Protein AF-A0A6G1E210-F1 (afdb_monomer)

Structure (mmCIF, N/CA/C/O backbone):
data_AF-A0A6G1E210-F1
#
_entry.id   AF-A0A6G1E210-F1
#
loop_
_atom_site.group_PDB
_atom_site.id
_atom_site.type_symbol
_atom_site.label_atom_id
_atom_site.label_alt_id
_atom_site.label_comp_id
_atom_site.label_asym_id
_atom_site.label_entity_id
_atom_site.label_seq_id
_atom_site.pdbx_PDB_ins_code
_atom_site.Cartn_x
_atom_site.Cartn_y
_atom_site.Cartn_z
_atom_site.occupancy
_atom_site.B_iso_or_equiv
_atom_site.auth_seq_id
_atom_site.auth_comp_id
_atom_site.auth_asym_id
_atom_site.auth_atom_id
_atom_site.pdbx_PDB_model_num
ATOM 1 N N . MET A 1 1 ? 35.312 -42.339 31.431 1.00 37.69 1 MET A N 1
ATOM 2 C CA . MET A 1 1 ? 36.544 -42.115 30.647 1.00 37.69 1 MET A CA 1
ATOM 3 C C . MET A 1 1 ? 36.095 -41.732 29.250 1.00 37.69 1 MET A C 1
ATOM 5 O O . MET A 1 1 ? 35.482 -42.561 28.592 1.00 37.69 1 MET A O 1
ATOM 9 N N . GLY A 1 2 ? 36.295 -40.465 28.881 1.00 32.97 2 GLY A N 1
ATOM 10 C CA . GLY A 1 2 ? 35.834 -39.874 27.624 1.00 32.97 2 GLY A CA 1
ATOM 11 C C . GLY A 1 2 ? 34.786 -38.784 27.834 1.00 32.97 2 GLY A C 1
ATOM 12 O O . GLY A 1 2 ? 33.625 -38.993 27.502 1.00 32.97 2 GLY A O 1
ATOM 13 N N . ASP A 1 3 ? 35.200 -37.646 28.399 1.00 29.53 3 ASP A N 1
ATOM 14 C CA . ASP A 1 3 ? 34.453 -36.390 28.306 1.00 29.53 3 ASP A CA 1
ATOM 15 C C . ASP A 1 3 ? 34.296 -36.035 26.822 1.00 29.53 3 ASP A C 1
ATOM 17 O O . ASP A 1 3 ? 35.261 -35.661 26.152 1.00 29.53 3 ASP A O 1
ATOM 21 N N . ALA A 1 4 ? 33.088 -36.200 26.286 1.00 29.09 4 ALA A N 1
ATOM 22 C CA . ALA A 1 4 ? 32.735 -35.615 25.006 1.00 29.09 4 ALA A CA 1
ATOM 23 C C . ALA A 1 4 ? 32.576 -34.108 25.231 1.00 29.09 4 ALA A C 1
ATOM 25 O O . ALA A 1 4 ? 31.650 -33.667 25.912 1.00 29.09 4 ALA A O 1
ATOM 26 N N . ALA A 1 5 ? 33.524 -33.336 24.697 1.00 27.73 5 ALA A N 1
ATOM 27 C CA . ALA A 1 5 ? 33.462 -31.883 24.661 1.00 27.73 5 ALA A CA 1
ATOM 28 C C . ALA A 1 5 ? 32.089 -31.421 24.129 1.00 27.73 5 ALA A C 1
ATOM 30 O O . ALA A 1 5 ? 31.585 -32.017 23.171 1.00 27.73 5 ALA A O 1
ATOM 31 N N . PRO A 1 6 ? 31.474 -30.381 24.719 1.00 32.59 6 PRO A N 1
ATOM 32 C CA . PRO A 1 6 ? 30.228 -29.843 24.197 1.00 32.59 6 PRO A CA 1
ATOM 33 C C . PRO A 1 6 ? 30.469 -29.350 22.768 1.00 32.59 6 PRO A C 1
ATOM 35 O O . PRO A 1 6 ? 31.414 -28.601 22.514 1.00 32.59 6 PRO A O 1
ATOM 38 N N . ALA A 1 7 ? 29.633 -29.805 21.832 1.00 31.28 7 ALA A N 1
ATOM 39 C CA . ALA A 1 7 ? 29.620 -29.297 20.470 1.00 31.28 7 ALA A CA 1
ATOM 40 C C . ALA A 1 7 ? 29.464 -27.772 20.528 1.00 31.28 7 ALA A C 1
ATOM 42 O O . ALA A 1 7 ? 28.497 -27.261 21.088 1.00 31.28 7 ALA A O 1
ATOM 43 N N . THR A 1 8 ? 30.445 -27.052 19.993 1.00 35.94 8 THR A N 1
ATOM 44 C CA . THR A 1 8 ? 30.389 -25.604 19.812 1.00 35.94 8 THR A CA 1
ATOM 45 C C . THR A 1 8 ? 29.179 -25.279 18.939 1.00 35.94 8 THR A C 1
ATOM 47 O O . THR A 1 8 ? 29.190 -25.567 17.741 1.00 35.94 8 THR A O 1
ATOM 50 N N . GLU A 1 9 ? 28.121 -24.719 19.527 1.00 41.09 9 GLU A N 1
ATOM 51 C CA . GLU A 1 9 ? 27.051 -24.068 18.771 1.00 41.09 9 GLU A CA 1
ATOM 52 C C . GLU A 1 9 ? 27.670 -22.884 18.017 1.00 41.09 9 GLU A C 1
ATOM 54 O O . GLU A 1 9 ? 27.904 -21.822 18.592 1.00 41.09 9 GLU A O 1
ATOM 59 N N . GLY A 1 10 ? 28.006 -23.092 16.740 1.00 45.06 10 GLY A N 1
ATOM 60 C CA . GLY A 1 10 ? 28.566 -22.053 15.879 1.00 45.06 10 GLY A CA 1
ATOM 61 C C . GLY A 1 10 ? 27.635 -20.845 15.824 1.00 45.06 10 GLY A C 1
ATOM 62 O O . GLY A 1 10 ? 26.428 -20.972 15.583 1.00 45.06 10 GLY A O 1
ATOM 63 N N . ARG A 1 11 ? 28.177 -19.650 16.070 1.00 64.81 11 ARG A N 1
ATOM 64 C CA . ARG A 1 11 ? 27.405 -18.405 16.058 1.00 64.81 11 ARG A CA 1
ATOM 65 C C . ARG A 1 11 ? 27.174 -17.980 14.609 1.00 64.81 11 ARG A C 1
ATOM 67 O O . ARG A 1 11 ? 27.914 -17.169 14.055 1.00 64.81 11 ARG A O 1
ATOM 74 N N . TYR A 1 12 ? 26.135 -18.531 13.983 1.00 75.12 12 TYR A N 1
ATOM 75 C CA . TYR A 1 12 ? 25.764 -18.186 12.611 1.00 75.12 12 TYR A CA 1
ATOM 76 C C . TYR A 1 12 ? 25.429 -16.695 12.489 1.00 75.12 12 TYR A C 1
ATOM 78 O O . TYR A 1 12 ? 24.495 -16.186 13.111 1.00 75.12 12 TYR A O 1
ATOM 86 N N . GLN A 1 13 ? 26.186 -15.994 11.648 1.00 77.56 13 GLN A N 1
ATOM 87 C CA . GLN A 1 13 ? 26.015 -14.579 11.357 1.00 77.56 13 GLN A CA 1
ATOM 88 C C . GLN A 1 13 ? 25.538 -14.391 9.913 1.00 77.56 13 GLN A C 1
ATOM 90 O O . GLN A 1 13 ? 26.075 -14.967 8.964 1.00 77.56 13 GLN A O 1
ATOM 95 N N . LYS A 1 14 ? 24.515 -13.548 9.731 1.00 77.88 14 LYS A N 1
ATOM 96 C CA . LYS A 1 14 ? 24.048 -13.114 8.410 1.00 77.88 14 LYS A CA 1
ATOM 97 C C . LYS A 1 14 ? 24.805 -11.847 8.009 1.00 77.88 14 LYS A C 1
ATOM 99 O O . LYS A 1 14 ? 24.609 -10.791 8.608 1.00 77.88 14 LYS A O 1
ATOM 104 N N . SER A 1 15 ? 25.656 -11.957 6.993 1.00 81.06 15 SER A N 1
ATOM 105 C CA . SER A 1 15 ? 26.480 -10.858 6.484 1.00 81.06 15 SER A CA 1
ATOM 106 C C . SER A 1 15 ? 26.012 -10.413 5.098 1.00 81.06 15 SER A C 1
ATOM 108 O O . SER A 1 15 ? 25.644 -11.237 4.256 1.00 81.06 15 SER A O 1
ATOM 110 N N . TYR A 1 16 ? 26.039 -9.100 4.861 1.00 79.44 16 TYR A N 1
ATOM 111 C CA . TYR A 1 16 ? 25.604 -8.470 3.614 1.00 79.44 16 TYR A CA 1
ATOM 112 C C . TYR A 1 16 ? 26.811 -7.901 2.865 1.00 79.44 16 TYR A C 1
ATOM 114 O O . TYR A 1 16 ? 27.655 -7.218 3.448 1.00 79.44 16 TYR A O 1
ATOM 122 N N . PHE A 1 17 ? 26.872 -8.147 1.561 1.00 82.50 17 PHE A N 1
ATOM 123 C CA . PHE A 1 17 ? 27.959 -7.703 0.695 1.00 82.50 17 PHE A CA 1
ATOM 124 C C . PHE A 1 17 ? 27.389 -6.967 -0.514 1.00 82.50 17 PHE A C 1
ATOM 126 O O . PHE A 1 17 ? 26.497 -7.486 -1.185 1.00 82.50 17 PHE A O 1
ATOM 133 N N . ASP A 1 18 ? 27.920 -5.784 -0.814 1.00 77.44 18 ASP A N 1
ATOM 134 C CA . ASP A 1 18 ? 27.626 -5.078 -2.061 1.00 77.44 18 ASP A CA 1
ATOM 135 C C . ASP A 1 18 ? 28.626 -5.540 -3.123 1.00 77.44 18 ASP A C 1
ATOM 137 O O . ASP A 1 18 ? 29.837 -5.405 -2.947 1.00 77.44 18 ASP A O 1
ATOM 141 N N . VAL A 1 19 ? 28.117 -6.119 -4.209 1.00 78.69 19 VAL A N 1
ATOM 142 C CA . VAL A 1 19 ? 28.888 -6.804 -5.252 1.00 78.69 19 VAL A CA 1
ATOM 143 C C . VAL A 1 19 ? 28.594 -6.154 -6.600 1.00 78.69 19 VAL A C 1
ATOM 145 O O . VAL A 1 19 ? 27.757 -6.613 -7.379 1.00 78.69 19 VAL A O 1
ATOM 148 N N . LEU A 1 20 ? 29.275 -5.038 -6.872 1.00 69.88 20 LEU A N 1
ATOM 149 C CA . LEU A 1 20 ? 28.971 -4.150 -8.002 1.00 69.88 20 LEU A CA 1
ATOM 150 C C . LEU A 1 20 ? 29.107 -4.816 -9.375 1.00 69.88 20 LEU A C 1
ATOM 152 O O . LEU A 1 20 ? 28.489 -4.338 -10.331 1.00 69.88 20 LEU A O 1
ATOM 156 N N . GLY A 1 21 ? 29.877 -5.901 -9.461 1.00 66.06 21 GLY A N 1
ATOM 157 C CA . GLY A 1 21 ? 30.089 -6.680 -10.673 1.00 66.06 21 GLY A CA 1
ATOM 158 C C . GLY A 1 21 ? 28.929 -7.590 -11.080 1.00 66.06 21 GLY A C 1
ATOM 159 O O . GLY A 1 21 ? 29.035 -8.187 -12.141 1.00 66.06 21 GLY A O 1
ATOM 160 N N . ILE A 1 22 ? 27.850 -7.707 -10.290 1.00 71.94 22 ILE A N 1
ATOM 161 C CA . ILE A 1 22 ? 26.667 -8.495 -10.678 1.00 71.94 22 ILE A CA 1
ATOM 162 C C . ILE A 1 22 ? 25.805 -7.692 -11.661 1.00 71.94 22 ILE A C 1
ATOM 164 O O . ILE A 1 22 ? 25.133 -6.726 -11.292 1.00 71.94 22 ILE A O 1
ATOM 168 N N . CYS A 1 23 ? 25.796 -8.108 -12.918 1.00 61.09 23 CYS A N 1
ATOM 169 C CA . CYS A 1 23 ? 25.060 -7.490 -14.013 1.00 61.09 23 CYS A CA 1
ATOM 170 C C . CYS A 1 23 ? 23.793 -8.268 -14.383 1.00 61.09 23 CYS A C 1
ATOM 172 O O . CYS A 1 23 ? 22.819 -7.664 -14.825 1.00 61.09 23 CYS A O 1
ATOM 174 N N . CYS A 1 24 ? 23.769 -9.594 -14.208 1.00 63.00 24 CYS A N 1
ATOM 175 C CA . CYS A 1 24 ? 22.666 -10.415 -14.712 1.00 63.00 24 CYS A CA 1
ATOM 176 C C . CYS A 1 24 ? 22.372 -11.667 -13.864 1.00 63.00 24 CYS A C 1
ATOM 178 O O . CYS A 1 24 ? 23.247 -12.169 -13.157 1.00 63.00 24 CYS A O 1
ATOM 180 N N . PRO A 1 25 ? 21.152 -12.238 -13.955 1.00 63.06 25 PRO A N 1
ATOM 181 C CA . PRO A 1 25 ? 20.799 -13.477 -13.255 1.00 63.06 25 PRO A CA 1
ATOM 182 C C . PRO A 1 25 ? 21.683 -14.685 -13.594 1.00 63.06 25 PRO A C 1
ATOM 184 O O . PRO A 1 25 ? 21.783 -15.610 -12.788 1.00 63.06 25 PRO A O 1
ATOM 187 N N . SER A 1 26 ? 22.354 -14.682 -14.749 1.00 63.16 26 SER A N 1
ATOM 188 C CA . SER A 1 26 ? 23.313 -15.723 -15.137 1.00 63.16 26 SER A CA 1
ATOM 189 C C . SER A 1 26 ? 24.605 -15.725 -14.314 1.00 63.16 26 SER A C 1
ATOM 191 O O . SER A 1 26 ? 25.341 -16.706 -14.372 1.00 63.16 26 SER A O 1
ATOM 193 N N . GLU A 1 27 ? 24.874 -14.690 -13.514 1.00 70.44 27 GLU A N 1
ATOM 194 C CA . GLU A 1 27 ? 26.024 -14.640 -12.598 1.00 70.44 27 GLU A CA 1
ATOM 195 C C . GLU A 1 27 ? 25.697 -15.158 -11.190 1.00 70.44 27 GLU A C 1
ATOM 197 O O . GLU A 1 27 ? 26.604 -15.390 -10.394 1.00 70.44 27 GLU A O 1
ATOM 202 N N . VAL A 1 28 ? 24.423 -15.425 -10.880 1.00 73.62 28 VAL A N 1
ATOM 203 C CA . VAL A 1 28 ? 24.027 -16.037 -9.597 1.00 73.62 28 VAL A CA 1
ATOM 204 C C . VAL A 1 28 ? 24.697 -17.405 -9.385 1.00 73.62 28 VAL A C 1
ATOM 206 O O . VAL A 1 28 ? 25.332 -17.581 -8.344 1.00 73.62 28 VAL A O 1
ATOM 209 N N . PRO A 1 29 ? 24.690 -18.338 -10.364 1.00 72.00 29 PRO A N 1
ATOM 210 C CA . PRO A 1 29 ? 25.375 -19.623 -10.210 1.00 72.00 29 PRO A CA 1
ATOM 211 C C . PRO A 1 29 ? 26.893 -19.481 -10.036 1.00 72.00 29 PRO A C 1
ATOM 213 O O . PRO A 1 29 ? 27.533 -20.347 -9.446 1.00 72.00 29 PRO A O 1
ATOM 216 N N . LEU A 1 30 ? 27.493 -18.397 -10.548 1.00 74.19 30 LEU A N 1
ATOM 217 C CA . LEU A 1 30 ? 28.916 -18.115 -10.357 1.00 74.19 30 LEU A CA 1
ATOM 218 C C . LEU A 1 30 ? 29.206 -17.769 -8.894 1.00 74.19 30 LEU A C 1
ATOM 220 O O . LEU A 1 30 ? 30.144 -18.315 -8.319 1.00 74.19 30 LEU A O 1
ATOM 224 N N . VAL A 1 31 ? 28.400 -16.892 -8.296 1.00 82.06 31 VAL A N 1
ATOM 225 C CA . VAL A 1 31 ? 28.521 -16.519 -6.880 1.00 82.06 31 VAL A CA 1
ATOM 226 C C . VAL A 1 31 ? 28.311 -17.738 -5.980 1.00 82.06 31 VAL A C 1
ATOM 228 O O . VAL A 1 31 ? 29.104 -17.967 -5.069 1.00 82.06 31 VAL A O 1
ATOM 231 N N . GLU A 1 32 ? 27.303 -18.561 -6.274 1.00 83.06 32 GLU A N 1
ATOM 232 C CA . GLU A 1 32 ? 27.039 -19.805 -5.541 1.00 83.06 32 GLU A CA 1
ATOM 233 C C . GLU A 1 32 ? 28.220 -20.778 -5.638 1.00 83.06 32 GLU A C 1
ATOM 235 O O . GLU A 1 32 ? 28.699 -21.256 -4.614 1.00 83.06 32 GLU A O 1
ATOM 240 N N . LYS A 1 33 ? 28.772 -20.993 -6.840 1.00 81.62 33 LYS A N 1
ATOM 241 C CA . LYS A 1 33 ? 29.926 -21.881 -7.053 1.00 81.62 33 LYS A CA 1
ATOM 242 C C . LYS A 1 33 ? 31.201 -21.408 -6.343 1.00 81.62 33 LYS A C 1
ATOM 244 O O . LYS A 1 33 ? 32.050 -22.236 -6.029 1.00 81.62 33 LYS A O 1
ATOM 249 N N . LEU A 1 34 ? 31.366 -20.104 -6.120 1.00 83.31 34 LEU A N 1
ATOM 250 C CA . LEU A 1 34 ? 32.525 -19.541 -5.416 1.00 83.31 34 LEU A CA 1
ATOM 251 C C . LEU A 1 34 ? 32.398 -19.638 -3.894 1.00 83.31 34 LEU A C 1
ATOM 253 O O . LEU A 1 34 ? 33.411 -19.779 -3.216 1.00 83.31 34 LEU A O 1
ATOM 257 N N . LEU A 1 35 ? 31.176 -19.521 -3.369 1.00 86.50 35 LEU A N 1
ATOM 258 C CA . LEU A 1 35 ? 30.931 -19.393 -1.934 1.00 86.50 35 LEU A CA 1
ATOM 259 C C . LEU A 1 35 ? 30.475 -20.693 -1.264 1.00 86.50 35 LEU A C 1
ATOM 261 O O . LEU A 1 35 ? 30.866 -20.931 -0.129 1.00 86.50 35 LEU A O 1
ATOM 265 N N . GLN A 1 36 ? 29.692 -21.541 -1.937 1.00 84.50 36 GLN A N 1
ATOM 266 C CA . GLN A 1 36 ? 29.235 -22.824 -1.377 1.00 84.50 36 GLN A CA 1
ATOM 267 C C . GLN A 1 36 ? 30.371 -23.792 -0.993 1.00 84.50 36 GLN A C 1
ATOM 269 O O . GLN A 1 36 ? 30.198 -24.509 -0.014 1.00 84.50 36 GLN A O 1
ATOM 274 N N . PRO A 1 37 ? 31.522 -23.841 -1.698 1.00 86.69 37 PRO A N 1
ATOM 275 C CA . PRO A 1 37 ? 32.630 -24.714 -1.304 1.00 86.69 37 PRO A CA 1
ATOM 276 C C . PRO A 1 37 ? 33.432 -24.233 -0.085 1.00 86.69 37 PRO A C 1
ATOM 278 O O . PRO A 1 37 ? 34.337 -24.944 0.343 1.00 86.69 37 PRO A O 1
ATOM 281 N N . LEU A 1 38 ? 33.184 -23.022 0.430 1.00 86.69 38 LEU A N 1
ATOM 282 C CA . LEU A 1 38 ? 33.907 -22.500 1.590 1.00 86.69 38 LEU A CA 1
ATOM 283 C C . LEU A 1 38 ? 33.358 -23.128 2.877 1.00 86.69 38 LEU A C 1
ATOM 285 O O . LEU A 1 38 ? 32.161 -23.038 3.154 1.00 86.69 38 LEU A O 1
ATOM 289 N N . GLU A 1 39 ? 34.240 -23.721 3.683 1.00 83.62 39 GLU A N 1
ATOM 290 C CA . GLU A 1 39 ? 33.878 -24.239 5.005 1.00 83.62 39 GLU A CA 1
ATOM 291 C C . GLU A 1 39 ? 33.318 -23.112 5.888 1.00 83.62 39 GLU A C 1
ATOM 293 O O . GLU A 1 39 ? 33.881 -22.018 5.963 1.00 83.62 39 GLU A O 1
ATOM 298 N N . GLY A 1 40 ? 32.169 -23.368 6.521 1.00 81.62 40 GLY A N 1
ATOM 299 C CA . GLY A 1 40 ? 31.445 -22.390 7.337 1.00 81.62 40 GLY A CA 1
ATOM 300 C C . GLY A 1 40 ? 30.332 -21.623 6.610 1.00 81.62 40 GLY A C 1
ATOM 301 O O . GLY A 1 40 ? 29.591 -20.905 7.275 1.00 81.62 40 GLY A O 1
ATOM 302 N N . VAL A 1 41 ? 30.147 -21.771 5.289 1.00 87.12 41 VAL A N 1
ATOM 303 C CA . VAL A 1 41 ? 28.996 -21.190 4.564 1.00 87.12 41 VAL A CA 1
ATOM 304 C C . VAL A 1 41 ? 27.798 -22.138 4.601 1.00 87.12 41 VAL A C 1
ATOM 306 O O . VAL A 1 41 ? 27.866 -23.255 4.100 1.00 87.12 41 VAL A O 1
ATOM 309 N N . GLN A 1 42 ? 26.664 -21.671 5.128 1.00 84.75 42 GLN A N 1
ATOM 310 C CA . GLN A 1 42 ? 25.429 -22.461 5.194 1.00 84.75 42 GLN A CA 1
ATOM 311 C C . GLN A 1 42 ? 24.459 -22.120 4.057 1.00 84.75 42 GLN A C 1
ATOM 313 O O . GLN A 1 42 ? 23.852 -23.002 3.450 1.00 84.75 42 GLN A O 1
ATOM 318 N N . LYS A 1 43 ? 24.286 -20.825 3.768 1.00 82.25 43 LYS A N 1
ATOM 319 C CA . LYS A 1 43 ? 23.347 -20.349 2.746 1.00 82.25 43 LYS A CA 1
ATOM 320 C C . LYS A 1 43 ? 23.891 -19.111 2.051 1.00 82.25 43 LYS A C 1
ATOM 322 O O . LYS A 1 43 ? 24.313 -18.158 2.701 1.00 82.25 43 LYS A O 1
ATOM 327 N N . VAL A 1 44 ? 23.821 -19.117 0.723 1.00 83.75 44 VAL A N 1
ATOM 328 C CA . VAL A 1 44 ? 24.152 -17.976 -0.137 1.00 83.75 44 VAL A CA 1
ATOM 329 C C . VAL A 1 44 ? 22.876 -17.529 -0.826 1.00 83.75 44 VAL A C 1
ATOM 331 O O . VAL A 1 44 ? 22.071 -18.346 -1.269 1.00 83.75 44 VAL A O 1
ATOM 334 N N . THR A 1 45 ? 22.643 -16.228 -0.881 1.00 77.88 45 THR A N 1
ATOM 335 C CA . THR A 1 45 ? 21.474 -15.658 -1.543 1.00 77.88 45 THR A CA 1
ATOM 336 C C . THR A 1 45 ? 21.894 -14.395 -2.278 1.00 77.88 45 THR A C 1
ATOM 338 O O . THR A 1 45 ? 22.599 -13.556 -1.725 1.00 77.88 45 THR A O 1
ATOM 341 N N . VAL A 1 46 ? 21.509 -14.277 -3.547 1.00 75.69 46 VAL A N 1
ATOM 342 C CA . VAL A 1 46 ? 21.976 -13.207 -4.435 1.00 75.69 46 VAL A CA 1
ATOM 343 C C . VAL A 1 46 ? 20.792 -12.392 -4.931 1.00 75.69 46 VAL A C 1
ATOM 345 O O . VAL A 1 46 ? 19.982 -12.875 -5.722 1.00 75.69 46 VAL A O 1
ATOM 348 N N . ILE A 1 47 ? 20.740 -11.126 -4.523 1.00 69.75 47 ILE A N 1
ATOM 349 C CA . ILE A 1 47 ? 19.745 -10.158 -4.978 1.00 69.75 47 ILE A CA 1
ATOM 350 C C . ILE A 1 47 ? 20.350 -9.371 -6.140 1.00 69.75 47 ILE A C 1
ATOM 352 O O . ILE A 1 47 ? 21.049 -8.372 -5.961 1.00 69.75 47 ILE A O 1
ATOM 356 N N . VAL A 1 48 ? 20.071 -9.829 -7.361 1.00 68.06 48 VAL A N 1
ATOM 357 C CA . VAL A 1 48 ? 20.602 -9.238 -8.603 1.00 68.06 48 VAL A CA 1
ATOM 358 C C . VAL A 1 48 ? 20.241 -7.749 -8.757 1.00 68.06 48 VAL A C 1
ATOM 360 O O . VAL A 1 48 ? 21.146 -6.965 -9.038 1.00 68.06 48 VAL A O 1
ATOM 363 N N . PRO A 1 49 ? 18.987 -7.293 -8.524 1.00 59.94 49 PRO A N 1
ATOM 364 C CA . PRO A 1 49 ? 18.631 -5.884 -8.733 1.00 59.94 49 PRO A CA 1
ATOM 365 C C . PRO A 1 49 ? 19.360 -4.904 -7.806 1.00 59.94 49 PRO A C 1
ATOM 367 O O . PRO A 1 49 ? 19.638 -3.773 -8.203 1.00 59.94 49 PRO A O 1
ATOM 370 N N . SER A 1 50 ? 19.650 -5.316 -6.567 1.00 63.66 50 SER A N 1
ATOM 371 C CA . SER A 1 50 ? 20.386 -4.501 -5.593 1.00 63.66 50 SER A CA 1
ATOM 372 C C . SER A 1 50 ? 21.886 -4.786 -5.595 1.00 63.66 50 SER A C 1
ATOM 374 O O . SER A 1 50 ? 22.614 -4.129 -4.856 1.00 63.66 50 SER A O 1
ATOM 376 N N . ARG A 1 51 ? 22.344 -5.746 -6.413 1.00 72.94 51 ARG A N 1
ATOM 377 C CA . ARG A 1 51 ? 23.725 -6.242 -6.434 1.00 72.94 51 ARG A CA 1
ATOM 378 C C . ARG A 1 51 ? 24.221 -6.650 -5.047 1.00 72.94 51 ARG A C 1
ATOM 380 O O . ARG A 1 51 ? 25.377 -6.430 -4.702 1.00 72.94 51 ARG A O 1
ATOM 387 N N . THR A 1 52 ? 23.332 -7.224 -4.239 1.00 76.69 52 THR A N 1
ATOM 388 C CA . THR A 1 52 ? 23.636 -7.610 -2.860 1.00 76.69 52 THR A CA 1
ATOM 389 C C . THR A 1 52 ? 23.770 -9.122 -2.769 1.00 76.69 52 THR A C 1
ATOM 391 O O . THR A 1 52 ? 22.893 -9.856 -3.222 1.00 76.69 52 THR A O 1
ATOM 394 N N . VAL A 1 53 ? 24.855 -9.591 -2.162 1.00 82.44 53 VAL A N 1
ATOM 395 C CA . VAL A 1 53 ? 25.038 -10.996 -1.796 1.00 82.44 53 VAL A CA 1
ATOM 396 C C . VAL A 1 53 ? 24.880 -11.114 -0.290 1.00 82.44 53 VAL A C 1
ATOM 398 O O . VAL A 1 53 ? 25.506 -10.385 0.476 1.00 82.44 53 VAL A O 1
ATOM 401 N N . ILE A 1 54 ? 24.019 -12.028 0.125 1.00 82.12 54 ILE A N 1
ATOM 402 C CA . ILE A 1 54 ? 23.748 -12.354 1.516 1.00 82.12 54 ILE A CA 1
ATOM 403 C C . ILE A 1 54 ? 24.362 -13.718 1.771 1.00 82.12 54 ILE A C 1
ATOM 405 O O . ILE A 1 54 ? 24.066 -14.680 1.056 1.00 82.12 54 ILE A O 1
ATOM 409 N N . VAL A 1 55 ? 25.203 -13.801 2.793 1.00 85.44 55 VAL A N 1
ATOM 410 C CA . VAL A 1 55 ? 25.831 -15.056 3.199 1.00 85.44 55 VAL A CA 1
ATOM 411 C C . VAL A 1 55 ? 25.512 -15.297 4.664 1.00 85.44 55 VAL A C 1
ATOM 413 O O . VAL A 1 55 ? 25.807 -14.457 5.513 1.00 85.44 55 VAL A O 1
ATOM 416 N N . VAL A 1 56 ? 24.895 -16.442 4.946 1.00 85.06 56 VAL A N 1
ATOM 417 C CA . VAL A 1 56 ? 24.796 -16.991 6.299 1.00 85.06 56 VAL A CA 1
ATOM 418 C C . VAL A 1 56 ? 26.027 -17.859 6.498 1.00 85.06 56 VAL A C 1
ATOM 420 O O . VAL A 1 56 ? 26.181 -18.871 5.805 1.00 85.06 56 VAL A O 1
ATOM 423 N N . HIS A 1 57 ? 26.919 -17.424 7.383 1.00 87.31 57 HIS A N 1
ATOM 424 C CA . HIS A 1 57 ? 28.170 -18.115 7.662 1.00 87.31 57 HIS A CA 1
ATOM 425 C C . HIS A 1 57 ? 28.442 -18.193 9.161 1.00 87.31 57 HIS A C 1
ATOM 427 O O . HIS A 1 57 ? 27.939 -17.381 9.936 1.00 87.31 57 HIS A O 1
ATOM 433 N N . ASP A 1 58 ? 29.250 -19.164 9.558 1.00 86.25 58 ASP A N 1
ATOM 434 C CA . ASP A 1 58 ? 29.819 -19.212 10.897 1.00 86.25 58 ASP A CA 1
ATOM 435 C C . ASP A 1 58 ? 30.881 -18.107 11.037 1.00 86.25 58 ASP A C 1
ATOM 437 O O . ASP A 1 58 ? 31.798 -18.005 10.212 1.00 86.25 58 ASP A O 1
ATOM 441 N N . ALA A 1 59 ? 30.718 -17.232 12.032 1.00 80.38 59 ALA A N 1
ATOM 442 C CA . ALA A 1 59 ? 31.628 -16.115 12.274 1.00 80.38 59 ALA A CA 1
ATOM 443 C C . ALA A 1 59 ? 32.991 -16.569 12.824 1.00 80.38 59 ALA A C 1
ATOM 445 O O . ALA A 1 59 ? 33.981 -15.861 12.627 1.00 80.38 59 ALA A O 1
ATOM 446 N N . ASP A 1 60 ? 33.046 -17.742 13.461 1.00 80.56 60 ASP A N 1
ATOM 447 C CA . ASP A 1 60 ? 34.257 -18.264 14.097 1.00 80.56 60 ASP A CA 1
ATOM 448 C C . ASP A 1 60 ? 35.157 -19.007 13.091 1.00 80.56 60 ASP A C 1
ATOM 450 O O . ASP A 1 60 ? 36.381 -19.018 13.230 1.00 80.56 60 ASP A O 1
ATOM 454 N N . VAL A 1 61 ? 34.562 -19.576 12.034 1.00 83.25 61 VAL A N 1
ATOM 455 C CA . VAL A 1 61 ? 35.270 -20.331 10.981 1.00 83.25 61 VAL A CA 1
ATOM 456 C C . VAL A 1 61 ? 35.625 -19.452 9.778 1.00 83.25 61 VAL A C 1
ATOM 458 O O . VAL A 1 61 ? 36.716 -19.578 9.216 1.00 83.25 61 VAL A O 1
ATOM 461 N N . LEU A 1 62 ? 34.725 -18.550 9.369 1.00 83.94 62 LEU A N 1
ATOM 462 C CA . LEU A 1 62 ? 34.860 -17.791 8.126 1.00 83.94 62 LEU A CA 1
ATOM 463 C C . LEU A 1 62 ? 34.644 -16.292 8.351 1.00 83.94 62 LEU A C 1
ATOM 465 O O . LEU A 1 62 ? 33.551 -15.826 8.667 1.00 83.94 62 LEU A O 1
ATOM 469 N N . SER A 1 63 ? 35.687 -15.501 8.107 1.00 85.50 63 SER A N 1
ATOM 470 C CA . SER A 1 63 ? 35.620 -14.043 8.244 1.00 85.50 63 SER A CA 1
ATOM 471 C C . SER A 1 63 ? 35.004 -13.359 7.013 1.00 85.50 63 SER A C 1
ATOM 473 O O . SER A 1 63 ? 35.190 -13.779 5.867 1.00 85.50 63 SER A O 1
ATOM 475 N N . GLN A 1 64 ? 34.342 -12.215 7.223 1.00 85.56 64 GLN A N 1
ATOM 476 C CA . GLN A 1 64 ? 33.760 -11.405 6.138 1.00 85.56 64 GLN A CA 1
ATOM 477 C C . GLN A 1 64 ? 34.796 -10.983 5.076 1.00 85.56 64 GLN A C 1
ATOM 479 O O . GLN A 1 64 ? 34.474 -10.882 3.891 1.00 85.56 64 GLN A O 1
ATOM 484 N N . SER A 1 65 ? 36.056 -10.767 5.467 1.00 83.81 65 SER A N 1
ATOM 485 C CA . SER A 1 65 ? 37.134 -10.386 4.545 1.00 83.81 65 SER A CA 1
ATOM 486 C C . SER A 1 65 ? 37.544 -11.532 3.610 1.00 83.81 65 SER A C 1
ATOM 488 O O . SER A 1 65 ? 37.862 -11.282 2.446 1.00 83.81 65 SER A O 1
ATOM 490 N N . GLN A 1 66 ? 37.484 -12.787 4.071 1.00 85.44 66 GLN A N 1
ATOM 491 C CA . GLN A 1 66 ? 37.732 -13.973 3.244 1.00 85.44 66 GLN A CA 1
ATOM 492 C C . GLN A 1 66 ? 36.625 -14.173 2.204 1.00 85.44 66 GLN A C 1
ATOM 494 O O . GLN A 1 66 ? 36.934 -14.453 1.046 1.00 85.44 66 GLN A O 1
ATOM 499 N N . ILE A 1 67 ? 35.363 -13.931 2.574 1.00 86.19 67 ILE A N 1
ATOM 500 C CA . ILE A 1 67 ? 34.222 -13.959 1.643 1.00 86.19 67 ILE A CA 1
ATOM 501 C C . ILE A 1 67 ? 34.393 -12.889 0.555 1.00 86.19 67 ILE A C 1
ATOM 503 O O . ILE A 1 67 ? 34.301 -13.184 -0.639 1.00 86.19 67 ILE A O 1
ATOM 507 N N . VAL A 1 68 ? 34.735 -11.654 0.942 1.00 86.25 68 VAL A N 1
ATOM 508 C CA . VAL A 1 68 ? 35.037 -10.572 -0.011 1.00 86.25 68 VAL A CA 1
ATOM 509 C C . VAL A 1 68 ? 36.215 -10.936 -0.914 1.00 86.25 68 VAL A C 1
ATOM 511 O O . VAL A 1 68 ? 36.174 -10.676 -2.117 1.00 86.25 68 VAL A O 1
ATOM 514 N N . LYS A 1 69 ? 37.261 -11.566 -0.370 1.00 86.19 69 LYS A N 1
ATOM 515 C CA . LYS A 1 69 ? 38.421 -12.021 -1.146 1.00 86.19 69 LYS A CA 1
ATOM 516 C C . LYS A 1 69 ? 38.029 -13.092 -2.167 1.00 86.19 69 LYS A C 1
ATOM 518 O O . LYS A 1 69 ? 38.471 -12.992 -3.309 1.00 86.19 69 LYS A O 1
ATOM 523 N N . ALA A 1 70 ? 37.182 -14.054 -1.800 1.00 84.75 70 ALA A N 1
ATOM 524 C CA . ALA A 1 70 ? 36.674 -15.089 -2.704 1.00 84.75 70 ALA A CA 1
ATOM 525 C C . ALA A 1 70 ? 35.829 -14.495 -3.846 1.00 84.75 70 ALA A C 1
ATOM 527 O O . ALA A 1 70 ? 36.049 -14.805 -5.016 1.00 84.75 70 ALA A O 1
ATOM 528 N N . LEU A 1 71 ? 34.933 -13.553 -3.541 1.00 83.56 71 LEU A N 1
ATOM 529 C CA . LEU A 1 71 ? 34.149 -12.845 -4.562 1.00 83.56 71 LEU A CA 1
ATOM 530 C C . LEU A 1 71 ? 35.033 -11.980 -5.478 1.00 83.56 71 LEU A C 1
ATOM 532 O O . LEU A 1 71 ? 34.849 -11.944 -6.697 1.00 83.56 71 LEU A O 1
ATOM 536 N N . ASN A 1 72 ? 36.046 -11.318 -4.916 1.00 83.12 72 ASN A N 1
ATOM 537 C CA . ASN A 1 72 ? 36.971 -10.477 -5.675 1.00 83.12 72 ASN A CA 1
ATOM 538 C C . ASN A 1 72 ? 38.010 -11.263 -6.486 1.00 83.12 72 ASN A C 1
ATOM 540 O O . ASN A 1 72 ? 38.524 -10.722 -7.468 1.00 83.12 72 ASN A O 1
ATOM 544 N N . GLN A 1 73 ? 38.269 -12.540 -6.178 1.00 79.19 73 GLN A N 1
ATOM 545 C CA . GLN A 1 73 ? 39.016 -13.432 -7.079 1.00 79.19 73 GLN A CA 1
ATOM 546 C C . GLN A 1 73 ? 38.308 -13.574 -8.432 1.00 79.19 73 GLN A C 1
ATOM 548 O O . GLN A 1 73 ? 38.965 -13.599 -9.473 1.00 79.19 73 GLN A O 1
ATOM 553 N N . ALA A 1 74 ? 36.973 -13.568 -8.432 1.00 69.12 74 ALA A N 1
ATOM 554 C CA . ALA A 1 74 ? 36.164 -13.533 -9.647 1.00 69.12 74 ALA A CA 1
ATOM 555 C C . ALA A 1 74 ? 35.958 -12.119 -10.219 1.00 69.12 74 ALA A C 1
ATOM 557 O O . ALA A 1 74 ? 35.224 -11.966 -11.194 1.00 69.12 74 ALA A O 1
ATOM 558 N N . ARG A 1 75 ? 36.643 -11.105 -9.660 1.00 71.00 75 ARG A N 1
ATOM 559 C CA . ARG A 1 75 ? 36.575 -9.686 -10.053 1.00 71.00 75 ARG A CA 1
ATOM 560 C C . ARG A 1 75 ? 35.160 -9.099 -9.978 1.00 71.00 75 ARG A C 1
ATOM 562 O O . ARG A 1 75 ? 34.807 -8.247 -10.784 1.00 71.00 75 ARG A O 1
ATOM 569 N N . LEU A 1 76 ? 34.374 -9.529 -8.991 1.00 71.81 76 LEU A N 1
ATOM 570 C CA . LEU A 1 76 ? 32.997 -9.069 -8.794 1.00 71.81 76 LEU A CA 1
ATOM 571 C C . LEU A 1 76 ? 32.874 -7.737 -8.020 1.00 71.81 76 LEU A C 1
ATOM 573 O O . LEU A 1 76 ? 31.759 -7.298 -7.755 1.00 71.81 76 LEU A O 1
ATOM 577 N N . GLU A 1 77 ? 33.993 -7.087 -7.674 1.00 75.81 77 GLU A N 1
ATOM 578 C CA . GLU A 1 77 ? 34.032 -5.793 -6.964 1.00 75.81 77 GLU A CA 1
ATOM 579 C C . GLU A 1 77 ? 33.172 -5.799 -5.684 1.00 75.81 77 GLU A C 1
ATOM 581 O O . GLU A 1 77 ? 32.327 -4.933 -5.459 1.00 75.81 77 GLU A O 1
ATOM 586 N N . ALA A 1 78 ? 33.370 -6.829 -4.860 1.00 80.56 78 ALA A N 1
ATOM 587 C CA . ALA A 1 78 ? 32.671 -7.028 -3.602 1.00 80.56 78 ALA A CA 1
ATOM 588 C C . ALA A 1 78 ? 33.245 -6.148 -2.486 1.00 80.56 78 ALA A C 1
ATOM 590 O O . ALA A 1 78 ? 34.465 -6.035 -2.325 1.00 80.56 78 ALA A O 1
ATOM 591 N N . SER A 1 79 ? 32.355 -5.589 -1.673 1.00 81.62 79 SER A N 1
ATOM 592 C CA . SER A 1 79 ? 32.662 -4.850 -0.450 1.00 81.62 79 SER A CA 1
ATOM 593 C C . SER A 1 79 ? 31.701 -5.251 0.672 1.00 81.62 79 SER A C 1
ATOM 595 O O . SER A 1 79 ? 30.576 -5.681 0.415 1.00 81.62 79 SER A O 1
ATOM 597 N N . VAL A 1 80 ? 32.150 -5.157 1.926 1.00 78.19 80 VAL A N 1
ATOM 598 C CA . VAL A 1 80 ? 31.297 -5.437 3.091 1.00 78.19 80 VAL A CA 1
ATOM 599 C C . VAL A 1 80 ? 30.297 -4.299 3.259 1.00 78.19 80 VAL A C 1
ATOM 601 O O . VAL A 1 80 ? 30.693 -3.136 3.361 1.00 78.19 80 VAL A O 1
ATOM 604 N N . ARG A 1 81 ? 29.006 -4.629 3.340 1.00 67.50 81 ARG A N 1
ATOM 605 C CA . ARG A 1 81 ? 27.959 -3.657 3.645 1.00 67.50 81 ARG A CA 1
ATOM 606 C C . ARG A 1 81 ? 27.828 -3.538 5.162 1.00 67.50 81 ARG A C 1
ATOM 608 O O . ARG A 1 81 ? 27.339 -4.453 5.822 1.00 67.50 81 ARG A O 1
ATOM 615 N N . ALA A 1 82 ? 28.278 -2.417 5.726 1.00 55.62 82 ALA A N 1
ATOM 616 C CA . ALA A 1 82 ? 28.142 -2.161 7.158 1.00 55.62 82 ALA A CA 1
ATOM 617 C C . ALA A 1 82 ? 26.653 -2.085 7.546 1.00 55.62 82 ALA A C 1
ATOM 619 O O . ALA A 1 82 ? 25.890 -1.284 7.002 1.00 55.62 82 ALA A O 1
ATOM 620 N N . TYR A 1 83 ? 26.227 -2.935 8.480 1.00 43.59 83 TYR A N 1
ATOM 621 C CA . TYR A 1 83 ? 24.828 -3.050 8.883 1.00 43.59 83 TYR A CA 1
ATOM 622 C C . TYR A 1 83 ? 24.441 -1.888 9.816 1.00 43.59 83 TYR A C 1
ATOM 624 O O . TYR A 1 83 ? 24.651 -1.958 11.027 1.00 43.59 83 TYR A O 1
ATOM 632 N N . GLY A 1 84 ? 23.879 -0.812 9.253 1.00 44.66 84 GLY A N 1
ATOM 633 C CA . GLY A 1 84 ? 23.369 0.333 10.021 1.00 44.66 84 GLY A CA 1
ATOM 634 C C . GLY A 1 84 ? 24.067 1.677 9.794 1.00 44.66 84 GLY A C 1
ATOM 635 O O . GLY A 1 84 ? 23.765 2.621 10.519 1.00 44.66 84 GLY A O 1
ATOM 636 N N . SER A 1 85 ? 24.941 1.832 8.791 1.00 34.06 85 SER A N 1
ATOM 637 C CA . SER A 1 85 ? 25.248 3.186 8.317 1.00 34.06 85 SER A CA 1
ATOM 638 C C . SER A 1 85 ? 24.074 3.677 7.469 1.00 34.06 85 SER A C 1
ATOM 640 O O . SER A 1 85 ? 23.820 3.197 6.362 1.00 34.06 85 SER A O 1
ATOM 642 N N . GLY A 1 86 ? 23.311 4.626 8.016 1.00 38.47 86 GLY A N 1
ATOM 643 C CA . GLY A 1 86 ? 22.371 5.411 7.230 1.00 38.47 86 GLY A CA 1
ATOM 644 C C . GLY A 1 86 ? 23.084 5.926 5.986 1.00 38.47 86 GLY A C 1
ATOM 645 O O . GLY A 1 86 ? 24.158 6.502 6.094 1.00 38.47 86 GLY A O 1
ATOM 646 N N . THR A 1 87 ? 22.497 5.625 4.831 1.00 39.72 87 THR A N 1
ATOM 647 C CA . THR A 1 87 ? 22.752 6.142 3.480 1.00 39.72 87 THR A CA 1
ATOM 648 C C . THR A 1 87 ? 23.910 7.140 3.331 1.00 39.72 87 THR A C 1
ATOM 650 O O . THR A 1 87 ? 23.695 8.280 2.935 1.00 39.72 87 THR A O 1
ATOM 653 N N . GLU A 1 88 ? 25.155 6.732 3.572 1.00 39.56 88 GLU A N 1
ATOM 654 C CA . GLU A 1 88 ? 26.305 7.582 3.286 1.00 39.56 88 GLU A CA 1
ATOM 655 C C . GLU A 1 88 ? 27.397 6.829 2.530 1.00 39.56 88 GLU A C 1
ATOM 657 O O . GLU A 1 88 ? 27.999 5.872 3.009 1.00 39.56 88 GLU A O 1
ATOM 662 N N . LYS A 1 89 ? 27.654 7.391 1.340 1.00 37.78 89 LYS A N 1
ATOM 663 C CA . LYS A 1 89 ? 28.792 7.202 0.433 1.00 37.78 89 LYS A CA 1
ATOM 664 C C . LYS A 1 89 ? 28.766 5.964 -0.465 1.00 37.78 89 LYS A C 1
ATOM 666 O O . LYS A 1 89 ? 29.726 5.206 -0.507 1.00 37.78 89 LYS A O 1
ATOM 671 N N . ILE A 1 90 ? 27.772 5.893 -1.358 1.00 43.84 90 ILE A N 1
ATOM 672 C CA . ILE A 1 90 ? 28.095 5.441 -2.722 1.00 43.84 90 ILE A CA 1
ATOM 673 C C . ILE A 1 90 ? 28.653 6.640 -3.488 1.00 43.84 90 ILE A C 1
ATOM 675 O O . ILE A 1 90 ? 28.001 7.668 -3.693 1.00 43.84 90 ILE A O 1
ATOM 679 N N . THR A 1 91 ? 29.930 6.497 -3.810 1.00 44.19 91 THR A N 1
ATOM 680 C CA . THR A 1 91 ? 30.836 7.453 -4.426 1.00 44.19 91 THR A CA 1
ATOM 681 C C . THR A 1 91 ? 30.421 7.787 -5.866 1.00 44.19 91 THR A C 1
ATOM 683 O O . THR A 1 91 ? 29.977 6.942 -6.632 1.00 44.19 91 THR A O 1
ATOM 686 N N . ASN A 1 92 ? 30.563 9.072 -6.207 1.00 45.62 92 ASN A N 1
ATOM 687 C CA . ASN A 1 92 ? 30.395 9.710 -7.517 1.00 45.62 92 ASN A CA 1
ATOM 688 C C . ASN A 1 92 ? 29.058 9.533 -8.266 1.00 45.62 92 ASN A C 1
ATOM 690 O O . ASN A 1 92 ? 28.808 8.593 -9.010 1.00 45.62 92 ASN A O 1
ATOM 694 N N . LYS A 1 93 ? 28.254 10.609 -8.228 1.00 58.91 93 LYS A N 1
ATOM 695 C CA . LYS A 1 93 ? 27.122 10.862 -9.144 1.00 58.91 93 LYS A CA 1
ATOM 696 C C . LYS A 1 93 ? 27.532 10.946 -10.627 1.00 58.91 93 LYS A C 1
ATOM 698 O O . LYS A 1 93 ? 26.642 10.974 -11.476 1.00 58.91 93 LYS A O 1
ATOM 703 N N . TRP A 1 94 ? 28.829 11.027 -10.918 1.00 66.69 94 TRP A N 1
ATOM 704 C CA . TRP A 1 94 ? 29.396 11.233 -12.248 1.00 66.69 94 TRP A CA 1
ATOM 705 C C . TRP A 1 94 ? 29.904 9.917 -12.853 1.00 66.69 94 TRP A C 1
ATOM 707 O O . TRP A 1 94 ? 30.367 9.056 -12.103 1.00 66.69 94 TRP A O 1
ATOM 717 N N . PRO A 1 95 ? 29.814 9.743 -14.186 1.00 73.38 95 PRO A N 1
ATOM 718 C CA . PRO A 1 95 ? 30.399 8.594 -14.874 1.00 73.38 95 PRO A CA 1
ATOM 719 C C . PRO A 1 95 ? 31.911 8.519 -14.626 1.00 73.38 95 PRO A C 1
ATOM 721 O O . PRO A 1 95 ? 32.551 9.530 -14.321 1.00 73.38 95 PRO A O 1
ATOM 724 N N . SER A 1 96 ? 32.484 7.318 -14.745 1.00 77.50 96 SER A N 1
ATOM 725 C CA . SER A 1 96 ? 33.922 7.133 -14.546 1.00 77.50 96 SER A CA 1
ATOM 726 C C . SER A 1 96 ? 34.719 8.028 -15.512 1.00 77.50 96 SER A C 1
ATOM 728 O O . SER A 1 96 ? 34.263 8.297 -16.630 1.00 77.50 96 SER A O 1
ATOM 730 N N . PRO A 1 97 ? 35.914 8.501 -15.116 1.00 80.69 97 PRO A N 1
ATOM 731 C CA . PRO A 1 97 ? 36.726 9.376 -15.962 1.00 80.69 97 PRO A CA 1
ATOM 732 C C . PRO A 1 97 ? 37.039 8.753 -17.332 1.00 80.69 97 PRO A C 1
ATOM 734 O O . PRO A 1 97 ? 37.142 9.480 -18.314 1.00 80.69 97 PRO A O 1
ATOM 737 N N . TYR A 1 98 ? 37.088 7.420 -17.431 1.00 81.81 98 TYR A N 1
ATOM 738 C CA . TYR A 1 98 ? 37.247 6.690 -18.692 1.00 81.81 98 TYR A CA 1
ATOM 739 C C . TYR A 1 98 ? 36.065 6.876 -19.654 1.00 81.81 98 TYR A C 1
ATOM 741 O O . TYR A 1 98 ? 36.281 7.049 -20.850 1.00 81.81 98 TYR A O 1
ATOM 749 N N . VAL A 1 99 ? 34.825 6.897 -19.151 1.00 82.19 99 VAL A N 1
ATOM 750 C CA . VAL A 1 99 ? 33.618 7.114 -19.972 1.00 82.19 99 VAL A CA 1
ATOM 751 C C . VAL A 1 99 ? 33.561 8.553 -20.480 1.00 82.19 99 VAL A C 1
ATOM 753 O O . VAL A 1 99 ? 33.259 8.784 -21.650 1.00 82.19 99 VAL A O 1
ATOM 756 N N . LEU A 1 100 ? 33.908 9.523 -19.626 1.00 84.19 100 LEU A N 1
ATOM 757 C CA . LEU A 1 100 ? 33.995 10.934 -20.020 1.00 84.19 100 LEU A CA 1
ATOM 758 C C . LEU A 1 100 ? 35.089 11.154 -21.067 1.00 84.19 100 LEU A C 1
ATOM 760 O O . LEU A 1 100 ? 34.839 11.799 -22.082 1.00 84.19 100 LEU A O 1
ATOM 764 N N . LEU A 1 101 ? 36.273 10.577 -20.848 1.00 86.69 101 LEU A N 1
ATOM 765 C CA . LEU A 1 101 ? 37.385 10.637 -21.791 1.00 86.69 101 LEU A CA 1
ATOM 766 C C . LEU A 1 101 ? 37.012 9.998 -23.136 1.00 86.69 101 LEU A C 1
ATOM 768 O O . LEU A 1 101 ? 37.229 10.609 -24.179 1.00 86.69 101 LEU A O 1
ATOM 772 N N . CYS A 1 102 ? 36.395 8.814 -23.116 1.00 85.44 102 CYS A N 1
ATOM 773 C CA . CYS A 1 102 ? 35.899 8.127 -24.309 1.00 85.44 102 CYS A CA 1
ATOM 774 C C . CYS A 1 102 ? 34.898 9.001 -25.085 1.00 85.44 102 CYS A C 1
ATOM 776 O O . CYS A 1 102 ? 35.057 9.191 -26.289 1.00 85.44 102 CYS A O 1
ATOM 778 N N . GLY A 1 103 ? 33.926 9.606 -24.394 1.00 85.31 103 GLY A N 1
ATOM 779 C CA . GLY A 1 103 ? 32.940 10.498 -25.007 1.00 85.31 103 GLY A CA 1
ATOM 780 C C . GLY A 1 103 ? 33.560 11.751 -25.630 1.00 85.31 103 GLY A C 1
ATOM 781 O O . GLY A 1 103 ? 33.233 12.093 -26.764 1.00 85.31 103 GLY A O 1
ATOM 782 N N . VAL A 1 104 ? 34.490 12.415 -24.934 1.00 86.88 104 VAL A N 1
ATOM 783 C CA . VAL A 1 104 ? 35.189 13.604 -25.456 1.00 86.88 104 VAL A CA 1
ATOM 784 C C . VAL A 1 104 ? 36.014 13.256 -26.697 1.00 86.88 104 VAL A C 1
ATOM 786 O O . VAL A 1 104 ? 35.906 13.943 -27.711 1.00 86.88 104 VAL A O 1
ATOM 789 N N . LEU A 1 105 ? 36.791 12.170 -26.654 1.00 86.38 105 LEU A N 1
ATOM 790 C CA . LEU A 1 105 ? 37.600 11.714 -27.790 1.00 86.38 105 LEU A CA 1
ATOM 791 C C . LEU A 1 105 ? 36.735 11.311 -28.993 1.00 86.38 105 LEU A C 1
ATOM 793 O O . LEU A 1 105 ? 37.098 11.582 -30.137 1.00 86.38 105 LEU A O 1
ATOM 797 N N . LEU A 1 106 ? 35.568 10.715 -28.744 1.00 84.75 106 LEU A N 1
ATOM 798 C CA . LEU A 1 106 ? 34.620 10.353 -29.790 1.00 84.75 106 LEU A CA 1
ATOM 799 C C . LEU A 1 106 ? 33.981 11.590 -30.437 1.00 84.75 106 LEU A C 1
ATOM 801 O O . LEU A 1 106 ? 33.876 11.648 -31.660 1.00 84.75 106 LEU A O 1
ATOM 805 N N . VAL A 1 107 ? 33.629 12.610 -29.648 1.00 84.62 107 VAL A N 1
ATOM 806 C CA . VAL A 1 107 ? 33.146 13.900 -30.173 1.00 84.62 107 VAL A CA 1
ATOM 807 C C . VAL A 1 107 ? 34.211 14.574 -31.036 1.00 84.62 107 VAL A C 1
ATOM 809 O O . VAL A 1 107 ? 33.890 15.061 -32.116 1.00 84.62 107 VAL A O 1
ATOM 812 N N . VAL A 1 108 ? 35.480 14.552 -30.615 1.00 84.00 108 VAL A N 1
ATOM 813 C CA . VAL A 1 108 ? 36.603 15.064 -31.420 1.00 84.00 108 VAL A CA 1
ATOM 814 C C . VAL A 1 108 ? 36.738 14.291 -32.735 1.00 84.00 108 VAL A C 1
ATOM 816 O O . VAL A 1 108 ? 36.934 14.900 -33.785 1.00 84.00 108 VAL A O 1
ATOM 819 N N . SER A 1 109 ? 36.550 12.968 -32.713 1.00 81.75 109 SER A N 1
ATOM 820 C CA . SER A 1 109 ? 36.579 12.147 -33.927 1.00 81.75 109 SER A CA 1
ATOM 821 C C . SER A 1 109 ? 35.443 12.457 -34.911 1.00 81.75 109 SER A C 1
ATOM 823 O O . SER A 1 109 ? 35.615 12.209 -36.101 1.00 81.75 109 SER A O 1
ATOM 825 N N . LEU A 1 110 ? 34.302 13.002 -34.471 1.00 79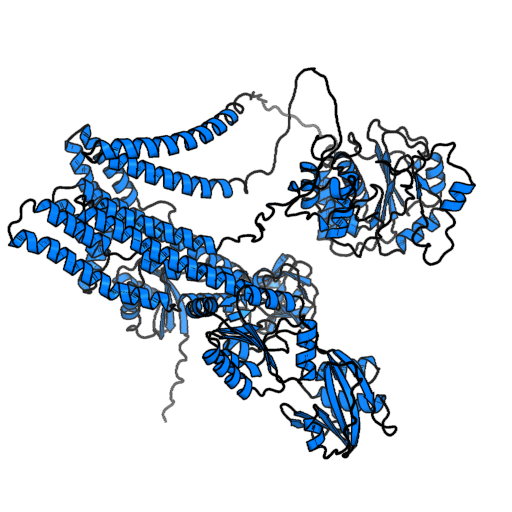.69 110 LEU A N 1
ATOM 826 C CA . LEU A 1 110 ? 33.197 13.377 -35.370 1.00 79.69 110 LEU A CA 1
ATOM 827 C C . LEU A 1 110 ? 33.524 14.592 -36.253 1.00 79.69 110 LEU A C 1
ATOM 829 O O . LEU A 1 110 ? 32.887 14.783 -37.288 1.00 79.69 110 LEU A O 1
ATOM 833 N N . PHE A 1 111 ? 34.546 15.377 -35.899 1.00 80.75 111 PHE A N 1
ATOM 834 C CA . PHE A 1 111 ? 35.059 16.473 -36.728 1.00 80.75 111 PHE A CA 1
ATOM 835 C C . PHE A 1 111 ? 36.009 15.999 -37.848 1.00 80.75 111 PHE A C 1
ATOM 837 O O . PHE A 1 111 ? 36.638 16.829 -38.504 1.00 80.75 111 PHE A O 1
ATOM 844 N N . GLU A 1 112 ? 36.080 14.688 -38.128 1.00 71.50 112 GLU A N 1
ATOM 845 C CA . GLU A 1 112 ? 36.859 14.095 -39.234 1.00 71.50 112 GLU A CA 1
ATOM 846 C C . GLU A 1 112 ? 36.586 14.767 -40.591 1.00 71.50 112 GLU A C 1
ATOM 848 O O . GLU A 1 112 ? 37.503 14.904 -41.398 1.00 71.50 112 GLU A O 1
ATOM 853 N N . HIS A 1 113 ? 35.363 15.260 -40.824 1.00 65.81 113 HIS A N 1
ATOM 854 C CA . HIS A 1 113 ? 35.013 15.972 -42.059 1.00 65.81 113 HIS A CA 1
ATOM 855 C C . HIS A 1 113 ? 35.813 17.270 -42.266 1.00 65.81 113 HIS A C 1
ATOM 857 O O . HIS A 1 113 ? 36.029 17.686 -43.399 1.00 65.81 113 HIS A O 1
ATOM 863 N N . PHE A 1 114 ? 36.262 17.907 -41.181 1.00 75.06 114 PHE A N 1
ATOM 864 C CA . PHE A 1 114 ? 37.098 19.104 -41.234 1.00 75.06 114 PHE A CA 1
ATOM 865 C C . PHE A 1 114 ? 38.585 18.739 -41.347 1.00 75.06 114 PHE A C 1
ATOM 867 O O . PHE A 1 114 ? 39.320 19.404 -42.073 1.00 75.06 114 PHE A O 1
ATOM 874 N N . TRP A 1 115 ? 39.037 17.705 -40.622 1.00 73.94 115 TRP A N 1
ATOM 875 C CA . TRP A 1 115 ? 40.440 17.277 -40.547 1.00 73.94 115 TRP A CA 1
ATOM 876 C C . TRP A 1 115 ? 40.556 15.740 -40.571 1.00 73.94 115 TRP A C 1
ATOM 878 O O . TRP A 1 115 ? 40.273 15.057 -39.586 1.00 73.94 115 TRP A O 1
ATOM 888 N N . HIS A 1 116 ? 41.076 15.197 -41.676 1.00 72.00 116 HIS A N 1
ATOM 889 C CA . HIS A 1 116 ? 41.173 13.754 -41.935 1.00 72.00 116 HIS A CA 1
ATOM 890 C C . HIS A 1 116 ? 41.963 12.904 -40.898 1.00 72.00 116 HIS A C 1
ATOM 892 O O . HIS A 1 116 ? 41.583 11.747 -40.690 1.00 72.00 116 HIS A O 1
ATOM 898 N N . PRO A 1 117 ? 43.028 13.387 -40.209 1.00 81.44 117 PRO A N 1
ATOM 899 C CA . PRO A 1 117 ? 43.710 12.582 -39.187 1.00 81.44 117 PRO A CA 1
ATOM 900 C C . PRO A 1 117 ? 42.901 12.422 -37.889 1.00 81.44 117 PRO A C 1
ATOM 902 O O . PRO A 1 117 ? 43.277 11.612 -37.041 1.00 81.44 117 PRO A O 1
ATOM 905 N N . LEU A 1 118 ? 41.772 13.127 -37.724 1.00 78.62 118 LEU A N 1
ATOM 906 C CA . LEU A 1 118 ? 40.957 13.023 -36.511 1.00 78.62 118 LEU A CA 1
ATOM 907 C C . LEU A 1 118 ? 40.280 11.647 -36.339 1.00 78.62 118 LEU A C 1
ATOM 909 O O . LEU A 1 118 ? 39.900 11.294 -35.225 1.00 78.62 118 LEU A O 1
ATOM 913 N N . LYS A 1 119 ? 40.214 10.820 -37.392 1.00 76.44 119 LYS A N 1
ATOM 914 C CA . LYS A 1 119 ? 39.673 9.448 -37.336 1.00 76.44 119 LYS A CA 1
ATOM 915 C C . LYS A 1 119 ? 40.384 8.546 -36.318 1.00 76.44 119 LYS A C 1
ATOM 917 O O . LYS A 1 119 ? 39.775 7.649 -35.738 1.00 76.44 119 LYS A O 1
ATOM 922 N N . TRP A 1 120 ? 41.678 8.775 -36.078 1.00 84.94 120 TRP A N 1
ATOM 923 C CA . TRP A 1 120 ? 42.463 7.990 -35.119 1.00 84.94 120 TRP A CA 1
ATOM 924 C C . TRP A 1 120 ? 42.012 8.212 -33.670 1.00 84.94 120 TRP A C 1
ATOM 926 O O . TRP A 1 120 ? 42.180 7.319 -32.840 1.00 84.94 120 TRP A O 1
ATOM 936 N N . PHE A 1 121 ? 41.358 9.339 -33.364 1.00 85.62 121 PHE A N 1
ATOM 937 C CA . PHE A 1 121 ? 40.798 9.582 -32.035 1.00 85.62 121 PHE A CA 1
ATOM 938 C C . PHE A 1 121 ? 39.646 8.626 -31.698 1.00 85.62 121 PHE A C 1
ATOM 940 O O . PHE A 1 121 ? 39.489 8.299 -30.525 1.00 85.62 121 PHE A O 1
ATOM 947 N N . ALA A 1 122 ? 38.909 8.088 -32.681 1.00 81.88 122 ALA A N 1
ATOM 948 C CA . ALA A 1 122 ? 37.928 7.026 -32.425 1.00 81.88 122 ALA A CA 1
ATOM 949 C C . ALA A 1 122 ? 38.585 5.717 -31.957 1.00 81.88 122 ALA A C 1
ATOM 951 O O . ALA A 1 122 ? 38.055 5.040 -31.077 1.00 81.88 122 ALA A O 1
ATOM 952 N N . LEU A 1 123 ? 39.766 5.385 -32.489 1.00 86.56 123 LEU A N 1
ATOM 953 C CA . LEU A 1 123 ? 40.544 4.227 -32.039 1.00 86.56 123 LEU A CA 1
ATOM 954 C C . LEU A 1 123 ? 41.041 4.432 -30.598 1.00 86.56 123 LEU A C 1
ATOM 956 O O . LEU A 1 123 ? 40.936 3.528 -29.771 1.00 86.56 123 LEU A O 1
ATOM 960 N N . VAL A 1 124 ? 41.528 5.637 -30.280 1.00 87.69 124 VAL A N 1
ATOM 961 C CA . VAL A 1 124 ? 41.951 6.004 -28.917 1.00 87.69 124 VAL A CA 1
ATOM 962 C C . VAL A 1 124 ? 40.757 6.004 -27.954 1.00 87.69 124 VAL A C 1
ATOM 964 O O . VAL A 1 124 ? 40.883 5.525 -26.829 1.00 87.69 124 VAL A O 1
ATOM 967 N N . ALA A 1 125 ? 39.580 6.459 -28.396 1.00 85.88 125 ALA A N 1
ATOM 968 C CA . ALA A 1 125 ? 38.344 6.404 -27.618 1.00 85.88 125 ALA A CA 1
ATOM 969 C C . ALA A 1 125 ? 37.931 4.957 -27.305 1.00 85.88 125 ALA A C 1
ATOM 971 O O . ALA A 1 125 ? 37.618 4.645 -26.153 1.00 85.88 125 ALA A O 1
ATOM 972 N N . ALA A 1 126 ? 37.983 4.063 -28.300 1.00 85.62 126 ALA A N 1
ATOM 973 C CA . ALA A 1 126 ? 37.722 2.639 -28.105 1.00 85.62 126 ALA A CA 1
ATOM 974 C C . ALA A 1 126 ? 38.731 2.018 -27.123 1.00 85.62 126 ALA A C 1
ATOM 976 O O . ALA A 1 126 ? 38.330 1.320 -26.193 1.00 85.62 126 ALA A O 1
ATOM 977 N N . ALA A 1 127 ? 40.024 2.330 -27.264 1.00 87.38 127 ALA A N 1
ATOM 978 C CA . ALA A 1 127 ? 41.078 1.843 -26.374 1.00 87.38 127 ALA A CA 1
ATOM 979 C C . ALA A 1 127 ? 40.938 2.354 -24.928 1.00 87.38 127 ALA A C 1
ATOM 981 O O . ALA A 1 127 ? 41.246 1.617 -23.996 1.00 87.38 127 ALA A O 1
ATOM 982 N N . ALA A 1 128 ? 40.443 3.579 -24.723 1.00 85.75 128 ALA A N 1
ATOM 983 C CA . ALA A 1 128 ? 40.234 4.152 -23.393 1.00 85.75 128 ALA A CA 1
ATOM 984 C C . ALA A 1 128 ? 39.088 3.474 -22.616 1.00 85.75 128 ALA A C 1
ATOM 986 O O . ALA A 1 128 ? 39.170 3.349 -21.394 1.00 85.75 128 ALA A O 1
ATOM 987 N N . GLY A 1 129 ? 38.029 3.036 -23.308 1.00 81.44 129 GLY A N 1
ATOM 988 C CA . GLY A 1 129 ? 36.869 2.374 -22.695 1.00 81.44 129 GLY A CA 1
ATOM 989 C C . GLY A 1 129 ? 36.928 0.840 -22.674 1.00 81.44 129 GLY A C 1
ATOM 990 O O . GLY A 1 129 ? 36.136 0.212 -21.974 1.00 81.44 129 GLY A O 1
ATOM 991 N N . LEU A 1 130 ? 37.866 0.223 -23.403 1.00 85.56 130 LEU A N 1
ATOM 992 C CA . LEU A 1 130 ? 38.040 -1.233 -23.482 1.00 85.56 130 LEU A CA 1
ATOM 993 C C . LEU A 1 130 ? 38.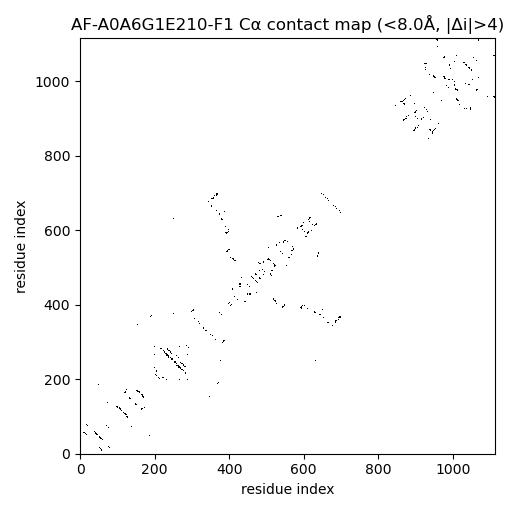489 -1.950 -22.191 1.00 85.56 130 LEU A C 1
ATOM 995 O O . LEU A 1 130 ? 38.054 -3.087 -21.997 1.00 85.56 130 LEU A O 1
ATOM 999 N N . PRO A 1 131 ? 39.349 -1.378 -21.317 1.00 85.94 131 PRO A N 1
ATOM 1000 C CA . PRO A 1 131 ? 39.924 -2.104 -20.184 1.00 85.94 131 PRO A CA 1
ATOM 1001 C C . PRO A 1 131 ? 38.911 -2.853 -19.298 1.00 85.94 131 PRO A C 1
ATOM 1003 O O . PRO A 1 131 ? 39.137 -4.042 -19.059 1.00 85.94 131 PRO A O 1
ATOM 1006 N N . PRO A 1 132 ? 37.783 -2.256 -18.851 1.00 78.75 132 PRO A N 1
ATOM 1007 C CA . PRO A 1 132 ? 36.796 -2.986 -18.049 1.00 78.75 132 PRO A CA 1
ATOM 1008 C C . PRO A 1 132 ? 36.145 -4.147 -18.818 1.00 78.75 132 PRO A C 1
ATOM 1010 O O . PRO A 1 132 ? 35.987 -5.236 -18.265 1.00 78.75 132 PRO A O 1
ATOM 1013 N N . ILE A 1 133 ? 35.841 -3.953 -20.107 1.00 83.19 133 ILE A N 1
ATOM 1014 C CA . ILE A 1 133 ? 35.214 -4.969 -20.969 1.00 83.19 133 ILE A CA 1
ATOM 1015 C C . ILE A 1 133 ? 36.167 -6.151 -21.174 1.00 83.19 133 ILE A C 1
ATOM 1017 O O . ILE A 1 133 ? 35.765 -7.308 -21.047 1.00 83.19 133 ILE A O 1
ATOM 1021 N N . VAL A 1 134 ? 37.447 -5.878 -21.445 1.00 85.56 134 VAL A N 1
ATOM 1022 C CA . VAL A 1 134 ? 38.477 -6.907 -21.657 1.00 85.56 134 VAL A CA 1
ATOM 1023 C C . VAL A 1 134 ? 38.703 -7.724 -20.389 1.00 85.56 134 VAL A C 1
ATOM 1025 O O . VAL A 1 134 ? 38.727 -8.952 -20.451 1.00 85.56 134 VAL A O 1
ATOM 1028 N N . LEU A 1 135 ? 38.826 -7.067 -19.232 1.00 81.12 135 LEU A N 1
ATOM 1029 C CA . LEU A 1 135 ? 39.037 -7.750 -17.954 1.00 81.12 135 LEU A CA 1
ATOM 1030 C C . LEU A 1 135 ? 37.882 -8.708 -17.626 1.00 81.12 135 LEU A C 1
ATOM 1032 O O . LEU A 1 135 ? 38.131 -9.865 -17.275 1.00 81.12 135 LEU A O 1
ATOM 1036 N N . ARG A 1 136 ? 36.631 -8.262 -17.803 1.00 76.19 136 ARG A N 1
ATOM 1037 C CA . ARG A 1 136 ? 35.438 -9.105 -17.608 1.00 76.19 136 ARG A CA 1
ATOM 1038 C C . ARG A 1 136 ? 35.352 -10.232 -18.637 1.00 76.19 136 ARG A C 1
ATOM 1040 O O . ARG A 1 136 ? 35.097 -11.376 -18.267 1.00 76.19 136 ARG A O 1
ATOM 1047 N N . SER A 1 137 ? 35.663 -9.944 -19.900 1.00 80.38 137 SER A N 1
ATOM 1048 C CA . SER A 1 137 ? 35.666 -10.941 -20.979 1.00 80.38 137 SER A CA 1
ATOM 1049 C C . SER A 1 137 ? 36.688 -12.053 -20.738 1.00 80.38 137 SER A C 1
ATOM 1051 O O . SER A 1 137 ? 36.355 -13.225 -20.876 1.00 80.38 137 SER A O 1
ATOM 1053 N N . ILE A 1 138 ? 37.914 -11.724 -20.310 1.00 81.69 138 ILE A N 1
ATOM 1054 C CA . ILE A 1 138 ? 38.946 -12.723 -19.976 1.00 81.69 138 ILE A CA 1
ATOM 1055 C C . ILE A 1 138 ? 38.487 -13.599 -18.806 1.00 81.69 138 ILE A C 1
ATOM 1057 O O . ILE A 1 138 ? 38.671 -14.818 -18.831 1.00 81.69 138 ILE A O 1
ATOM 1061 N N . ALA A 1 139 ? 37.874 -12.992 -17.786 1.00 72.94 139 ALA A N 1
ATOM 1062 C CA . ALA A 1 139 ? 37.331 -13.729 -16.652 1.00 72.94 139 ALA A CA 1
ATOM 1063 C C . ALA A 1 139 ? 36.209 -14.693 -17.085 1.00 72.94 139 ALA A C 1
ATOM 1065 O O . ALA A 1 139 ? 36.186 -15.833 -16.626 1.00 72.94 139 ALA A O 1
ATOM 1066 N N . ALA A 1 140 ? 35.325 -14.275 -17.995 1.00 72.12 140 ALA A N 1
ATOM 1067 C CA . ALA A 1 140 ? 34.251 -15.105 -18.539 1.00 72.12 140 ALA A CA 1
ATOM 1068 C C . ALA A 1 140 ? 34.764 -16.240 -19.451 1.00 72.12 140 ALA A C 1
ATOM 1070 O O . ALA A 1 140 ? 34.322 -17.381 -19.311 1.00 72.12 140 ALA A O 1
ATOM 1071 N N . ILE A 1 141 ? 35.756 -15.971 -20.310 1.00 79.50 141 ILE A N 1
ATOM 1072 C CA . ILE A 1 141 ? 36.376 -16.972 -21.201 1.00 79.50 141 ILE A CA 1
ATOM 1073 C C . ILE A 1 141 ? 37.040 -18.094 -20.397 1.00 79.50 141 ILE A C 1
ATOM 1075 O O . ILE A 1 141 ? 36.839 -19.267 -20.704 1.00 79.50 141 ILE A O 1
ATOM 1079 N N . ARG A 1 142 ? 37.766 -17.760 -19.318 1.00 77.69 142 ARG A N 1
ATOM 1080 C CA . ARG A 1 142 ? 38.383 -18.759 -18.419 1.00 77.69 142 ARG A CA 1
ATOM 1081 C C . ARG A 1 142 ? 37.369 -19.722 -17.790 1.00 77.69 142 ARG A C 1
ATOM 1083 O O . ARG A 1 142 ? 37.763 -20.776 -17.307 1.00 77.69 142 ARG A O 1
ATOM 1090 N N . ARG A 1 143 ? 36.083 -19.361 -17.782 1.00 69.62 143 ARG A N 1
ATOM 1091 C CA . ARG A 1 143 ? 34.988 -20.138 -17.188 1.00 69.62 143 ARG A CA 1
ATOM 1092 C C . ARG A 1 143 ? 34.105 -20.848 -18.216 1.00 69.62 143 ARG A C 1
ATOM 1094 O O . ARG A 1 143 ? 33.164 -21.516 -17.799 1.00 69.62 143 ARG A O 1
ATOM 1101 N N . LEU A 1 144 ? 34.387 -20.717 -19.518 1.00 71.00 144 LEU A N 1
ATOM 1102 C CA . LEU A 1 144 ? 33.579 -21.286 -20.612 1.00 71.00 144 LEU A CA 1
ATOM 1103 C C . LEU A 1 144 ? 32.102 -20.832 -20.599 1.00 71.00 144 LEU A C 1
ATOM 1105 O O . LEU A 1 144 ? 31.217 -21.550 -21.059 1.00 71.00 144 LEU A O 1
ATOM 1109 N N . THR A 1 145 ? 31.821 -19.624 -20.098 1.00 68.81 145 THR A N 1
ATOM 1110 C CA . THR A 1 145 ? 30.476 -19.023 -20.110 1.00 68.81 145 THR A CA 1
ATOM 1111 C C . THR A 1 145 ? 30.384 -17.944 -21.185 1.00 68.81 145 THR A C 1
ATOM 1113 O O . THR A 1 145 ? 31.213 -17.034 -21.197 1.00 68.81 145 THR A O 1
ATOM 1116 N N . LEU A 1 146 ? 29.372 -18.010 -22.057 1.00 69.94 146 LEU A N 1
ATOM 1117 C CA . LEU A 1 146 ? 29.084 -16.953 -23.033 1.00 69.94 146 LEU A CA 1
ATOM 1118 C C . LEU A 1 146 ? 28.386 -15.780 -22.337 1.00 69.94 146 LEU A C 1
ATOM 1120 O O . LEU A 1 146 ? 27.228 -15.892 -21.944 1.00 69.94 146 LEU A O 1
ATOM 1124 N N . ASP A 1 147 ? 29.108 -14.672 -22.193 1.00 72.50 147 ASP A N 1
ATOM 1125 C CA . ASP A 1 147 ? 28.647 -13.446 -21.540 1.00 72.50 147 ASP A CA 1
ATOM 1126 C C . ASP A 1 147 ? 28.588 -12.276 -22.536 1.00 72.50 147 ASP A C 1
ATOM 1128 O O . ASP A 1 147 ? 29.344 -12.240 -23.509 1.00 72.50 147 ASP A O 1
ATOM 1132 N N . VAL A 1 148 ? 27.726 -11.292 -22.272 1.00 77.44 148 VAL A N 1
ATOM 1133 C CA . VAL A 1 148 ? 27.527 -10.086 -23.092 1.00 77.44 148 VAL A CA 1
ATOM 1134 C C . VAL A 1 148 ? 28.851 -9.368 -23.333 1.00 77.44 148 VAL A C 1
ATOM 1136 O O . VAL A 1 148 ? 29.127 -8.957 -24.456 1.00 77.44 148 VAL A O 1
ATOM 1139 N N . ASN A 1 149 ? 29.724 -9.309 -22.324 1.00 82.31 149 ASN A N 1
ATOM 1140 C CA . ASN A 1 149 ? 31.054 -8.713 -22.449 1.00 82.31 149 ASN A CA 1
ATOM 1141 C C . ASN A 1 149 ? 31.895 -9.367 -23.562 1.00 82.31 149 ASN A C 1
ATOM 1143 O O . ASN A 1 149 ? 32.557 -8.661 -24.323 1.00 82.31 149 ASN A O 1
ATOM 1147 N N . ILE A 1 150 ? 31.809 -10.695 -23.723 1.00 84.56 150 ILE A N 1
ATOM 1148 C CA . ILE A 1 150 ? 32.502 -11.432 -24.793 1.00 84.56 150 ILE A CA 1
ATOM 1149 C C . ILE A 1 150 ? 31.920 -11.054 -26.160 1.00 84.56 150 ILE A C 1
ATOM 1151 O O . ILE A 1 150 ? 32.675 -10.799 -27.097 1.00 84.56 150 ILE A O 1
ATOM 1155 N N . LEU A 1 151 ? 30.590 -10.985 -26.277 1.00 86.38 151 LEU A N 1
ATOM 1156 C CA . LEU A 1 151 ? 29.914 -10.594 -27.520 1.00 86.38 151 LEU A CA 1
ATOM 1157 C C . LEU A 1 151 ? 30.312 -9.166 -27.926 1.00 86.38 151 LEU A C 1
ATOM 1159 O O . LEU A 1 151 ? 30.628 -8.919 -29.089 1.00 86.38 151 LEU A O 1
ATOM 1163 N N . MET A 1 152 ? 30.374 -8.250 -26.956 1.00 86.81 152 MET A N 1
ATOM 1164 C CA . MET A 1 152 ? 30.811 -6.869 -27.163 1.00 86.81 152 MET A CA 1
ATOM 1165 C C . MET A 1 152 ? 32.289 -6.783 -27.556 1.00 86.81 152 MET A C 1
ATOM 1167 O O . MET A 1 152 ? 32.633 -6.022 -28.459 1.00 86.81 152 MET A O 1
ATOM 1171 N N . LEU A 1 153 ? 33.165 -7.593 -26.951 1.00 89.75 153 LEU A N 1
ATOM 1172 C CA . LEU A 1 153 ? 34.578 -7.662 -27.331 1.00 89.75 153 LEU A CA 1
ATOM 1173 C C . LEU A 1 153 ? 34.751 -8.142 -28.781 1.00 89.75 153 LEU A C 1
ATOM 1175 O O . LEU A 1 153 ? 35.524 -7.545 -29.531 1.00 89.75 153 LEU A O 1
ATOM 1179 N N . ILE A 1 154 ? 34.004 -9.173 -29.194 1.00 89.31 154 ILE A N 1
ATOM 1180 C CA . ILE A 1 154 ? 33.998 -9.669 -30.580 1.00 89.31 154 ILE A CA 1
ATOM 1181 C C . ILE A 1 154 ? 33.461 -8.593 -31.533 1.00 89.31 154 ILE A C 1
ATOM 1183 O O . ILE A 1 154 ? 34.034 -8.391 -32.603 1.00 89.31 154 ILE A O 1
ATOM 1187 N N . ALA A 1 155 ? 32.412 -7.862 -31.145 1.00 88.88 155 ALA A N 1
ATOM 1188 C CA . ALA A 1 155 ? 31.850 -6.778 -31.948 1.00 88.88 155 ALA A CA 1
ATOM 1189 C C . ALA A 1 155 ? 32.846 -5.630 -32.172 1.00 88.88 155 ALA A C 1
ATOM 1191 O O . ALA A 1 155 ? 33.018 -5.175 -33.304 1.00 88.88 155 ALA A O 1
ATOM 1192 N N . VAL A 1 156 ? 33.551 -5.203 -31.119 1.00 90.88 156 VAL A N 1
ATOM 1193 C CA . VAL A 1 156 ? 34.582 -4.161 -31.224 1.00 90.88 156 VAL A CA 1
ATOM 1194 C C . VAL A 1 156 ? 35.768 -4.647 -32.058 1.00 90.88 156 VAL A C 1
ATOM 1196 O O . VAL A 1 156 ? 36.214 -3.929 -32.952 1.00 90.88 156 VAL A O 1
ATOM 1199 N N . ALA A 1 157 ? 36.246 -5.875 -31.833 1.00 91.12 157 ALA A N 1
ATOM 1200 C CA . ALA A 1 157 ? 37.319 -6.464 -32.634 1.00 91.12 157 ALA A CA 1
ATOM 1201 C C . ALA A 1 157 ? 36.931 -6.572 -34.120 1.00 91.12 157 ALA A C 1
ATOM 1203 O O . ALA A 1 157 ? 37.728 -6.232 -34.995 1.00 91.12 157 ALA A O 1
ATOM 1204 N N . GLY A 1 158 ? 35.688 -6.972 -34.407 1.00 89.44 158 GLY A N 1
ATOM 1205 C CA . GLY A 1 158 ? 35.132 -7.033 -35.756 1.00 89.44 158 GLY A CA 1
ATOM 1206 C C . GLY A 1 158 ? 35.053 -5.662 -36.432 1.00 89.44 158 GLY A C 1
ATOM 1207 O O . GLY A 1 158 ? 35.497 -5.516 -37.569 1.00 89.44 158 GLY A O 1
ATOM 1208 N N . ALA A 1 159 ? 34.569 -4.633 -35.731 1.00 88.69 159 ALA A N 1
ATOM 1209 C CA . ALA A 1 159 ? 34.510 -3.265 -36.254 1.00 88.69 159 ALA A CA 1
ATOM 1210 C C . ALA A 1 159 ? 35.909 -2.695 -36.567 1.00 88.69 159 ALA A C 1
ATOM 1212 O O . ALA A 1 159 ? 36.119 -2.086 -37.620 1.00 88.69 159 ALA A O 1
ATOM 1213 N N . VAL A 1 160 ? 36.895 -2.961 -35.701 1.00 90.44 160 VAL A N 1
ATOM 1214 C CA . VAL A 1 160 ? 38.299 -2.581 -35.933 1.00 90.44 160 VAL A CA 1
ATOM 1215 C C . VAL A 1 160 ? 38.883 -3.328 -37.138 1.00 90.44 160 VAL A C 1
ATOM 1217 O O . VAL A 1 160 ? 39.526 -2.702 -37.982 1.00 90.44 160 VAL A O 1
ATOM 1220 N N . ALA A 1 161 ? 38.619 -4.633 -37.278 1.00 89.56 161 ALA A N 1
ATOM 1221 C CA . ALA A 1 161 ? 39.078 -5.434 -38.418 1.00 89.56 161 ALA A CA 1
ATOM 1222 C C . ALA A 1 161 ? 38.501 -4.944 -39.761 1.00 89.56 161 ALA A C 1
ATOM 1224 O O . ALA A 1 161 ? 39.188 -4.970 -40.783 1.00 89.56 161 ALA A O 1
ATOM 1225 N N . LEU A 1 162 ? 37.269 -4.424 -39.755 1.00 86.06 162 LEU A N 1
ATOM 1226 C CA . LEU A 1 162 ? 36.616 -3.814 -40.920 1.00 86.06 162 LEU A CA 1
ATOM 1227 C C . LEU A 1 162 ? 37.100 -2.384 -41.239 1.00 86.06 162 LEU A C 1
ATOM 1229 O O . LEU A 1 162 ? 36.630 -1.787 -42.214 1.00 86.06 162 LEU A O 1
ATOM 1233 N N . LYS A 1 163 ? 38.058 -1.856 -40.456 1.00 85.50 163 LYS A N 1
ATOM 1234 C CA . LYS A 1 163 ? 38.591 -0.478 -40.507 1.00 85.50 163 LYS A CA 1
ATOM 1235 C C . LYS A 1 163 ? 37.538 0.610 -40.238 1.00 85.50 163 LYS A C 1
ATOM 1237 O O . LYS A 1 163 ? 37.745 1.780 -40.580 1.00 85.50 163 LYS A O 1
ATOM 1242 N N . ASP A 1 164 ? 36.438 0.241 -39.584 1.00 84.69 164 ASP A N 1
ATOM 1243 C CA . ASP A 1 164 ? 35.353 1.140 -39.193 1.00 84.69 164 ASP A CA 1
ATOM 1244 C C . ASP A 1 164 ? 35.582 1.595 -37.735 1.00 84.69 164 ASP A C 1
ATOM 1246 O O . ASP A 1 164 ? 34.883 1.209 -36.801 1.00 84.69 164 ASP A O 1
ATOM 1250 N N . TYR A 1 165 ? 36.626 2.407 -37.517 1.00 87.56 165 TYR A N 1
ATOM 1251 C CA . TYR A 1 165 ? 37.044 2.835 -36.169 1.00 87.56 165 TYR A CA 1
ATOM 1252 C C . TYR A 1 165 ? 35.983 3.663 -35.429 1.00 87.56 165 TYR A C 1
ATOM 1254 O O . TYR A 1 165 ? 35.895 3.590 -34.205 1.00 87.56 165 TYR A O 1
ATOM 1262 N N . SER A 1 166 ? 35.162 4.420 -36.161 1.00 84.88 166 SER A N 1
ATOM 1263 C CA . SER A 1 166 ? 34.038 5.179 -35.604 1.00 84.88 166 SER A CA 1
ATOM 1264 C C . SER A 1 166 ? 32.989 4.257 -34.976 1.00 84.88 166 SER A C 1
ATOM 1266 O O . SER A 1 166 ? 32.574 4.501 -33.846 1.00 84.88 166 SER A O 1
ATOM 1268 N N . GLU A 1 167 ? 32.622 3.165 -35.654 1.00 85.81 167 GLU A N 1
ATOM 1269 C CA . GLU A 1 167 ? 31.712 2.133 -35.133 1.00 85.81 167 GLU A CA 1
ATOM 1270 C C . GLU A 1 167 ? 32.258 1.529 -33.835 1.00 85.81 167 GLU A C 1
ATOM 1272 O O . GLU A 1 167 ? 31.550 1.470 -32.832 1.00 85.81 167 GLU A O 1
ATOM 1277 N N . ALA A 1 168 ? 33.543 1.157 -33.818 1.00 88.50 168 ALA A N 1
ATOM 1278 C CA . ALA A 1 168 ? 34.203 0.611 -32.632 1.00 88.50 168 ALA A CA 1
ATOM 1279 C C . ALA A 1 168 ? 34.145 1.577 -31.433 1.00 88.50 168 ALA A C 1
ATOM 1281 O O . ALA A 1 168 ? 33.805 1.166 -30.322 1.00 88.50 168 ALA A O 1
ATOM 1282 N N . GLY A 1 169 ? 34.423 2.866 -31.659 1.00 88.19 169 GLY A N 1
ATOM 1283 C CA . GLY A 1 169 ? 34.312 3.902 -30.631 1.00 88.19 169 GLY A CA 1
ATOM 1284 C C . GLY A 1 169 ? 32.881 4.062 -30.108 1.00 88.19 169 GLY A C 1
ATOM 1285 O O . GLY A 1 169 ? 32.674 4.109 -28.894 1.00 88.19 169 GLY A O 1
ATOM 1286 N N . PHE A 1 170 ? 31.886 4.093 -31.003 1.00 87.44 170 PHE A N 1
ATOM 1287 C CA . PHE A 1 170 ? 30.476 4.219 -30.623 1.00 87.44 170 PHE A CA 1
ATOM 1288 C C . PHE A 1 170 ? 29.988 3.030 -29.799 1.00 87.44 170 PHE A C 1
ATOM 1290 O O . PHE A 1 170 ? 29.305 3.233 -28.798 1.00 87.44 170 PHE A O 1
ATOM 1297 N N . ILE A 1 171 ? 30.359 1.805 -30.179 1.00 88.88 171 ILE A N 1
ATOM 1298 C CA . ILE A 1 171 ? 30.002 0.581 -29.452 1.00 88.88 171 ILE A CA 1
ATOM 1299 C C . ILE A 1 171 ? 30.502 0.654 -28.003 1.00 88.88 171 ILE A C 1
ATOM 1301 O O . ILE A 1 171 ? 29.719 0.466 -27.072 1.00 88.88 171 ILE A O 1
ATOM 1305 N N . VAL A 1 172 ? 31.785 0.981 -27.804 1.00 89.25 172 VAL A N 1
ATOM 1306 C CA . VAL A 1 172 ? 32.400 1.071 -26.468 1.00 89.25 172 VAL A CA 1
ATOM 1307 C C . VAL A 1 172 ? 31.776 2.198 -25.643 1.00 89.25 172 VAL A C 1
ATOM 1309 O O . VAL A 1 172 ? 31.428 1.994 -24.477 1.00 89.25 172 VAL A O 1
ATOM 1312 N N . PHE A 1 173 ? 31.591 3.379 -26.234 1.00 88.25 173 PHE A N 1
ATOM 1313 C CA . PHE A 1 173 ? 30.999 4.526 -25.545 1.00 88.25 173 PHE A CA 1
ATOM 1314 C C . PHE A 1 173 ? 29.548 4.265 -25.123 1.00 88.25 173 PHE A C 1
ATOM 1316 O O . PHE A 1 173 ? 29.184 4.507 -23.970 1.00 88.25 173 PHE A O 1
ATOM 1323 N N . LEU A 1 174 ? 28.717 3.753 -26.038 1.00 87.06 174 LEU A N 1
ATOM 1324 C CA . LEU A 1 174 ? 27.311 3.471 -25.762 1.00 87.06 174 LEU A CA 1
ATOM 1325 C C . LEU A 1 174 ? 27.166 2.376 -24.710 1.00 87.06 174 LEU A C 1
ATOM 1327 O O . LEU A 1 174 ? 26.380 2.553 -23.788 1.00 87.06 174 LEU A O 1
ATOM 1331 N N . PHE A 1 175 ? 27.945 1.297 -24.799 1.00 85.81 175 PHE A N 1
ATOM 1332 C CA . PHE A 1 175 ? 27.882 0.196 -23.838 1.00 85.81 175 PHE A CA 1
ATOM 1333 C C . PHE A 1 175 ? 28.340 0.613 -22.433 1.00 85.81 175 PHE A C 1
ATOM 1335 O O . PHE A 1 175 ? 27.650 0.363 -21.451 1.00 85.81 175 PHE A O 1
ATOM 1342 N N . THR A 1 176 ? 29.456 1.332 -22.313 1.00 84.94 176 THR A N 1
ATOM 1343 C CA . THR A 1 176 ? 29.931 1.804 -20.998 1.00 84.94 176 THR A CA 1
ATOM 1344 C C . THR A 1 176 ? 29.007 2.864 -20.384 1.00 84.94 176 THR A C 1
ATOM 1346 O O . THR A 1 176 ? 28.778 2.873 -19.173 1.00 84.94 176 THR A O 1
ATOM 1349 N N . THR A 1 177 ? 28.406 3.727 -21.210 1.00 83.94 177 THR A N 1
ATOM 1350 C CA . THR A 1 177 ? 27.371 4.676 -20.766 1.00 83.94 177 THR A CA 1
ATOM 1351 C C . THR A 1 177 ? 26.086 3.952 -20.352 1.00 83.94 177 THR A C 1
ATOM 1353 O O . THR A 1 177 ? 25.447 4.344 -19.372 1.00 83.94 177 THR A O 1
ATOM 1356 N N . ALA A 1 178 ? 25.717 2.889 -21.070 1.00 80.94 178 ALA A N 1
ATOM 1357 C CA . ALA A 1 178 ? 24.579 2.031 -20.767 1.00 80.94 178 ALA A CA 1
ATOM 1358 C C . ALA A 1 178 ? 24.711 1.371 -19.401 1.00 80.94 178 ALA A C 1
ATOM 1360 O O . ALA A 1 178 ? 23.820 1.540 -18.573 1.00 80.94 178 ALA A O 1
ATOM 1361 N N . GLU A 1 179 ? 25.834 0.693 -19.145 1.00 78.75 179 GLU A N 1
ATOM 1362 C CA . GLU A 1 179 ? 26.096 0.030 -17.865 1.00 78.75 179 GLU A CA 1
ATOM 1363 C C . GLU A 1 179 ? 25.989 1.021 -16.699 1.00 78.75 179 GLU A C 1
ATOM 1365 O O . GLU A 1 179 ? 25.401 0.717 -15.655 1.00 78.75 179 GLU A O 1
ATOM 1370 N N . TRP A 1 180 ? 26.506 2.242 -16.876 1.00 80.88 180 TRP A N 1
ATOM 1371 C CA . TRP A 1 180 ? 26.388 3.302 -15.876 1.00 80.88 180 TRP A CA 1
ATOM 1372 C C . TRP A 1 180 ? 24.929 3.739 -15.651 1.00 80.88 180 TRP A C 1
ATOM 1374 O O . TRP A 1 180 ? 24.482 3.836 -14.502 1.00 80.88 180 TRP A O 1
ATOM 1384 N N . LEU A 1 181 ? 24.165 3.983 -16.724 1.00 77.94 181 LEU A N 1
ATOM 1385 C CA . LEU A 1 181 ? 22.753 4.377 -16.638 1.00 77.94 181 LEU A CA 1
ATOM 1386 C C . LEU A 1 181 ? 21.877 3.272 -16.037 1.00 77.94 181 LEU A C 1
ATOM 1388 O O . LEU A 1 181 ? 21.020 3.571 -15.205 1.00 77.94 181 LEU A O 1
ATOM 1392 N N . GLU A 1 182 ? 22.103 2.020 -16.421 1.00 75.94 182 GLU A N 1
ATOM 1393 C CA . GLU A 1 182 ? 21.399 0.846 -15.908 1.00 75.94 182 GLU A CA 1
ATOM 1394 C C . GLU A 1 182 ? 21.660 0.671 -14.413 1.00 75.94 182 GLU A C 1
ATOM 1396 O O . GLU A 1 182 ? 20.715 0.610 -13.628 1.00 75.94 182 GLU A O 1
ATOM 1401 N N . THR A 1 183 ? 22.930 0.717 -13.994 1.00 75.25 183 THR A N 1
ATOM 1402 C CA . THR A 1 183 ? 23.313 0.658 -12.573 1.00 75.25 183 THR A CA 1
ATOM 1403 C C . THR A 1 183 ? 22.587 1.736 -11.767 1.00 75.25 183 THR A C 1
ATOM 1405 O O . THR A 1 183 ? 22.038 1.475 -10.696 1.00 75.25 183 THR A O 1
ATOM 1408 N N . ARG A 1 184 ? 22.516 2.960 -12.303 1.00 76.50 184 ARG A N 1
ATOM 1409 C CA . ARG A 1 184 ? 21.824 4.080 -11.660 1.00 76.50 184 ARG A CA 1
ATOM 1410 C C . ARG A 1 184 ? 20.308 3.882 -11.602 1.00 76.50 184 ARG A C 1
ATOM 1412 O O . ARG A 1 184 ? 19.692 4.229 -10.592 1.00 76.50 184 ARG A O 1
ATOM 1419 N N . ALA A 1 185 ? 19.700 3.399 -12.682 1.00 69.69 185 ALA A N 1
ATOM 1420 C CA . ALA A 1 185 ? 18.262 3.175 -12.761 1.00 69.69 185 ALA A CA 1
ATOM 1421 C C . ALA A 1 185 ? 17.830 2.063 -11.793 1.00 69.69 185 ALA A C 1
ATOM 1423 O O . ALA A 1 185 ? 16.895 2.271 -11.018 1.00 69.69 185 ALA A O 1
ATOM 1424 N N . SER A 1 186 ? 18.575 0.957 -11.755 1.00 71.19 186 SER A N 1
ATOM 1425 C CA . SER A 1 186 ? 18.370 -0.156 -10.824 1.00 71.19 186 SER A CA 1
ATOM 1426 C C . SER A 1 186 ? 18.574 0.274 -9.373 1.00 71.19 186 SER A C 1
ATOM 1428 O O . SER A 1 186 ? 17.693 0.041 -8.551 1.00 71.19 186 SER A O 1
ATOM 1430 N N . HIS A 1 187 ? 19.642 1.021 -9.061 1.00 72.88 187 HIS A N 1
ATOM 1431 C CA . HIS A 1 187 ? 19.845 1.568 -7.714 1.00 72.88 187 HIS A CA 1
ATOM 1432 C C . HIS A 1 187 ? 18.700 2.497 -7.290 1.00 72.88 187 HIS A C 1
ATOM 1434 O O . HIS A 1 187 ? 18.246 2.480 -6.150 1.00 72.88 187 HIS A O 1
ATOM 1440 N N . LYS A 1 188 ? 18.204 3.346 -8.198 1.00 70.94 188 LYS A N 1
ATOM 1441 C CA . LYS A 1 188 ? 17.075 4.230 -7.886 1.00 70.94 188 LYS A CA 1
ATOM 1442 C C . LYS A 1 188 ? 15.781 3.446 -7.661 1.00 70.94 188 LYS A C 1
ATOM 1444 O O . LYS A 1 188 ? 14.986 3.857 -6.818 1.00 70.94 188 LYS A O 1
ATOM 1449 N N . ALA A 1 189 ? 15.576 2.349 -8.390 1.00 65.94 189 ALA A N 1
ATOM 1450 C CA . ALA A 1 189 ? 14.463 1.445 -8.144 1.00 65.94 189 ALA A CA 1
ATOM 1451 C C . ALA A 1 189 ? 14.590 0.809 -6.750 1.00 65.94 189 ALA A C 1
ATOM 1453 O O . ALA A 1 189 ? 13.630 0.859 -5.988 1.00 65.94 189 ALA A O 1
ATOM 1454 N N . THR A 1 190 ? 15.777 0.322 -6.373 1.00 65.31 190 THR A N 1
ATOM 1455 C CA . THR A 1 190 ? 16.008 -0.399 -5.108 1.00 65.31 190 THR A CA 1
ATOM 1456 C C . THR A 1 190 ? 16.175 0.486 -3.871 1.00 65.31 190 THR A C 1
ATOM 1458 O O . THR A 1 190 ? 15.923 0.024 -2.760 1.00 65.31 190 THR A O 1
ATOM 1461 N N . ALA A 1 191 ? 16.484 1.778 -4.031 1.00 67.56 191 ALA A N 1
ATOM 1462 C CA . ALA A 1 191 ? 16.635 2.736 -2.928 1.00 67.56 191 ALA A CA 1
ATOM 1463 C C . ALA A 1 191 ? 15.400 2.830 -2.009 1.00 67.56 191 ALA A C 1
ATOM 1465 O O . ALA A 1 191 ? 15.520 3.166 -0.832 1.00 67.56 191 ALA A O 1
ATOM 1466 N N . GLY A 1 192 ? 14.209 2.506 -2.522 1.00 61.25 192 GLY A N 1
ATOM 1467 C CA . GLY A 1 192 ? 12.989 2.471 -1.719 1.00 61.25 192 GLY A CA 1
ATOM 1468 C C . GLY A 1 192 ? 12.991 1.421 -0.601 1.00 61.25 192 GLY A C 1
ATOM 1469 O O . GLY A 1 192 ? 12.261 1.613 0.367 1.00 61.25 192 GLY A O 1
ATOM 1470 N N . MET A 1 193 ? 13.820 0.373 -0.702 1.00 61.16 193 MET A N 1
ATOM 1471 C CA . MET A 1 193 ? 13.998 -0.648 0.339 1.00 61.16 193 MET A CA 1
ATOM 1472 C C . MET A 1 193 ? 14.798 -0.109 1.530 1.00 61.16 193 MET A C 1
ATOM 1474 O O . MET A 1 193 ? 14.414 -0.315 2.677 1.00 61.16 193 MET A O 1
ATOM 1478 N N . SER A 1 194 ? 15.865 0.657 1.274 1.00 62.19 194 SER A N 1
ATOM 1479 C CA . SER A 1 194 ? 16.625 1.315 2.346 1.00 62.19 194 SER A CA 1
ATOM 1480 C C . SER A 1 194 ? 15.765 2.300 3.133 1.00 62.19 194 SER A C 1
ATOM 1482 O O . SER A 1 194 ? 15.925 2.392 4.343 1.00 62.19 194 SER A O 1
ATOM 1484 N N . ALA A 1 195 ? 14.814 2.968 2.471 1.00 63.12 195 ALA A N 1
ATOM 1485 C CA . ALA A 1 195 ? 13.854 3.841 3.141 1.00 63.12 195 ALA A CA 1
ATOM 1486 C C . ALA A 1 195 ? 12.906 3.083 4.088 1.00 63.12 195 ALA A C 1
ATOM 1488 O O . ALA A 1 195 ? 12.471 3.663 5.072 1.00 63.12 195 ALA A O 1
ATOM 1489 N N . LEU A 1 196 ? 12.595 1.810 3.800 1.00 62.59 196 LEU A N 1
ATOM 1490 C CA . LEU A 1 196 ? 11.785 0.946 4.668 1.00 62.59 196 LEU A CA 1
ATOM 1491 C C . LEU A 1 196 ? 12.587 0.472 5.888 1.00 62.59 196 LEU A C 1
ATOM 1493 O O . LEU A 1 196 ? 12.088 0.502 7.005 1.00 62.59 196 LEU A O 1
ATOM 1497 N N . MET A 1 197 ? 13.867 0.143 5.699 1.00 60.53 197 MET A N 1
ATOM 1498 C CA . MET A 1 197 ? 14.772 -0.226 6.798 1.00 60.53 197 MET A CA 1
ATOM 1499 C C . MET A 1 197 ? 15.168 0.958 7.693 1.00 60.53 197 MET A C 1
ATOM 1501 O O . MET A 1 197 ? 15.523 0.759 8.850 1.00 60.53 197 MET A O 1
ATOM 1505 N N . SER A 1 198 ? 15.124 2.192 7.181 1.00 62.41 198 SER A N 1
ATOM 1506 C CA . SER A 1 198 ? 15.399 3.396 7.972 1.00 62.41 198 SER A CA 1
ATOM 1507 C C . SER A 1 198 ? 14.204 3.882 8.798 1.00 62.41 198 SER A C 1
ATOM 1509 O O . SER A 1 198 ? 14.330 4.911 9.453 1.00 62.41 198 SER A O 1
ATOM 1511 N N . MET A 1 199 ? 13.053 3.198 8.740 1.00 62.69 199 MET A N 1
ATOM 1512 C CA . MET A 1 199 ? 11.849 3.603 9.480 1.00 62.69 199 MET A CA 1
ATOM 1513 C C . MET A 1 199 ? 11.971 3.350 10.985 1.00 62.69 199 MET A C 1
ATOM 1515 O O . MET A 1 199 ? 11.363 4.075 11.755 1.00 62.69 199 MET A O 1
ATOM 1519 N N . THR A 1 200 ? 12.774 2.376 11.424 1.00 63.25 200 THR A N 1
ATOM 1520 C CA . THR A 1 200 ? 12.984 2.094 12.853 1.00 63.25 200 THR A CA 1
ATOM 1521 C C . THR A 1 200 ? 14.226 2.803 13.405 1.00 63.25 200 THR A C 1
ATOM 1523 O O . THR A 1 200 ? 15.322 2.636 12.843 1.00 63.25 200 THR A O 1
ATOM 1526 N N . PRO A 1 201 ? 14.109 3.545 14.521 1.00 66.62 201 PRO A N 1
ATOM 1527 C CA . PRO A 1 201 ? 15.256 4.150 15.181 1.00 66.62 201 PRO A CA 1
ATOM 1528 C C . PRO A 1 201 ? 16.239 3.092 15.693 1.00 66.62 201 PRO A C 1
ATOM 1530 O O . PRO A 1 201 ? 15.866 2.047 16.213 1.00 66.62 201 PRO A O 1
ATOM 1533 N N . GLN A 1 202 ? 17.535 3.378 15.554 1.00 75.19 202 GLN A N 1
ATOM 1534 C CA . GLN A 1 202 ? 18.615 2.471 15.978 1.00 75.19 202 GLN A CA 1
ATOM 1535 C C . GLN A 1 202 ? 18.933 2.574 17.476 1.00 75.19 202 GLN A C 1
ATOM 1537 O O . GLN A 1 202 ? 19.783 1.841 17.979 1.00 75.19 202 GLN A O 1
ATOM 1542 N N . LYS A 1 203 ? 18.294 3.511 18.178 1.00 83.44 203 LYS A N 1
ATOM 1543 C CA . LYS A 1 203 ? 18.505 3.796 19.594 1.00 83.44 203 LYS A CA 1
ATOM 1544 C C . LYS A 1 203 ? 17.169 3.729 20.322 1.00 83.44 203 LYS A C 1
ATOM 1546 O O . LYS A 1 203 ? 16.163 4.164 19.769 1.00 83.44 203 LYS A O 1
ATOM 1551 N N . ALA A 1 204 ? 17.187 3.210 21.539 1.00 87.56 204 ALA A N 1
ATOM 1552 C CA . ALA A 1 204 ? 16.056 3.181 22.453 1.00 87.56 204 ALA A CA 1
ATOM 1553 C C . ALA A 1 204 ? 16.471 3.829 23.778 1.00 87.56 204 ALA A C 1
ATOM 1555 O O . ALA A 1 204 ? 17.646 3.789 24.146 1.00 87.56 204 ALA A O 1
ATOM 1556 N N . VAL A 1 205 ? 15.518 4.436 24.480 1.00 89.75 205 VAL A N 1
ATOM 1557 C CA . VAL A 1 205 ? 15.749 5.038 25.797 1.00 89.75 205 VAL A CA 1
ATOM 1558 C C . VAL A 1 205 ? 15.172 4.106 26.854 1.00 89.75 205 VAL A C 1
ATOM 1560 O O . VAL A 1 205 ? 13.991 3.771 26.794 1.00 89.75 205 VAL A O 1
ATOM 1563 N N . LEU A 1 206 ? 15.989 3.668 27.809 1.00 90.94 206 LEU A N 1
ATOM 1564 C CA . LEU A 1 206 ? 15.516 2.860 28.936 1.00 90.94 206 LEU A CA 1
ATOM 1565 C C . LEU A 1 206 ? 14.688 3.729 29.888 1.00 90.94 206 LEU A C 1
ATOM 1567 O O . LEU A 1 206 ? 15.125 4.817 30.262 1.00 90.94 206 LEU A O 1
ATOM 1571 N N . ALA A 1 207 ? 13.508 3.259 30.298 1.00 85.19 207 ALA A N 1
ATOM 1572 C CA . ALA A 1 207 ? 12.609 4.045 31.147 1.00 85.19 207 ALA A CA 1
ATOM 1573 C C . ALA A 1 207 ? 13.135 4.214 32.585 1.00 85.19 207 ALA A C 1
ATOM 1575 O O . ALA A 1 207 ? 12.930 5.261 33.189 1.00 85.19 207 ALA A O 1
ATOM 1576 N N . GLU A 1 208 ? 13.841 3.211 33.119 1.00 80.75 208 GLU A N 1
ATOM 1577 C CA . GLU A 1 208 ? 14.364 3.229 34.496 1.00 80.75 208 GLU A CA 1
ATOM 1578 C C . GLU A 1 208 ? 15.574 4.158 34.667 1.00 80.75 208 GLU A C 1
ATOM 1580 O O . GLU A 1 208 ? 15.694 4.847 35.678 1.00 80.75 208 GLU A O 1
ATOM 1585 N N . THR A 1 209 ? 16.483 4.177 33.687 1.00 81.88 209 THR A N 1
ATOM 1586 C CA . THR A 1 209 ? 17.768 4.892 33.785 1.00 81.88 209 THR A CA 1
ATOM 1587 C C . THR A 1 209 ? 17.831 6.156 32.930 1.00 81.88 209 THR A C 1
ATOM 1589 O O . THR A 1 209 ? 18.695 7.002 33.155 1.00 81.88 209 THR A O 1
ATOM 1592 N N . GLY A 1 210 ? 16.953 6.298 31.930 1.00 83.12 210 GLY A N 1
ATOM 1593 C CA . GLY A 1 210 ? 17.033 7.351 30.915 1.00 83.12 210 GLY A CA 1
ATOM 1594 C C . GLY A 1 210 ? 18.213 7.193 29.946 1.00 83.12 210 GLY A C 1
ATOM 1595 O O . GLY A 1 210 ? 18.483 8.100 29.156 1.00 83.12 210 GLY A O 1
ATOM 1596 N N . GLU A 1 211 ? 18.935 6.069 29.999 1.00 87.56 211 GLU A N 1
ATOM 1597 C CA . GLU A 1 211 ? 20.106 5.815 29.162 1.00 87.56 211 GLU A CA 1
ATOM 1598 C C . GLU A 1 211 ? 19.703 5.468 27.724 1.00 87.56 211 GLU A C 1
ATOM 1600 O O . GLU A 1 211 ? 18.756 4.716 27.478 1.00 87.56 211 GLU A O 1
ATOM 1605 N N . VAL A 1 212 ? 20.446 6.016 26.761 1.00 88.25 212 VAL A N 1
ATOM 1606 C CA . VAL A 1 212 ? 20.240 5.766 25.334 1.00 88.25 212 VAL A CA 1
ATOM 1607 C C . VAL A 1 212 ? 21.090 4.574 24.902 1.00 88.25 212 VAL A C 1
ATOM 1609 O O . VAL A 1 212 ? 22.297 4.708 24.697 1.00 88.25 212 VAL A O 1
ATOM 1612 N N . VAL A 1 213 ? 20.452 3.426 24.706 1.00 87.62 213 VAL A N 1
ATOM 1613 C CA . VAL A 1 213 ? 21.091 2.175 24.273 1.00 87.62 213 VAL A CA 1
ATOM 1614 C C . VAL A 1 213 ? 20.807 1.895 22.800 1.00 87.62 213 VAL A C 1
ATOM 1616 O O . VAL A 1 213 ? 19.850 2.417 22.222 1.00 87.62 213 VAL A O 1
ATOM 1619 N N . ALA A 1 214 ? 21.635 1.077 22.149 1.00 85.19 214 ALA A N 1
ATOM 1620 C CA . ALA A 1 214 ? 21.316 0.613 20.804 1.00 85.19 214 ALA A CA 1
ATOM 1621 C C . ALA A 1 214 ? 20.106 -0.331 20.861 1.00 85.19 214 ALA A C 1
ATOM 1623 O O . ALA A 1 214 ? 20.043 -1.212 21.715 1.00 85.19 214 ALA A O 1
ATOM 1624 N N . ALA A 1 215 ? 19.163 -0.191 19.926 1.00 81.94 215 ALA A N 1
ATOM 1625 C CA . ALA A 1 215 ? 17.923 -0.975 19.922 1.00 81.94 215 ALA A CA 1
ATOM 1626 C C . ALA A 1 215 ? 18.172 -2.500 19.888 1.00 81.94 215 ALA A C 1
ATOM 1628 O O . ALA A 1 215 ? 17.365 -3.272 20.388 1.00 81.94 215 ALA A O 1
ATOM 1629 N N . ARG A 1 216 ? 19.310 -2.949 19.342 1.00 80.81 216 ARG A N 1
ATOM 1630 C CA . ARG A 1 216 ? 19.682 -4.376 19.289 1.00 80.81 216 ARG A CA 1
ATOM 1631 C C . ARG A 1 216 ? 20.144 -4.954 20.623 1.00 80.81 216 ARG A C 1
ATOM 1633 O O . ARG A 1 216 ? 20.050 -6.161 20.810 1.00 80.81 216 ARG A O 1
ATOM 1640 N N . ASP A 1 217 ? 20.626 -4.103 21.523 1.00 83.25 217 ASP A N 1
ATOM 1641 C CA . ASP A 1 217 ? 21.126 -4.516 22.836 1.00 83.25 217 ASP A CA 1
ATOM 1642 C C . ASP A 1 217 ? 19.994 -4.571 23.879 1.00 83.25 217 ASP A C 1
ATOM 1644 O O . ASP A 1 217 ? 20.182 -5.072 24.990 1.00 83.25 217 ASP A O 1
ATOM 1648 N N . VAL A 1 218 ? 18.798 -4.089 23.518 1.00 85.88 218 VAL A N 1
ATOM 1649 C CA . VAL A 1 218 ? 17.600 -4.143 24.359 1.00 85.88 218 VAL A CA 1
ATOM 1650 C C . VAL A 1 218 ? 17.063 -5.572 24.398 1.00 85.88 218 VAL A C 1
ATOM 1652 O O . VAL A 1 218 ? 16.724 -6.155 23.368 1.00 85.88 218 VAL A O 1
ATOM 1655 N N . LYS A 1 219 ? 16.957 -6.133 25.605 1.00 88.00 219 LYS A N 1
ATOM 1656 C CA . LYS A 1 219 ? 16.394 -7.470 25.836 1.00 88.00 219 LYS A CA 1
ATOM 1657 C C . LYS A 1 219 ? 14.864 -7.430 25.851 1.00 88.00 219 LYS A C 1
ATOM 1659 O O . LYS A 1 219 ? 14.263 -6.388 26.112 1.00 88.00 219 LYS A O 1
ATOM 1664 N N . VAL A 1 220 ? 14.232 -8.581 25.630 1.00 88.94 220 VAL A N 1
ATOM 1665 C CA . VAL A 1 220 ? 12.783 -8.772 25.837 1.00 88.94 220 VAL A CA 1
ATOM 1666 C C . VAL A 1 220 ? 12.422 -8.499 27.306 1.00 88.94 220 VAL A C 1
ATOM 1668 O O . VAL A 1 220 ? 13.231 -8.770 28.192 1.00 88.94 220 VAL A O 1
ATOM 1671 N N . ASN A 1 221 ? 11.219 -7.980 27.558 1.00 89.38 221 ASN A N 1
ATOM 1672 C CA . ASN A 1 221 ? 10.709 -7.538 28.862 1.00 89.38 221 ASN A CA 1
ATOM 1673 C C . ASN A 1 221 ? 11.408 -6.311 29.468 1.00 89.38 221 ASN A C 1
ATOM 1675 O O . ASN A 1 221 ? 11.219 -6.019 30.646 1.00 89.38 221 ASN A O 1
ATOM 1679 N N . THR A 1 222 ? 12.169 -5.560 28.673 1.00 91.06 222 THR A N 1
ATOM 1680 C CA . THR A 1 222 ? 12.761 -4.291 29.115 1.00 91.06 222 THR A CA 1
ATOM 1681 C C . THR A 1 222 ? 11.754 -3.163 28.923 1.00 91.06 222 THR A C 1
ATOM 1683 O O . THR A 1 222 ? 11.092 -3.102 27.885 1.00 91.06 222 THR A O 1
ATOM 1686 N N . VAL A 1 223 ? 11.639 -2.255 29.894 1.00 92.75 223 VAL A N 1
ATOM 1687 C CA . VAL A 1 223 ? 10.768 -1.081 29.762 1.00 92.75 223 VAL A CA 1
ATOM 1688 C C . VAL A 1 223 ? 11.533 0.053 29.087 1.00 92.75 223 VAL A C 1
ATOM 1690 O O . VAL A 1 223 ? 12.549 0.537 29.594 1.00 92.75 223 VAL A O 1
ATOM 1693 N N . ILE A 1 224 ? 11.040 0.475 27.929 1.00 93.31 224 ILE A N 1
ATOM 1694 C CA . ILE A 1 224 ? 11.577 1.587 27.150 1.00 93.31 224 ILE A CA 1
ATOM 1695 C C . ILE A 1 224 ? 10.603 2.763 27.169 1.00 93.31 224 ILE A C 1
ATOM 1697 O O . ILE A 1 224 ? 9.384 2.585 27.205 1.00 93.31 224 ILE A O 1
ATOM 1701 N N . ALA A 1 225 ? 11.158 3.967 27.158 1.00 91.56 225 ALA A N 1
ATOM 1702 C CA . ALA A 1 225 ? 10.417 5.215 27.124 1.00 91.56 225 ALA A CA 1
ATOM 1703 C C . ALA A 1 225 ? 10.351 5.745 25.689 1.00 91.56 225 ALA A C 1
ATOM 1705 O O . ALA A 1 225 ? 11.383 5.842 25.021 1.00 91.56 225 ALA A O 1
ATOM 1706 N N . VAL A 1 226 ? 9.152 6.120 25.237 1.00 91.44 226 VAL A N 1
ATOM 1707 C CA . VAL A 1 226 ? 8.931 6.765 23.937 1.00 91.44 226 VAL A CA 1
ATOM 1708 C C . VAL A 1 226 ? 8.176 8.071 24.157 1.00 91.44 226 VAL A C 1
ATOM 1710 O O . VAL A 1 226 ? 7.066 8.084 24.695 1.00 91.44 226 VAL A O 1
ATOM 1713 N N . LYS A 1 227 ? 8.782 9.188 23.751 1.00 88.19 227 LYS A N 1
ATOM 1714 C CA . LYS A 1 227 ? 8.185 10.523 23.889 1.00 88.19 227 LYS A CA 1
ATOM 1715 C C . LYS A 1 227 ? 7.292 10.861 22.694 1.00 88.19 227 LYS A C 1
ATOM 1717 O O . LYS A 1 227 ? 7.433 10.280 21.620 1.00 88.19 227 LYS A O 1
ATOM 1722 N N . ALA A 1 228 ? 6.417 11.848 22.871 1.00 82.62 228 ALA A N 1
ATOM 1723 C CA . ALA A 1 228 ? 5.628 12.417 21.783 1.00 82.62 228 ALA A CA 1
ATOM 1724 C C . ALA A 1 228 ? 6.537 12.890 20.634 1.00 82.62 228 ALA A C 1
ATOM 1726 O O . ALA A 1 228 ? 7.546 13.566 20.857 1.00 82.62 228 ALA A O 1
ATOM 1727 N N . GLY A 1 229 ? 6.178 12.529 19.407 1.00 78.12 229 GLY A N 1
ATOM 1728 C CA . GLY A 1 229 ? 6.952 12.781 18.195 1.00 78.12 229 GLY A CA 1
ATOM 1729 C C . GLY A 1 229 ? 8.118 11.813 17.952 1.00 78.12 229 GLY A C 1
ATOM 1730 O O . GLY A 1 229 ? 8.813 11.964 16.944 1.00 78.12 229 GLY A O 1
ATOM 1731 N N . GLU A 1 230 ? 8.361 10.832 18.829 1.00 85.06 230 GLU A N 1
ATOM 1732 C CA . GLU A 1 230 ? 9.371 9.792 18.614 1.00 85.06 230 GLU A CA 1
ATOM 1733 C C . GLU A 1 230 ? 8.776 8.552 17.938 1.00 85.06 230 GLU A C 1
ATOM 1735 O O . GLU A 1 230 ? 7.619 8.178 18.132 1.00 85.06 230 GLU A O 1
ATOM 1740 N N . VAL A 1 231 ? 9.601 7.889 17.128 1.00 86.81 231 VAL A N 1
ATOM 1741 C CA . VAL A 1 231 ? 9.237 6.619 16.498 1.00 86.81 231 VAL A CA 1
ATOM 1742 C C . VAL A 1 231 ? 9.524 5.479 17.466 1.00 86.81 231 VAL A C 1
ATOM 1744 O O . VAL A 1 231 ? 10.589 5.430 18.083 1.00 86.81 231 VAL A O 1
ATOM 1747 N N . ILE A 1 232 ? 8.598 4.533 17.562 1.00 90.50 232 ILE A N 1
ATOM 1748 C CA . ILE A 1 232 ? 8.722 3.369 18.435 1.00 90.50 232 ILE A CA 1
ATOM 1749 C C . ILE A 1 232 ? 9.859 2.461 17.915 1.00 90.50 232 ILE A C 1
ATOM 1751 O O . ILE A 1 232 ? 9.833 2.053 16.750 1.00 90.50 232 ILE A O 1
ATOM 1755 N N . PRO A 1 233 ? 10.900 2.151 18.717 1.00 86.94 233 PRO A N 1
ATOM 1756 C CA . PRO A 1 233 ? 12.084 1.435 18.229 1.00 86.94 233 PRO A CA 1
ATOM 1757 C C . PRO A 1 233 ? 11.890 -0.084 18.117 1.00 86.94 233 PRO A C 1
ATOM 1759 O O . PRO A 1 233 ? 12.522 -0.714 17.271 1.00 86.94 233 PRO A O 1
ATOM 1762 N N . ILE A 1 234 ? 11.066 -0.680 18.983 1.00 88.88 234 ILE A N 1
ATOM 1763 C CA . ILE A 1 234 ? 10.891 -2.133 19.138 1.00 88.88 234 ILE A CA 1
ATOM 1764 C C . ILE A 1 234 ? 9.422 -2.405 19.464 1.00 88.88 234 ILE A C 1
ATOM 1766 O O . ILE A 1 234 ? 8.802 -1.585 20.131 1.00 88.88 234 ILE A O 1
ATOM 1770 N N . ASP A 1 235 ? 8.885 -3.543 19.025 1.00 89.38 235 ASP A N 1
ATOM 1771 C CA . ASP A 1 235 ? 7.530 -3.974 19.379 1.00 89.38 235 ASP A CA 1
ATOM 1772 C C . ASP A 1 235 ? 7.391 -4.181 20.896 1.00 89.38 235 ASP A C 1
ATOM 1774 O O . ASP A 1 235 ? 8.308 -4.669 21.574 1.00 89.38 235 ASP A O 1
ATOM 1778 N N . GLY A 1 236 ? 6.222 -3.852 21.434 1.00 91.12 236 GLY A N 1
ATOM 1779 C CA . GLY A 1 236 ? 5.954 -4.045 22.849 1.00 91.12 236 GLY A CA 1
ATOM 1780 C C . GLY A 1 236 ? 4.520 -3.759 23.257 1.00 91.12 236 GLY A C 1
ATOM 1781 O O . GLY A 1 236 ? 3.648 -3.537 22.424 1.00 91.12 236 GLY A O 1
ATOM 1782 N N . VAL A 1 237 ? 4.297 -3.764 24.566 1.00 92.00 237 VAL A N 1
ATOM 1783 C CA . VAL A 1 237 ? 3.002 -3.471 25.189 1.00 92.00 237 VAL A CA 1
ATOM 1784 C C . VAL A 1 237 ? 3.157 -2.262 26.095 1.00 92.00 237 VAL A C 1
ATOM 1786 O O . VAL A 1 237 ? 4.111 -2.190 26.874 1.00 92.00 237 VAL A O 1
ATOM 1789 N N . VAL A 1 238 ? 2.237 -1.307 25.997 1.00 92.94 238 VAL A N 1
ATOM 1790 C CA . VAL A 1 238 ? 2.214 -0.126 26.867 1.00 92.94 238 VAL A CA 1
ATOM 1791 C C . VAL A 1 238 ? 1.979 -0.577 28.309 1.00 92.94 238 VAL A C 1
ATOM 1793 O O . VAL A 1 238 ? 1.018 -1.281 28.597 1.00 92.94 238 VAL A O 1
ATOM 1796 N N . VAL A 1 239 ? 2.871 -0.196 29.219 1.00 92.44 239 VAL A N 1
ATOM 1797 C CA . VAL A 1 239 ? 2.755 -0.484 30.659 1.00 92.44 239 VAL A CA 1
ATOM 1798 C C . VAL A 1 239 ? 2.242 0.739 31.405 1.00 92.44 239 VAL A C 1
ATOM 1800 O O . VAL A 1 239 ? 1.486 0.603 32.360 1.00 92.44 239 VAL A O 1
ATOM 1803 N N . ASP A 1 240 ? 2.655 1.927 30.966 1.00 85.38 240 ASP A N 1
ATOM 1804 C CA . ASP A 1 240 ? 2.266 3.195 31.570 1.00 85.38 240 ASP A CA 1
ATOM 1805 C C . ASP A 1 240 ? 2.161 4.295 30.504 1.00 85.38 240 ASP A C 1
ATOM 1807 O O . ASP A 1 240 ? 2.876 4.280 29.496 1.00 85.38 240 ASP A O 1
ATOM 1811 N N . GLY A 1 241 ? 1.263 5.250 30.736 1.00 80.06 241 GLY A N 1
ATOM 1812 C CA . GLY A 1 241 ? 0.931 6.320 29.798 1.00 80.06 241 GLY A CA 1
ATOM 1813 C C . GLY A 1 241 ? -0.226 6.010 28.842 1.00 80.06 241 GLY A C 1
ATOM 1814 O O . GLY A 1 241 ? -0.723 4.887 28.738 1.00 80.06 241 GLY A O 1
ATOM 1815 N N . ARG A 1 242 ? -0.694 7.058 28.160 1.00 79.88 242 ARG A N 1
ATOM 1816 C CA . ARG A 1 242 ? -1.727 7.018 27.114 1.00 79.88 242 ARG A CA 1
ATOM 1817 C C . ARG A 1 242 ? -1.314 7.956 25.990 1.00 79.88 242 ARG A C 1
ATOM 1819 O O . ARG A 1 242 ? -0.736 9.008 26.265 1.00 79.88 242 ARG A O 1
ATOM 1826 N N . SER A 1 243 ? -1.580 7.551 24.758 1.00 81.62 243 SER A N 1
ATOM 1827 C CA . SER A 1 243 ? -1.062 8.212 23.561 1.00 81.62 243 SER A CA 1
ATOM 1828 C C . SER A 1 243 ? -1.823 7.755 22.322 1.00 81.62 243 SER A C 1
ATOM 1830 O O . SER A 1 243 ? -2.310 6.625 22.278 1.00 81.62 243 SER A O 1
ATOM 1832 N N . GLU A 1 244 ? -1.907 8.600 21.305 1.00 82.00 244 GLU A N 1
ATOM 1833 C CA . GLU A 1 244 ? -2.243 8.207 19.947 1.00 82.00 244 GLU A CA 1
ATOM 1834 C C . GLU A 1 244 ? -0.977 7.877 19.152 1.00 82.00 244 GLU A C 1
ATOM 1836 O O . GLU A 1 244 ? 0.003 8.626 19.106 1.00 82.00 244 GLU A O 1
ATOM 1841 N N . VAL A 1 245 ? -1.012 6.733 18.475 1.00 81.06 245 VAL A N 1
ATOM 1842 C CA . VAL A 1 245 ? 0.096 6.245 17.657 1.00 81.06 245 VAL A CA 1
ATOM 1843 C C . VAL A 1 245 ? -0.331 6.246 16.193 1.00 81.06 245 VAL A C 1
ATOM 1845 O O . VAL A 1 245 ? -1.324 5.621 15.818 1.00 81.06 245 VAL A O 1
ATOM 1848 N N . ASP A 1 246 ? 0.432 6.940 15.349 1.00 81.06 246 ASP A N 1
ATOM 1849 C CA . ASP A 1 246 ? 0.297 6.875 13.897 1.00 81.06 246 ASP A CA 1
ATOM 1850 C C . ASP A 1 246 ? 0.936 5.578 13.391 1.00 81.06 246 ASP A C 1
ATOM 1852 O O . ASP A 1 246 ? 2.161 5.451 13.267 1.00 81.06 246 ASP A O 1
ATOM 1856 N N . GLU A 1 247 ? 0.081 4.605 13.091 1.00 78.81 247 GLU A N 1
ATOM 1857 C CA . GLU A 1 247 ? 0.474 3.320 12.519 1.00 78.81 247 GLU A CA 1
ATOM 1858 C C . GLU A 1 247 ? 0.443 3.314 10.977 1.00 78.81 247 GLU A C 1
ATOM 1860 O O . GLU A 1 247 ? 0.649 2.265 10.360 1.00 78.81 247 GLU A O 1
ATOM 1865 N N . SER A 1 248 ? 0.236 4.469 10.325 1.00 70.75 248 SER A N 1
ATOM 1866 C CA . SER A 1 248 ? 0.079 4.588 8.866 1.00 70.75 248 SER A CA 1
ATOM 1867 C C . SER A 1 248 ? 1.258 4.038 8.068 1.00 70.75 248 SER A C 1
ATOM 1869 O O . SER A 1 248 ? 1.081 3.567 6.942 1.00 70.75 248 SER A O 1
ATOM 1871 N N . THR A 1 249 ? 2.462 4.046 8.636 1.00 66.31 249 THR A N 1
ATOM 1872 C CA . THR A 1 249 ? 3.669 3.495 8.008 1.00 66.31 249 THR A CA 1
ATOM 1873 C C . THR A 1 249 ? 3.618 1.973 7.862 1.00 66.31 249 THR A C 1
ATOM 1875 O O . THR A 1 249 ? 4.179 1.445 6.898 1.00 66.31 249 THR A O 1
ATOM 1878 N N . LEU A 1 250 ? 2.927 1.278 8.772 1.00 69.44 250 LEU A N 1
ATOM 1879 C CA . LEU A 1 250 ? 2.854 -0.183 8.830 1.00 69.44 250 LEU A CA 1
ATOM 1880 C C . LEU A 1 250 ? 1.503 -0.713 8.334 1.00 69.44 250 LEU A C 1
ATOM 1882 O O . LEU A 1 250 ? 1.453 -1.603 7.483 1.00 69.44 250 LEU A O 1
ATOM 1886 N N . THR A 1 251 ? 0.406 -0.143 8.830 1.00 65.19 251 THR A N 1
ATOM 1887 C CA . THR A 1 251 ? -0.967 -0.565 8.511 1.00 65.19 251 THR A CA 1
ATOM 1888 C C . THR A 1 251 ? -1.493 0.140 7.256 1.00 65.19 251 THR A C 1
ATOM 1890 O O . THR A 1 251 ? -2.380 -0.360 6.557 1.00 65.19 251 THR A O 1
ATOM 1893 N N . GLY A 1 252 ? -0.929 1.304 6.912 1.00 56.06 252 GLY A N 1
ATOM 1894 C CA . GLY A 1 252 ? -1.434 2.151 5.835 1.00 56.06 252 GLY A CA 1
ATOM 1895 C C . GLY A 1 252 ? -2.727 2.887 6.188 1.00 56.06 252 GLY A C 1
ATOM 1896 O O . GLY A 1 252 ? -3.338 3.457 5.277 1.00 56.06 252 GLY A O 1
ATOM 1897 N N . GLU A 1 253 ? -3.193 2.823 7.436 1.00 63.94 253 GLU A N 1
ATOM 1898 C CA . GLU A 1 253 ? -4.371 3.544 7.920 1.00 63.94 253 GLU A CA 1
ATOM 1899 C C . GLU A 1 253 ? -3.993 4.979 8.275 1.00 63.94 253 GLU A C 1
ATOM 1901 O O . GLU A 1 253 ? -2.993 5.216 8.932 1.00 63.94 253 GLU A O 1
ATOM 1906 N N . SER A 1 254 ? -4.753 5.953 7.778 1.00 49.66 254 SER A N 1
ATOM 1907 C CA . SER A 1 254 ? -4.398 7.373 7.906 1.00 49.66 254 SER A CA 1
ATOM 1908 C C . SER A 1 254 ? -4.806 7.996 9.242 1.00 49.66 254 SER A C 1
ATOM 1910 O O . SER A 1 254 ? -4.459 9.147 9.485 1.00 49.66 254 SER A O 1
ATOM 1912 N N . PHE A 1 255 ? -5.579 7.274 10.058 1.00 63.09 255 PHE A N 1
ATOM 1913 C CA . PHE A 1 255 ? -6.045 7.749 11.356 1.00 63.09 255 PHE A CA 1
ATOM 1914 C C . PHE A 1 255 ? -5.175 7.167 12.476 1.00 63.09 255 PHE A C 1
ATOM 1916 O O . PHE A 1 255 ? -4.912 5.963 12.452 1.00 63.09 255 PHE A O 1
ATOM 1923 N N . PRO A 1 256 ? -4.755 7.993 13.448 1.00 72.00 256 PRO A N 1
ATOM 1924 C CA . PRO A 1 256 ? -4.055 7.524 14.636 1.00 72.00 256 PRO A CA 1
ATOM 1925 C C . PRO A 1 256 ? -4.887 6.531 15.446 1.00 72.00 256 PRO A C 1
ATOM 1927 O O . PRO A 1 256 ? -6.112 6.644 15.523 1.00 72.00 256 PRO A O 1
ATOM 1930 N N . VAL A 1 257 ? -4.214 5.567 16.070 1.00 73.94 257 VAL A N 1
ATOM 1931 C CA . VAL A 1 257 ? -4.841 4.569 16.942 1.00 73.94 257 VAL A CA 1
ATOM 1932 C C . VAL A 1 257 ? -4.531 4.921 18.391 1.00 73.94 257 VAL A C 1
ATOM 1934 O O . VAL A 1 257 ? -3.365 5.055 18.762 1.00 73.94 257 VAL A O 1
ATOM 1937 N N . SER A 1 258 ? -5.567 5.043 19.222 1.00 78.25 258 SER A N 1
ATOM 1938 C CA . SER A 1 258 ? -5.397 5.297 20.656 1.00 78.25 258 SER A CA 1
ATOM 1939 C C . SER A 1 258 ? -4.812 4.073 21.366 1.00 78.25 258 SER A C 1
ATOM 1941 O O . SER A 1 258 ? -5.270 2.945 21.162 1.00 78.25 258 SER A O 1
ATOM 1943 N N . LYS A 1 259 ? -3.795 4.298 22.200 1.00 83.00 259 LYS A N 1
ATOM 1944 C CA . LYS A 1 259 ? -3.087 3.289 22.991 1.00 83.00 259 LYS A CA 1
ATOM 1945 C C . LYS A 1 259 ? -3.164 3.639 24.472 1.00 83.00 259 LYS A C 1
ATOM 1947 O O . LYS A 1 259 ? -2.913 4.770 24.893 1.00 83.00 259 LYS A O 1
ATOM 1952 N N . GLN A 1 260 ? -3.493 2.631 25.262 1.00 84.81 260 GLN A N 1
ATOM 1953 C CA . GLN A 1 260 ? -3.605 2.680 26.718 1.00 84.81 260 GLN A CA 1
ATOM 1954 C C . GLN A 1 260 ? -2.785 1.536 27.335 1.00 84.81 260 GLN A C 1
ATOM 1956 O O . GLN A 1 260 ? -2.290 0.699 26.576 1.00 84.81 260 GLN A O 1
ATOM 1961 N N . PRO A 1 261 ? -2.616 1.464 28.669 1.00 87.38 261 PRO A N 1
ATOM 1962 C CA . PRO A 1 261 ? -1.970 0.311 29.290 1.00 87.38 261 PRO A CA 1
ATOM 1963 C C . PRO A 1 261 ? -2.567 -1.005 28.774 1.00 87.38 261 PRO A C 1
ATOM 1965 O O . PRO A 1 261 ? -3.764 -1.076 28.494 1.00 87.38 261 PRO A O 1
ATOM 1968 N N . ASP A 1 262 ? -1.703 -1.993 28.563 1.00 84.62 262 ASP A N 1
ATOM 1969 C CA . ASP A 1 262 ? -1.974 -3.289 27.926 1.00 84.62 262 ASP A CA 1
ATOM 1970 C C . ASP A 1 262 ? -2.231 -3.258 26.406 1.00 84.62 262 ASP A C 1
ATOM 1972 O O . ASP A 1 262 ? -2.414 -4.304 25.786 1.00 84.62 262 ASP A O 1
ATOM 1976 N N . SER A 1 263 ? -2.161 -2.089 25.757 1.00 80.62 263 SER A N 1
ATOM 1977 C CA . SER A 1 263 ? -2.230 -1.998 24.291 1.00 80.62 263 SER A CA 1
ATOM 1978 C C . SER A 1 263 ? -0.898 -2.358 23.630 1.00 80.62 263 SER A C 1
ATOM 1980 O O . SER A 1 263 ? 0.164 -1.892 24.049 1.00 80.62 263 SER A O 1
ATOM 1982 N N . GLU A 1 264 ? -0.955 -3.125 22.542 1.00 84.00 264 GLU A N 1
ATOM 1983 C CA . GLU A 1 264 ? 0.211 -3.425 21.706 1.00 84.00 264 GLU A CA 1
ATOM 1984 C C . GLU A 1 264 ? 0.626 -2.219 20.858 1.00 84.00 264 GLU A C 1
ATOM 1986 O O . GLU A 1 264 ? -0.213 -1.496 20.309 1.00 84.00 264 GLU A O 1
ATOM 1991 N N . VAL A 1 265 ? 1.933 -2.029 20.716 1.00 87.88 265 VAL A N 1
ATOM 1992 C CA . VAL A 1 265 ? 2.552 -1.000 19.882 1.00 87.88 265 VAL A CA 1
ATOM 1993 C C . VAL A 1 265 ? 3.682 -1.598 19.048 1.00 87.88 265 VAL A C 1
ATOM 1995 O O . VAL A 1 265 ? 4.441 -2.457 19.506 1.00 87.88 265 VAL A O 1
ATOM 1998 N N . TRP A 1 266 ? 3.797 -1.131 17.809 1.00 85.81 266 TRP A N 1
ATOM 1999 C CA . TRP A 1 266 ? 4.674 -1.718 16.799 1.00 85.81 266 TRP A CA 1
ATOM 2000 C C . TRP A 1 266 ? 5.896 -0.843 16.534 1.00 85.81 266 TRP A C 1
ATOM 2002 O O . TRP A 1 266 ? 5.813 0.381 16.540 1.00 85.81 266 TRP A O 1
ATOM 2012 N N . ALA A 1 267 ? 7.041 -1.456 16.244 1.00 85.50 267 ALA A N 1
ATOM 2013 C CA . ALA A 1 267 ? 8.225 -0.718 15.830 1.00 85.50 267 ALA A CA 1
ATOM 2014 C C . ALA A 1 267 ? 7.967 0.058 14.522 1.00 85.50 267 ALA A C 1
ATOM 2016 O O . ALA A 1 267 ? 7.286 -0.430 13.623 1.00 85.50 267 ALA A O 1
ATOM 2017 N N . GLY A 1 268 ? 8.553 1.249 14.379 1.00 78.69 268 GLY A N 1
ATOM 2018 C CA . GLY A 1 268 ? 8.455 2.080 13.172 1.00 78.69 268 GLY A CA 1
ATOM 2019 C C . GLY A 1 268 ? 7.174 2.916 13.048 1.00 78.69 268 GLY A C 1
ATOM 2020 O O . GLY A 1 268 ? 7.041 3.661 12.072 1.00 78.69 268 GLY A O 1
ATOM 2021 N N . THR A 1 269 ? 6.257 2.821 14.013 1.00 84.94 269 THR A N 1
ATOM 2022 C CA . THR A 1 269 ? 5.097 3.715 14.136 1.00 84.94 269 THR A CA 1
ATOM 2023 C C . THR A 1 269 ? 5.470 4.958 14.942 1.00 84.94 269 THR A C 1
ATOM 2025 O O . THR A 1 269 ? 6.421 4.947 15.730 1.00 84.94 269 THR A O 1
ATOM 2028 N N . LEU A 1 270 ? 4.767 6.062 14.705 1.00 84.56 270 LEU A N 1
ATOM 2029 C CA . LEU A 1 270 ? 5.077 7.347 15.328 1.00 84.56 270 LEU A CA 1
ATOM 2030 C C . LEU A 1 270 ? 4.158 7.564 16.530 1.00 84.56 270 LEU A C 1
ATOM 2032 O O . LEU A 1 270 ? 2.944 7.619 16.368 1.00 84.56 270 LEU A O 1
ATOM 2036 N N . ASN A 1 271 ? 4.733 7.727 17.721 1.00 85.75 271 ASN A N 1
ATOM 2037 C CA . ASN A 1 271 ? 3.988 8.260 18.857 1.00 85.75 271 ASN A CA 1
ATOM 2038 C C . ASN A 1 271 ? 3.673 9.737 18.553 1.00 85.75 271 ASN A C 1
ATOM 2040 O O . ASN A 1 271 ? 4.598 10.531 18.374 1.00 85.75 271 ASN A O 1
ATOM 2044 N N . ILE A 1 272 ? 2.397 10.102 18.438 1.00 77.69 272 ILE A N 1
ATOM 2045 C CA . ILE A 1 272 ? 1.981 11.460 18.069 1.00 77.69 272 ILE A CA 1
ATOM 2046 C C . ILE A 1 272 ? 1.988 12.356 19.300 1.00 77.69 272 ILE A C 1
ATOM 2048 O O . ILE A 1 272 ? 2.620 13.416 19.295 1.00 77.69 272 ILE A O 1
ATOM 2052 N N . ASP A 1 273 ? 1.303 11.922 20.352 1.00 66.94 273 ASP A N 1
ATOM 2053 C CA . ASP A 1 273 ? 1.060 12.691 21.561 1.00 66.94 273 ASP A CA 1
ATOM 2054 C C . ASP A 1 273 ? 1.232 11.836 22.820 1.00 66.94 273 ASP A C 1
ATOM 2056 O O . ASP A 1 273 ? 1.075 10.621 22.825 1.00 66.94 273 ASP A O 1
ATOM 2060 N N . GLY A 1 274 ? 1.579 12.486 23.926 1.00 67.62 274 GLY A N 1
ATOM 2061 C CA . GLY A 1 274 ? 1.772 11.800 25.198 1.00 67.62 274 GLY A CA 1
ATOM 2062 C C . GLY A 1 274 ? 3.100 11.046 25.332 1.00 67.62 274 GLY A C 1
ATOM 2063 O O . GLY A 1 274 ? 3.916 10.907 24.419 1.00 67.62 274 GLY A O 1
ATOM 2064 N N . TYR A 1 275 ? 3.349 10.608 26.558 1.00 84.25 275 TYR A N 1
ATOM 2065 C CA . TYR A 1 275 ? 4.498 9.794 26.929 1.00 84.25 275 TYR A CA 1
ATOM 2066 C C . TYR A 1 275 ? 4.009 8.371 27.166 1.00 84.25 275 TYR A C 1
ATOM 2068 O O . TYR A 1 275 ? 3.040 8.187 27.905 1.00 84.25 275 TYR A O 1
ATOM 2076 N N . ILE A 1 276 ? 4.685 7.386 26.573 1.00 90.25 276 ILE A N 1
ATOM 2077 C CA . ILE A 1 276 ? 4.415 5.970 26.831 1.00 90.25 276 ILE A CA 1
ATOM 2078 C C . ILE A 1 276 ? 5.674 5.275 27.340 1.00 90.25 276 ILE A C 1
ATOM 2080 O O . ILE A 1 276 ? 6.761 5.407 26.770 1.00 90.25 276 ILE A O 1
ATOM 2084 N N . ALA A 1 277 ? 5.513 4.511 28.415 1.00 92.12 277 ALA A N 1
ATOM 2085 C CA . ALA A 1 277 ? 6.474 3.509 28.834 1.00 92.12 277 ALA A CA 1
ATOM 2086 C C . ALA A 1 277 ? 5.951 2.150 28.377 1.00 92.12 277 ALA A C 1
ATOM 2088 O O . ALA A 1 277 ? 4.848 1.737 28.737 1.00 92.12 277 ALA A O 1
ATOM 2089 N N . MET A 1 278 ? 6.735 1.452 27.568 1.00 93.44 278 MET A N 1
ATOM 2090 C CA . MET A 1 278 ? 6.331 0.189 26.964 1.00 93.44 278 MET A CA 1
ATOM 2091 C C . MET A 1 278 ? 7.335 -0.912 27.282 1.00 93.44 278 MET A C 1
ATOM 2093 O O . MET A 1 278 ? 8.541 -0.685 27.319 1.00 93.44 278 MET A O 1
ATOM 2097 N N . ARG A 1 279 ? 6.833 -2.122 27.505 1.00 93.62 279 ARG A N 1
ATOM 2098 C CA . ARG A 1 279 ? 7.628 -3.323 27.744 1.00 93.62 279 ARG A CA 1
ATOM 2099 C C . ARG A 1 279 ? 7.859 -4.028 26.421 1.00 93.62 279 ARG A C 1
ATOM 2101 O O . ARG A 1 279 ? 6.899 -4.366 25.733 1.00 93.62 279 ARG A O 1
ATOM 2108 N N . THR A 1 280 ? 9.118 -4.262 26.074 1.00 92.06 280 THR A N 1
ATOM 2109 C CA . THR A 1 280 ? 9.478 -4.937 24.824 1.00 92.06 280 THR A CA 1
ATOM 2110 C C . THR A 1 280 ? 8.966 -6.378 24.802 1.00 92.06 280 THR A C 1
ATOM 2112 O O . THR A 1 280 ? 9.194 -7.141 25.742 1.00 92.06 280 THR A O 1
ATOM 2115 N N . THR A 1 281 ? 8.296 -6.772 23.719 1.00 85.69 281 THR A N 1
ATOM 2116 C CA . THR A 1 281 ? 7.810 -8.152 23.503 1.00 85.69 281 THR A CA 1
ATOM 2117 C C . THR A 1 281 ? 8.739 -8.960 22.602 1.00 85.69 281 THR A C 1
ATOM 2119 O O . THR A 1 281 ? 8.773 -10.187 22.682 1.00 85.69 281 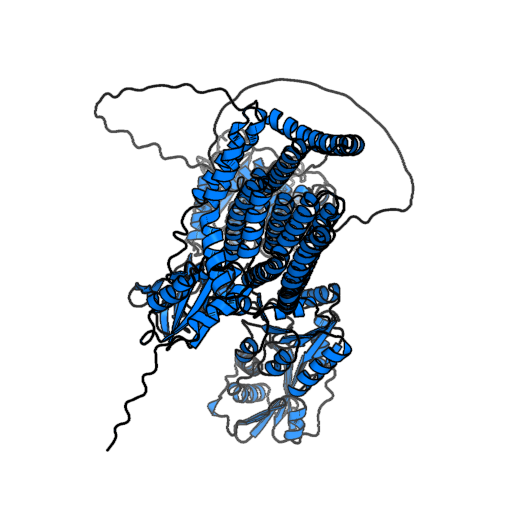THR A O 1
ATOM 2122 N N . ALA A 1 282 ? 9.532 -8.284 21.769 1.00 80.19 282 ALA A N 1
ATOM 2123 C CA . ALA A 1 282 ? 10.460 -8.900 20.830 1.00 80.19 282 ALA A CA 1
ATOM 2124 C C . ALA A 1 282 ? 11.842 -8.233 20.872 1.00 80.19 282 ALA A C 1
ATOM 2126 O O . ALA A 1 282 ? 12.002 -7.107 21.333 1.00 80.19 282 ALA A O 1
ATOM 2127 N N . MET A 1 283 ? 12.857 -8.934 20.362 1.00 83.94 283 MET A N 1
ATOM 2128 C CA . MET A 1 283 ? 14.157 -8.330 20.038 1.00 83.94 283 MET A CA 1
ATOM 2129 C C . MET A 1 283 ? 14.018 -7.454 18.783 1.00 83.94 283 MET A C 1
ATOM 2131 O O . MET A 1 283 ? 13.183 -7.750 17.926 1.00 83.94 283 MET A O 1
ATOM 2135 N N . ALA A 1 284 ? 14.873 -6.440 18.609 1.00 76.81 284 ALA A N 1
ATOM 2136 C CA . ALA A 1 284 ? 14.821 -5.543 17.444 1.00 76.81 284 ALA A CA 1
ATOM 2137 C C . ALA A 1 284 ? 14.839 -6.284 16.088 1.00 76.81 284 ALA A C 1
ATOM 2139 O O . ALA A 1 284 ? 14.101 -5.912 15.173 1.00 76.81 284 ALA A O 1
ATOM 2140 N N . ASP A 1 285 ? 15.607 -7.375 15.980 1.00 73.00 285 ASP A N 1
ATOM 2141 C CA . ASP A 1 285 ? 15.694 -8.208 14.768 1.00 73.00 285 ASP A CA 1
ATOM 2142 C C . ASP A 1 285 ? 14.405 -9.001 14.467 1.00 73.00 285 ASP A C 1
ATOM 2144 O O . ASP A 1 285 ? 14.200 -9.448 13.338 1.00 73.00 285 ASP A O 1
ATOM 2148 N N . ASN A 1 286 ? 13.521 -9.152 15.458 1.00 72.06 286 ASN A N 1
ATOM 2149 C CA . ASN A 1 286 ? 12.246 -9.869 15.364 1.00 72.06 286 ASN A CA 1
ATOM 2150 C C . ASN A 1 286 ? 11.019 -8.937 15.419 1.00 72.06 286 ASN A C 1
ATOM 2152 O O . ASN A 1 286 ? 9.894 -9.435 15.514 1.00 72.06 286 ASN A O 1
ATOM 2156 N N . SER A 1 287 ? 11.228 -7.617 15.345 1.00 76.44 287 SER A N 1
ATOM 2157 C CA . SER A 1 287 ? 10.154 -6.614 15.288 1.00 76.44 287 SER A CA 1
ATOM 2158 C C . SER A 1 287 ? 9.307 -6.727 14.012 1.00 76.44 287 SER A C 1
ATOM 2160 O O . SER A 1 287 ? 9.749 -7.300 13.012 1.00 76.44 287 SER A O 1
ATOM 2162 N N . ALA A 1 288 ? 8.104 -6.153 14.003 1.00 69.88 288 ALA A N 1
ATOM 2163 C CA . ALA A 1 288 ? 7.187 -6.180 12.864 1.00 69.88 288 ALA A CA 1
ATOM 2164 C C . ALA A 1 288 ? 7.819 -5.585 11.596 1.00 69.88 288 ALA A C 1
ATOM 2166 O O . ALA A 1 288 ? 7.744 -6.185 10.520 1.00 69.88 288 ALA A O 1
ATOM 2167 N N . VAL A 1 289 ? 8.531 -4.460 11.721 1.00 72.62 289 VAL A N 1
ATOM 2168 C CA . VAL A 1 289 ? 9.259 -3.838 10.601 1.00 72.62 289 VAL A CA 1
ATOM 2169 C C . VAL A 1 289 ? 10.443 -4.693 10.152 1.00 72.62 289 VAL A C 1
ATOM 2171 O O . VAL A 1 289 ? 10.662 -4.833 8.947 1.00 72.62 289 VAL A O 1
ATOM 2174 N N . ALA A 1 290 ? 11.182 -5.320 11.074 1.00 71.44 290 ALA A N 1
ATOM 2175 C CA . ALA A 1 290 ? 12.274 -6.227 10.714 1.00 71.44 290 ALA A CA 1
ATOM 2176 C C . ALA A 1 290 ? 11.760 -7.485 9.992 1.00 71.44 290 ALA A C 1
ATOM 2178 O O . ALA A 1 290 ? 12.326 -7.888 8.972 1.00 71.44 290 ALA A O 1
ATOM 2179 N N . LYS A 1 291 ? 10.640 -8.057 10.450 1.00 69.88 291 LYS A N 1
ATOM 2180 C CA . LYS A 1 291 ? 9.932 -9.156 9.777 1.00 69.88 291 LYS A CA 1
ATOM 2181 C C . LYS A 1 291 ? 9.433 -8.733 8.399 1.00 69.88 291 LYS A C 1
ATOM 2183 O O . LYS A 1 291 ? 9.686 -9.449 7.437 1.00 69.88 291 LYS A O 1
ATOM 2188 N N . MET A 1 292 ? 8.801 -7.565 8.265 1.00 67.19 292 MET A N 1
ATOM 2189 C CA . MET A 1 292 ? 8.394 -7.010 6.967 1.00 67.19 292 MET A CA 1
ATOM 2190 C C . MET A 1 292 ? 9.598 -6.864 6.030 1.00 67.19 292 MET A C 1
ATOM 2192 O O . MET A 1 292 ? 9.541 -7.323 4.891 1.00 67.19 292 MET A O 1
ATOM 2196 N N . ALA A 1 293 ? 10.698 -6.265 6.493 1.00 67.88 293 ALA A N 1
ATOM 2197 C CA . ALA A 1 293 ? 11.904 -6.089 5.689 1.00 67.88 293 ALA A CA 1
ATOM 2198 C C . ALA A 1 293 ? 12.485 -7.438 5.243 1.00 67.88 293 ALA A C 1
ATOM 2200 O O . ALA A 1 293 ? 12.817 -7.605 4.069 1.00 67.88 293 ALA A O 1
ATOM 2201 N N . ARG A 1 294 ? 12.543 -8.421 6.149 1.00 69.56 294 ARG A N 1
ATOM 2202 C CA . ARG A 1 294 ? 13.006 -9.778 5.853 1.00 69.56 294 ARG A CA 1
ATOM 2203 C C . ARG A 1 294 ? 12.091 -10.501 4.869 1.00 69.56 294 ARG A C 1
ATOM 2205 O O . ARG A 1 294 ? 12.592 -11.091 3.924 1.00 69.56 294 ARG A O 1
ATOM 2212 N N . LEU A 1 295 ? 10.774 -10.424 5.041 1.00 66.06 295 LEU A N 1
ATOM 2213 C CA . LEU A 1 295 ? 9.808 -11.040 4.128 1.00 66.06 295 LEU A CA 1
ATOM 2214 C C . LEU A 1 295 ? 9.858 -10.396 2.741 1.00 66.06 295 LEU A C 1
ATOM 2216 O O . LEU A 1 295 ? 9.801 -11.100 1.740 1.00 66.06 295 LEU A O 1
ATOM 2220 N N . VAL A 1 296 ? 10.017 -9.072 2.657 1.00 65.88 296 VAL A N 1
ATOM 2221 C CA . VAL A 1 296 ? 10.207 -8.369 1.378 1.00 65.88 296 VAL A CA 1
ATOM 2222 C C . VAL A 1 296 ? 11.539 -8.762 0.731 1.00 65.88 296 VAL A C 1
ATOM 2224 O O . VAL A 1 296 ? 11.604 -8.923 -0.487 1.00 65.88 296 VAL A O 1
ATOM 2227 N N . GLU A 1 297 ? 12.598 -8.943 1.518 1.00 66.31 297 GLU A N 1
ATOM 2228 C CA . GLU A 1 297 ? 13.894 -9.436 1.044 1.00 66.31 297 GLU A CA 1
ATOM 2229 C C . GLU A 1 297 ? 13.813 -10.891 0.549 1.00 66.31 297 GLU A C 1
ATOM 2231 O O . GLU A 1 297 ? 14.315 -11.220 -0.525 1.00 66.31 297 GLU A O 1
ATOM 2236 N N . GLU A 1 298 ? 13.147 -11.774 1.287 1.00 64.75 298 GLU A N 1
ATOM 2237 C CA . GLU A 1 298 ? 12.907 -13.163 0.888 1.00 64.75 298 GLU A CA 1
ATOM 2238 C C . GLU A 1 298 ? 12.034 -13.225 -0.377 1.00 64.75 298 GLU A C 1
ATOM 2240 O O . GLU A 1 298 ? 12.376 -13.935 -1.326 1.00 64.75 298 GLU A O 1
ATOM 2245 N N . ALA A 1 299 ? 10.998 -12.386 -0.469 1.00 60.66 299 ALA A N 1
ATOM 2246 C CA . ALA A 1 299 ? 10.152 -12.262 -1.652 1.00 60.66 299 ALA A CA 1
ATOM 2247 C C . ALA A 1 299 ? 10.924 -11.775 -2.890 1.00 60.66 299 ALA A C 1
ATOM 2249 O O . ALA A 1 299 ? 10.642 -12.227 -3.998 1.00 60.66 299 ALA A O 1
ATOM 2250 N N . GLN A 1 300 ? 11.932 -10.907 -2.732 1.00 62.41 300 GLN A N 1
ATOM 2251 C CA . GLN A 1 300 ? 12.820 -10.497 -3.834 1.00 62.41 300 GLN A CA 1
ATOM 2252 C C . GLN A 1 300 ? 13.701 -11.633 -4.350 1.00 62.41 300 GLN A C 1
ATOM 2254 O O . GLN A 1 300 ? 14.075 -11.639 -5.523 1.00 62.41 300 GLN A O 1
ATOM 2259 N N . ASN A 1 301 ? 14.039 -12.580 -3.478 1.00 63.72 301 ASN A N 1
ATOM 2260 C CA . ASN A 1 301 ? 14.823 -13.753 -3.842 1.00 63.72 301 ASN A CA 1
ATOM 2261 C C . ASN A 1 301 ? 13.967 -14.855 -4.477 1.00 63.72 301 ASN A C 1
ATOM 2263 O O . ASN A 1 301 ? 14.498 -15.731 -5.166 1.00 63.72 301 ASN A O 1
ATOM 2267 N N . SER A 1 302 ? 12.645 -14.799 -4.301 1.00 67.31 302 SER A N 1
ATOM 2268 C CA . SER A 1 302 ? 11.720 -15.673 -5.015 1.00 67.31 302 SER A CA 1
ATOM 2269 C C . SER A 1 302 ? 11.653 -15.284 -6.501 1.00 67.31 302 SER A C 1
ATOM 2271 O O . SER A 1 302 ? 11.411 -14.132 -6.865 1.00 67.31 302 SER A O 1
ATOM 2273 N N . ARG A 1 303 ? 11.885 -16.255 -7.391 1.00 70.19 303 ARG A N 1
ATOM 2274 C CA . ARG A 1 303 ? 11.738 -16.055 -8.842 1.00 70.19 303 ARG A CA 1
ATOM 2275 C C . ARG A 1 303 ? 10.322 -16.405 -9.269 1.00 70.19 303 ARG A C 1
ATOM 2277 O O . ARG A 1 303 ? 9.854 -17.502 -8.966 1.00 70.19 303 ARG A O 1
ATOM 2284 N N . SER A 1 304 ? 9.689 -15.512 -10.026 1.00 77.19 304 SER A N 1
ATOM 2285 C CA . SER A 1 304 ? 8.360 -15.757 -10.586 1.00 77.19 304 SER A CA 1
ATOM 2286 C C . SER A 1 304 ? 8.398 -16.786 -11.723 1.00 77.19 304 SER A C 1
ATOM 2288 O O . SER A 1 304 ? 9.457 -17.068 -12.299 1.00 77.19 304 SER A O 1
ATOM 2290 N N . ASN A 1 305 ? 7.244 -17.350 -12.079 1.00 80.38 305 ASN A N 1
ATOM 2291 C CA . ASN A 1 305 ? 7.172 -18.337 -13.156 1.00 80.38 305 ASN A CA 1
ATOM 2292 C C . ASN A 1 305 ? 7.499 -17.696 -14.508 1.00 80.38 305 ASN A C 1
ATOM 2294 O O . ASN A 1 305 ? 8.251 -18.278 -15.295 1.00 80.38 305 ASN A O 1
ATOM 2298 N N . THR A 1 306 ? 7.040 -16.460 -14.741 1.00 81.25 306 THR A N 1
ATOM 2299 C CA . THR A 1 306 ? 7.414 -15.695 -15.943 1.00 81.25 306 THR A CA 1
ATOM 2300 C C . THR A 1 306 ? 8.921 -15.462 -16.009 1.00 81.25 306 THR A C 1
ATOM 2302 O O . THR A 1 306 ? 9.521 -15.629 -17.071 1.00 81.25 306 THR A O 1
ATOM 2305 N N . GLN A 1 307 ? 9.563 -15.132 -14.882 1.00 80.62 307 GLN A N 1
ATOM 2306 C CA . GLN A 1 307 ? 11.013 -14.939 -14.834 1.00 80.62 307 GLN A CA 1
ATOM 2307 C C . GLN A 1 307 ? 11.766 -16.231 -15.176 1.00 80.62 307 GLN A C 1
ATOM 2309 O O . GLN A 1 307 ? 12.676 -16.200 -16.000 1.00 80.62 307 GLN A O 1
ATOM 2314 N N . ARG A 1 308 ? 11.358 -17.378 -14.616 1.00 82.44 308 ARG A N 1
ATOM 2315 C CA . ARG A 1 308 ? 11.965 -18.684 -14.939 1.00 82.44 308 ARG A CA 1
ATOM 2316 C C . ARG A 1 308 ? 11.814 -19.040 -16.419 1.00 82.44 308 ARG A C 1
ATOM 2318 O O . ARG A 1 308 ? 12.751 -19.566 -17.019 1.00 82.44 308 ARG A O 1
ATOM 2325 N N . LEU A 1 309 ? 10.660 -18.745 -17.017 1.00 82.88 309 LEU A N 1
ATOM 2326 C CA . LEU A 1 309 ? 10.409 -18.992 -18.437 1.00 82.88 309 LEU A CA 1
ATOM 2327 C C . LEU A 1 309 ? 11.287 -18.104 -19.331 1.00 82.88 309 LEU A C 1
ATOM 2329 O O . LEU A 1 309 ? 11.872 -18.598 -20.296 1.00 82.88 309 LEU A O 1
ATOM 2333 N N . ILE A 1 310 ? 11.439 -16.822 -18.984 1.00 82.75 310 ILE A N 1
ATOM 2334 C CA . ILE A 1 310 ? 12.338 -15.895 -19.688 1.00 82.75 310 ILE A CA 1
ATOM 2335 C C . ILE A 1 310 ? 13.797 -16.345 -19.561 1.00 82.75 310 ILE A C 1
ATOM 2337 O O . ILE A 1 310 ? 14.486 -16.420 -20.577 1.00 82.75 310 ILE A O 1
ATOM 2341 N N . ASP A 1 311 ? 14.252 -16.693 -18.354 1.00 75.94 311 ASP A N 1
ATOM 2342 C CA . ASP A 1 311 ? 15.613 -17.191 -18.106 1.00 75.94 311 ASP A CA 1
ATOM 2343 C C . ASP A 1 311 ? 15.888 -18.466 -18.928 1.00 75.94 311 ASP A C 1
ATOM 2345 O O . ASP A 1 311 ? 16.943 -18.611 -19.552 1.00 75.94 311 ASP A O 1
ATOM 2349 N N . THR A 1 312 ? 14.910 -19.377 -18.990 1.00 80.62 312 THR A N 1
ATOM 2350 C CA . THR A 1 312 ? 14.999 -20.616 -19.780 1.00 80.62 312 THR A CA 1
ATOM 2351 C C . THR A 1 312 ? 15.064 -20.322 -21.277 1.00 80.62 312 THR A C 1
ATOM 2353 O O . THR A 1 312 ? 15.890 -20.898 -21.981 1.00 80.62 312 THR A O 1
ATOM 2356 N N . CYS A 1 313 ? 14.243 -19.394 -21.773 1.00 82.31 313 CYS A N 1
ATOM 2357 C CA . CYS A 1 313 ? 14.279 -18.956 -23.167 1.00 82.31 313 CYS A CA 1
ATOM 2358 C C . CYS A 1 313 ? 15.637 -18.323 -23.521 1.00 82.31 313 CYS A C 1
ATOM 2360 O O . CYS A 1 313 ? 16.253 -18.698 -24.519 1.00 82.31 313 CYS A O 1
ATOM 2362 N N . ALA A 1 314 ? 16.155 -17.433 -22.666 1.00 77.62 314 ALA A N 1
ATOM 2363 C CA . ALA A 1 314 ? 17.443 -16.765 -22.857 1.00 77.62 314 ALA A CA 1
ATOM 2364 C C . ALA A 1 314 ? 18.618 -17.756 -22.934 1.00 77.62 314 ALA A C 1
ATOM 2366 O O . ALA A 1 314 ? 19.523 -17.571 -23.751 1.00 77.62 314 ALA A O 1
ATOM 2367 N N . LYS A 1 315 ? 18.575 -18.842 -22.146 1.00 78.06 315 LYS A N 1
ATOM 2368 C CA . LYS A 1 315 ? 19.592 -19.907 -22.152 1.00 78.06 315 LYS A CA 1
ATOM 2369 C C . LYS A 1 315 ? 19.759 -20.569 -23.526 1.00 78.06 315 LYS A C 1
ATOM 2371 O O . LYS A 1 315 ? 20.882 -20.905 -23.892 1.00 78.06 315 LYS A O 1
ATOM 2376 N N . TYR A 1 316 ? 18.673 -20.748 -24.279 1.00 82.69 316 TYR A N 1
ATOM 2377 C CA . TYR A 1 316 ? 18.710 -21.348 -25.620 1.00 82.69 316 TYR A CA 1
ATOM 2378 C C . TYR A 1 316 ? 18.837 -20.307 -26.737 1.00 82.69 316 TYR A C 1
ATOM 2380 O O . TYR A 1 316 ? 19.500 -20.557 -27.743 1.00 82.69 316 TYR A O 1
ATOM 2388 N N . TYR A 1 317 ? 18.249 -19.126 -26.551 1.00 83.62 317 TYR A N 1
ATOM 2389 C CA . TYR A 1 317 ? 18.264 -18.040 -27.527 1.00 83.62 317 TYR A CA 1
ATOM 2390 C C . TYR A 1 317 ? 19.682 -17.525 -27.814 1.00 83.62 317 TYR A C 1
ATOM 2392 O O . TYR A 1 317 ? 20.070 -17.437 -28.979 1.00 83.62 317 TYR A O 1
ATOM 2400 N N . THR A 1 318 ? 20.479 -17.225 -26.781 1.00 81.88 318 THR A N 1
ATOM 2401 C CA . THR A 1 318 ? 21.806 -16.609 -26.969 1.00 81.88 318 THR A CA 1
ATOM 2402 C C . THR A 1 318 ? 22.757 -17.501 -27.783 1.00 81.88 318 THR A C 1
ATOM 2404 O O . THR A 1 318 ? 23.290 -17.015 -28.784 1.00 81.88 318 THR A O 1
ATOM 2407 N N . PRO A 1 319 ? 22.944 -18.803 -27.468 1.00 84.88 319 PRO A N 1
ATOM 2408 C CA . PRO A 1 319 ? 23.776 -19.682 -28.291 1.00 84.88 319 PRO A CA 1
ATOM 2409 C C . PRO A 1 319 ? 23.240 -19.857 -29.716 1.00 84.88 319 PRO A C 1
ATOM 2411 O O . PRO A 1 319 ? 24.026 -19.855 -30.662 1.00 84.88 319 PRO A O 1
ATOM 2414 N N . ALA A 1 320 ? 21.918 -19.961 -29.894 1.00 88.38 320 ALA A N 1
ATOM 2415 C CA . ALA A 1 320 ? 21.314 -20.102 -31.218 1.00 88.38 320 ALA A CA 1
ATOM 2416 C C . ALA A 1 320 ? 21.622 -18.893 -32.117 1.00 88.38 320 ALA A C 1
ATOM 2418 O O . ALA A 1 320 ? 22.034 -19.068 -33.263 1.00 88.38 320 ALA A O 1
ATOM 2419 N N . VAL A 1 321 ? 21.500 -17.666 -31.595 1.00 88.06 321 VAL A N 1
ATOM 2420 C CA . VAL A 1 321 ? 21.825 -16.445 -32.353 1.00 88.06 321 VAL A CA 1
ATOM 2421 C C . VAL A 1 321 ? 23.320 -16.341 -32.651 1.00 88.06 321 VAL A C 1
ATOM 2423 O O . VAL A 1 321 ? 23.679 -15.946 -33.756 1.00 88.06 321 VAL A O 1
ATOM 2426 N N . VAL A 1 322 ? 24.196 -16.755 -31.731 1.00 88.19 322 VAL A N 1
ATOM 2427 C CA . VAL A 1 322 ? 25.651 -16.800 -31.974 1.00 88.19 322 VAL A CA 1
ATOM 2428 C C . VAL A 1 322 ? 25.992 -17.768 -33.114 1.00 88.19 322 VAL A C 1
ATOM 2430 O O . VAL A 1 322 ? 26.756 -17.410 -34.011 1.00 88.19 322 VAL A O 1
ATOM 2433 N N . VAL A 1 323 ? 25.398 -18.968 -33.132 1.00 91.06 323 VAL A N 1
ATOM 2434 C CA . VAL A 1 323 ? 25.588 -19.948 -34.219 1.00 91.06 323 VAL A CA 1
ATOM 2435 C C . VAL A 1 323 ? 25.042 -19.415 -35.546 1.00 91.06 323 VAL A C 1
ATOM 2437 O O . VAL A 1 323 ? 25.703 -19.546 -36.580 1.00 91.06 323 VAL A O 1
ATOM 2440 N N . MET A 1 324 ? 23.876 -18.760 -35.534 1.00 90.19 324 MET A N 1
ATOM 2441 C CA . MET A 1 324 ? 23.320 -18.109 -36.726 1.00 90.19 324 MET A CA 1
ATOM 2442 C C . MET A 1 324 ? 24.228 -16.983 -37.237 1.00 90.19 324 MET A C 1
ATOM 2444 O O . MET A 1 324 ? 24.526 -16.946 -38.427 1.00 90.19 324 MET A O 1
ATOM 2448 N N . ALA A 1 325 ? 24.727 -16.107 -36.360 1.00 90.81 325 ALA A N 1
ATOM 2449 C CA . ALA A 1 325 ? 25.656 -15.037 -36.722 1.00 90.81 325 ALA A CA 1
ATOM 2450 C C . ALA A 1 325 ? 26.956 -15.596 -37.327 1.00 90.81 325 ALA A C 1
ATOM 2452 O O . ALA A 1 325 ? 27.409 -15.122 -38.369 1.00 90.81 325 ALA A O 1
ATOM 2453 N N . GLY A 1 326 ? 27.514 -16.655 -36.730 1.00 91.19 326 GLY A N 1
ATOM 2454 C CA . GLY A 1 326 ? 28.670 -17.367 -37.277 1.00 91.19 326 GLY A CA 1
ATOM 2455 C C . GLY A 1 326 ? 28.395 -17.964 -38.659 1.00 91.19 326 GLY A C 1
ATOM 2456 O O . GLY A 1 326 ? 29.220 -17.835 -39.559 1.00 91.19 326 GLY A O 1
ATOM 2457 N N . SER A 1 327 ? 27.207 -18.538 -38.864 1.00 91.06 327 SER A N 1
ATOM 2458 C CA . SER A 1 327 ? 26.786 -19.094 -40.157 1.00 91.06 327 SER A CA 1
ATOM 2459 C C . SER A 1 327 ? 26.639 -18.009 -41.231 1.00 91.06 327 SER A C 1
ATOM 2461 O O . SER A 1 327 ? 27.107 -18.189 -42.355 1.00 91.06 327 SER A O 1
ATOM 2463 N N . VAL A 1 328 ? 26.062 -16.854 -40.876 1.00 90.75 328 VAL A N 1
ATOM 2464 C CA . VAL A 1 328 ? 25.919 -15.680 -41.759 1.00 90.75 328 VAL A CA 1
ATOM 2465 C C . VAL A 1 328 ? 27.278 -15.091 -42.153 1.00 90.75 328 VAL A C 1
ATOM 2467 O O . VAL A 1 328 ? 27.413 -14.582 -43.262 1.00 90.75 328 VAL A O 1
ATOM 2470 N N . ALA A 1 329 ? 28.301 -15.197 -41.300 1.00 89.44 329 ALA A N 1
ATOM 2471 C CA . ALA A 1 329 ? 29.670 -14.820 -41.656 1.00 89.44 329 ALA A CA 1
ATOM 2472 C C . ALA A 1 329 ? 30.385 -15.894 -42.503 1.00 89.44 329 ALA A C 1
ATOM 2474 O O . ALA A 1 329 ? 31.065 -15.569 -43.477 1.00 89.44 329 ALA A O 1
ATOM 2475 N N . ALA A 1 330 ? 30.240 -17.175 -42.146 1.00 90.19 330 ALA A N 1
ATOM 2476 C CA . ALA A 1 330 ? 31.008 -18.273 -42.732 1.00 90.19 330 ALA A CA 1
ATOM 2477 C C . ALA A 1 330 ? 30.525 -18.683 -44.134 1.00 90.19 330 ALA A C 1
ATOM 2479 O O . ALA A 1 330 ? 31.350 -18.870 -45.028 1.00 90.19 330 ALA A O 1
ATOM 2480 N N . ILE A 1 331 ? 29.210 -18.799 -44.358 1.00 90.62 331 ILE A N 1
ATOM 2481 C CA . ILE A 1 331 ? 28.654 -19.279 -45.637 1.00 90.62 331 ILE A CA 1
ATOM 2482 C C . ILE A 1 331 ? 29.062 -18.362 -46.809 1.00 90.62 331 ILE A C 1
ATOM 2484 O O . ILE A 1 331 ? 29.614 -18.871 -47.789 1.00 90.62 331 ILE A O 1
ATOM 2488 N N . PRO A 1 332 ? 28.899 -17.024 -46.737 1.00 87.12 332 PRO A N 1
ATOM 2489 C CA . PRO A 1 332 ? 29.312 -16.131 -47.823 1.00 87.12 332 PRO A CA 1
ATOM 2490 C C . PRO A 1 332 ? 30.830 -16.103 -48.042 1.00 87.12 332 PRO A C 1
ATOM 2492 O O . PRO A 1 332 ? 31.275 -15.918 -49.176 1.00 87.12 332 PRO A O 1
ATOM 2495 N N . ALA A 1 333 ? 31.626 -16.317 -46.986 1.00 86.69 333 ALA A N 1
ATOM 2496 C CA . ALA A 1 333 ? 33.082 -16.408 -47.083 1.00 86.69 333 ALA A CA 1
ATOM 2497 C C . ALA A 1 333 ? 33.533 -17.671 -47.838 1.00 86.69 333 ALA A C 1
ATOM 2499 O O . ALA A 1 333 ? 34.425 -17.590 -48.682 1.00 86.69 333 ALA A O 1
ATOM 2500 N N . ILE A 1 334 ? 32.880 -18.814 -47.595 1.00 89.44 334 ILE A N 1
ATOM 2501 C CA . ILE A 1 334 ? 33.153 -20.082 -48.292 1.00 89.44 334 ILE A CA 1
ATOM 2502 C C . ILE A 1 334 ? 32.725 -20.001 -49.764 1.00 89.44 334 ILE A C 1
ATOM 2504 O O . ILE A 1 334 ? 33.465 -20.423 -50.650 1.00 89.44 334 ILE A O 1
ATOM 2508 N N . VAL A 1 335 ? 31.558 -19.408 -50.039 1.00 88.44 335 VAL A N 1
ATOM 2509 C CA . VAL A 1 335 ? 30.989 -19.285 -51.396 1.00 88.44 335 VAL A CA 1
ATOM 2510 C C . VAL A 1 335 ? 31.625 -18.132 -52.201 1.00 88.44 335 VAL A C 1
ATOM 2512 O O . VAL A 1 335 ? 31.314 -17.950 -53.374 1.00 88.44 335 VAL A O 1
ATOM 2515 N N . LYS A 1 336 ? 32.551 -17.358 -51.607 1.00 83.88 336 LYS A N 1
ATOM 2516 C CA . LYS A 1 336 ? 33.159 -16.148 -52.201 1.00 83.88 336 LYS A CA 1
ATOM 2517 C C . LYS A 1 336 ? 32.105 -15.180 -52.762 1.00 83.88 336 LYS A C 1
ATOM 2519 O O . LYS A 1 336 ? 32.229 -14.674 -53.877 1.00 83.88 336 LYS A O 1
ATOM 2524 N N . ALA A 1 337 ? 31.056 -14.928 -51.982 1.00 79.88 337 ALA A N 1
ATOM 2525 C CA . ALA A 1 337 ? 29.977 -14.030 -52.373 1.00 79.88 337 ALA A CA 1
ATOM 2526 C C . ALA A 1 337 ? 30.470 -12.582 -52.568 1.00 79.88 337 ALA A C 1
ATOM 2528 O O . ALA A 1 337 ? 31.388 -12.112 -51.888 1.00 79.88 337 ALA A O 1
ATOM 2529 N N . HIS A 1 338 ? 29.816 -11.846 -53.469 1.00 76.69 338 HIS A N 1
ATOM 2530 C CA . HIS A 1 338 ? 30.071 -10.419 -53.662 1.00 76.69 338 HIS A CA 1
ATOM 2531 C C . HIS A 1 338 ? 29.719 -9.643 -52.373 1.00 76.69 338 HIS A C 1
ATOM 2533 O O . HIS A 1 338 ? 28.705 -9.921 -51.735 1.00 76.69 338 HIS A O 1
ATOM 2539 N N . ASN A 1 339 ? 30.542 -8.657 -51.991 1.00 81.00 339 ASN A N 1
ATOM 2540 C CA . ASN A 1 339 ? 30.393 -7.831 -50.778 1.00 81.00 339 ASN A CA 1
ATOM 2541 C C . ASN A 1 339 ? 30.550 -8.559 -49.422 1.00 81.00 339 ASN A C 1
ATOM 2543 O O . ASN A 1 339 ? 29.715 -8.401 -48.531 1.00 81.00 339 ASN A O 1
ATOM 2547 N N . LEU A 1 340 ? 31.667 -9.266 -49.202 1.00 84.06 340 LEU A N 1
ATOM 2548 C CA . LEU A 1 340 ? 32.001 -9.887 -47.902 1.00 84.06 340 LEU A CA 1
ATOM 2549 C C . LEU A 1 340 ? 31.865 -8.924 -46.705 1.00 84.06 340 LEU A C 1
ATOM 2551 O O . LEU A 1 340 ? 31.357 -9.322 -45.660 1.00 84.06 340 LEU A O 1
ATOM 2555 N N . LYS A 1 341 ? 32.243 -7.643 -46.861 1.00 83.38 341 LYS A N 1
ATOM 2556 C CA . LYS A 1 341 ? 32.114 -6.620 -45.802 1.00 83.38 341 LYS A CA 1
ATOM 2557 C C . LYS A 1 341 ? 30.675 -6.496 -45.279 1.00 83.38 341 LYS A C 1
ATOM 2559 O O . LYS A 1 341 ? 30.486 -6.386 -44.074 1.00 83.38 341 LYS A O 1
ATOM 2564 N N . HIS A 1 342 ? 29.677 -6.567 -46.160 1.00 85.19 342 HIS A N 1
ATOM 2565 C CA . HIS A 1 342 ? 28.268 -6.452 -45.781 1.00 85.19 342 HIS A CA 1
ATOM 2566 C C . HIS A 1 342 ? 27.798 -7.651 -44.944 1.00 85.19 342 HIS A C 1
ATOM 2568 O O . HIS A 1 342 ? 27.164 -7.473 -43.909 1.00 85.19 342 HIS A O 1
ATOM 2574 N N . TRP A 1 343 ? 28.171 -8.869 -45.348 1.00 88.00 343 TRP A N 1
ATOM 2575 C CA . TRP A 1 343 ? 27.833 -10.098 -44.622 1.00 88.00 343 TRP A CA 1
ATOM 2576 C C . TRP A 1 343 ? 28.503 -10.171 -43.247 1.00 88.00 343 TRP A C 1
ATOM 2578 O O . TRP A 1 343 ? 27.864 -10.561 -42.270 1.00 88.00 343 TRP A O 1
ATOM 2588 N N . PHE A 1 344 ? 29.756 -9.716 -43.142 1.00 88.31 344 PHE A N 1
ATOM 2589 C CA . PHE A 1 344 ? 30.430 -9.576 -41.850 1.00 88.31 344 PHE A CA 1
ATOM 2590 C C . PHE A 1 344 ? 29.747 -8.533 -40.954 1.00 88.31 344 PHE A C 1
ATOM 2592 O O . PHE A 1 344 ? 29.524 -8.808 -39.779 1.00 88.31 344 PHE A O 1
ATOM 2599 N N . GLN A 1 345 ? 29.356 -7.369 -41.486 1.00 86.56 345 GLN A N 1
ATOM 2600 C CA . GLN A 1 345 ? 28.601 -6.367 -40.719 1.00 86.56 345 GLN A CA 1
ATOM 2601 C C . GLN A 1 345 ? 27.246 -6.913 -40.245 1.00 86.56 345 GLN A C 1
ATOM 2603 O O . GLN A 1 345 ? 26.887 -6.728 -39.083 1.00 86.56 345 GLN A O 1
ATOM 2608 N N . LEU A 1 346 ? 26.524 -7.646 -41.098 1.00 88.81 346 LEU A N 1
ATOM 2609 C CA . LEU A 1 346 ? 25.261 -8.296 -40.744 1.00 88.81 346 LEU A CA 1
ATOM 2610 C C . LEU A 1 346 ? 25.440 -9.323 -39.614 1.00 88.81 346 LEU A C 1
ATOM 2612 O O . LEU A 1 346 ? 24.656 -9.335 -38.665 1.00 88.81 346 LEU A O 1
ATOM 2616 N N . ALA A 1 347 ? 26.496 -10.137 -39.672 1.00 91.31 347 ALA A N 1
ATOM 2617 C CA . ALA A 1 347 ? 26.830 -11.086 -38.613 1.00 91.31 347 ALA A CA 1
ATOM 2618 C C . ALA A 1 347 ? 27.132 -10.387 -37.275 1.00 91.31 347 ALA A C 1
ATOM 2620 O O . ALA A 1 347 ? 26.658 -10.835 -36.233 1.00 91.31 347 ALA A O 1
ATOM 2621 N N . LEU A 1 348 ? 27.862 -9.264 -37.292 1.00 90.00 348 LEU A N 1
ATOM 2622 C CA . LEU A 1 348 ? 28.143 -8.478 -36.084 1.00 90.00 348 LEU A CA 1
ATOM 2623 C C . LEU A 1 348 ? 26.873 -7.850 -35.490 1.00 90.00 348 LEU A C 1
ATOM 2625 O O . LEU A 1 348 ? 26.702 -7.866 -34.272 1.00 90.00 348 LEU A O 1
ATOM 2629 N N . VAL A 1 349 ? 25.954 -7.351 -36.324 1.00 89.44 349 VAL A N 1
ATOM 2630 C CA . VAL A 1 349 ? 24.655 -6.826 -35.863 1.00 89.44 349 VAL A CA 1
ATOM 2631 C C . VAL A 1 349 ? 23.805 -7.926 -35.221 1.00 89.44 349 VAL A C 1
ATOM 2633 O O . VAL A 1 349 ? 23.250 -7.717 -34.140 1.00 89.44 349 VAL A O 1
ATOM 2636 N N . LEU A 1 350 ? 23.733 -9.108 -35.845 1.00 89.12 350 LEU A N 1
ATOM 2637 C CA . LEU A 1 350 ? 23.030 -10.268 -35.285 1.00 89.12 350 LEU A CA 1
ATOM 2638 C C . LEU A 1 350 ? 23.640 -10.707 -33.949 1.00 89.12 350 LEU A C 1
ATOM 2640 O O . LEU A 1 350 ? 22.904 -10.962 -32.998 1.00 89.12 350 LEU A O 1
ATOM 2644 N N . LEU A 1 351 ? 24.974 -10.736 -33.860 1.00 88.88 351 LEU A N 1
ATOM 2645 C CA . LEU A 1 351 ? 25.692 -11.090 -32.638 1.00 88.88 351 LEU A CA 1
ATOM 2646 C C . LEU A 1 351 ? 25.376 -10.118 -31.494 1.00 88.88 351 LEU A C 1
ATOM 2648 O O . LEU A 1 351 ? 25.041 -10.557 -30.400 1.00 88.88 351 LEU A O 1
ATOM 2652 N N . VAL A 1 352 ? 25.432 -8.806 -31.735 1.00 85.88 352 VAL A N 1
ATOM 2653 C CA . VAL A 1 352 ? 25.136 -7.787 -30.710 1.00 85.88 352 VAL A CA 1
ATOM 2654 C C . VAL A 1 352 ? 23.662 -7.823 -30.285 1.00 85.88 352 VAL A C 1
ATOM 2656 O O . VAL A 1 352 ? 23.355 -7.709 -29.100 1.00 85.88 352 VAL A O 1
ATOM 2659 N N . SER A 1 353 ? 22.735 -8.056 -31.220 1.00 84.94 353 SER A N 1
ATOM 2660 C CA . SER A 1 353 ? 21.295 -8.167 -30.922 1.00 84.94 353 SER A CA 1
ATOM 2661 C C . SER A 1 353 ? 20.929 -9.418 -30.094 1.00 84.94 353 SER A C 1
ATOM 2663 O O . SER A 1 353 ? 19.822 -9.526 -29.538 1.00 84.94 353 SER A O 1
ATOM 2665 N N . ALA A 1 354 ? 21.873 -10.355 -29.949 1.00 82.31 354 ALA A N 1
ATOM 2666 C CA . ALA A 1 354 ? 21.705 -11.545 -29.133 1.00 82.31 354 ALA A CA 1
ATOM 2667 C C . ALA A 1 354 ? 21.548 -11.242 -27.633 1.00 82.31 354 ALA A C 1
ATOM 2669 O O . ALA A 1 354 ? 20.956 -12.078 -26.962 1.00 82.31 354 ALA A O 1
ATOM 2670 N N . CYS A 1 355 ? 21.977 -10.091 -27.081 1.00 81.38 355 CYS A N 1
ATOM 2671 C CA . CYS A 1 355 ? 21.756 -9.832 -25.644 1.00 81.38 355 CYS A CA 1
ATOM 2672 C C . CYS A 1 355 ? 20.270 -9.604 -25.345 1.00 81.38 355 CYS A C 1
ATOM 2674 O O . CYS A 1 355 ? 19.725 -8.603 -25.798 1.00 81.38 355 CYS A O 1
ATOM 2676 N N . PRO A 1 356 ? 19.558 -10.443 -24.569 1.00 77.25 356 PRO A N 1
ATOM 2677 C CA . PRO A 1 356 ? 18.191 -10.166 -24.126 1.00 77.25 356 PRO A CA 1
ATOM 2678 C C . PRO A 1 356 ? 18.167 -9.292 -22.861 1.00 77.25 356 PRO A C 1
ATOM 2680 O O . PRO A 1 356 ? 17.364 -9.533 -21.964 1.00 77.25 356 PRO A O 1
ATOM 2683 N N . CYS A 1 357 ? 19.029 -8.274 -22.798 1.00 77.44 357 CYS A N 1
ATOM 2684 C CA . CYS A 1 357 ? 19.276 -7.453 -21.615 1.00 77.44 357 CYS A CA 1
ATOM 2685 C C . CYS A 1 357 ? 17.963 -6.833 -21.074 1.00 77.44 357 CYS A C 1
ATOM 2687 O O . CYS A 1 357 ? 17.583 -7.053 -19.921 1.00 77.44 357 CYS A O 1
ATOM 2689 N N . ALA A 1 358 ? 17.193 -6.159 -21.940 1.00 79.69 358 ALA A N 1
ATOM 2690 C CA . ALA A 1 358 ? 15.910 -5.548 -21.569 1.00 79.69 358 ALA A CA 1
ATOM 2691 C C . ALA A 1 358 ? 14.844 -6.570 -21.130 1.00 79.69 358 ALA A C 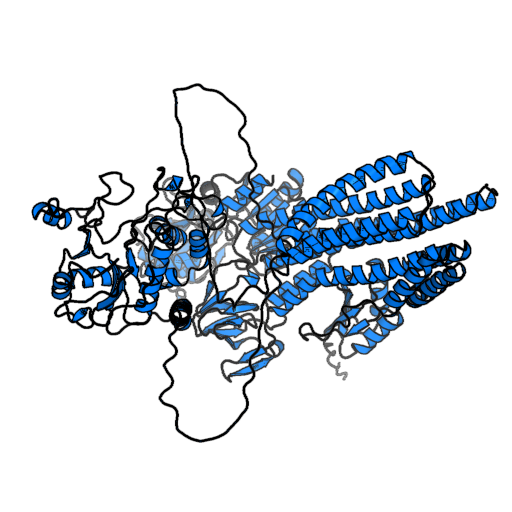1
ATOM 2693 O O . ALA A 1 358 ? 14.077 -6.326 -20.197 1.00 79.69 358 ALA A O 1
ATOM 2694 N N . LEU A 1 359 ? 14.805 -7.730 -21.791 1.00 80.62 359 LEU A N 1
ATOM 2695 C CA . LEU A 1 359 ? 13.817 -8.773 -21.529 1.00 80.62 359 LEU A CA 1
ATOM 2696 C C . LEU A 1 359 ? 14.027 -9.388 -20.138 1.00 80.62 359 LEU A C 1
ATOM 2698 O O . LEU A 1 359 ? 13.082 -9.458 -19.351 1.00 80.62 359 LEU A O 1
ATOM 2702 N N . VAL A 1 360 ? 15.268 -9.774 -19.831 1.00 80.50 360 VAL A N 1
ATOM 2703 C CA . VAL A 1 360 ? 15.643 -10.454 -18.582 1.00 80.50 360 VAL A CA 1
ATOM 2704 C C . VAL A 1 360 ? 15.481 -9.533 -17.370 1.00 80.50 360 VAL A C 1
ATOM 2706 O O . VAL A 1 360 ? 14.976 -9.960 -16.333 1.00 80.50 360 VAL A O 1
ATOM 2709 N N . LEU A 1 361 ? 15.841 -8.252 -17.495 1.00 78.19 361 LEU A N 1
ATOM 2710 C CA . LEU A 1 361 ? 15.812 -7.314 -16.369 1.00 78.19 361 LEU A CA 1
ATOM 2711 C C . LEU A 1 361 ? 14.412 -6.729 -16.084 1.00 78.19 361 LEU A C 1
ATOM 2713 O O . LEU A 1 361 ? 14.117 -6.315 -14.961 1.00 78.19 361 LEU A O 1
ATOM 2717 N N . SER A 1 362 ? 13.521 -6.700 -17.081 1.00 80.94 362 SER A N 1
ATOM 2718 C CA . SER A 1 362 ? 12.215 -6.032 -16.961 1.00 80.94 362 SER A CA 1
ATOM 2719 C C . SER A 1 362 ? 11.306 -6.607 -15.863 1.00 80.94 362 SER A C 1
ATOM 2721 O O . SER A 1 362 ? 10.672 -5.845 -15.126 1.00 80.94 362 SER A O 1
ATOM 2723 N N . THR A 1 363 ? 11.259 -7.935 -15.746 1.00 84.25 363 THR A N 1
ATOM 2724 C CA . THR A 1 363 ? 10.393 -8.676 -14.818 1.00 84.25 363 THR A CA 1
ATOM 2725 C C . THR A 1 363 ? 10.790 -8.485 -13.350 1.00 84.25 363 THR A C 1
ATOM 2727 O O . THR A 1 363 ? 9.941 -8.018 -12.587 1.00 84.25 363 THR A O 1
ATOM 2730 N N . PRO A 1 364 ? 12.047 -8.741 -12.922 1.00 79.19 364 PRO A N 1
ATOM 2731 C CA . PRO A 1 364 ? 12.428 -8.585 -11.516 1.00 79.19 364 PRO A CA 1
ATOM 2732 C C . PRO A 1 364 ? 12.255 -7.146 -11.013 1.00 79.19 364 PRO A C 1
ATOM 2734 O O . PRO A 1 364 ? 11.840 -6.945 -9.875 1.00 79.19 364 PRO A O 1
ATOM 2737 N N . ILE A 1 365 ? 12.481 -6.133 -11.860 1.00 82.94 365 ILE A N 1
ATOM 2738 C CA . ILE A 1 365 ? 12.274 -4.727 -11.478 1.00 82.94 365 ILE A CA 1
ATOM 2739 C C . ILE A 1 365 ? 10.784 -4.393 -11.339 1.00 82.94 365 ILE A C 1
ATOM 2741 O O . ILE A 1 365 ? 10.397 -3.705 -10.394 1.00 82.94 365 ILE A O 1
ATOM 2745 N N . ALA A 1 366 ? 9.929 -4.870 -12.250 1.00 87.25 366 ALA A N 1
ATOM 2746 C CA . ALA A 1 366 ? 8.484 -4.657 -12.148 1.00 87.25 366 ALA A CA 1
ATOM 2747 C C . ALA A 1 366 ? 7.907 -5.303 -10.880 1.00 87.25 366 ALA A C 1
ATOM 2749 O O . ALA A 1 366 ? 7.157 -4.654 -10.146 1.00 87.25 366 ALA A O 1
ATOM 2750 N N . THR A 1 367 ? 8.306 -6.545 -10.597 1.00 85.44 367 THR A N 1
ATOM 2751 C CA . THR A 1 367 ? 7.921 -7.276 -9.385 1.00 85.44 367 THR A CA 1
ATOM 2752 C C . THR A 1 367 ? 8.428 -6.567 -8.135 1.00 85.44 367 THR A C 1
ATOM 2754 O O . THR A 1 367 ? 7.639 -6.308 -7.233 1.00 85.44 367 THR A O 1
ATOM 2757 N N . PHE A 1 368 ? 9.696 -6.141 -8.109 1.00 81.44 368 PHE A N 1
ATOM 2758 C CA . PHE A 1 368 ? 10.255 -5.359 -7.005 1.00 81.44 368 PHE A CA 1
ATOM 2759 C C . PHE A 1 368 ? 9.434 -4.088 -6.732 1.00 81.44 368 PHE A C 1
ATOM 2761 O O . PHE A 1 368 ? 9.031 -3.833 -5.598 1.00 81.44 368 PHE A O 1
ATOM 2768 N N . CYS A 1 369 ? 9.139 -3.294 -7.769 1.00 84.25 369 CYS A N 1
ATOM 2769 C CA . CYS A 1 369 ? 8.355 -2.069 -7.614 1.00 84.25 369 CYS A CA 1
ATOM 2770 C C . CYS A 1 369 ? 6.934 -2.347 -7.098 1.00 84.25 369 CYS A C 1
ATOM 2772 O O . CYS A 1 369 ? 6.378 -1.531 -6.363 1.00 84.25 369 CYS A O 1
ATOM 2774 N N . ALA A 1 370 ? 6.343 -3.481 -7.476 1.00 88.19 370 ALA A N 1
ATOM 2775 C CA . ALA A 1 370 ? 5.030 -3.894 -7.003 1.00 88.19 370 ALA A CA 1
ATOM 2776 C C . ALA A 1 370 ? 5.053 -4.368 -5.543 1.00 88.19 370 ALA A C 1
ATOM 2778 O O . ALA A 1 370 ? 4.217 -3.915 -4.767 1.00 88.19 370 ALA A O 1
ATOM 2779 N N . LEU A 1 371 ? 6.020 -5.206 -5.155 1.00 83.75 371 LEU A N 1
ATOM 2780 C CA . LEU A 1 371 ? 6.196 -5.678 -3.777 1.00 83.75 371 LEU A CA 1
ATOM 2781 C C . LEU A 1 371 ? 6.478 -4.514 -2.822 1.00 83.75 371 LEU A C 1
ATOM 2783 O O . LEU A 1 371 ? 5.833 -4.399 -1.784 1.00 83.75 371 LEU A O 1
ATOM 2787 N N . LEU A 1 372 ? 7.362 -3.590 -3.212 1.00 80.38 372 LEU A N 1
ATOM 2788 C CA . LEU A 1 372 ? 7.646 -2.385 -2.430 1.00 80.38 372 LEU A CA 1
ATOM 2789 C C . LEU A 1 372 ? 6.393 -1.519 -2.244 1.00 80.38 372 LEU A C 1
ATOM 2791 O O . LEU A 1 372 ? 6.165 -0.963 -1.171 1.00 80.38 372 LEU A O 1
ATOM 2795 N N . ARG A 1 373 ? 5.570 -1.391 -3.290 1.00 85.00 373 ARG A N 1
ATOM 2796 C CA . ARG A 1 373 ? 4.303 -0.664 -3.196 1.00 85.00 373 ARG A CA 1
ATOM 2797 C C . ARG A 1 373 ? 3.300 -1.382 -2.297 1.00 85.00 373 ARG A C 1
ATOM 2799 O O . ARG A 1 373 ? 2.642 -0.705 -1.519 1.00 85.00 373 ARG A O 1
ATOM 2806 N N . ALA A 1 374 ? 3.178 -2.702 -2.411 1.00 85.12 374 ALA A N 1
ATOM 2807 C CA . ALA A 1 374 ? 2.294 -3.496 -1.565 1.00 85.12 374 ALA A CA 1
ATOM 2808 C C . ALA A 1 374 ? 2.674 -3.321 -0.086 1.00 85.12 374 ALA A C 1
ATOM 2810 O O . ALA A 1 374 ? 1.819 -2.926 0.709 1.00 85.12 374 ALA A O 1
ATOM 2811 N N . ALA A 1 375 ? 3.966 -3.456 0.235 1.00 79.31 375 ALA A N 1
ATOM 2812 C CA . ALA A 1 375 ? 4.496 -3.278 1.583 1.00 79.31 375 ALA A CA 1
ATOM 2813 C C . ALA A 1 375 ? 4.139 -1.900 2.166 1.00 79.31 375 ALA A C 1
ATOM 2815 O O . ALA A 1 375 ? 3.552 -1.827 3.237 1.00 79.31 375 ALA A O 1
ATOM 2816 N N . ARG A 1 376 ? 4.356 -0.808 1.415 1.00 76.56 376 ARG A N 1
ATOM 2817 C CA . ARG A 1 376 ? 3.975 0.561 1.836 1.00 76.56 376 ARG A CA 1
ATOM 2818 C C . ARG A 1 376 ? 2.478 0.772 2.063 1.00 76.56 376 ARG A C 1
ATOM 2820 O O . ARG A 1 376 ? 2.085 1.786 2.620 1.00 76.56 376 ARG A O 1
ATOM 2827 N N . THR A 1 377 ? 1.641 -0.128 1.562 1.00 75.62 377 THR A N 1
ATOM 2828 C CA . THR A 1 377 ? 0.185 -0.065 1.724 1.00 75.62 377 THR A CA 1
ATOM 2829 C C . THR A 1 377 ? -0.342 -1.065 2.754 1.00 75.62 377 THR A C 1
ATOM 2831 O O . THR A 1 377 ? -1.551 -1.304 2.764 1.00 75.62 377 THR A O 1
ATOM 2834 N N . GLY A 1 378 ? 0.532 -1.657 3.576 1.00 75.56 378 GLY A N 1
ATOM 2835 C CA . GLY A 1 378 ? 0.164 -2.647 4.592 1.00 75.56 378 GLY A CA 1
ATOM 2836 C C . GLY A 1 378 ? -0.150 -4.039 4.031 1.00 75.56 378 GLY A C 1
ATOM 2837 O O . GLY A 1 378 ? -0.831 -4.827 4.677 1.00 75.56 378 GLY A O 1
ATOM 2838 N N . LEU A 1 379 ? 0.306 -4.355 2.813 1.00 82.69 379 LEU A N 1
ATOM 2839 C CA . LEU A 1 379 ? 0.127 -5.659 2.162 1.00 82.69 379 LEU A CA 1
ATOM 2840 C C . LEU A 1 379 ? 1.485 -6.347 2.001 1.00 82.69 379 LEU A C 1
ATOM 2842 O O . LEU A 1 379 ? 2.287 -5.965 1.146 1.00 82.69 379 LEU A O 1
ATOM 2846 N N . LEU A 1 380 ? 1.740 -7.386 2.789 1.00 82.00 380 LEU A N 1
ATOM 2847 C CA . LEU A 1 380 ? 2.957 -8.187 2.685 1.00 82.00 380 LEU A CA 1
ATOM 2848 C C . LEU A 1 380 ? 2.727 -9.348 1.730 1.00 82.00 380 LEU A C 1
ATOM 2850 O O . LEU A 1 380 ? 1.844 -10.161 1.961 1.00 82.00 380 LEU A O 1
ATOM 2854 N N . ILE A 1 381 ? 3.522 -9.442 0.668 1.00 85.69 381 ILE A N 1
ATOM 2855 C CA . ILE A 1 381 ? 3.440 -10.526 -0.316 1.00 85.69 381 ILE A CA 1
ATOM 2856 C C . ILE A 1 381 ? 4.761 -11.294 -0.257 1.00 85.69 381 ILE A C 1
ATOM 2858 O O . ILE A 1 381 ? 5.813 -10.703 -0.496 1.00 85.69 381 ILE A O 1
ATOM 2862 N N . LYS A 1 382 ? 4.710 -12.597 0.048 1.00 78.25 382 LYS A N 1
ATOM 2863 C CA . LYS A 1 382 ? 5.903 -13.435 0.282 1.00 78.25 382 LYS A CA 1
ATOM 2864 C C . LYS A 1 382 ? 6.639 -13.879 -0.991 1.00 78.25 382 LYS A C 1
ATOM 2866 O O . LYS A 1 382 ? 7.676 -14.528 -0.894 1.00 78.25 382 LYS A O 1
ATOM 2871 N N . GLY A 1 383 ? 6.153 -13.516 -2.180 1.00 78.00 383 GLY A N 1
ATOM 2872 C CA . GLY A 1 383 ? 6.833 -13.871 -3.423 1.00 78.00 383 GLY A CA 1
ATOM 2873 C C . GLY A 1 383 ? 6.295 -13.223 -4.697 1.00 78.00 383 GLY A C 1
ATOM 2874 O O . GLY A 1 383 ? 5.183 -12.692 -4.750 1.00 78.00 383 GLY A O 1
ATOM 2875 N N . GLY A 1 384 ? 7.117 -13.252 -5.747 1.00 79.69 384 GLY A N 1
ATOM 2876 C CA . GLY A 1 384 ? 6.753 -12.767 -7.081 1.00 79.69 384 GLY A CA 1
ATOM 2877 C C . GLY A 1 384 ? 5.811 -13.708 -7.838 1.00 79.69 384 GLY A C 1
ATOM 2878 O O . GLY A 1 384 ? 5.007 -13.256 -8.648 1.00 79.69 384 GLY A O 1
ATOM 2879 N N . ASP A 1 385 ? 5.881 -15.004 -7.554 1.00 83.94 385 ASP A N 1
ATOM 2880 C CA . ASP A 1 385 ? 4.942 -16.031 -8.009 1.00 83.94 385 ASP A CA 1
ATOM 2881 C C . ASP A 1 385 ? 3.542 -15.826 -7.416 1.00 83.94 385 ASP A C 1
ATOM 2883 O O . ASP A 1 385 ? 2.561 -15.843 -8.153 1.00 83.94 385 ASP A O 1
ATOM 2887 N N . VAL A 1 386 ? 3.450 -15.507 -6.122 1.00 88.12 386 VAL A N 1
ATOM 2888 C CA . VAL A 1 386 ? 2.188 -15.146 -5.458 1.00 88.12 386 VAL A CA 1
ATOM 2889 C C . VAL A 1 386 ? 1.551 -13.926 -6.128 1.00 88.12 386 VAL A C 1
ATOM 2891 O O . VAL A 1 386 ? 0.342 -13.895 -6.354 1.00 88.12 386 VAL A O 1
ATOM 2894 N N . LEU A 1 387 ? 2.358 -12.924 -6.496 1.00 88.88 387 LEU A N 1
ATOM 2895 C CA . LEU A 1 387 ? 1.882 -11.737 -7.210 1.00 88.88 387 LEU A CA 1
ATOM 2896 C C . LEU A 1 387 ? 1.343 -12.075 -8.614 1.00 88.88 387 LEU A C 1
ATOM 2898 O O . LEU A 1 387 ? 0.356 -11.478 -9.049 1.00 88.88 387 LEU A O 1
ATOM 2902 N N . GLU A 1 388 ? 1.961 -13.024 -9.322 1.00 88.69 388 GLU A N 1
ATOM 2903 C CA . GLU A 1 388 ? 1.467 -13.530 -10.612 1.00 88.69 388 GLU A CA 1
ATOM 2904 C C . GLU A 1 388 ? 0.163 -14.322 -10.446 1.00 88.69 388 GLU A C 1
ATOM 2906 O O . GLU A 1 388 ? -0.813 -14.043 -11.149 1.00 88.69 388 GLU A O 1
ATOM 2911 N N . SER A 1 389 ? 0.106 -15.237 -9.474 1.00 90.50 389 SER A N 1
ATOM 2912 C CA . SER A 1 389 ? -1.099 -16.003 -9.143 1.00 90.50 389 SER A CA 1
ATOM 2913 C C . SER A 1 389 ? -2.262 -15.077 -8.777 1.00 90.50 389 SER A C 1
ATOM 2915 O O . SER A 1 389 ? -3.352 -15.223 -9.334 1.00 90.50 389 SER A O 1
ATOM 2917 N N . LEU A 1 390 ? -2.013 -14.039 -7.966 1.00 93.38 390 LEU A N 1
ATOM 2918 C CA . LEU A 1 390 ? -3.008 -13.029 -7.580 1.00 93.38 390 LEU A CA 1
ATOM 2919 C C . LEU A 1 390 ? -3.554 -12.239 -8.782 1.00 93.38 390 LEU A C 1
ATOM 2921 O O . LEU A 1 390 ? -4.712 -11.817 -8.793 1.00 93.38 390 LEU A O 1
ATOM 2925 N N . ALA A 1 391 ? -2.743 -12.026 -9.824 1.00 92.56 391 ALA A N 1
ATOM 2926 C CA . ALA A 1 391 ? -3.204 -11.370 -11.047 1.00 92.56 391 ALA A CA 1
ATOM 2927 C C . ALA A 1 391 ? -4.203 -12.244 -11.831 1.00 92.56 391 ALA A C 1
ATOM 2929 O O . ALA A 1 391 ? -5.088 -11.704 -12.506 1.00 92.56 391 ALA A O 1
ATOM 2930 N N . SER A 1 392 ? -4.061 -13.570 -11.730 1.00 91.56 392 SER A N 1
ATOM 2931 C CA . SER A 1 392 ? -4.855 -14.573 -12.450 1.00 91.56 392 SER A CA 1
ATOM 2932 C C . SER A 1 392 ? -6.114 -15.053 -11.711 1.00 91.56 392 SER A C 1
ATOM 2934 O O . SER A 1 392 ? -6.957 -15.701 -12.331 1.00 91.56 392 SER A O 1
ATOM 2936 N N . THR A 1 393 ? -6.277 -14.690 -10.433 1.00 93.25 393 THR A N 1
ATOM 2937 C CA . THR A 1 393 ? -7.398 -15.093 -9.569 1.00 93.25 393 THR A CA 1
ATOM 2938 C C . THR A 1 393 ? -8.773 -14.852 -10.199 1.00 93.25 393 THR A C 1
ATOM 2940 O O . THR A 1 393 ? -9.062 -13.765 -10.725 1.00 93.25 393 THR A O 1
ATOM 2943 N N . LYS A 1 394 ? -9.635 -15.871 -10.089 1.00 94.31 394 LYS A N 1
ATOM 2944 C CA . LYS A 1 394 ? -11.028 -15.890 -10.566 1.00 94.31 394 LYS A CA 1
ATOM 2945 C C . LYS A 1 394 ? -12.050 -16.041 -9.445 1.00 94.31 394 LYS A C 1
ATOM 2947 O O . LYS A 1 394 ? -13.140 -15.481 -9.557 1.00 94.31 394 LYS A O 1
ATOM 2952 N N . VAL A 1 395 ? -11.689 -16.726 -8.364 1.00 95.38 395 VAL A N 1
ATOM 2953 C CA . VAL A 1 395 ? -12.549 -16.926 -7.190 1.00 95.38 395 VAL A CA 1
ATOM 2954 C C . VAL A 1 395 ? -11.861 -16.411 -5.941 1.00 95.38 395 VAL A C 1
ATOM 2956 O O . VAL A 1 395 ? -10.652 -16.565 -5.797 1.00 95.38 395 VAL A O 1
ATOM 2959 N N . ALA A 1 396 ? -12.633 -15.798 -5.052 1.00 95.44 396 ALA A N 1
ATOM 2960 C CA . ALA A 1 396 ? -12.208 -15.402 -3.721 1.00 95.44 396 ALA A CA 1
ATOM 2961 C C . ALA A 1 396 ? -13.124 -16.051 -2.677 1.00 95.44 396 ALA A C 1
ATOM 2963 O O . ALA A 1 396 ? -14.285 -15.668 -2.545 1.00 95.44 396 ALA A O 1
ATOM 2964 N N . ALA A 1 397 ? -12.602 -17.045 -1.969 1.00 95.12 397 ALA A N 1
ATOM 2965 C CA . ALA A 1 397 ? -13.204 -17.629 -0.786 1.00 95.12 397 ALA A CA 1
ATOM 2966 C C . ALA A 1 397 ? -12.830 -16.788 0.443 1.00 95.12 397 ALA A C 1
ATOM 2968 O O . ALA A 1 397 ? -11.669 -16.421 0.625 1.00 95.12 397 ALA A O 1
ATOM 2969 N N . PHE A 1 398 ? -13.819 -16.465 1.264 1.00 93.62 398 PHE A N 1
ATOM 2970 C CA . PHE A 1 398 ? -13.666 -15.681 2.482 1.00 93.62 398 PHE A CA 1
ATOM 2971 C C . PHE A 1 398 ? -14.155 -16.492 3.667 1.00 93.62 398 PHE A C 1
ATOM 2973 O O . PHE A 1 398 ? -15.280 -17.000 3.628 1.00 93.62 398 PHE A O 1
ATOM 2980 N N . ASP A 1 399 ? -13.351 -16.550 4.723 1.00 91.81 399 ASP A N 1
ATOM 2981 C CA . ASP A 1 399 ? -13.881 -16.893 6.031 1.00 91.81 399 ASP A CA 1
ATOM 2982 C C . ASP A 1 399 ? -14.834 -15.791 6.525 1.00 91.81 399 ASP A C 1
ATOM 2984 O O . ASP A 1 399 ? -14.741 -14.619 6.129 1.00 91.81 399 ASP A O 1
ATOM 2988 N N . LYS A 1 400 ? -15.809 -16.172 7.349 1.00 88.50 400 LYS A N 1
ATOM 2989 C CA . LYS A 1 400 ? -16.767 -15.221 7.911 1.00 88.50 400 LYS A CA 1
ATOM 2990 C C . LYS A 1 400 ? -16.184 -14.517 9.133 1.00 88.50 400 LYS A C 1
ATOM 2992 O O . LYS A 1 400 ? -16.107 -13.288 9.122 1.00 88.50 400 LYS A O 1
ATOM 2997 N N . THR A 1 401 ? -15.852 -15.286 10.166 1.00 84.00 401 THR A N 1
ATOM 2998 C CA . THR A 1 401 ? -15.637 -14.797 11.532 1.00 84.00 401 THR A CA 1
ATOM 2999 C C . THR A 1 401 ? -14.250 -14.190 11.628 1.00 84.00 401 THR A C 1
ATOM 3001 O O . THR A 1 401 ? -13.295 -14.855 11.278 1.00 84.00 401 THR A O 1
ATOM 3004 N N . GLY A 1 402 ? -14.132 -12.925 12.036 1.00 79.19 402 GLY A N 1
ATOM 3005 C CA . GLY A 1 402 ? -12.839 -12.228 12.146 1.00 79.19 402 GLY A CA 1
ATOM 3006 C C . GLY A 1 402 ? -12.211 -11.809 10.805 1.00 79.19 402 GLY A C 1
ATOM 3007 O O . GLY A 1 402 ? -11.408 -10.869 10.761 1.00 79.19 402 GLY A O 1
ATOM 3008 N N . THR A 1 403 ? -12.671 -12.383 9.690 1.00 86.62 403 THR A N 1
ATOM 3009 C CA . THR A 1 403 ? -12.362 -11.932 8.328 1.00 86.62 403 THR A CA 1
ATOM 3010 C C . THR A 1 403 ? -13.405 -10.941 7.797 1.00 86.62 403 THR A C 1
ATOM 3012 O O . THR A 1 403 ? -13.141 -9.740 7.804 1.00 86.62 403 THR A O 1
ATOM 3015 N N . ILE A 1 404 ? -14.585 -11.389 7.336 1.00 88.88 404 ILE A N 1
ATOM 3016 C CA . ILE A 1 404 ? -15.668 -10.502 6.847 1.00 88.88 404 ILE A CA 1
ATOM 3017 C C . ILE A 1 404 ? -16.254 -9.670 7.987 1.00 88.88 404 ILE A C 1
ATOM 3019 O O . ILE A 1 404 ? -16.606 -8.494 7.799 1.00 88.88 404 ILE A O 1
ATOM 3023 N N . THR A 1 405 ? -16.398 -10.308 9.141 1.00 86.75 405 THR A N 1
ATOM 3024 C CA . THR A 1 405 ? -16.904 -9.726 10.374 1.00 86.75 405 THR A CA 1
ATOM 3025 C C . THR A 1 405 ? -15.762 -9.345 11.305 1.00 86.75 405 THR A C 1
ATOM 3027 O O . THR A 1 405 ? -14.592 -9.630 11.038 1.00 86.75 405 THR A O 1
ATOM 3030 N N . ARG A 1 406 ? -16.086 -8.611 12.371 1.00 81.38 406 ARG A N 1
ATOM 3031 C CA . ARG A 1 406 ? -15.078 -8.165 13.338 1.00 81.38 406 ARG A CA 1
ATOM 3032 C C . ARG A 1 406 ? -14.563 -9.318 14.197 1.00 81.38 406 ARG A C 1
ATOM 3034 O O . ARG A 1 406 ? -13.426 -9.238 14.645 1.00 81.38 406 ARG A O 1
ATOM 3041 N N . GLY A 1 407 ? -15.365 -10.374 14.379 1.00 77.38 407 GLY A N 1
ATOM 3042 C CA . GLY A 1 407 ? -15.075 -11.426 15.358 1.00 77.38 407 GLY A CA 1
ATOM 3043 C C . GLY A 1 407 ? -15.346 -10.976 16.799 1.00 77.38 407 GLY A C 1
ATOM 3044 O O . GLY A 1 407 ? -15.002 -11.682 17.741 1.00 77.38 407 GLY A O 1
ATOM 3045 N N . GLU A 1 408 ? -15.971 -9.807 16.958 1.00 77.75 408 GLU A N 1
ATOM 3046 C CA . GLU A 1 408 ? -16.455 -9.255 18.220 1.00 77.75 408 GLU A CA 1
ATOM 3047 C C . GLU A 1 408 ? -17.952 -9.555 18.299 1.00 77.75 408 GLU A C 1
ATOM 3049 O O . GLU A 1 408 ? -18.744 -9.025 17.514 1.00 77.75 408 GLU A O 1
ATOM 3054 N N . PHE A 1 409 ? -18.329 -10.445 19.214 1.00 80.12 409 PHE A N 1
ATOM 3055 C CA . PHE A 1 409 ? -19.722 -10.837 19.390 1.00 80.12 409 PHE A CA 1
ATOM 3056 C C . PHE A 1 409 ? -20.439 -9.876 20.345 1.00 80.12 409 PHE A C 1
ATOM 3058 O O . PHE A 1 409 ? -19.842 -9.339 21.274 1.00 80.12 409 PHE A O 1
ATOM 3065 N N . SER A 1 410 ? -21.742 -9.696 20.154 1.00 82.81 410 SER A N 1
ATOM 3066 C CA . SER A 1 410 ? -22.623 -9.013 21.105 1.00 82.81 410 SER A CA 1
ATOM 3067 C C . SER A 1 410 ? -23.819 -9.890 21.449 1.00 82.81 410 SER A C 1
ATOM 3069 O O . SER A 1 410 ? -24.386 -10.542 20.571 1.00 82.81 410 SER A O 1
ATOM 3071 N N . VAL A 1 411 ? -24.206 -9.913 22.729 1.00 87.00 411 VAL A N 1
ATOM 3072 C CA . VAL A 1 411 ? -25.447 -10.571 23.165 1.00 87.00 411 VAL A CA 1
ATOM 3073 C C . VAL A 1 411 ? -26.626 -9.692 22.757 1.00 87.00 411 VAL A C 1
ATOM 3075 O O . VAL A 1 411 ? -26.771 -8.585 23.269 1.00 87.00 411 VAL A O 1
ATOM 3078 N N . GLU A 1 412 ? -27.462 -10.183 21.845 1.00 83.19 412 GLU A N 1
ATOM 3079 C CA . GLU A 1 412 ? -28.699 -9.496 21.443 1.00 83.19 412 GLU A CA 1
ATOM 3080 C C . GLU A 1 412 ? -29.830 -9.815 22.419 1.00 83.19 412 GLU A C 1
ATOM 3082 O O . GLU A 1 412 ? -30.541 -8.935 22.902 1.00 83.19 412 GLU A O 1
ATOM 3087 N N . GLU A 1 413 ? -29.983 -11.100 22.731 1.00 83.25 413 GLU A N 1
ATOM 3088 C CA . GLU A 1 413 ? -31.107 -11.604 23.499 1.00 83.25 413 GLU A CA 1
ATOM 3089 C C . GLU A 1 413 ? -30.667 -12.799 24.341 1.00 83.25 413 GLU A C 1
ATOM 3091 O O . GLU A 1 413 ? -29.854 -13.623 23.922 1.00 83.25 413 GLU A O 1
ATOM 3096 N N . PHE A 1 414 ? -31.189 -12.885 25.560 1.00 86.69 414 PHE A N 1
ATOM 3097 C CA . PHE A 1 414 ? -30.904 -13.971 26.486 1.00 86.69 414 PHE A CA 1
ATOM 3098 C C . PHE A 1 414 ? -32.198 -14.279 27.240 1.00 86.69 414 PHE A C 1
ATOM 3100 O O . PHE A 1 414 ? -32.744 -13.407 27.918 1.00 86.69 414 PHE A O 1
ATOM 3107 N N . GLN A 1 415 ? -32.705 -15.499 27.089 1.00 84.94 415 GLN A N 1
ATOM 3108 C CA . GLN A 1 415 ? -33.986 -15.946 27.626 1.00 84.94 415 GLN A CA 1
ATOM 3109 C C . GLN A 1 415 ? -33.806 -17.223 28.455 1.00 84.94 415 GLN A C 1
ATOM 3111 O O . GLN A 1 415 ? -33.118 -18.159 28.046 1.00 84.94 415 GLN A O 1
ATOM 3116 N N . ALA A 1 416 ? -34.457 -17.279 29.615 1.00 86.19 416 ALA A N 1
ATOM 3117 C CA . ALA A 1 416 ? -34.619 -18.518 30.369 1.00 86.19 416 ALA A CA 1
ATOM 3118 C C . ALA A 1 416 ? -35.813 -19.306 29.806 1.00 86.19 416 ALA A C 1
ATOM 3120 O O . ALA A 1 416 ? -36.855 -18.724 29.499 1.00 86.19 416 ALA A O 1
ATOM 3121 N N . VAL A 1 417 ? -35.662 -20.622 29.662 1.00 79.12 417 VAL A N 1
ATOM 3122 C CA . VAL A 1 417 ? -36.721 -21.513 29.174 1.00 79.12 417 VAL A CA 1
ATOM 3123 C C . VAL A 1 417 ? -37.317 -22.257 30.370 1.00 79.12 417 VAL A C 1
ATOM 3125 O O . VAL A 1 417 ? -36.643 -23.053 31.018 1.00 79.12 417 VAL A O 1
ATOM 3128 N N . GLY A 1 418 ? -38.594 -21.986 30.659 1.00 71.25 418 GLY A N 1
ATOM 3129 C CA . GLY A 1 418 ? -39.326 -22.539 31.806 1.00 71.25 418 GLY A CA 1
ATOM 3130 C C . GLY A 1 418 ? -39.243 -21.684 33.081 1.00 71.25 418 GLY A C 1
ATOM 3131 O O . GLY A 1 418 ? -38.474 -20.735 33.166 1.00 71.25 418 GLY A O 1
ATOM 3132 N N . GLU A 1 419 ? -40.054 -22.019 34.091 1.00 67.75 419 GLU A N 1
ATOM 3133 C CA . GLU A 1 419 ? -40.146 -21.264 35.361 1.00 67.75 419 GLU A CA 1
ATOM 3134 C C . GLU A 1 419 ? -39.188 -21.766 36.462 1.00 67.75 419 GLU A C 1
ATOM 3136 O O . GLU A 1 419 ? -39.130 -21.192 37.547 1.00 67.75 419 GLU A O 1
ATOM 3141 N N . ARG A 1 420 ? -38.431 -22.847 36.217 1.00 69.19 420 ARG A N 1
ATOM 3142 C CA . ARG A 1 420 ? -37.609 -23.503 37.255 1.00 69.19 420 ARG A CA 1
ATOM 3143 C C . ARG A 1 420 ? -36.334 -22.742 37.623 1.00 69.19 420 ARG A C 1
ATOM 3145 O O . ARG A 1 420 ? -35.838 -22.922 38.731 1.00 69.19 420 ARG A O 1
ATOM 3152 N N . VAL A 1 421 ? -35.780 -21.941 36.711 1.00 79.94 421 VAL A N 1
ATOM 3153 C CA . VAL A 1 421 ? -34.472 -21.292 36.887 1.00 79.94 421 VAL A CA 1
ATOM 3154 C C . VAL A 1 421 ? -34.620 -19.787 36.705 1.00 79.94 421 VAL A C 1
ATOM 3156 O O . VAL A 1 421 ? -35.155 -19.323 35.701 1.00 79.94 421 VAL A O 1
ATOM 3159 N N . SER A 1 422 ? -34.136 -19.012 37.678 1.00 85.69 422 SER A N 1
ATOM 3160 C CA . SER A 1 422 ? -34.118 -17.554 37.564 1.00 85.69 422 SER A CA 1
ATOM 3161 C C . SER A 1 422 ? -33.058 -17.105 36.553 1.00 85.69 422 SER A C 1
ATOM 3163 O O . SER A 1 422 ? -31.995 -17.712 36.418 1.00 85.69 422 SER A O 1
ATOM 3165 N N . MET A 1 423 ? -33.315 -15.990 35.870 1.00 86.19 423 MET A N 1
ATOM 3166 C CA . MET A 1 423 ? -32.378 -15.416 34.898 1.00 86.19 423 MET A CA 1
ATOM 3167 C C . MET A 1 423 ? -30.993 -15.127 35.506 1.00 86.19 423 MET A C 1
ATOM 3169 O O . MET A 1 423 ? -29.970 -15.324 34.856 1.00 86.19 423 MET A O 1
ATOM 3173 N N . GLN A 1 424 ? -30.950 -14.695 36.769 1.00 87.75 424 GLN A N 1
ATOM 3174 C CA . GLN A 1 424 ? -29.701 -14.431 37.493 1.00 87.75 424 GLN A CA 1
ATOM 3175 C C . GLN A 1 424 ? -28.893 -15.713 37.725 1.00 87.75 424 GLN A C 1
ATOM 3177 O O . GLN A 1 424 ? -27.675 -15.704 37.566 1.00 87.75 424 GLN A O 1
ATOM 3182 N N . GLN A 1 425 ? -29.565 -16.822 38.047 1.00 88.06 425 GLN A N 1
ATOM 3183 C CA . GLN A 1 425 ? -28.918 -18.117 38.259 1.00 88.06 425 GLN A CA 1
ATOM 3184 C C . GLN A 1 425 ? -28.379 -18.702 36.949 1.00 88.06 425 GLN A C 1
ATOM 3186 O O . GLN A 1 425 ? -27.261 -19.208 36.906 1.00 88.06 425 GLN A O 1
ATOM 3191 N N . LEU A 1 426 ? -29.145 -18.564 35.865 1.00 89.62 426 LEU A N 1
ATOM 3192 C CA . LEU A 1 426 ? -28.735 -18.981 34.527 1.00 89.62 426 LEU A CA 1
ATOM 3193 C C . LEU A 1 426 ? -27.500 -18.202 34.043 1.00 89.62 426 LEU A C 1
ATOM 3195 O O . LEU A 1 426 ? -26.546 -18.808 33.559 1.00 89.62 426 LEU A O 1
ATOM 3199 N N . LEU A 1 427 ? -27.485 -16.875 34.224 1.00 90.94 427 LEU A N 1
ATOM 3200 C CA . LEU A 1 427 ? -26.323 -16.037 33.907 1.00 90.94 427 LEU A CA 1
ATOM 3201 C C . LEU A 1 427 ? -25.107 -16.388 34.768 1.00 90.94 427 LEU A C 1
ATOM 3203 O O . LEU A 1 427 ? -23.999 -16.448 34.245 1.00 90.94 427 LEU A O 1
ATOM 3207 N N . TYR A 1 428 ? -25.307 -16.665 36.060 1.00 91.38 428 TYR A N 1
ATOM 3208 C CA . TYR A 1 428 ? -24.234 -17.090 36.962 1.00 91.38 428 TYR A CA 1
ATOM 3209 C C . TYR A 1 428 ? -23.581 -18.392 36.494 1.00 91.38 428 TYR A C 1
ATOM 3211 O O . TYR A 1 428 ? -22.353 -18.478 36.433 1.00 91.38 428 TYR A O 1
ATOM 3219 N N . TRP A 1 429 ? -24.388 -19.387 36.122 1.00 90.56 429 TRP A N 1
ATOM 3220 C CA . TRP A 1 429 ? -23.888 -20.656 35.607 1.00 90.56 429 TRP A CA 1
ATOM 3221 C C . TRP A 1 429 ? -23.138 -20.494 34.287 1.00 90.56 429 TRP A C 1
ATOM 3223 O O . TRP A 1 429 ? -22.005 -20.959 34.173 1.00 90.56 429 TRP A O 1
ATOM 3233 N N . VAL A 1 430 ? -23.732 -19.793 33.317 1.00 91.50 430 VAL A N 1
ATOM 3234 C CA . VAL A 1 430 ? -23.109 -19.581 32.004 1.00 91.50 430 VAL A CA 1
ATOM 3235 C C . VAL A 1 430 ? -21.802 -18.809 32.139 1.00 91.50 430 VAL A C 1
ATOM 3237 O O . VAL A 1 430 ? -20.778 -19.284 31.662 1.00 91.50 430 VAL A O 1
ATOM 3240 N N . ALA A 1 431 ? -21.794 -17.681 32.850 1.00 91.75 431 ALA A N 1
ATOM 3241 C CA . ALA A 1 431 ? -20.591 -16.870 33.017 1.00 91.75 431 ALA A CA 1
ATOM 3242 C C . ALA A 1 431 ? -19.490 -17.601 33.800 1.00 91.75 431 ALA A C 1
ATOM 3244 O O . ALA A 1 431 ? -18.314 -17.470 33.474 1.00 91.75 431 ALA A O 1
ATOM 3245 N N . SER A 1 432 ? -19.842 -18.404 34.810 1.00 91.12 432 SER A N 1
ATOM 3246 C CA . SER A 1 432 ? -18.843 -19.148 35.587 1.00 91.12 432 SER A CA 1
ATOM 3247 C C . SER A 1 432 ? -18.174 -20.245 34.755 1.00 91.12 432 SER A C 1
ATOM 3249 O O . SER A 1 432 ? -16.952 -20.374 34.812 1.00 91.12 432 SER A O 1
ATOM 3251 N N . ILE A 1 433 ? -18.927 -20.986 33.933 1.00 90.50 433 ILE A N 1
ATOM 3252 C CA . ILE A 1 433 ? -18.360 -22.014 33.040 1.00 90.50 433 ILE A CA 1
ATOM 3253 C C . ILE A 1 433 ? -17.583 -21.364 31.886 1.00 90.50 433 ILE A C 1
ATOM 3255 O O . ILE A 1 433 ? -16.443 -21.749 31.624 1.00 90.50 433 ILE A O 1
ATOM 3259 N N . GLU A 1 434 ? -18.150 -20.341 31.240 1.00 89.50 434 GLU A N 1
ATOM 3260 C CA . GLU A 1 434 ? -17.514 -19.628 30.122 1.00 89.50 434 GLU A CA 1
ATOM 3261 C C . GLU A 1 434 ? -16.252 -18.870 30.551 1.00 89.50 434 GLU A C 1
ATOM 3263 O O . GLU A 1 434 ? -15.313 -18.765 29.773 1.00 89.50 434 GLU A O 1
ATOM 3268 N N . SER A 1 435 ? -16.133 -18.437 31.810 1.00 87.12 435 SER A N 1
ATOM 3269 C CA . SER A 1 435 ? -14.901 -17.800 32.307 1.00 87.12 435 SER A CA 1
ATOM 3270 C C . SER A 1 435 ? -13.651 -18.694 32.244 1.00 87.12 435 SER A C 1
ATOM 3272 O O . SER A 1 435 ? -12.533 -18.186 32.312 1.00 87.12 435 SER A O 1
ATOM 3274 N N . ARG A 1 436 ? -13.814 -20.021 32.102 1.00 83.50 436 ARG A N 1
ATOM 3275 C CA . ARG A 1 436 ? -12.708 -20.970 31.871 1.00 83.50 436 ARG A CA 1
ATOM 3276 C C . ARG A 1 436 ? -12.426 -21.238 30.389 1.00 83.50 436 ARG A C 1
ATOM 3278 O O . ARG A 1 436 ? -11.440 -21.901 30.069 1.00 83.50 436 ARG A O 1
ATOM 3285 N N . SER A 1 437 ? -13.280 -20.753 29.492 1.00 77.62 437 SER A N 1
ATOM 3286 C CA . SER A 1 437 ? -13.158 -20.913 28.046 1.00 77.62 437 SER A CA 1
ATOM 3287 C C . SER A 1 437 ? -12.322 -19.780 27.447 1.00 77.62 437 SER A C 1
ATOM 3289 O O . SER A 1 437 ? -12.486 -18.613 27.787 1.00 77.62 437 SER A O 1
ATOM 3291 N N . SER A 1 438 ? -11.432 -20.114 26.514 1.00 70.06 438 SER A N 1
ATOM 3292 C CA . SER A 1 438 ? -10.664 -19.137 25.728 1.00 70.06 438 SER A CA 1
ATOM 3293 C C . SER A 1 438 ? -11.387 -18.698 24.447 1.00 70.06 438 SER A C 1
ATOM 3295 O O . SER A 1 438 ? -10.801 -18.020 23.602 1.00 70.06 438 SER A O 1
ATOM 3297 N N . HIS A 1 439 ? -12.645 -19.112 24.264 1.00 67.75 439 HIS A N 1
ATOM 3298 C CA . HIS A 1 439 ? -13.411 -18.809 23.062 1.00 67.75 439 HIS A CA 1
ATOM 3299 C C . HIS A 1 439 ? -13.852 -17.329 23.035 1.00 67.75 439 HIS A C 1
ATOM 3301 O O . HIS A 1 439 ? -14.323 -16.830 24.053 1.00 67.75 439 HIS A O 1
ATOM 3307 N N . PRO A 1 440 ? -13.820 -16.625 21.885 1.00 67.50 440 PRO A N 1
ATOM 3308 C CA . PRO A 1 440 ? -14.240 -15.215 21.798 1.00 67.50 440 PRO A CA 1
ATOM 3309 C C . PRO A 1 440 ? -15.696 -14.943 22.214 1.00 67.50 440 PRO A C 1
ATOM 3311 O O . PRO A 1 440 ? -16.037 -13.848 22.642 1.00 67.50 440 PRO A O 1
ATOM 3314 N N . MET A 1 441 ? -16.577 -15.942 22.095 1.00 77.56 441 MET A N 1
ATOM 3315 C CA . MET A 1 441 ? -17.966 -15.845 22.577 1.00 77.56 441 MET A CA 1
ATOM 3316 C C . MET A 1 441 ? -18.060 -15.877 24.112 1.00 77.56 441 MET A C 1
ATOM 3318 O O . MET A 1 441 ? -19.024 -15.362 24.670 1.00 77.56 441 MET A O 1
ATOM 3322 N N . ALA A 1 442 ? -17.072 -16.471 24.786 1.00 81.06 442 ALA A N 1
ATOM 3323 C CA . ALA A 1 442 ? -17.074 -16.670 26.228 1.00 81.06 442 ALA A CA 1
ATOM 3324 C C . ALA A 1 442 ? -16.943 -15.343 26.980 1.00 81.06 442 ALA A C 1
ATOM 3326 O O . ALA A 1 442 ? -17.734 -15.062 27.879 1.00 81.06 442 ALA A O 1
ATOM 3327 N N . SER A 1 443 ? -16.000 -14.490 26.560 1.00 80.56 443 SER A N 1
ATOM 3328 C CA . SER A 1 443 ? -15.786 -13.172 27.172 1.00 80.56 443 SER A CA 1
ATOM 3329 C C . SER A 1 443 ? -17.041 -12.309 27.092 1.00 80.56 443 SER A C 1
ATOM 3331 O O . SER A 1 443 ? -17.434 -11.704 28.076 1.00 80.56 443 SER A O 1
ATOM 3333 N N . VAL A 1 444 ? -17.746 -12.347 25.962 1.00 85.25 444 VAL A N 1
ATOM 3334 C CA . VAL A 1 444 ? -18.975 -11.574 25.741 1.00 85.25 444 VAL A CA 1
ATOM 3335 C C . VAL A 1 444 ? -20.110 -12.028 26.662 1.00 85.25 444 VAL A C 1
ATOM 3337 O O . VAL A 1 444 ? -20.859 -11.199 27.178 1.00 85.25 444 VAL A O 1
ATOM 3340 N N . LEU A 1 445 ? -20.239 -13.336 26.902 1.00 88.00 445 LEU A N 1
ATOM 3341 C CA . LEU A 1 445 ? -21.224 -13.873 27.844 1.00 88.00 445 LEU A CA 1
ATOM 3342 C C . LEU A 1 445 ? -20.880 -13.507 29.295 1.00 88.00 445 LEU A C 1
ATOM 3344 O O . LEU A 1 445 ? -21.780 -13.185 30.075 1.00 88.00 445 LEU A O 1
ATOM 3348 N N . VAL A 1 446 ? -19.591 -13.508 29.643 1.00 88.44 446 VAL A N 1
ATOM 3349 C CA . VAL A 1 446 ? -19.094 -13.075 30.957 1.00 88.44 446 VAL A CA 1
ATOM 3350 C C . VAL A 1 446 ? -19.335 -11.578 31.172 1.00 88.44 446 VAL A C 1
ATOM 3352 O O . VAL A 1 446 ? -19.921 -11.199 32.186 1.00 88.44 446 VAL A O 1
ATOM 3355 N N . ASP A 1 447 ? -18.975 -10.740 30.202 1.00 86.56 447 ASP A N 1
ATOM 3356 C CA . ASP A 1 447 ? -19.173 -9.288 30.237 1.00 86.56 447 ASP A CA 1
ATOM 3357 C C . ASP A 1 447 ? -20.665 -8.940 30.320 1.00 86.56 447 ASP A C 1
ATOM 3359 O O . ASP A 1 447 ? -21.080 -8.064 31.084 1.00 86.56 447 ASP A O 1
ATOM 3363 N N . TYR A 1 448 ? -21.510 -9.674 29.585 1.00 89.25 448 TYR A N 1
ATOM 3364 C CA . TYR A 1 448 ? -22.958 -9.511 29.655 1.00 89.25 448 TYR A CA 1
ATOM 3365 C C . TYR A 1 448 ? -23.498 -9.836 31.053 1.00 89.25 448 TYR A C 1
ATOM 3367 O O . TYR A 1 448 ? -24.293 -9.061 31.591 1.00 89.25 448 TYR A O 1
ATOM 3375 N N . ALA A 1 449 ? -23.044 -10.923 31.685 1.00 89.31 449 ALA A N 1
ATOM 3376 C CA . ALA A 1 449 ? -23.437 -11.261 33.053 1.00 89.31 449 ALA A CA 1
ATOM 3377 C C . ALA A 1 449 ? -22.970 -10.205 34.073 1.00 89.31 449 ALA A C 1
ATOM 3379 O O . ALA A 1 449 ? -23.764 -9.773 34.915 1.00 89.31 449 ALA A O 1
ATOM 3380 N N . GLN A 1 450 ? -21.739 -9.704 33.939 1.00 87.38 450 GLN A N 1
ATOM 3381 C CA . GLN A 1 450 ? -21.211 -8.624 34.779 1.00 87.38 450 GLN A CA 1
ATOM 3382 C C . GLN A 1 450 ? -22.010 -7.323 34.615 1.00 87.38 450 GLN A C 1
ATOM 3384 O O . GLN A 1 450 ? -22.337 -6.672 35.609 1.00 87.38 450 GLN A O 1
ATOM 3389 N N . SER A 1 451 ? -22.428 -6.980 33.389 1.00 87.62 451 SER A N 1
ATOM 3390 C CA . SER A 1 451 ? -23.298 -5.820 33.122 1.00 87.62 451 SER A CA 1
ATOM 3391 C C . SER A 1 451 ? -24.671 -5.923 33.806 1.00 87.62 451 SER A C 1
ATOM 3393 O O . SER A 1 451 ? -25.319 -4.911 34.077 1.00 87.62 451 SER A O 1
ATOM 3395 N N . LYS A 1 452 ? -25.110 -7.151 34.118 1.00 88.50 452 LYS A N 1
ATOM 3396 C CA . LYS A 1 452 ? -26.326 -7.463 34.884 1.00 88.50 452 LYS A CA 1
ATOM 3397 C C . LYS A 1 452 ? -26.052 -7.685 36.377 1.00 88.50 452 LYS A C 1
ATOM 3399 O O . LYS A 1 452 ? -26.921 -8.200 37.078 1.00 88.50 452 LYS A O 1
ATOM 3404 N N . SER A 1 453 ? -24.876 -7.275 36.858 1.00 88.06 453 SER A N 1
ATOM 3405 C CA . SER A 1 453 ? -24.437 -7.385 38.254 1.00 88.06 453 SER A CA 1
ATOM 3406 C C . SER A 1 453 ? -24.309 -8.827 38.764 1.00 88.06 453 SER A C 1
ATOM 3408 O O . SER A 1 453 ? -24.517 -9.084 39.949 1.00 88.06 453 SER A O 1
ATOM 3410 N N . VAL A 1 454 ? -23.965 -9.773 37.883 1.00 88.56 454 VAL A N 1
ATOM 3411 C CA . VAL A 1 454 ? -23.661 -11.165 38.242 1.00 88.56 454 VAL A CA 1
ATOM 3412 C C . VAL A 1 454 ? -22.160 -11.404 38.092 1.00 88.56 454 VAL A C 1
ATOM 3414 O O . VAL A 1 454 ? -21.627 -11.359 36.985 1.00 88.56 454 VAL A O 1
ATOM 3417 N N . GLU A 1 455 ? -21.473 -11.669 39.203 1.00 86.62 455 GLU A N 1
ATOM 3418 C CA . GLU A 1 455 ? -20.042 -11.983 39.187 1.00 86.62 455 GLU A CA 1
ATOM 3419 C C . GLU A 1 455 ? -19.798 -13.480 38.910 1.00 86.62 455 GLU A C 1
ATOM 3421 O O . GLU A 1 455 ? -20.371 -14.334 39.600 1.00 86.62 455 GLU A O 1
ATOM 3426 N N . PRO A 1 456 ? -18.946 -13.828 37.927 1.00 86.75 456 PRO A N 1
ATOM 3427 C CA . PRO A 1 456 ? -18.579 -15.214 37.652 1.00 86.75 456 PRO A CA 1
ATOM 3428 C C . PRO A 1 456 ? -17.687 -15.778 38.766 1.00 86.75 456 PRO A C 1
ATOM 3430 O O . PRO A 1 456 ? -16.730 -15.136 39.197 1.00 86.75 456 PRO A O 1
ATOM 3433 N N . LYS A 1 457 ? -17.952 -17.017 39.193 1.00 88.12 457 LYS A N 1
ATOM 3434 C CA . LYS A 1 457 ? -17.109 -17.752 40.150 1.00 88.12 457 LYS A CA 1
ATOM 3435 C C . LYS A 1 457 ? -16.500 -18.972 39.478 1.00 88.12 457 LYS A C 1
ATOM 3437 O O . LYS A 1 457 ? -16.997 -20.089 39.604 1.00 88.12 457 LYS A O 1
ATOM 3442 N N . SER A 1 458 ? -15.397 -18.748 38.771 1.00 80.31 458 SER A N 1
ATOM 3443 C CA . SER A 1 458 ? -14.686 -19.793 38.024 1.00 80.31 458 SER A CA 1
ATOM 3444 C C . SER A 1 458 ? -14.186 -20.941 38.914 1.00 80.31 458 SER A C 1
ATOM 3446 O O . SER A 1 458 ? -14.028 -22.062 38.433 1.00 80.31 458 SER A O 1
ATOM 3448 N N . GLU A 1 459 ? -13.952 -20.698 40.206 1.00 81.00 459 GLU A N 1
ATOM 3449 C CA . GLU A 1 459 ? -13.461 -21.681 41.185 1.00 81.00 459 GLU A CA 1
ATOM 3450 C C . GLU A 1 459 ? -14.472 -22.797 41.486 1.00 81.00 459 GLU A C 1
ATOM 3452 O O . GLU A 1 459 ? -14.070 -23.931 41.736 1.00 81.00 459 GLU A O 1
ATOM 3457 N N . ASN A 1 460 ? -15.770 -22.505 41.378 1.00 85.12 460 ASN A N 1
ATOM 3458 C CA . ASN A 1 460 ? -16.849 -23.446 41.692 1.00 85.12 460 ASN A CA 1
ATOM 3459 C C . ASN A 1 460 ? -17.139 -24.446 40.560 1.00 85.12 460 ASN A C 1
ATOM 3461 O O . ASN A 1 460 ? -17.945 -25.355 40.741 1.00 85.12 460 ASN A O 1
ATOM 3465 N N . VAL A 1 461 ? -16.512 -24.276 39.390 1.00 85.56 461 VAL A N 1
ATOM 3466 C CA . VAL A 1 461 ? -16.709 -25.158 38.234 1.00 85.56 461 VAL A CA 1
ATOM 3467 C C . VAL A 1 461 ? -15.842 -26.406 38.372 1.00 85.56 461 VAL A C 1
ATOM 3469 O O . VAL A 1 461 ? -14.608 -26.343 38.335 1.00 85.56 461 VAL A O 1
ATOM 3472 N N . THR A 1 462 ? -16.509 -27.549 38.472 1.00 84.44 462 THR A N 1
ATOM 3473 C CA . THR A 1 462 ? -15.926 -28.894 38.487 1.00 84.44 462 THR A CA 1
ATOM 3474 C C . THR A 1 462 ? -16.170 -29.599 37.144 1.00 84.44 462 THR A C 1
ATOM 3476 O O . THR A 1 462 ? -17.039 -29.194 36.377 1.00 84.44 462 THR A O 1
ATOM 3479 N N . GLU A 1 463 ? -15.326 -30.574 36.788 1.00 84.25 463 GLU A N 1
ATOM 3480 C CA . GLU A 1 463 ? -15.420 -31.359 35.536 1.00 84.25 463 GLU A CA 1
ATOM 3481 C C . GLU A 1 463 ? -15.563 -30.564 34.214 1.00 84.25 463 GLU A C 1
ATOM 3483 O O . GLU A 1 463 ? -16.290 -30.958 33.304 1.00 84.25 463 GLU A O 1
ATOM 3488 N N . PHE A 1 464 ? -14.833 -29.455 34.060 1.00 85.38 464 PHE A N 1
ATOM 3489 C CA . PHE A 1 464 ? -14.863 -28.668 32.820 1.00 85.38 464 PHE A CA 1
ATOM 3490 C C . PHE A 1 464 ? -14.348 -29.460 31.601 1.00 85.38 464 PHE A C 1
ATOM 3492 O O . PHE A 1 464 ? -13.221 -29.961 31.610 1.00 85.38 464 PHE A O 1
ATOM 3499 N N . GLN A 1 465 ? -15.147 -29.524 30.531 1.00 83.38 465 GLN A N 1
ATOM 3500 C CA . GLN A 1 465 ? -14.787 -30.167 29.261 1.00 83.38 465 GLN A CA 1
ATOM 3501 C C . GLN A 1 465 ? -15.175 -29.294 28.063 1.00 83.38 465 GLN A C 1
ATOM 3503 O O . GLN A 1 465 ? -16.247 -28.692 28.034 1.00 83.38 465 GLN A O 1
ATOM 3508 N N . ILE A 1 466 ? -14.320 -29.273 27.037 1.00 78.62 466 ILE A N 1
ATOM 3509 C CA . ILE A 1 466 ? -14.574 -28.589 25.762 1.00 78.62 466 ILE A CA 1
ATOM 3510 C C . ILE A 1 466 ? -14.870 -29.640 24.689 1.00 78.62 466 ILE A C 1
ATOM 3512 O O . ILE A 1 466 ? -14.081 -30.564 24.493 1.00 78.62 466 ILE A O 1
ATOM 3516 N N . TYR A 1 467 ? -15.969 -29.464 23.955 1.00 79.88 467 TYR A N 1
ATOM 3517 C CA . TYR A 1 467 ? -16.336 -30.263 22.787 1.00 79.88 467 TYR A CA 1
ATOM 3518 C C . TYR A 1 467 ? -16.161 -29.423 21.508 1.00 79.88 467 TYR A C 1
ATOM 3520 O O . TYR A 1 467 ? -17.004 -28.568 21.209 1.00 79.88 467 TYR A O 1
ATOM 3528 N N . PRO A 1 468 ? -15.073 -29.630 20.738 1.00 65.81 468 PRO A N 1
ATOM 3529 C CA . PRO A 1 468 ? -14.765 -28.822 19.559 1.00 65.81 468 PRO A CA 1
ATOM 3530 C C . PRO A 1 468 ? -15.912 -28.807 18.541 1.00 65.81 468 PRO A C 1
ATOM 3532 O O . PRO A 1 468 ? -16.397 -29.856 18.128 1.00 65.81 468 PRO A O 1
ATOM 3535 N N . GLY A 1 469 ? -16.344 -27.612 18.131 1.00 67.12 469 GLY A N 1
ATOM 3536 C CA . GLY A 1 469 ? -17.436 -27.440 17.163 1.00 67.12 469 GLY A CA 1
ATOM 3537 C C . GLY A 1 469 ? -18.841 -27.752 17.700 1.00 67.12 469 GLY A C 1
ATOM 3538 O O . GLY A 1 469 ? -19.796 -27.746 16.921 1.00 67.12 469 GLY A O 1
ATOM 3539 N N . GLU A 1 470 ? -18.991 -28.012 19.003 1.00 79.31 470 GLU A N 1
ATOM 3540 C CA . GLU A 1 470 ? -20.277 -28.321 19.643 1.00 79.31 470 GLU A CA 1
ATOM 3541 C C . GLU A 1 470 ? -20.584 -27.405 20.838 1.00 79.31 470 GLU A C 1
ATOM 3543 O O . GLU A 1 470 ? -21.681 -26.849 20.897 1.00 79.31 470 GLU A O 1
ATOM 3548 N N . GLY A 1 471 ? -19.638 -27.212 21.765 1.00 83.94 471 GLY A N 1
ATOM 3549 C CA . GLY A 1 471 ? -19.851 -26.414 22.977 1.00 83.94 471 GLY A CA 1
ATOM 3550 C C . GLY A 1 471 ? -18.942 -26.803 24.144 1.00 83.94 471 GLY A C 1
ATOM 3551 O O . GLY A 1 471 ? -17.888 -27.405 23.950 1.00 83.94 471 GLY A O 1
ATOM 3552 N N . ILE A 1 472 ? -19.364 -26.475 25.361 1.00 89.06 472 ILE A N 1
ATOM 3553 C CA . ILE A 1 472 ? -18.654 -26.747 26.615 1.00 89.06 472 ILE A CA 1
ATOM 3554 C C . ILE A 1 472 ? -19.585 -27.378 27.656 1.00 89.06 472 ILE A C 1
ATOM 3556 O O . ILE A 1 472 ? -20.810 -27.245 27.594 1.00 89.06 472 ILE A O 1
ATOM 3560 N N . TYR A 1 473 ? -18.982 -28.072 28.615 1.00 90.00 473 TYR A N 1
ATOM 3561 C CA . TYR A 1 473 ? -19.641 -28.668 29.771 1.00 90.00 473 TYR A CA 1
ATOM 3562 C C . TYR A 1 473 ? -18.927 -28.252 31.055 1.00 90.00 473 TYR A C 1
ATOM 3564 O O . TYR A 1 473 ? -17.699 -28.139 31.079 1.00 90.00 473 TYR A O 1
ATOM 3572 N N . GLY A 1 474 ? -19.694 -28.059 32.122 1.00 90.75 474 GLY A N 1
ATOM 3573 C CA . GLY A 1 474 ? -19.167 -27.883 33.468 1.00 90.75 474 GLY A CA 1
ATOM 3574 C C . GLY A 1 474 ? -20.217 -28.202 34.522 1.00 90.75 474 GLY A C 1
ATOM 3575 O O . GLY A 1 474 ? -21.419 -28.079 34.281 1.00 90.75 474 GLY A O 1
ATOM 3576 N N . GLU A 1 475 ? -19.752 -28.600 35.698 1.00 90.31 475 GLU A N 1
ATOM 3577 C CA . GLU A 1 475 ? -20.597 -28.927 36.839 1.00 90.31 475 GLU A CA 1
ATOM 3578 C C . GLU A 1 475 ? -20.445 -27.864 37.933 1.00 90.31 475 GLU A C 1
ATOM 3580 O O . GLU A 1 475 ? -19.333 -27.572 38.384 1.00 90.31 475 GLU A O 1
ATOM 3585 N N . ILE A 1 476 ? -21.568 -27.272 38.349 1.00 88.31 476 ILE A N 1
ATOM 3586 C CA . ILE A 1 476 ? -21.646 -26.274 39.425 1.00 88.31 476 ILE A CA 1
ATOM 3587 C C . ILE A 1 476 ? -22.721 -26.732 40.412 1.00 88.31 476 ILE A C 1
ATOM 3589 O O . ILE A 1 476 ? -23.840 -27.037 40.003 1.00 88.31 476 ILE A O 1
ATOM 3593 N N . ASP A 1 477 ? -22.400 -26.772 41.707 1.00 81.56 477 ASP A N 1
ATOM 3594 C CA . ASP A 1 477 ? -23.332 -27.142 42.787 1.00 81.56 477 ASP A CA 1
ATOM 3595 C C . ASP A 1 477 ? -24.055 -28.495 42.553 1.00 81.56 477 ASP A C 1
ATOM 3597 O O . ASP A 1 477 ? -25.234 -28.652 42.876 1.00 81.56 477 ASP A O 1
ATOM 3601 N N . GLY A 1 478 ? -23.367 -29.477 41.951 1.00 79.19 478 GLY A N 1
ATOM 3602 C CA . GLY A 1 478 ? -23.921 -30.802 41.622 1.00 79.19 478 GLY A CA 1
ATOM 3603 C C . GLY A 1 478 ? -24.864 -30.829 40.409 1.00 79.19 478 GLY A C 1
ATOM 3604 O O . GLY A 1 478 ? -25.553 -31.823 40.180 1.00 79.19 478 GLY A O 1
ATOM 3605 N N . SER A 1 479 ? -24.946 -29.729 39.654 1.00 84.62 479 SER A N 1
ATOM 3606 C CA . SER A 1 479 ? -25.735 -29.616 38.424 1.00 84.62 479 SER A CA 1
ATOM 3607 C C . SER A 1 479 ? -24.816 -29.603 37.204 1.00 84.62 479 SER A C 1
ATOM 3609 O O . SER A 1 479 ? -23.988 -28.703 37.063 1.00 84.62 479 SER A O 1
ATOM 3611 N N . GLY A 1 480 ? -24.975 -30.588 36.315 1.00 88.94 480 GLY A N 1
ATOM 3612 C CA . GLY A 1 480 ? -24.220 -30.689 35.063 1.00 88.94 480 GLY A CA 1
ATOM 3613 C C . GLY A 1 480 ? -24.838 -29.827 33.962 1.00 88.94 480 GLY A C 1
ATOM 3614 O O . GLY A 1 480 ? -25.974 -30.071 33.542 1.00 88.94 480 GLY A O 1
ATOM 3615 N N . ILE A 1 481 ? -24.090 -28.829 33.489 1.00 91.50 481 ILE A N 1
ATOM 3616 C CA . ILE A 1 481 ? -24.576 -27.795 32.570 1.00 91.50 481 ILE A CA 1
ATOM 3617 C C . ILE A 1 481 ? -23.835 -27.893 31.240 1.00 91.50 481 ILE A C 1
ATOM 3619 O O . ILE A 1 481 ? -22.606 -27.873 31.182 1.00 91.50 481 ILE A O 1
ATOM 3623 N N . TYR A 1 482 ? -24.607 -27.967 30.159 1.00 91.25 482 TYR A N 1
ATOM 3624 C CA . TYR A 1 482 ? -24.131 -28.008 28.781 1.00 91.25 482 TYR A CA 1
ATOM 3625 C C . TYR A 1 482 ? -24.467 -26.693 28.087 1.00 91.25 482 TYR A C 1
ATOM 3627 O O . TYR A 1 482 ? -25.626 -26.277 28.086 1.00 91.25 482 TYR A O 1
ATOM 3635 N N . ILE A 1 483 ? -23.472 -26.057 27.474 1.00 90.44 483 ILE A N 1
ATOM 3636 C CA . ILE A 1 483 ? -23.607 -24.768 26.786 1.00 90.44 483 ILE A CA 1
ATOM 3637 C C . ILE A 1 483 ? -23.054 -24.933 25.373 1.00 90.44 483 ILE A C 1
ATOM 3639 O O . ILE A 1 483 ? -21.913 -25.355 25.207 1.00 90.44 483 ILE A O 1
ATOM 3643 N N . GLY A 1 484 ? -23.833 -24.632 24.333 1.00 86.50 484 GLY A N 1
ATOM 3644 C CA . GLY A 1 484 ? -23.340 -24.809 22.964 1.00 86.50 484 GLY A CA 1
ATOM 3645 C C . GLY A 1 484 ? -24.380 -24.694 21.859 1.00 86.50 484 GLY A C 1
ATOM 3646 O O . GLY A 1 484 ? -25.475 -24.170 22.048 1.00 86.50 484 GLY A O 1
ATOM 3647 N N . ASN A 1 485 ? -24.022 -25.182 20.671 1.00 80.56 485 ASN A N 1
ATOM 3648 C CA . ASN A 1 485 ? -24.908 -25.208 19.508 1.00 80.56 485 ASN A CA 1
ATOM 3649 C C . ASN A 1 485 ? -25.922 -26.365 19.595 1.00 80.56 485 ASN A C 1
ATOM 3651 O O . ASN A 1 485 ? -25.910 -27.166 20.524 1.00 80.56 485 ASN A O 1
ATOM 3655 N N . LYS A 1 486 ? -26.793 -26.514 18.590 1.00 80.00 486 LYS A N 1
ATOM 3656 C CA . LYS A 1 486 ? -27.838 -27.556 18.580 1.00 80.00 486 LYS A CA 1
ATOM 3657 C C . LYS A 1 486 ? -27.304 -28.991 18.779 1.00 80.00 486 LYS A C 1
ATOM 3659 O O . LYS A 1 486 ? -28.039 -29.830 19.293 1.00 80.00 486 LYS A O 1
ATOM 3664 N N . ARG A 1 487 ? -26.047 -29.287 18.413 1.00 80.38 487 ARG A N 1
ATOM 3665 C CA . ARG A 1 487 ? -25.434 -30.621 18.589 1.00 80.38 487 ARG A CA 1
ATOM 3666 C C . ARG A 1 487 ? -25.183 -30.944 20.069 1.00 80.38 487 ARG A C 1
ATOM 3668 O O . ARG A 1 487 ? -25.342 -32.100 20.460 1.00 80.38 487 ARG A O 1
ATOM 3675 N N . ILE A 1 488 ? -24.926 -29.934 20.912 1.00 85.19 488 ILE A N 1
ATOM 3676 C CA . ILE A 1 488 ? -24.727 -30.123 22.360 1.00 85.19 488 ILE A CA 1
ATOM 3677 C C . ILE A 1 488 ? -25.980 -30.685 23.051 1.00 85.19 488 ILE A C 1
ATOM 3679 O O . ILE A 1 488 ? -25.875 -31.455 24.003 1.00 85.19 488 ILE A O 1
ATOM 3683 N N . LEU A 1 489 ? -27.174 -30.367 22.535 1.00 82.75 489 LEU A N 1
ATOM 3684 C CA . LEU A 1 489 ? -28.447 -30.841 23.088 1.00 82.75 489 LEU A CA 1
ATOM 3685 C C . LEU A 1 489 ? -28.615 -32.353 22.944 1.00 82.75 489 LEU A C 1
ATOM 3687 O O . LEU A 1 489 ? -29.171 -33.003 23.828 1.00 82.75 489 LEU A O 1
ATOM 3691 N N . SER A 1 490 ? -28.087 -32.921 21.855 1.00 82.12 490 SER A N 1
ATOM 3692 C CA . SER A 1 490 ? -28.081 -34.370 21.644 1.00 82.12 490 SER A CA 1
ATOM 3693 C C . SER A 1 490 ? -27.183 -35.074 22.666 1.00 82.12 490 SER A C 1
ATOM 3695 O O . SER A 1 490 ? -27.543 -36.140 23.157 1.00 82.12 490 SER A O 1
ATOM 3697 N N . ARG A 1 491 ? -26.059 -34.452 23.060 1.00 81.69 491 ARG A N 1
ATOM 3698 C CA . ARG A 1 491 ? -25.198 -34.962 24.143 1.00 81.69 491 ARG A CA 1
ATOM 3699 C C . ARG A 1 491 ? -25.859 -34.856 25.511 1.00 81.69 491 ARG A C 1
ATOM 3701 O O . ARG A 1 491 ? -25.764 -35.788 26.303 1.00 81.69 491 ARG A O 1
ATOM 3708 N N . ALA A 1 492 ? -26.588 -33.771 25.754 1.00 79.75 492 ALA A N 1
ATOM 3709 C CA . ALA A 1 492 ? -27.372 -33.585 26.971 1.00 79.75 492 ALA A CA 1
ATOM 3710 C C . ALA A 1 492 ? -28.604 -34.518 27.061 1.00 79.75 492 ALA A C 1
ATOM 3712 O O . ALA A 1 492 ? -29.311 -34.477 28.063 1.00 79.75 492 ALA A O 1
ATOM 3713 N N . SER A 1 493 ? -28.866 -35.366 26.050 1.00 80.25 493 SER A N 1
ATOM 3714 C CA . SER A 1 493 ? -30.050 -36.244 25.962 1.00 80.25 493 SER A CA 1
ATOM 3715 C C . SER A 1 493 ? -31.383 -35.486 26.079 1.00 80.25 493 SER A C 1
ATOM 3717 O O . SER A 1 493 ? -32.330 -35.978 26.689 1.00 80.25 493 SER A O 1
ATOM 3719 N N . CYS A 1 494 ? -31.441 -34.271 25.527 1.00 74.12 494 CYS A N 1
ATOM 3720 C CA . CYS A 1 494 ? -32.613 -33.401 25.581 1.00 74.12 494 CYS A CA 1
ATOM 3721 C C . CYS A 1 494 ? -33.458 -33.572 24.300 1.00 74.12 494 CYS A C 1
ATOM 3723 O O . CYS A 1 494 ? -32.974 -33.288 23.203 1.00 74.12 494 CYS A O 1
ATOM 3725 N N . GLU A 1 495 ? -34.704 -34.052 24.420 1.00 60.41 495 GLU A N 1
ATOM 3726 C CA . GLU A 1 495 ? -35.590 -34.360 23.273 1.00 60.41 495 GLU A CA 1
ATOM 3727 C C . GLU A 1 495 ? -36.480 -33.177 22.835 1.00 60.41 495 GLU A C 1
ATOM 3729 O O . GLU A 1 495 ? -36.902 -33.103 21.680 1.00 60.41 495 GLU A O 1
ATOM 3734 N N . THR A 1 496 ? -36.748 -32.217 23.725 1.00 58.53 496 THR A N 1
ATOM 3735 C CA . THR A 1 496 ? -37.607 -31.052 23.455 1.00 58.53 496 THR A CA 1
ATOM 3736 C C . THR A 1 496 ? -36.792 -29.826 23.051 1.00 58.53 496 THR A C 1
ATOM 3738 O O . THR A 1 496 ? -36.177 -29.174 23.893 1.00 58.53 496 THR A O 1
ATOM 3741 N N . VAL A 1 497 ? -36.837 -29.468 21.764 1.00 59.16 497 VAL A N 1
ATOM 3742 C CA . VAL A 1 497 ? -36.310 -28.197 21.239 1.00 59.16 497 VAL A CA 1
ATOM 3743 C C . VAL A 1 497 ? -37.500 -27.335 20.797 1.00 59.16 497 VAL A C 1
ATOM 3745 O O . VAL A 1 497 ? -38.200 -27.738 19.866 1.00 59.16 497 VAL A O 1
ATOM 3748 N N . PRO A 1 498 ? -37.778 -26.185 21.436 1.00 57.88 498 PRO A N 1
ATOM 3749 C CA . PRO A 1 498 ? -38.834 -25.282 20.985 1.00 57.88 498 PRO A CA 1
ATOM 3750 C C . PRO A 1 498 ? -38.552 -24.774 19.560 1.00 57.88 498 PRO A C 1
ATOM 3752 O O . PRO A 1 498 ? -37.411 -24.436 19.239 1.00 57.88 498 PRO A O 1
ATOM 3755 N N . ASP A 1 499 ? -39.581 -24.693 18.710 1.00 52.09 499 ASP A N 1
ATOM 3756 C CA . ASP A 1 499 ? -39.488 -24.091 17.369 1.00 52.09 499 ASP A CA 1
ATOM 3757 C C . ASP A 1 499 ? -39.441 -22.559 17.513 1.00 52.09 499 ASP A C 1
ATOM 3759 O O . ASP A 1 499 ? -40.463 -21.875 17.470 1.00 52.09 499 ASP A O 1
ATOM 3763 N N . MET A 1 500 ? -38.255 -22.009 17.777 1.00 57.22 500 MET A N 1
ATOM 3764 C CA . MET A 1 500 ? -38.061 -20.566 17.942 1.00 57.22 500 MET A CA 1
ATOM 3765 C C . MET A 1 500 ? -37.871 -19.888 16.585 1.00 57.22 500 MET A C 1
ATOM 3767 O O . MET A 1 500 ? -36.752 -19.626 16.153 1.00 57.22 500 MET A O 1
ATOM 3771 N N . LYS A 1 501 ? -38.986 -19.615 15.902 1.00 49.03 501 LYS A N 1
ATOM 3772 C CA . LYS A 1 501 ? -39.011 -18.898 14.614 1.00 49.03 501 LYS A CA 1
ATOM 3773 C C . LYS A 1 501 ? -38.882 -17.370 14.722 1.00 49.03 501 LYS A C 1
ATOM 3775 O O . LYS A 1 501 ? -38.649 -16.740 13.697 1.00 49.03 501 LYS A O 1
ATOM 3780 N N . ASP A 1 502 ? -38.969 -16.796 15.927 1.00 47.84 502 ASP A N 1
ATOM 3781 C CA . ASP A 1 502 ? -39.125 -15.341 16.129 1.00 47.84 502 ASP A CA 1
ATOM 3782 C C . ASP A 1 502 ? -38.016 -14.646 16.954 1.00 47.84 502 ASP A C 1
ATOM 3784 O O . ASP A 1 502 ? -38.114 -13.443 17.199 1.00 47.84 502 ASP A O 1
ATOM 3788 N N . MET A 1 503 ? -36.947 -15.339 17.380 1.00 52.38 503 MET A N 1
ATOM 3789 C CA . MET A 1 503 ? -35.855 -14.669 18.114 1.00 52.38 503 MET A CA 1
ATOM 3790 C C . MET A 1 503 ? -35.012 -13.781 17.191 1.00 52.38 503 MET A C 1
ATOM 3792 O O . MET A 1 503 ? -34.585 -14.195 16.108 1.00 52.38 503 MET A O 1
ATOM 3796 N N . LYS A 1 504 ? -34.733 -12.552 17.640 1.00 45.78 504 LYS A N 1
ATOM 3797 C CA . LYS A 1 504 ? -33.872 -11.603 16.925 1.00 45.78 504 LYS A CA 1
ATOM 3798 C C . LYS A 1 504 ? -32.417 -11.879 17.285 1.00 45.78 504 LYS A C 1
ATOM 3800 O O . LYS A 1 504 ? -31.874 -11.296 18.211 1.00 45.78 504 LYS A O 1
ATOM 3805 N N . GLY A 1 505 ? -31.770 -12.747 16.517 1.00 50.09 505 GLY A N 1
ATOM 3806 C CA . GLY A 1 505 ? -30.343 -12.995 16.674 1.00 50.09 505 GLY A CA 1
ATOM 3807 C C . GLY A 1 505 ? -29.806 -14.065 15.728 1.00 50.09 505 GLY A C 1
ATOM 3808 O O . GLY A 1 505 ? -30.559 -14.801 15.099 1.00 50.09 505 GLY A O 1
ATOM 3809 N N . VAL A 1 506 ? -28.484 -14.083 15.566 1.00 65.69 506 VAL A N 1
ATOM 3810 C CA . VAL A 1 506 ? -27.803 -14.645 14.387 1.00 65.69 506 VAL A CA 1
ATOM 3811 C C . VAL A 1 506 ? -27.234 -16.032 14.684 1.00 65.69 506 VAL A C 1
ATOM 3813 O O . VAL A 1 506 ? -27.433 -16.970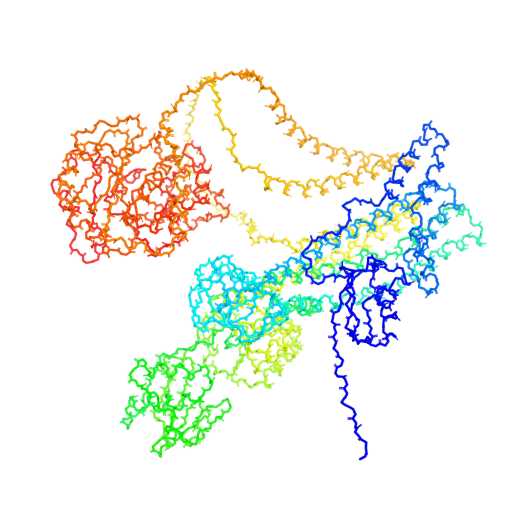 13.912 1.00 65.69 506 VAL A O 1
ATOM 3816 N N . THR A 1 507 ? -26.572 -16.169 15.833 1.00 72.44 507 THR A N 1
ATOM 3817 C CA . THR A 1 507 ? -26.031 -17.428 16.351 1.00 72.44 507 THR A CA 1
ATOM 3818 C C . THR A 1 507 ? -26.749 -17.775 17.648 1.00 72.44 507 THR A C 1
ATOM 3820 O O . THR A 1 507 ? -26.628 -17.053 18.635 1.00 72.44 507 THR A O 1
ATOM 3823 N N . VAL A 1 508 ? -27.501 -18.877 17.641 1.00 79.94 508 VAL A N 1
ATOM 3824 C CA . VAL A 1 508 ? -28.287 -19.340 18.793 1.00 79.94 508 VAL A CA 1
ATOM 3825 C C . VAL A 1 508 ? -27.464 -20.329 19.614 1.00 79.94 508 VAL A C 1
ATOM 3827 O O . VAL A 1 508 ? -27.048 -21.372 19.101 1.00 79.94 508 VAL A O 1
ATOM 3830 N N . GLY A 1 509 ? -27.242 -19.999 20.881 1.00 85.88 509 GLY A N 1
ATOM 3831 C CA . GLY A 1 509 ? -26.667 -20.883 21.881 1.00 85.88 509 GLY A CA 1
ATOM 3832 C C . GLY A 1 509 ? -27.744 -21.436 22.806 1.00 85.88 509 GLY A C 1
ATOM 3833 O O . GLY A 1 509 ? -28.672 -20.731 23.201 1.00 85.88 509 GLY A O 1
ATOM 3834 N N . TYR A 1 510 ? -27.616 -22.712 23.146 1.00 87.44 510 TYR A N 1
ATOM 3835 C CA . TYR A 1 510 ? -28.526 -23.431 24.023 1.00 87.44 510 TYR A CA 1
ATOM 3836 C C . TYR A 1 510 ? -27.818 -23.792 25.322 1.00 87.44 510 TYR A C 1
ATOM 3838 O O . TYR A 1 510 ? -26.651 -24.189 25.312 1.00 87.44 510 TYR A O 1
ATOM 3846 N N . VAL A 1 511 ? -28.552 -23.685 26.425 1.00 90.25 511 VAL A N 1
ATOM 3847 C CA . VAL A 1 511 ? -28.109 -24.065 27.763 1.00 90.25 511 VAL A CA 1
ATOM 3848 C C . VAL A 1 511 ? -29.029 -25.165 28.272 1.00 90.25 511 VAL A C 1
ATOM 3850 O O . VAL A 1 511 ? -30.237 -24.959 28.414 1.00 90.25 511 VAL A O 1
ATOM 3853 N N . ALA A 1 512 ? -28.464 -26.337 28.543 1.00 89.19 512 ALA A N 1
ATOM 3854 C CA . ALA A 1 512 ? -29.186 -27.486 29.070 1.00 89.19 512 ALA A CA 1
ATOM 3855 C C . ALA A 1 512 ? -28.623 -27.910 30.428 1.00 89.19 512 ALA A C 1
ATOM 3857 O O . ALA A 1 512 ? -27.414 -27.882 30.644 1.00 89.19 512 ALA A O 1
ATOM 3858 N N . CYS A 1 513 ? -29.505 -28.329 31.329 1.00 87.44 513 CYS A N 1
ATOM 3859 C CA . CYS A 1 513 ? -29.157 -28.862 32.642 1.00 87.44 513 CYS A CA 1
ATOM 3860 C C . CYS A 1 513 ? -30.021 -30.095 32.911 1.00 87.44 513 CYS A C 1
ATOM 3862 O O . CYS A 1 513 ? -31.225 -30.068 32.664 1.00 87.44 513 CYS A O 1
ATOM 3864 N N . ASN A 1 514 ? -29.416 -31.189 33.384 1.00 77.06 514 ASN A N 1
ATOM 3865 C CA . ASN A 1 514 ? -30.129 -32.409 33.790 1.00 77.06 514 ASN A CA 1
ATOM 3866 C C . ASN A 1 514 ? -31.166 -32.933 32.766 1.00 77.06 514 ASN A C 1
ATOM 3868 O O . ASN A 1 514 ? -32.256 -33.356 33.144 1.00 77.06 514 ASN A O 1
ATOM 3872 N N . LYS A 1 515 ? -30.805 -32.953 31.472 1.00 80.31 515 LYS A N 1
ATOM 3873 C CA . LYS A 1 515 ? -31.639 -33.406 30.332 1.00 80.31 515 LYS A CA 1
ATOM 3874 C C . LYS A 1 515 ? -32.811 -32.491 29.942 1.00 80.31 515 LYS A C 1
ATOM 3876 O O . LYS A 1 515 ? -33.624 -32.882 29.110 1.00 80.31 515 LYS A O 1
ATOM 3881 N N . GLU A 1 516 ? -32.879 -31.275 30.478 1.00 82.62 516 GLU A N 1
ATOM 3882 C CA . GLU A 1 516 ? -33.860 -30.255 30.088 1.00 82.62 516 GLU A CA 1
ATOM 3883 C C . GLU A 1 516 ? -33.168 -28.992 29.544 1.00 82.62 516 GLU A C 1
ATOM 3885 O O . GLU A 1 516 ? -32.061 -28.636 29.953 1.00 82.62 516 GLU A O 1
ATOM 3890 N N . LEU A 1 517 ? -33.825 -28.300 28.607 1.00 86.38 517 LEU A N 1
ATOM 3891 C CA . LEU A 1 517 ? -33.386 -27.000 28.094 1.00 86.38 517 LEU A CA 1
ATOM 3892 C C . LEU A 1 517 ? -33.806 -25.903 29.083 1.00 86.38 517 LEU A C 1
ATOM 3894 O O . LEU A 1 517 ? -34.998 -25.696 29.288 1.00 86.38 517 LEU A O 1
ATOM 3898 N N . ILE A 1 518 ? -32.834 -25.196 29.661 1.00 88.25 518 ILE A N 1
ATOM 3899 C CA . ILE A 1 518 ? -33.062 -24.177 30.702 1.00 88.25 518 ILE A CA 1
ATOM 3900 C C . ILE A 1 518 ? -32.851 -22.745 30.208 1.00 88.25 518 ILE A C 1
ATOM 3902 O O . ILE A 1 518 ? -33.288 -21.794 30.854 1.00 88.25 518 ILE A O 1
ATOM 3906 N N . GLY A 1 519 ? -32.191 -22.561 29.067 1.00 87.00 519 GLY A N 1
ATOM 3907 C CA . GLY A 1 519 ? -31.893 -21.231 28.558 1.00 87.00 519 GLY A CA 1
ATOM 3908 C C . GLY A 1 519 ? -31.483 -21.221 27.102 1.00 87.00 519 GLY A C 1
ATOM 3909 O O . GLY A 1 519 ? -30.936 -22.198 26.589 1.00 87.00 519 GLY A O 1
ATOM 3910 N N . VAL A 1 520 ? -31.737 -20.094 26.448 1.00 87.88 520 VAL A N 1
ATOM 3911 C CA . VAL A 1 520 ? -31.291 -19.810 25.088 1.00 87.88 520 VAL A CA 1
ATOM 3912 C C . VAL A 1 520 ? -30.784 -18.382 25.023 1.00 87.88 520 VAL A C 1
ATOM 3914 O O . VAL A 1 520 ? -31.376 -17.463 25.584 1.00 87.88 520 VAL A O 1
ATOM 3917 N N . PHE A 1 521 ? -29.671 -18.197 24.334 1.00 86.62 521 PHE A N 1
ATOM 3918 C CA . PHE A 1 521 ? -29.093 -16.889 24.088 1.00 86.62 521 PHE A CA 1
ATOM 3919 C C . PHE A 1 521 ? -28.775 -16.737 22.612 1.00 86.62 521 PHE A C 1
ATOM 3921 O O . PHE A 1 521 ? -28.494 -17.709 21.911 1.00 86.62 521 PHE A O 1
ATOM 3928 N N . THR A 1 522 ? -28.810 -15.505 22.132 1.00 85.25 522 THR A N 1
ATOM 3929 C CA . THR A 1 522 ? -28.474 -15.188 20.755 1.00 85.25 522 THR A CA 1
ATOM 3930 C C . THR A 1 522 ? -27.353 -14.177 20.703 1.00 85.25 522 THR A C 1
ATOM 3932 O O . THR A 1 522 ? -27.434 -13.099 21.296 1.00 85.25 522 THR A O 1
ATOM 3935 N N . LEU A 1 523 ? -26.327 -14.522 19.937 1.00 83.06 523 LEU A N 1
ATOM 3936 C CA . LEU A 1 523 ? -25.217 -13.639 19.636 1.00 83.06 523 LEU A CA 1
ATOM 3937 C C . LEU A 1 523 ? -25.350 -13.100 18.216 1.00 83.06 523 LEU A C 1
ATOM 3939 O O . LEU A 1 523 ? -25.849 -13.780 17.312 1.00 83.06 523 LEU A O 1
ATOM 3943 N N . SER A 1 524 ? -24.867 -11.884 18.018 1.00 79.69 524 SER A N 1
ATOM 3944 C CA . SER A 1 524 ? -24.653 -11.286 16.709 1.00 79.69 524 SER A CA 1
ATOM 3945 C C . SER A 1 524 ? -23.175 -10.944 16.540 1.00 79.69 524 SER A C 1
ATOM 3947 O O . SER A 1 524 ? -22.466 -10.673 17.505 1.00 79.69 524 SER A O 1
ATOM 3949 N N . ASP A 1 525 ? -22.705 -11.007 15.299 1.00 81.31 525 ASP A N 1
ATOM 3950 C CA . ASP A 1 525 ? -21.358 -10.604 14.904 1.00 81.31 525 ASP A CA 1
ATOM 3951 C C . ASP A 1 525 ? -21.502 -9.616 13.748 1.00 81.31 525 ASP A C 1
ATOM 3953 O O . ASP A 1 525 ? -22.145 -9.909 12.730 1.00 81.31 525 ASP A O 1
ATOM 3957 N N . ALA A 1 526 ? -20.976 -8.409 13.935 1.00 81.38 526 ALA A N 1
ATOM 3958 C CA . ALA A 1 526 ? -21.151 -7.320 12.989 1.00 81.38 526 ALA A CA 1
ATOM 3959 C C . ALA A 1 526 ? -20.149 -7.424 11.829 1.00 81.38 526 ALA A C 1
ATOM 3961 O O . ALA A 1 526 ? -18.943 -7.616 12.019 1.00 81.38 526 ALA A O 1
ATOM 3962 N N . CYS A 1 527 ? -20.629 -7.214 10.599 1.00 84.50 527 CYS A N 1
ATOM 3963 C CA . CYS A 1 527 ? -19.748 -7.086 9.438 1.00 84.50 527 CYS A CA 1
ATOM 3964 C C . CYS A 1 527 ? -18.774 -5.903 9.609 1.00 84.50 527 CYS A C 1
ATOM 3966 O O . CYS A 1 527 ? -19.146 -4.834 10.107 1.00 84.50 527 CYS A O 1
ATOM 3968 N N . ARG A 1 528 ? -17.523 -6.054 9.149 1.00 85.56 528 ARG A N 1
ATOM 3969 C CA . ARG A 1 528 ? -16.563 -4.937 9.141 1.00 85.56 528 ARG A CA 1
ATOM 3970 C C . ARG A 1 528 ? -17.043 -3.817 8.214 1.00 85.56 528 ARG A C 1
ATOM 3972 O O . ARG A 1 528 ? -17.689 -4.039 7.183 1.00 85.56 528 ARG A O 1
ATOM 3979 N N . THR A 1 529 ? -16.683 -2.586 8.565 1.00 82.62 529 THR A N 1
ATOM 3980 C CA . THR A 1 529 ? -16.923 -1.420 7.713 1.00 82.62 529 THR A CA 1
ATOM 3981 C C . THR A 1 529 ? -16.117 -1.568 6.420 1.00 82.62 529 THR A C 1
ATOM 3983 O O . THR A 1 529 ? -14.925 -1.855 6.433 1.00 82.62 529 THR A O 1
ATOM 3986 N N . GLY A 1 530 ? -16.777 -1.429 5.268 1.00 85.06 530 GLY A N 1
ATOM 3987 C CA . GLY A 1 530 ? -16.137 -1.601 3.959 1.00 85.06 530 GLY A CA 1
ATOM 3988 C C . GLY A 1 530 ? -16.105 -3.035 3.406 1.00 85.06 530 GLY A C 1
ATOM 3989 O O . GLY A 1 530 ? -15.764 -3.192 2.232 1.00 85.06 530 GLY A O 1
ATOM 3990 N N . SER A 1 531 ? -16.531 -4.070 4.149 1.00 88.75 531 SER A N 1
ATOM 3991 C CA . SER A 1 531 ? -16.619 -5.452 3.627 1.00 88.75 531 SER A CA 1
ATOM 3992 C C . SER A 1 531 ? -17.529 -5.549 2.398 1.00 88.75 531 SER A C 1
ATOM 3994 O O . SER A 1 531 ? -17.155 -6.122 1.374 1.00 88.75 531 SER A O 1
ATOM 3996 N N . ALA A 1 532 ? -18.705 -4.914 2.448 1.00 88.62 532 ALA A N 1
ATOM 3997 C CA . ALA A 1 532 ? -19.639 -4.887 1.321 1.00 88.62 532 ALA A CA 1
ATOM 3998 C C . ALA A 1 532 ? -19.054 -4.164 0.092 1.00 88.62 532 ALA A C 1
ATOM 4000 O O . ALA A 1 532 ? -19.257 -4.597 -1.044 1.00 88.62 532 ALA A O 1
ATOM 4001 N N . GLU A 1 533 ? -18.304 -3.078 0.302 1.00 90.62 533 GLU A N 1
ATOM 4002 C CA . GLU A 1 533 ? -17.629 -2.340 -0.774 1.00 90.62 533 GLU A CA 1
ATOM 4003 C C . GLU A 1 533 ? -16.527 -3.183 -1.419 1.00 90.62 533 GLU A C 1
ATOM 4005 O O . GLU A 1 533 ? -16.458 -3.266 -2.646 1.00 90.62 533 GLU A O 1
ATOM 4010 N N . ALA A 1 534 ? -15.708 -3.858 -0.606 1.00 91.69 534 ALA A N 1
ATOM 4011 C CA . ALA A 1 534 ? -14.632 -4.721 -1.078 1.00 91.69 534 ALA A CA 1
ATOM 4012 C C . ALA A 1 534 ? -15.169 -5.871 -1.946 1.00 91.69 534 ALA A C 1
ATOM 4014 O O . ALA A 1 534 ? -14.651 -6.122 -3.036 1.00 91.69 534 ALA A O 1
ATOM 4015 N N . LEU A 1 535 ? -16.251 -6.526 -1.513 1.00 92.94 535 LEU A N 1
ATOM 4016 C CA . LEU A 1 535 ? -16.895 -7.602 -2.271 1.00 92.94 535 LEU A CA 1
ATOM 4017 C C . LEU A 1 535 ? -17.519 -7.098 -3.581 1.00 92.94 535 LEU A C 1
ATOM 4019 O O . LEU A 1 535 ? -17.369 -7.743 -4.621 1.00 92.94 535 LEU A O 1
ATOM 4023 N N . LYS A 1 536 ? -18.168 -5.923 -3.569 1.00 91.62 536 LYS A N 1
ATOM 4024 C CA . LYS A 1 536 ? -18.691 -5.289 -4.795 1.00 91.62 536 LYS A CA 1
ATOM 4025 C C . LYS A 1 536 ? -17.566 -4.967 -5.774 1.00 91.62 536 LYS A C 1
ATOM 4027 O O . LYS A 1 536 ? -17.702 -5.198 -6.977 1.00 91.62 536 LYS A O 1
ATOM 4032 N N . GLU A 1 537 ? -16.440 -4.470 -5.272 1.00 92.62 537 GLU A N 1
ATOM 4033 C CA . GLU A 1 537 ? -15.282 -4.153 -6.096 1.00 92.62 537 GLU A CA 1
ATOM 4034 C C . GLU A 1 537 ? -14.636 -5.416 -6.687 1.00 92.62 537 GLU A C 1
ATOM 4036 O O . GLU A 1 537 ? -14.341 -5.439 -7.883 1.00 92.62 537 GLU A O 1
ATOM 4041 N N . LEU A 1 538 ? -14.501 -6.498 -5.918 1.00 93.44 538 LEU A N 1
ATOM 4042 C CA . LEU A 1 538 ? -14.032 -7.793 -6.429 1.00 93.44 538 LEU A CA 1
ATOM 4043 C C . LEU A 1 538 ? -14.949 -8.352 -7.521 1.00 93.44 538 LEU A C 1
ATOM 4045 O O . LEU A 1 538 ? -14.464 -8.765 -8.578 1.00 93.44 538 LEU A O 1
ATOM 4049 N N . ARG A 1 539 ? -16.269 -8.252 -7.338 1.00 91.56 539 ARG A N 1
ATOM 4050 C CA . ARG A 1 539 ? -17.245 -8.626 -8.368 1.00 91.56 539 ARG A CA 1
ATOM 4051 C C . ARG A 1 539 ? -17.087 -7.783 -9.635 1.00 91.56 539 ARG A C 1
ATOM 4053 O O . ARG A 1 539 ? -17.117 -8.327 -10.736 1.00 91.56 539 ARG A O 1
ATOM 4060 N N . SER A 1 540 ? -16.832 -6.476 -9.504 1.00 92.25 540 SER A N 1
ATOM 4061 C CA . SER A 1 540 ? -16.548 -5.592 -10.651 1.00 92.25 540 SER A CA 1
ATOM 4062 C C . SER A 1 540 ? -15.242 -5.942 -11.382 1.00 92.25 540 SER A C 1
ATOM 4064 O O . SER A 1 540 ? -15.106 -5.693 -12.579 1.00 92.25 540 SER A O 1
ATOM 4066 N N . LEU A 1 541 ? -14.292 -6.572 -10.682 1.00 91.38 541 LEU A N 1
ATOM 4067 C CA . LEU A 1 541 ? -13.059 -7.119 -11.250 1.00 91.38 541 LEU A CA 1
ATOM 4068 C C . LEU A 1 541 ? -13.266 -8.503 -11.894 1.00 91.38 541 LEU A C 1
ATOM 4070 O O . LEU A 1 541 ? -12.291 -9.085 -12.385 1.00 91.38 541 LEU A O 1
ATOM 4074 N N . GLY A 1 542 ? -14.497 -9.022 -11.918 1.00 91.88 542 GLY A N 1
ATOM 4075 C CA . GLY A 1 542 ? -14.831 -10.343 -12.449 1.00 91.88 542 GLY A CA 1
ATOM 4076 C C . GLY A 1 542 ? -14.352 -11.489 -11.559 1.00 91.88 542 GLY A C 1
ATOM 4077 O O . GLY A 1 542 ? -14.040 -12.554 -12.084 1.00 91.88 542 GLY A O 1
ATOM 4078 N N . ILE A 1 543 ? -14.225 -11.252 -10.249 1.00 94.56 543 ILE A N 1
ATOM 4079 C CA . ILE A 1 543 ? -13.891 -12.278 -9.258 1.00 94.56 543 ILE A CA 1
ATOM 4080 C C . ILE A 1 543 ? -15.175 -12.698 -8.546 1.00 94.56 543 ILE A C 1
ATOM 4082 O O . ILE A 1 543 ? -15.921 -11.854 -8.046 1.00 94.56 543 ILE A O 1
ATOM 4086 N N . LYS A 1 544 ? -15.438 -14.004 -8.519 1.00 93.88 544 LYS A N 1
ATOM 4087 C CA . LYS A 1 544 ? -16.578 -14.597 -7.817 1.00 93.88 544 LYS A CA 1
ATOM 4088 C C . LYS A 1 544 ? -16.242 -14.720 -6.332 1.00 93.88 544 LYS A C 1
ATOM 4090 O O . LYS A 1 544 ? -15.254 -15.362 -5.993 1.00 93.88 544 LYS A O 1
ATOM 4095 N N . SER A 1 545 ? -17.046 -14.116 -5.462 1.00 95.00 545 SER A N 1
ATOM 4096 C CA . SER A 1 545 ? -16.838 -14.188 -4.011 1.00 95.00 545 SER A CA 1
ATOM 4097 C C . SER A 1 545 ? -17.692 -15.288 -3.381 1.00 95.00 545 SER A C 1
ATOM 4099 O O . SER A 1 545 ? -18.900 -15.331 -3.626 1.00 95.00 545 SER A O 1
ATOM 4101 N N . VAL A 1 546 ? -17.076 -16.140 -2.564 1.00 94.81 546 VAL A N 1
ATOM 4102 C CA . VAL A 1 546 ? -17.698 -17.266 -1.852 1.00 94.81 546 VAL A CA 1
ATOM 4103 C C . VAL A 1 546 ? -17.431 -17.111 -0.356 1.00 94.81 546 VAL A C 1
ATOM 4105 O O . VAL A 1 546 ? -16.314 -16.773 0.020 1.00 94.81 546 VAL A O 1
ATOM 4108 N N . MET A 1 547 ? -18.431 -17.338 0.495 1.00 94.12 547 MET A N 1
ATOM 4109 C CA . MET A 1 547 ? -18.248 -17.382 1.952 1.00 94.12 547 MET A CA 1
ATOM 4110 C C . MET A 1 547 ? -18.160 -18.835 2.416 1.00 94.12 547 MET A C 1
ATOM 4112 O O . MET A 1 547 ? -19.020 -19.640 2.057 1.00 94.12 547 MET A O 1
ATOM 4116 N N . LEU A 1 548 ? -17.143 -19.150 3.216 1.00 92.44 548 LEU A N 1
ATOM 4117 C CA . LEU A 1 548 ? -16.965 -20.435 3.889 1.00 92.44 548 LEU A CA 1
ATOM 4118 C C . LEU A 1 548 ? -17.010 -20.178 5.395 1.00 92.44 548 LEU A C 1
ATOM 4120 O O . LEU A 1 548 ? -16.278 -19.328 5.886 1.00 92.44 548 LEU A O 1
ATOM 4124 N N . THR A 1 549 ? -17.862 -20.874 6.141 1.00 87.69 549 THR A N 1
ATOM 4125 C CA . THR A 1 549 ? -17.936 -20.685 7.595 1.00 87.69 549 THR A CA 1
ATOM 4126 C C . THR A 1 549 ? -18.320 -21.968 8.322 1.00 87.69 549 THR A C 1
ATOM 4128 O O . THR A 1 549 ? -19.031 -22.813 7.781 1.00 87.69 549 THR A O 1
ATOM 4131 N N . GLY A 1 550 ? -17.825 -22.110 9.554 1.00 79.69 550 GLY A N 1
ATOM 4132 C CA . GLY A 1 550 ? -18.264 -23.150 10.488 1.00 79.69 550 GLY A CA 1
ATOM 4133 C C . GLY A 1 550 ? -19.563 -22.796 11.219 1.00 79.69 550 GLY A C 1
ATOM 4134 O O . GLY A 1 550 ? -20.150 -23.655 11.872 1.00 79.69 550 GLY A O 1
ATOM 4135 N N . ASP A 1 551 ? -20.023 -21.549 11.104 1.00 78.12 551 ASP A N 1
ATOM 4136 C CA . ASP A 1 551 ? -21.229 -21.065 11.768 1.00 78.12 551 ASP A CA 1
ATOM 4137 C C . ASP A 1 551 ? -22.503 -21.635 11.135 1.00 78.12 551 ASP A C 1
ATOM 4139 O O . ASP A 1 551 ? -22.491 -22.173 10.028 1.00 78.12 551 ASP A O 1
ATOM 4143 N N . SER A 1 552 ? -23.627 -21.478 11.839 1.00 77.00 552 SER A N 1
ATOM 4144 C CA . SER A 1 552 ? -24.933 -21.940 11.364 1.00 77.00 552 SER A CA 1
ATOM 4145 C C . SER A 1 552 ? -25.353 -21.294 10.039 1.00 77.00 552 SER A C 1
ATOM 4147 O O . SER A 1 552 ? -24.996 -20.157 9.712 1.00 77.00 552 SER A O 1
ATOM 4149 N N . THR A 1 553 ? -26.200 -22.003 9.299 1.00 80.62 553 THR A N 1
ATOM 4150 C CA . THR A 1 553 ? -26.824 -21.499 8.063 1.00 80.62 553 THR A CA 1
ATOM 4151 C C . THR A 1 553 ? -27.572 -20.172 8.252 1.00 80.62 553 THR A C 1
ATOM 4153 O O . THR A 1 553 ? -27.467 -19.278 7.405 1.00 80.62 553 THR A O 1
ATOM 4156 N N . ALA A 1 554 ? -28.272 -19.998 9.378 1.00 76.81 554 ALA A N 1
ATOM 4157 C CA . ALA A 1 554 ? -28.944 -18.745 9.728 1.00 76.81 554 ALA A CA 1
ATOM 4158 C C . ALA A 1 554 ? -27.940 -17.588 9.867 1.00 76.81 554 ALA A C 1
ATOM 4160 O O . ALA A 1 554 ? -28.143 -16.513 9.294 1.00 76.81 554 ALA A O 1
ATOM 4161 N N . ALA A 1 555 ? -26.811 -17.842 10.537 1.00 76.94 555 ALA A N 1
ATOM 4162 C CA . ALA A 1 555 ? -25.772 -16.845 10.746 1.00 76.94 555 ALA A CA 1
ATOM 4163 C C . ALA A 1 555 ? -25.097 -16.396 9.445 1.00 76.94 555 ALA A C 1
ATOM 4165 O O . ALA A 1 555 ? -24.891 -15.202 9.211 1.00 76.94 555 ALA A O 1
ATOM 4166 N N . ALA A 1 556 ? -24.794 -17.354 8.571 1.00 83.00 556 ALA A N 1
ATOM 4167 C CA . ALA A 1 556 ? -24.186 -17.086 7.275 1.00 83.00 556 ALA A CA 1
ATOM 4168 C C . ALA A 1 556 ? -25.127 -16.283 6.354 1.00 83.00 556 ALA A C 1
ATOM 4170 O O . ALA A 1 556 ? -24.708 -15.311 5.719 1.00 83.00 556 ALA A O 1
ATOM 4171 N N . THR A 1 557 ? -26.419 -16.630 6.337 1.00 83.81 557 THR A N 1
ATOM 4172 C CA . THR A 1 557 ? -27.443 -15.928 5.540 1.00 83.81 557 THR A CA 1
ATOM 4173 C C . THR A 1 557 ? -27.657 -14.498 6.037 1.0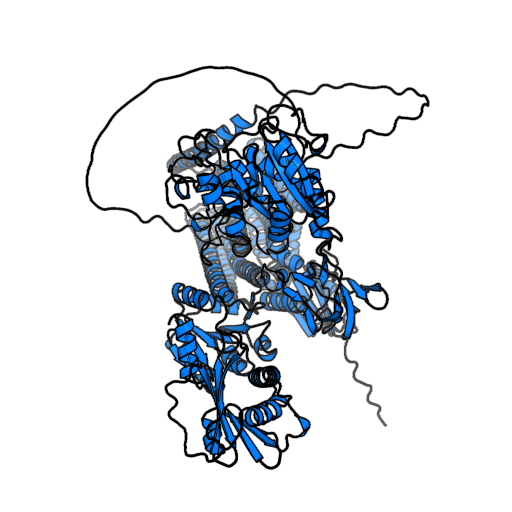0 83.81 557 THR A C 1
ATOM 4175 O O . THR A 1 557 ? -27.797 -13.565 5.245 1.00 83.81 557 THR A O 1
ATOM 4178 N N . TYR A 1 558 ? -27.632 -14.288 7.353 1.00 83.00 558 TYR A N 1
ATOM 4179 C CA . TYR A 1 558 ? -27.730 -12.953 7.933 1.00 83.00 558 TYR A CA 1
ATOM 4180 C C . TYR A 1 558 ? -26.542 -12.061 7.544 1.00 83.00 558 TYR A C 1
ATOM 4182 O O . TYR A 1 558 ? -26.745 -10.930 7.097 1.00 83.00 558 TYR A O 1
ATOM 4190 N N . ALA A 1 559 ? -25.311 -12.578 7.625 1.00 83.00 559 ALA A N 1
ATOM 4191 C CA . ALA A 1 559 ? -24.125 -11.857 7.158 1.00 83.00 559 ALA A CA 1
ATOM 4192 C C . ALA A 1 559 ? -24.220 -11.531 5.655 1.00 83.00 559 ALA A C 1
ATOM 4194 O O . ALA A 1 559 ? -23.924 -10.412 5.233 1.00 83.00 559 ALA A O 1
ATOM 4195 N N . GLN A 1 560 ? -24.709 -12.467 4.837 1.00 87.69 560 GLN A N 1
ATOM 4196 C CA . GLN A 1 560 ? -24.951 -12.235 3.411 1.00 87.69 560 GLN A CA 1
ATOM 4197 C C . GLN A 1 560 ? -25.967 -11.104 3.162 1.00 87.69 560 GLN A C 1
ATOM 4199 O O . GLN A 1 560 ? -25.727 -10.245 2.303 1.00 87.69 560 GLN A O 1
ATOM 4204 N N . ASN A 1 561 ? -27.052 -11.054 3.942 1.00 85.88 561 ASN A N 1
ATOM 4205 C CA . ASN A 1 561 ? -28.057 -9.994 3.871 1.00 85.88 561 ASN A CA 1
ATOM 4206 C C . ASN A 1 561 ? -27.476 -8.626 4.265 1.00 85.88 561 ASN A C 1
ATOM 4208 O O . ASN A 1 561 ? -27.700 -7.650 3.548 1.00 85.88 561 ASN A O 1
ATOM 4212 N N . GLN A 1 562 ? -26.668 -8.550 5.332 1.00 81.88 562 GLN A N 1
ATOM 4213 C CA . GLN A 1 562 ? -25.978 -7.311 5.727 1.00 81.88 562 GLN A CA 1
ATOM 4214 C C . GLN A 1 562 ? -25.035 -6.786 4.634 1.00 81.88 562 GLN A C 1
ATOM 4216 O O . GLN A 1 562 ? -24.908 -5.578 4.432 1.00 81.88 562 GLN A O 1
ATOM 4221 N N . LEU A 1 563 ? -24.397 -7.688 3.885 1.00 85.94 563 LEU A N 1
ATOM 4222 C CA . LEU A 1 563 ? -23.521 -7.336 2.766 1.00 85.94 563 LEU A CA 1
ATOM 4223 C C . LEU A 1 563 ? -24.293 -6.953 1.489 1.00 85.94 563 LEU A C 1
ATOM 4225 O O . LEU A 1 563 ? -23.673 -6.557 0.498 1.00 85.94 563 LEU A O 1
ATOM 4229 N N . GLY A 1 564 ? -25.627 -7.055 1.491 1.00 82.88 564 GLY A N 1
ATOM 4230 C CA . GLY A 1 564 ? -26.498 -6.741 0.358 1.00 82.88 564 GLY A CA 1
ATOM 4231 C C . GLY A 1 564 ? -26.534 -7.827 -0.720 1.00 82.88 564 GLY A C 1
ATOM 4232 O O . GLY A 1 564 ? -26.613 -7.494 -1.903 1.00 82.88 564 GLY A O 1
ATOM 4233 N N . ASN A 1 565 ? -26.426 -9.108 -0.339 1.00 84.00 565 ASN A N 1
ATOM 4234 C CA . ASN A 1 565 ? -26.492 -10.270 -1.243 1.00 84.00 565 ASN A CA 1
ATOM 4235 C C . ASN A 1 565 ? -25.466 -10.233 -2.392 1.00 84.00 565 ASN A C 1
ATOM 4237 O O . ASN A 1 565 ? -25.731 -10.622 -3.530 1.00 84.00 565 ASN A O 1
ATOM 4241 N N . VAL A 1 566 ? -24.260 -9.741 -2.093 1.00 85.75 566 VAL A N 1
ATOM 4242 C CA . VAL A 1 566 ? -23.176 -9.589 -3.079 1.00 85.75 566 VAL A CA 1
ATOM 4243 C C . VAL A 1 566 ? -22.439 -10.909 -3.347 1.00 85.75 566 VAL A C 1
ATOM 4245 O O . VAL A 1 566 ? -21.915 -11.086 -4.450 1.00 85.75 566 VAL A O 1
ATOM 4248 N N . LEU A 1 567 ? -22.409 -11.812 -2.361 1.00 89.31 567 LEU A N 1
ATOM 4249 C CA . LEU A 1 567 ? -21.755 -13.125 -2.421 1.00 89.31 567 LEU A CA 1
ATOM 4250 C C . LEU A 1 567 ? -22.466 -14.054 -3.410 1.00 89.31 567 LEU A C 1
ATOM 4252 O O . LEU A 1 567 ? -23.694 -14.065 -3.476 1.00 89.31 567 LEU A O 1
ATOM 4256 N N . ALA A 1 568 ? -21.690 -14.829 -4.168 1.00 88.56 568 ALA A N 1
ATOM 4257 C CA . ALA A 1 568 ? -22.217 -15.752 -5.170 1.00 88.56 568 ALA A CA 1
ATOM 4258 C C . ALA A 1 568 ? -22.646 -17.094 -4.564 1.00 88.56 568 ALA A C 1
ATOM 4260 O O . ALA A 1 568 ? -23.653 -17.653 -4.982 1.00 88.56 568 ALA A O 1
ATOM 4261 N N . GLU A 1 569 ? -21.878 -17.602 -3.598 1.00 91.69 569 GLU A N 1
ATOM 4262 C CA . GLU A 1 569 ? -22.135 -18.865 -2.898 1.00 91.69 569 GLU A CA 1
ATOM 4263 C C . GLU A 1 569 ? -21.805 -18.699 -1.409 1.00 91.69 569 GLU A C 1
ATOM 4265 O O . GLU A 1 569 ? -20.884 -17.958 -1.050 1.00 91.69 569 GLU A O 1
ATOM 4270 N N . VAL A 1 570 ? -22.560 -19.387 -0.554 1.00 92.69 570 VAL A N 1
ATOM 4271 C CA . VAL A 1 570 ? -22.371 -19.415 0.900 1.00 92.69 570 VAL A CA 1
ATOM 4272 C C . VAL A 1 570 ? -22.422 -20.870 1.347 1.00 92.69 570 VAL A C 1
ATOM 4274 O O . VAL A 1 570 ? -23.407 -21.556 1.085 1.00 92.69 570 VAL A O 1
ATOM 4277 N N . HIS A 1 571 ? -21.364 -21.327 2.009 1.00 91.12 571 HIS A N 1
ATOM 4278 C CA . HIS A 1 571 ? -21.258 -22.664 2.589 1.00 91.12 571 HIS A CA 1
ATOM 4279 C C . HIS A 1 571 ? -21.066 -22.521 4.100 1.00 91.12 571 HIS A C 1
ATOM 4281 O O . HIS A 1 571 ? -20.117 -21.874 4.546 1.00 91.12 571 HIS A O 1
ATOM 4287 N N . ALA A 1 572 ? -21.994 -23.083 4.870 1.00 87.50 572 ALA A N 1
ATOM 4288 C CA . ALA A 1 572 ? -22.073 -22.956 6.324 1.00 87.50 572 ALA A CA 1
ATOM 4289 C C . ALA A 1 572 ? -21.914 -24.324 7.007 1.00 87.50 572 ALA A C 1
ATOM 4291 O O . ALA A 1 572 ? -21.992 -25.356 6.342 1.00 87.50 572 ALA A O 1
ATOM 4292 N N . GLU A 1 573 ? -21.722 -24.324 8.328 1.00 82.00 573 GLU A N 1
ATOM 4293 C CA . GLU A 1 573 ? -21.581 -25.524 9.170 1.00 82.00 573 GLU A CA 1
ATOM 4294 C C . GLU A 1 573 ? -20.407 -26.441 8.773 1.00 82.00 573 GLU A C 1
ATOM 4296 O O . GLU A 1 573 ? -20.454 -27.658 8.971 1.00 82.00 573 GLU A O 1
ATOM 4301 N N . LEU A 1 574 ? -19.343 -25.849 8.221 1.00 84.31 574 LEU A N 1
ATOM 4302 C CA . LEU A 1 574 ? -18.166 -26.555 7.717 1.00 84.31 574 LEU A CA 1
ATOM 4303 C C . LEU A 1 574 ? -17.150 -26.898 8.814 1.00 84.31 574 LEU A C 1
ATOM 4305 O O . LEU A 1 574 ? -16.817 -26.056 9.652 1.00 84.31 574 LEU A O 1
ATOM 4309 N N . LEU A 1 575 ? -16.564 -28.094 8.727 1.00 81.25 575 LEU A N 1
ATOM 4310 C CA . LEU A 1 575 ? -15.339 -28.444 9.450 1.00 81.25 575 LEU A CA 1
ATOM 4311 C C . LEU A 1 575 ? -14.088 -27.930 8.702 1.00 81.25 575 LEU A C 1
ATOM 4313 O O . LEU A 1 575 ? -14.165 -27.633 7.502 1.00 81.25 575 LEU A O 1
ATOM 4317 N N . PRO A 1 576 ? -12.916 -27.822 9.360 1.00 76.44 576 PRO A N 1
ATOM 4318 C CA . PRO A 1 576 ? -11.671 -27.418 8.697 1.00 76.44 576 PRO A CA 1
ATOM 4319 C C . PRO A 1 576 ? -11.331 -28.265 7.458 1.00 76.44 576 PRO A C 1
ATOM 4321 O O . PRO A 1 576 ? -10.919 -27.724 6.430 1.00 76.44 576 PRO A O 1
ATOM 4324 N N . GLU A 1 577 ? -11.564 -29.578 7.506 1.00 79.31 577 GLU A N 1
ATOM 4325 C CA . GLU A 1 577 ? -11.339 -30.500 6.387 1.00 79.31 577 GLU A CA 1
ATOM 4326 C C . GLU A 1 577 ? -12.290 -30.219 5.214 1.00 79.31 577 GLU A C 1
ATOM 4328 O O . GLU A 1 577 ? -11.884 -30.266 4.048 1.00 79.31 577 GLU A O 1
ATOM 4333 N N . ASP A 1 578 ? -13.542 -29.861 5.514 1.00 85.75 578 ASP A N 1
ATOM 4334 C CA . ASP A 1 578 ? -14.530 -29.496 4.500 1.00 85.75 578 ASP A CA 1
ATOM 4335 C C . ASP A 1 578 ? -14.145 -28.193 3.794 1.00 85.75 578 ASP A C 1
ATOM 4337 O O . ASP A 1 578 ? -14.278 -28.104 2.571 1.00 85.75 578 ASP A O 1
ATOM 4341 N N . LYS A 1 579 ? -13.600 -27.206 4.525 1.00 87.62 579 LYS A N 1
ATOM 4342 C CA . LYS A 1 579 ? -13.080 -25.970 3.914 1.00 87.62 579 LYS A CA 1
ATOM 4343 C C . LYS A 1 579 ? -11.984 -26.284 2.894 1.00 87.62 579 LYS A C 1
ATOM 4345 O O . LYS A 1 579 ? -12.009 -25.745 1.788 1.00 87.62 579 LYS A O 1
ATOM 4350 N N . VAL A 1 580 ? -11.056 -27.188 3.219 1.00 89.00 580 VAL A N 1
ATOM 4351 C CA . VAL A 1 580 ? -9.983 -27.611 2.298 1.00 89.00 580 VAL A CA 1
ATOM 4352 C C . VAL A 1 580 ? -10.552 -28.297 1.054 1.00 89.00 580 VAL A C 1
ATOM 4354 O O . VAL A 1 580 ? -10.110 -27.995 -0.059 1.00 89.00 580 VAL A O 1
ATOM 4357 N N . ARG A 1 581 ? -11.536 -29.194 1.222 1.00 92.94 581 ARG A N 1
ATOM 4358 C CA . ARG A 1 581 ? -12.203 -29.870 0.098 1.00 92.94 581 ARG A CA 1
ATOM 4359 C C . ARG A 1 581 ? -12.883 -28.861 -0.827 1.00 92.94 581 ARG A C 1
ATOM 4361 O O . ARG A 1 581 ? -12.615 -28.876 -2.025 1.00 92.94 581 ARG A O 1
ATOM 4368 N N . ILE A 1 582 ? -13.682 -27.946 -0.275 1.00 92.88 582 ILE A N 1
ATOM 4369 C CA . ILE A 1 582 ? -14.418 -26.938 -1.053 1.00 92.88 582 ILE A CA 1
ATOM 4370 C C . ILE A 1 582 ? -13.456 -25.991 -1.778 1.00 92.88 582 ILE A C 1
ATOM 4372 O O . ILE A 1 582 ? -13.669 -25.682 -2.946 1.00 92.88 582 ILE A O 1
ATOM 4376 N N . VAL A 1 583 ? -12.357 -25.564 -1.144 1.00 92.75 583 VAL A N 1
ATOM 4377 C CA . VAL A 1 583 ? -11.321 -24.762 -1.825 1.00 92.75 583 VAL A CA 1
ATOM 4378 C C . VAL A 1 583 ? -10.709 -25.529 -3.006 1.00 92.75 583 VAL A C 1
ATOM 4380 O O . VAL A 1 583 ? -10.454 -24.935 -4.054 1.00 92.75 583 VAL A O 1
ATOM 4383 N N . GLY A 1 584 ? -10.513 -26.845 -2.874 1.00 89.94 584 GLY A N 1
ATOM 4384 C CA . GLY A 1 584 ? -10.097 -27.715 -3.978 1.00 89.94 584 GLY A CA 1
ATOM 4385 C C . GLY A 1 584 ? -11.117 -27.765 -5.122 1.00 89.94 584 GLY A C 1
ATOM 4386 O O . GLY A 1 584 ? -10.749 -27.559 -6.276 1.00 89.94 584 GLY A O 1
ATOM 4387 N N . GLU A 1 585 ? -12.397 -27.957 -4.803 1.00 93.81 585 GLU A N 1
ATOM 4388 C CA . GLU A 1 585 ? -13.491 -27.990 -5.785 1.00 93.81 585 GLU A CA 1
ATOM 4389 C C . GLU A 1 585 ? -13.652 -26.649 -6.520 1.00 93.81 585 GLU A C 1
ATOM 4391 O O . GLU A 1 585 ? -13.806 -26.617 -7.742 1.00 93.81 585 GLU A O 1
ATOM 4396 N N . LEU A 1 586 ? -13.559 -25.524 -5.801 1.00 93.25 586 LEU A N 1
ATOM 4397 C CA . LEU A 1 586 ? -13.588 -24.179 -6.387 1.00 93.25 586 LEU A CA 1
ATOM 4398 C C . LEU A 1 586 ? -12.423 -23.966 -7.358 1.00 93.25 586 LEU A C 1
ATOM 4400 O O . LEU A 1 586 ? -12.616 -23.404 -8.439 1.00 93.25 586 LEU A O 1
ATOM 4404 N N . LYS A 1 587 ? -11.236 -24.464 -7.002 1.00 91.06 587 LYS A N 1
ATOM 4405 C CA . LYS A 1 587 ? -10.039 -24.372 -7.838 1.00 91.06 587 LYS A CA 1
ATOM 4406 C C . LYS A 1 587 ? -10.176 -25.141 -9.151 1.00 91.06 587 LYS A C 1
ATOM 4408 O O . LYS A 1 587 ? -9.770 -24.632 -10.195 1.00 91.06 587 LYS A O 1
ATOM 4413 N N . GLU A 1 588 ? -10.761 -26.335 -9.116 1.00 92.31 588 GLU A N 1
ATOM 4414 C CA . GLU A 1 588 ? -10.985 -27.157 -10.312 1.00 92.31 588 GLU A CA 1
ATOM 4415 C C . GLU A 1 588 ? -12.124 -26.622 -11.190 1.00 92.31 588 GLU A C 1
ATOM 4417 O O . GLU A 1 588 ? -12.003 -26.603 -12.415 1.00 92.31 588 GLU A O 1
ATOM 4422 N N . ARG A 1 589 ? -13.217 -26.154 -10.574 1.00 92.25 589 ARG A N 1
ATOM 4423 C CA . ARG A 1 589 ? -14.421 -25.701 -11.284 1.00 92.25 589 ARG A CA 1
ATOM 4424 C C . ARG A 1 589 ? -14.271 -24.310 -11.895 1.00 92.25 589 ARG A C 1
ATOM 4426 O O . ARG A 1 589 ? -14.619 -24.103 -13.054 1.00 92.25 589 ARG A O 1
ATOM 4433 N N . ASP A 1 590 ? -13.810 -23.348 -11.099 1.00 88.94 590 ASP A N 1
ATOM 4434 C CA . ASP A 1 590 ? -13.871 -21.919 -11.424 1.00 88.94 590 ASP A CA 1
ATOM 4435 C C . ASP A 1 590 ? -12.471 -21.307 -11.710 1.00 88.94 590 ASP A C 1
ATOM 4437 O O . ASP A 1 590 ? -12.371 -20.201 -12.256 1.00 88.94 590 ASP A O 1
ATOM 4441 N N . GLY A 1 591 ? -11.382 -22.023 -11.394 1.00 91.12 591 GLY A N 1
ATOM 4442 C CA . GLY A 1 591 ? -9.994 -21.639 -11.686 1.00 91.12 591 GLY A CA 1
ATOM 4443 C C . GLY A 1 591 ? -9.210 -21.097 -10.477 1.00 91.12 591 GLY A C 1
ATOM 4444 O O . GLY A 1 591 ? -9.562 -21.381 -9.333 1.00 91.12 591 GLY A O 1
ATOM 4445 N N . PRO A 1 592 ? -8.132 -20.309 -10.692 1.00 93.06 592 PRO A N 1
ATOM 4446 C CA . PRO A 1 592 ? -7.232 -19.892 -9.617 1.00 93.06 592 PRO A CA 1
ATOM 4447 C C . PRO A 1 592 ? -7.958 -19.210 -8.453 1.00 93.06 592 PRO A C 1
ATOM 4449 O O . PRO A 1 592 ? -8.652 -18.199 -8.646 1.00 93.06 592 PRO A O 1
ATOM 4452 N N . THR A 1 593 ? -7.787 -19.766 -7.254 1.00 94.31 593 THR A N 1
ATOM 4453 C CA . THR A 1 593 ? -8.593 -19.436 -6.071 1.00 94.31 593 THR A CA 1
ATOM 4454 C C . THR A 1 593 ? -7.773 -18.697 -5.016 1.00 94.31 593 THR A C 1
ATOM 4456 O O . THR A 1 593 ? -6.674 -19.109 -4.644 1.00 94.31 593 THR A O 1
ATOM 4459 N N . LEU A 1 594 ? -8.335 -17.589 -4.538 1.00 94.94 594 LEU A N 1
ATOM 4460 C CA . LEU A 1 594 ? -7.870 -16.802 -3.402 1.00 94.94 594 LEU A CA 1
ATOM 4461 C C . LEU A 1 594 ? -8.652 -17.236 -2.159 1.00 94.94 594 LEU A C 1
ATOM 4463 O O . LEU A 1 594 ? -9.875 -17.221 -2.208 1.00 94.94 594 LEU A O 1
ATOM 4467 N N . MET A 1 595 ? -7.983 -17.590 -1.065 1.00 93.94 595 MET A N 1
ATOM 4468 C CA . MET A 1 595 ? -8.618 -17.829 0.239 1.00 93.94 595 MET A CA 1
ATOM 4469 C C . MET A 1 595 ? -8.211 -16.719 1.203 1.00 93.94 595 MET A C 1
ATOM 4471 O O . MET A 1 595 ? -7.032 -16.380 1.260 1.00 93.94 595 MET A O 1
ATOM 4475 N N . VAL A 1 596 ? -9.161 -16.158 1.946 1.00 93.19 596 VAL A N 1
ATOM 4476 C CA . VAL A 1 596 ? -8.930 -15.118 2.956 1.00 93.19 596 VAL A CA 1
ATOM 4477 C C . VAL A 1 596 ? -9.438 -15.622 4.301 1.00 93.19 596 VAL A C 1
ATOM 4479 O O . VAL A 1 596 ? -10.590 -16.041 4.377 1.00 93.19 596 VAL A O 1
ATOM 4482 N N . GLY A 1 597 ? -8.598 -15.584 5.333 1.00 88.81 597 GLY A N 1
ATOM 4483 C CA . GLY A 1 597 ? -8.936 -16.071 6.673 1.00 88.81 597 GLY A CA 1
ATOM 4484 C C . GLY A 1 597 ? -8.053 -15.455 7.757 1.00 88.81 597 GLY A C 1
ATOM 4485 O O . GLY A 1 597 ? -7.068 -14.776 7.471 1.00 88.81 597 GLY A O 1
ATOM 4486 N N . ASP A 1 598 ? -8.377 -15.706 9.012 1.00 81.06 598 ASP A N 1
ATOM 4487 C CA . ASP A 1 598 ? -7.672 -15.180 10.187 1.00 81.06 598 ASP A CA 1
ATOM 4488 C C . ASP A 1 598 ? -7.379 -16.278 11.224 1.00 81.06 598 ASP A C 1
ATOM 4490 O O . ASP A 1 598 ? -6.416 -16.178 11.990 1.00 81.06 598 ASP A O 1
ATOM 4494 N N . GLY A 1 599 ? -8.140 -17.375 11.206 1.00 66.38 599 GLY A N 1
ATOM 4495 C CA . GLY A 1 599 ? -8.052 -18.431 12.205 1.00 66.38 599 GLY A CA 1
ATOM 4496 C C . GLY A 1 599 ? -6.979 -19.492 11.944 1.00 66.38 599 GLY A C 1
ATOM 4497 O O . GLY A 1 599 ? -6.600 -19.793 10.812 1.00 66.38 599 GLY A O 1
ATOM 4498 N N . MET A 1 600 ? -6.560 -20.163 13.022 1.00 64.38 600 MET A N 1
ATOM 4499 C CA . MET A 1 600 ? -5.776 -21.408 12.961 1.00 64.38 600 MET A CA 1
ATOM 4500 C C . MET A 1 600 ? -6.518 -22.502 12.170 1.00 64.38 600 MET A C 1
ATOM 4502 O O . MET A 1 600 ? -5.895 -23.282 11.452 1.00 64.38 600 MET A O 1
ATOM 4506 N N . ASN A 1 601 ? -7.853 -22.505 12.246 1.00 69.00 601 ASN A N 1
ATOM 4507 C CA . ASN A 1 601 ? -8.733 -23.429 11.523 1.00 69.00 601 ASN A CA 1
ATOM 4508 C C . ASN A 1 601 ? -8.682 -23.239 9.997 1.00 69.00 601 ASN A C 1
ATOM 4510 O O . ASN A 1 601 ? -9.018 -24.161 9.255 1.00 69.00 601 ASN A O 1
ATOM 4514 N N . ASP A 1 602 ? -8.245 -22.069 9.524 1.00 79.50 602 ASP A N 1
ATOM 4515 C CA . ASP A 1 602 ? -8.187 -21.740 8.098 1.00 79.50 602 ASP A CA 1
ATOM 4516 C C . ASP A 1 602 ? -6.807 -21.980 7.495 1.00 79.50 602 ASP A C 1
ATOM 4518 O O . ASP A 1 602 ? -6.676 -22.007 6.273 1.00 79.50 602 ASP A O 1
ATOM 4522 N N . ALA A 1 603 ? -5.778 -22.198 8.319 1.00 78.31 603 ALA A N 1
ATOM 4523 C CA . ALA A 1 603 ? -4.409 -22.418 7.861 1.00 78.31 603 ALA A CA 1
ATOM 4524 C C . ALA A 1 603 ? -4.294 -23.545 6.805 1.00 78.31 603 ALA A C 1
ATOM 4526 O O . ALA A 1 603 ? -3.654 -23.320 5.771 1.00 78.31 603 ALA A O 1
ATOM 4527 N N . PRO A 1 604 ? -4.967 -24.711 6.951 1.00 81.94 604 PRO A N 1
ATOM 4528 C CA . PRO A 1 604 ? -4.966 -25.740 5.908 1.00 81.94 604 PRO A CA 1
ATOM 4529 C C . PRO A 1 604 ? -5.624 -25.279 4.595 1.00 81.94 604 PRO A C 1
ATOM 4531 O O . PRO A 1 604 ? -5.136 -25.589 3.506 1.00 81.94 604 PRO A O 1
ATOM 4534 N N . ALA A 1 605 ? -6.716 -24.512 4.676 1.00 85.38 605 ALA A N 1
ATOM 4535 C CA . ALA A 1 605 ? -7.428 -23.992 3.507 1.00 85.38 605 ALA A CA 1
ATOM 4536 C C . ALA A 1 605 ? -6.629 -22.879 2.798 1.00 85.38 605 ALA A C 1
ATOM 4538 O O . ALA A 1 605 ? -6.558 -22.853 1.567 1.00 85.38 605 ALA A O 1
ATOM 4539 N N . LEU A 1 606 ? -5.961 -22.011 3.567 1.00 86.38 606 LEU A N 1
ATOM 4540 C CA . LEU A 1 606 ? -5.045 -20.974 3.081 1.00 86.38 606 LEU A CA 1
ATOM 4541 C C . LEU A 1 606 ? -3.855 -21.571 2.321 1.00 86.38 606 LEU A C 1
ATOM 4543 O O . LEU A 1 606 ? -3.463 -21.029 1.287 1.00 86.38 606 LEU A O 1
ATOM 4547 N N . ALA A 1 607 ? -3.312 -22.691 2.804 1.00 84.19 607 ALA A N 1
ATOM 4548 C CA . ALA A 1 607 ? -2.209 -23.399 2.159 1.00 84.19 607 ALA A CA 1
ATOM 4549 C C . ALA A 1 607 ? -2.634 -24.137 0.874 1.00 84.19 607 ALA A C 1
ATOM 4551 O O . ALA A 1 607 ? -1.835 -24.278 -0.051 1.00 84.19 607 ALA A O 1
ATOM 4552 N N . LYS A 1 608 ? -3.885 -24.614 0.795 1.00 86.56 608 LYS A N 1
ATOM 4553 C CA . LYS A 1 608 ? -4.413 -25.317 -0.389 1.00 86.56 608 LYS A CA 1
ATOM 4554 C C . LYS A 1 608 ? -4.743 -24.374 -1.555 1.00 86.56 608 LYS A C 1
ATOM 4556 O O . LYS A 1 608 ? -4.677 -24.795 -2.716 1.00 86.56 608 LYS A O 1
ATOM 4561 N N . ALA A 1 609 ? -5.123 -23.133 -1.253 1.00 90.44 609 ALA A N 1
ATOM 4562 C CA . ALA A 1 609 ? -5.450 -22.109 -2.242 1.00 90.44 609 ALA A CA 1
ATOM 4563 C C . ALA A 1 609 ? -4.226 -21.690 -3.084 1.00 90.44 609 ALA A C 1
ATOM 4565 O O . ALA A 1 609 ? -3.086 -21.812 -2.647 1.00 90.44 609 ALA A O 1
ATOM 4566 N N . ASP A 1 610 ? -4.453 -21.154 -4.291 1.00 90.56 610 ASP A N 1
ATOM 4567 C CA . ASP A 1 610 ? -3.365 -20.602 -5.123 1.00 90.56 610 ASP A CA 1
ATOM 4568 C C . ASP A 1 610 ? -2.767 -19.334 -4.511 1.00 90.56 610 ASP A C 1
ATOM 4570 O O . ASP A 1 610 ? -1.588 -19.034 -4.697 1.00 90.56 610 ASP A O 1
ATOM 4574 N N . VAL A 1 611 ? -3.602 -18.576 -3.796 1.00 92.81 611 VAL A N 1
ATOM 4575 C CA . VAL A 1 611 ? -3.179 -17.446 -2.976 1.00 92.81 611 VAL A CA 1
ATOM 4576 C C . VAL A 1 611 ? -3.948 -17.487 -1.660 1.00 92.81 611 VAL A C 1
ATOM 4578 O O . VAL A 1 611 ? -5.166 -17.342 -1.634 1.00 92.81 611 VAL A O 1
ATOM 4581 N N . GLY A 1 612 ? -3.222 -17.657 -0.561 1.00 91.69 612 GLY A N 1
ATOM 4582 C CA . GLY A 1 612 ? -3.762 -17.569 0.796 1.00 91.69 612 GLY A CA 1
ATOM 4583 C C . GLY A 1 612 ? -3.476 -16.190 1.377 1.00 91.69 612 GLY A C 1
ATOM 4584 O O . GLY A 1 612 ? -2.321 -15.763 1.370 1.00 91.69 612 GLY A O 1
ATOM 4585 N N . VAL A 1 613 ? -4.498 -15.497 1.864 1.00 91.50 613 VAL A N 1
ATOM 4586 C CA . VAL A 1 613 ? -4.397 -14.185 2.506 1.00 91.50 613 VAL A CA 1
ATOM 4587 C C . VAL A 1 613 ? -4.783 -14.322 3.969 1.00 91.50 613 VAL A C 1
ATOM 4589 O O . VAL A 1 613 ? -5.913 -14.704 4.259 1.00 91.50 613 VAL A O 1
ATOM 4592 N N . SER A 1 614 ? -3.878 -13.982 4.883 1.00 88.88 614 SER A N 1
ATOM 4593 C CA . SER A 1 614 ? -4.219 -13.896 6.302 1.00 88.88 614 SER A CA 1
ATOM 4594 C C . SER A 1 614 ? -4.448 -12.459 6.753 1.00 88.88 614 SER A C 1
ATOM 4596 O O . SER A 1 614 ? -3.741 -11.541 6.318 1.00 88.88 614 SER A O 1
ATOM 4598 N N . MET A 1 615 ? -5.381 -12.271 7.681 1.00 84.25 615 MET A N 1
ATOM 4599 C CA . MET A 1 615 ? -5.450 -11.057 8.498 1.00 84.25 615 MET A CA 1
ATOM 4600 C C . MET A 1 615 ? -4.241 -11.041 9.450 1.00 84.25 615 MET A C 1
ATOM 4602 O O . MET A 1 615 ? -3.897 -12.068 10.023 1.00 84.25 615 MET A O 1
ATOM 4606 N N . GLY A 1 616 ? -3.524 -9.923 9.552 1.00 64.31 616 GLY A N 1
ATOM 4607 C CA . GLY A 1 616 ? -2.231 -9.845 10.248 1.00 64.31 616 GLY A CA 1
ATOM 4608 C C . GLY A 1 616 ? -2.275 -9.226 11.643 1.00 64.31 616 GLY A C 1
ATOM 4609 O O . GLY A 1 616 ? -1.407 -9.541 12.441 1.00 64.31 616 GLY A O 1
ATOM 4610 N N . VAL A 1 617 ? -3.265 -8.376 11.942 1.00 58.69 617 VAL A N 1
ATOM 4611 C CA . VAL A 1 617 ? -3.455 -7.781 13.285 1.00 58.69 617 VAL A CA 1
ATOM 4612 C C . VAL A 1 617 ? -4.422 -8.619 14.124 1.00 58.69 617 VAL A C 1
ATOM 4614 O O . VAL A 1 617 ? -4.224 -8.784 15.318 1.00 58.69 617 VAL A O 1
ATOM 4617 N N . SER A 1 618 ? -5.454 -9.185 13.492 1.00 52.44 618 SER A N 1
ATOM 4618 C CA . SER A 1 618 ? -6.458 -10.035 14.152 1.00 52.44 618 SER A CA 1
ATOM 4619 C C . SER A 1 618 ? -6.240 -11.540 13.951 1.00 52.44 618 SER A C 1
ATOM 4621 O O . SER A 1 618 ? -6.975 -12.331 14.530 1.00 52.44 618 SER A O 1
ATOM 4623 N N . GLY A 1 619 ? -5.288 -11.953 13.105 1.00 58.00 619 GLY A N 1
ATOM 4624 C CA . GLY A 1 619 ? -5.116 -13.360 12.733 1.00 58.00 619 GLY A CA 1
ATOM 4625 C C . GLY A 1 619 ? -4.063 -14.103 13.550 1.00 58.00 619 GLY A C 1
ATOM 4626 O O . GLY A 1 619 ? -3.094 -13.528 14.038 1.00 58.00 619 GLY A O 1
ATOM 4627 N N . SER A 1 620 ? -4.237 -15.419 13.670 1.00 62.09 620 SER A N 1
ATOM 4628 C CA . SER A 1 620 ? -3.315 -16.287 14.409 1.00 62.09 620 SER A CA 1
ATOM 4629 C C . SER A 1 620 ? -1.916 -16.326 13.778 1.00 62.09 620 SER A C 1
ATOM 4631 O O . SER A 1 620 ? -1.766 -16.299 12.553 1.00 62.09 620 SER A O 1
ATOM 4633 N N . ALA A 1 621 ? -0.876 -16.489 14.604 1.00 65.62 621 ALA A N 1
ATOM 4634 C CA . ALA A 1 621 ? 0.506 -16.633 14.128 1.00 65.62 621 ALA A CA 1
ATOM 4635 C C . ALA A 1 621 ? 0.660 -17.779 13.105 1.00 65.62 621 ALA A C 1
ATOM 4637 O O . ALA A 1 621 ? 1.379 -17.640 12.117 1.00 65.62 621 ALA A O 1
ATOM 4638 N N . VAL A 1 622 ? -0.091 -18.872 13.292 1.00 64.06 622 VAL A N 1
ATOM 4639 C CA . VAL A 1 622 ? -0.133 -20.019 12.371 1.00 64.06 622 VAL A CA 1
ATOM 4640 C C . VAL A 1 622 ? -0.718 -19.624 11.009 1.00 64.06 622 VAL A C 1
ATOM 4642 O O . VAL A 1 622 ? -0.173 -20.001 9.970 1.00 64.06 622 VAL A O 1
ATOM 4645 N N . ALA A 1 623 ? -1.791 -18.825 10.981 1.00 62.22 623 ALA A N 1
ATOM 4646 C CA . ALA A 1 623 ? -2.376 -18.311 9.740 1.00 62.22 623 ALA A CA 1
ATOM 4647 C C . ALA A 1 623 ? -1.429 -17.336 9.018 1.00 62.22 623 ALA A C 1
ATOM 4649 O O . ALA A 1 623 ? -1.315 -17.376 7.794 1.00 62.22 623 ALA A O 1
ATOM 4650 N N . MET A 1 624 ? -0.699 -16.494 9.758 1.00 70.62 624 MET A N 1
ATOM 4651 C CA . MET A 1 624 ? 0.315 -15.599 9.186 1.00 70.62 624 MET A CA 1
ATOM 4652 C C . MET A 1 624 ? 1.509 -16.350 8.596 1.00 70.62 624 MET A C 1
ATOM 4654 O O . MET A 1 624 ? 2.059 -15.923 7.580 1.00 70.62 624 MET A O 1
ATOM 4658 N N . GLU A 1 625 ? 1.938 -17.450 9.212 1.00 71.06 625 GLU A N 1
ATOM 4659 C CA . GLU A 1 625 ? 3.053 -18.255 8.711 1.00 71.06 625 GLU A CA 1
ATOM 4660 C C . GLU A 1 625 ? 2.662 -19.032 7.447 1.00 71.06 625 GLU A C 1
ATOM 4662 O O . GLU A 1 625 ? 3.404 -19.014 6.462 1.00 71.06 625 GLU A O 1
ATOM 4667 N N . THR A 1 626 ? 1.461 -19.615 7.439 1.00 72.75 626 THR A N 1
ATOM 4668 C CA . THR A 1 626 ? 0.934 -20.419 6.324 1.00 72.75 626 THR A CA 1
ATOM 4669 C C . THR A 1 626 ? 0.429 -19.599 5.135 1.00 72.75 626 THR A C 1
ATOM 4671 O O . THR A 1 626 ? 0.427 -20.102 4.011 1.00 72.75 626 THR A O 1
ATOM 4674 N N . SER A 1 627 ? 0.028 -18.339 5.328 1.00 79.38 627 SER A N 1
ATOM 4675 C CA . SER A 1 627 ? -0.471 -17.495 4.238 1.00 79.38 627 SER A CA 1
ATOM 4676 C C . SER A 1 627 ? 0.629 -17.018 3.288 1.00 79.38 627 SER A C 1
ATOM 4678 O O . SER A 1 627 ? 1.792 -16.840 3.652 1.00 79.38 627 SER A O 1
ATOM 4680 N N . HIS A 1 628 ? 0.247 -16.765 2.039 1.00 86.19 628 HIS A N 1
ATOM 4681 C CA . HIS A 1 628 ? 1.121 -16.222 1.000 1.00 86.19 628 HIS A CA 1
ATOM 4682 C C . HIS A 1 628 ? 1.162 -14.686 1.028 1.00 86.19 628 HIS A C 1
ATOM 4684 O O . HIS A 1 628 ? 2.162 -14.065 0.647 1.00 86.19 628 HIS A O 1
ATOM 4690 N N . ILE A 1 629 ? 0.056 -14.075 1.461 1.00 88.19 629 ILE A N 1
ATOM 4691 C CA . ILE A 1 629 ? -0.117 -12.636 1.629 1.00 88.19 629 ILE A CA 1
ATOM 4692 C C . ILE A 1 629 ? -0.614 -12.373 3.047 1.00 88.19 629 ILE A C 1
ATOM 4694 O O . ILE A 1 629 ? -1.532 -13.037 3.515 1.00 88.19 629 ILE A O 1
ATOM 4698 N N . THR A 1 630 ? -0.061 -11.365 3.707 1.00 85.62 630 THR A N 1
ATOM 4699 C CA . THR A 1 630 ? -0.498 -10.944 5.039 1.00 85.62 630 THR A CA 1
ATOM 4700 C C . THR A 1 630 ? -0.971 -9.494 4.983 1.00 85.62 630 THR A C 1
ATOM 4702 O O . THR A 1 630 ? -0.244 -8.609 4.525 1.00 85.62 630 THR A O 1
ATOM 4705 N N . LEU A 1 631 ? -2.203 -9.251 5.429 1.00 86.12 631 LEU A N 1
ATOM 4706 C CA . LEU A 1 631 ? -2.781 -7.916 5.585 1.00 86.12 631 LEU A CA 1
ATOM 4707 C C . LEU A 1 631 ? -2.385 -7.347 6.947 1.00 86.12 631 LEU A C 1
ATOM 4709 O O . LEU A 1 631 ? -2.857 -7.820 7.969 1.00 86.12 631 LEU A O 1
ATOM 4713 N N . MET A 1 632 ? -1.554 -6.309 6.973 1.00 77.06 632 MET A N 1
ATOM 4714 C CA . MET A 1 632 ? -1.170 -5.608 8.209 1.00 77.06 632 MET A CA 1
ATOM 4715 C C . MET A 1 632 ? -2.272 -4.685 8.739 1.00 77.06 632 MET A C 1
ATOM 4717 O O . MET A 1 632 ? -2.061 -3.983 9.717 1.00 77.06 632 MET A O 1
ATOM 4721 N N . SER A 1 633 ? -3.435 -4.655 8.090 1.00 75.88 633 SER A N 1
ATOM 4722 C CA . SER A 1 633 ? -4.590 -3.891 8.538 1.00 75.88 633 SER A CA 1
ATOM 4723 C C . SER A 1 633 ? -5.856 -4.729 8.487 1.00 75.88 633 SER A C 1
ATOM 4725 O O . SER A 1 633 ? -5.943 -5.735 7.779 1.00 75.88 633 SER A O 1
ATOM 4727 N N . ASN A 1 634 ? -6.864 -4.268 9.217 1.00 76.69 634 ASN A N 1
ATOM 4728 C CA . ASN A 1 634 ? -8.167 -4.913 9.306 1.00 76.69 634 ASN A CA 1
ATOM 4729 C C . ASN A 1 634 ? -9.124 -4.517 8.164 1.00 76.69 634 ASN A C 1
ATOM 4731 O O . ASN A 1 634 ? -10.284 -4.932 8.132 1.00 76.69 634 ASN A O 1
ATOM 4735 N N . ASP A 1 635 ? -8.641 -3.728 7.201 1.00 81.38 635 ASP A N 1
ATOM 4736 C CA . ASP A 1 635 ? -9.422 -3.211 6.081 1.00 81.38 635 ASP A CA 1
ATOM 4737 C C . ASP A 1 635 ? -9.400 -4.154 4.863 1.00 81.38 635 ASP A C 1
ATOM 4739 O O . ASP A 1 635 ? -8.480 -4.139 4.035 1.00 81.38 635 ASP A O 1
ATOM 4743 N N . ILE A 1 636 ? -10.483 -4.915 4.678 1.00 87.44 636 ILE A N 1
ATOM 4744 C CA . ILE A 1 636 ? -10.662 -5.853 3.554 1.00 87.44 636 ILE A CA 1
ATOM 4745 C C . ILE A 1 636 ? -10.617 -5.146 2.186 1.00 87.44 636 ILE A C 1
ATOM 4747 O O . ILE A 1 636 ? -10.271 -5.765 1.175 1.00 87.44 636 ILE A O 1
ATOM 4751 N N . ARG A 1 637 ? -10.871 -3.828 2.102 1.00 88.81 637 ARG A N 1
ATOM 4752 C CA . ARG A 1 637 ? -10.800 -3.062 0.834 1.00 88.81 637 ARG A CA 1
ATOM 4753 C C . ARG A 1 637 ? -9.394 -3.063 0.225 1.00 88.81 637 ARG A C 1
ATOM 4755 O O . ARG A 1 637 ? -9.211 -2.739 -0.953 1.00 88.81 637 ARG A O 1
ATOM 4762 N N . ARG A 1 638 ? -8.376 -3.451 0.995 1.00 88.50 638 ARG A N 1
ATOM 4763 C CA . ARG A 1 638 ? -6.999 -3.641 0.525 1.00 88.50 638 ARG A CA 1
ATOM 4764 C C . ARG A 1 638 ? -6.860 -4.830 -0.428 1.00 88.50 638 ARG A C 1
ATOM 4766 O O . ARG A 1 638 ? -6.044 -4.758 -1.345 1.00 88.50 638 ARG A O 1
ATOM 4773 N N . ILE A 1 639 ? -7.701 -5.857 -0.318 1.00 91.44 639 ILE A N 1
ATOM 4774 C CA . ILE A 1 639 ? -7.657 -7.047 -1.184 1.00 91.44 639 ILE A CA 1
ATOM 4775 C C . ILE A 1 639 ? -7.928 -6.693 -2.659 1.00 91.44 639 ILE A C 1
ATOM 4777 O O . ILE A 1 639 ? -7.061 -6.945 -3.502 1.00 91.44 639 ILE A O 1
ATOM 4781 N N . PRO A 1 640 ? -9.042 -6.026 -3.029 1.00 92.06 640 PRO A N 1
ATOM 4782 C CA . PRO A 1 640 ? -9.242 -5.589 -4.412 1.00 92.06 640 PRO A CA 1
ATOM 4783 C C . PRO A 1 640 ? -8.199 -4.564 -4.895 1.00 92.06 640 PRO A C 1
ATOM 4785 O O . PRO A 1 640 ? -7.905 -4.491 -6.095 1.00 92.06 640 PRO A O 1
ATOM 4788 N N . LYS A 1 641 ? -7.585 -3.770 -4.003 1.00 90.06 641 LYS A N 1
ATOM 4789 C CA . LYS A 1 641 ? -6.426 -2.922 -4.355 1.00 90.06 641 LYS A CA 1
ATOM 4790 C C . LYS A 1 641 ? -5.193 -3.769 -4.706 1.00 90.06 641 LYS A C 1
ATOM 4792 O O . LYS A 1 641 ? -4.545 -3.481 -5.715 1.00 90.06 641 LYS A O 1
ATOM 4797 N N . ALA A 1 642 ? -4.915 -4.831 -3.952 1.00 91.19 642 ALA A N 1
ATOM 4798 C CA . ALA A 1 642 ? -3.823 -5.769 -4.209 1.00 91.19 642 ALA A CA 1
ATOM 4799 C C . ALA A 1 642 ? -4.007 -6.510 -5.542 1.00 91.19 642 ALA A C 1
ATOM 4801 O O . ALA A 1 642 ? -3.089 -6.539 -6.361 1.00 91.19 642 ALA A O 1
ATOM 4802 N N . VAL A 1 643 ? -5.220 -6.993 -5.832 1.00 93.44 643 VAL A N 1
ATOM 4803 C CA . VAL A 1 643 ? -5.557 -7.616 -7.127 1.00 93.44 643 VAL A CA 1
ATOM 4804 C C . VAL A 1 643 ? -5.323 -6.643 -8.290 1.00 93.44 643 VAL A C 1
ATOM 4806 O O . VAL A 1 643 ? -4.746 -7.009 -9.318 1.00 93.44 643 VAL A O 1
ATOM 4809 N N . ARG A 1 644 ? -5.728 -5.372 -8.153 1.00 92.50 644 ARG A N 1
ATOM 4810 C CA . ARG A 1 644 ? -5.471 -4.345 -9.181 1.00 92.50 644 ARG A CA 1
ATOM 4811 C C . ARG A 1 644 ? -3.986 -4.084 -9.379 1.00 92.50 644 ARG A C 1
ATOM 4813 O O . ARG A 1 644 ? -3.556 -3.905 -10.521 1.00 92.50 644 ARG A O 1
ATOM 4820 N N . LEU A 1 645 ? -3.216 -4.049 -8.294 1.00 91.88 645 LEU A N 1
ATOM 4821 C CA . LEU A 1 645 ? -1.767 -3.909 -8.356 1.00 91.88 645 LEU A CA 1
ATOM 4822 C C . LEU A 1 645 ? -1.145 -5.098 -9.096 1.00 91.88 645 LEU A C 1
ATOM 4824 O O . LEU A 1 645 ? -0.434 -4.872 -10.071 1.00 91.88 645 LEU A O 1
ATOM 4828 N N . ALA A 1 646 ? -1.499 -6.330 -8.728 1.00 92.81 646 ALA A N 1
ATOM 4829 C CA . ALA A 1 646 ? -1.038 -7.556 -9.376 1.00 92.81 646 ALA A CA 1
ATOM 4830 C C . ALA A 1 646 ? -1.349 -7.580 -10.882 1.00 92.81 646 ALA A C 1
ATOM 4832 O O . ALA A 1 646 ? -0.445 -7.723 -11.707 1.00 92.81 646 ALA A O 1
ATOM 4833 N N . ARG A 1 647 ? -2.605 -7.313 -11.275 1.00 93.31 647 ARG A N 1
ATOM 4834 C CA . ARG A 1 647 ? -3.009 -7.231 -12.694 1.00 93.31 647 ARG A CA 1
ATOM 4835 C C . ARG A 1 647 ? -2.271 -6.129 -13.452 1.00 93.31 647 ARG A C 1
ATOM 4837 O O . ARG A 1 647 ? -1.906 -6.305 -14.616 1.00 93.31 647 ARG A O 1
ATOM 4844 N N . ARG A 1 648 ? -2.040 -4.976 -12.816 1.00 92.75 648 ARG A N 1
ATOM 4845 C CA . ARG A 1 648 ? -1.278 -3.878 -13.424 1.00 92.75 648 ARG A CA 1
ATOM 4846 C C . ARG A 1 648 ? 0.185 -4.266 -13.621 1.00 92.75 648 ARG A C 1
ATOM 4848 O O . ARG A 1 648 ? 0.713 -3.974 -14.689 1.00 92.75 648 ARG A O 1
ATOM 4855 N N . THR A 1 649 ? 0.803 -4.929 -12.648 1.00 91.88 649 THR A N 1
ATOM 4856 C CA . THR A 1 649 ? 2.176 -5.440 -12.743 1.00 91.88 649 THR A CA 1
ATOM 4857 C C . THR A 1 649 ? 2.298 -6.469 -13.857 1.00 91.88 649 THR A C 1
ATOM 4859 O O . THR A 1 649 ? 3.147 -6.307 -14.729 1.00 91.88 649 THR A O 1
ATOM 4862 N N . HIS A 1 650 ? 1.385 -7.441 -13.920 1.00 91.44 650 HIS A N 1
ATOM 4863 C CA . HIS A 1 650 ? 1.356 -8.434 -14.993 1.00 91.44 650 HIS A CA 1
ATOM 4864 C C . HIS A 1 650 ? 1.226 -7.775 -16.376 1.00 91.44 650 HIS A C 1
ATOM 4866 O O . HIS A 1 650 ? 1.939 -8.133 -17.316 1.00 91.44 650 HIS A O 1
ATOM 4872 N N . ARG A 1 651 ? 0.350 -6.772 -16.523 1.00 91.94 651 ARG A N 1
ATOM 4873 C CA . ARG A 1 651 ? 0.230 -6.028 -17.785 1.00 91.94 651 ARG A CA 1
ATOM 4874 C C . ARG A 1 651 ? 1.514 -5.270 -18.123 1.00 91.94 651 ARG A C 1
ATOM 4876 O O . ARG A 1 651 ? 1.913 -5.261 -19.281 1.00 91.94 651 ARG A O 1
ATOM 4883 N N . THR A 1 652 ? 2.150 -4.636 -17.138 1.00 90.94 652 THR A N 1
ATOM 4884 C CA . THR A 1 652 ? 3.434 -3.944 -17.320 1.00 90.94 652 THR A CA 1
ATOM 4885 C C . THR A 1 652 ? 4.517 -4.907 -17.807 1.00 90.94 652 THR A C 1
ATOM 4887 O O . THR A 1 652 ? 5.219 -4.579 -18.760 1.00 90.94 652 THR A O 1
ATOM 4890 N N . ILE A 1 653 ? 4.603 -6.106 -17.222 1.00 90.44 653 ILE A N 1
ATOM 4891 C CA . ILE A 1 653 ? 5.545 -7.155 -17.635 1.00 90.44 653 ILE A CA 1
ATOM 4892 C C . ILE A 1 653 ? 5.282 -7.577 -19.087 1.00 90.44 653 ILE A C 1
ATOM 4894 O O . ILE A 1 653 ? 6.203 -7.530 -19.897 1.00 90.44 653 ILE A O 1
ATOM 4898 N N . ILE A 1 654 ? 4.032 -7.888 -19.463 1.00 90.50 654 ILE A N 1
ATOM 4899 C CA . ILE A 1 654 ? 3.691 -8.245 -20.856 1.00 90.50 654 ILE A CA 1
ATOM 4900 C C . ILE A 1 654 ? 4.090 -7.126 -21.826 1.00 90.50 654 ILE A C 1
ATOM 4902 O O . ILE A 1 654 ? 4.702 -7.394 -22.856 1.00 90.50 654 ILE A O 1
ATOM 4906 N N . VAL A 1 655 ? 3.754 -5.870 -21.514 1.00 91.19 655 VAL A N 1
ATOM 4907 C CA . VAL A 1 655 ? 4.085 -4.724 -22.376 1.00 91.19 655 VAL A CA 1
ATOM 4908 C C . VAL A 1 655 ? 5.598 -4.582 -22.532 1.00 91.19 655 VAL A C 1
ATOM 4910 O O . VAL A 1 655 ? 6.065 -4.372 -23.648 1.00 91.19 655 VAL A O 1
ATOM 4913 N N . ASN A 1 656 ? 6.363 -4.747 -21.452 1.00 90.50 656 ASN A N 1
ATOM 4914 C CA . ASN A 1 656 ? 7.823 -4.702 -21.496 1.00 90.50 656 ASN A CA 1
ATOM 4915 C C . ASN A 1 656 ? 8.410 -5.831 -22.351 1.00 90.50 656 ASN A C 1
ATOM 4917 O O . ASN A 1 656 ? 9.323 -5.579 -23.138 1.00 90.50 656 ASN A O 1
ATOM 4921 N N . ILE A 1 657 ? 7.875 -7.051 -22.234 1.00 88.88 657 ILE A N 1
ATOM 4922 C CA . ILE A 1 657 ? 8.292 -8.207 -23.039 1.00 88.88 657 ILE A CA 1
ATOM 4923 C C . ILE A 1 657 ? 8.007 -7.940 -24.519 1.00 88.88 657 ILE A C 1
ATOM 4925 O O . ILE A 1 657 ? 8.919 -8.021 -25.339 1.00 88.88 657 ILE A O 1
ATOM 4929 N N . ILE A 1 658 ? 6.769 -7.564 -24.860 1.00 90.44 658 ILE A N 1
ATOM 4930 C CA . ILE A 1 658 ? 6.360 -7.271 -26.241 1.00 90.44 658 ILE A CA 1
ATOM 4931 C C . ILE A 1 658 ? 7.226 -6.155 -26.827 1.00 90.44 658 ILE A C 1
ATOM 4933 O O . ILE A 1 658 ? 7.751 -6.300 -27.928 1.00 90.44 658 ILE A O 1
ATOM 4937 N N . PHE A 1 659 ? 7.425 -5.063 -26.087 1.00 88.31 659 PHE A N 1
ATOM 4938 C CA . PHE A 1 659 ? 8.257 -3.947 -26.528 1.00 88.31 659 PHE A CA 1
ATOM 4939 C C . PHE A 1 659 ? 9.717 -4.370 -26.752 1.00 88.31 659 PHE A C 1
ATOM 4941 O O . PHE A 1 659 ? 10.302 -4.024 -27.777 1.00 88.31 659 PHE A O 1
ATOM 4948 N N . SER A 1 660 ? 10.283 -5.181 -25.853 1.00 87.81 660 SER A N 1
ATOM 4949 C CA . SER A 1 660 ? 11.653 -5.703 -25.980 1.00 87.81 660 SER A CA 1
ATOM 4950 C C . SER A 1 660 ? 11.825 -6.595 -27.210 1.00 87.81 660 SER A C 1
ATOM 4952 O O . SER A 1 660 ? 12.808 -6.466 -27.940 1.00 87.81 660 SER A O 1
ATOM 4954 N N . VAL A 1 661 ? 10.858 -7.479 -27.472 1.00 87.62 661 VAL A N 1
ATOM 4955 C CA . VAL A 1 661 ? 10.886 -8.383 -28.631 1.00 87.62 661 VAL A CA 1
ATOM 4956 C C . VAL A 1 661 ? 10.702 -7.609 -29.937 1.00 87.62 661 VAL A C 1
ATOM 4958 O O . VAL A 1 661 ? 11.472 -7.811 -30.874 1.00 87.62 661 VAL A O 1
ATOM 4961 N N . ILE A 1 662 ? 9.738 -6.683 -30.003 1.00 89.12 662 ILE A N 1
ATOM 4962 C CA . ILE A 1 662 ? 9.468 -5.885 -31.210 1.00 89.12 662 ILE A CA 1
ATOM 4963 C C . ILE A 1 662 ? 10.686 -5.046 -31.602 1.00 89.12 662 ILE A C 1
ATOM 4965 O O . ILE A 1 662 ? 11.075 -5.061 -32.769 1.00 89.12 662 ILE A O 1
ATOM 4969 N N . THR A 1 663 ? 11.315 -4.343 -30.655 1.00 86.12 663 THR A N 1
ATOM 4970 C CA . THR A 1 663 ? 12.476 -3.495 -30.966 1.00 86.12 663 THR A CA 1
ATOM 4971 C C . THR A 1 663 ? 13.647 -4.315 -31.513 1.00 86.12 663 THR A C 1
ATOM 4973 O O . THR A 1 663 ? 14.301 -3.895 -32.467 1.00 86.12 663 THR A O 1
ATOM 4976 N N . LYS A 1 664 ? 13.876 -5.524 -30.983 1.00 86.75 664 LYS A N 1
ATOM 4977 C CA . LYS A 1 664 ? 14.900 -6.441 -31.505 1.00 86.75 664 LYS A CA 1
ATOM 4978 C C . LYS A 1 664 ? 14.590 -6.921 -32.917 1.00 86.75 664 LYS A C 1
ATOM 4980 O O . LYS A 1 664 ? 15.451 -6.835 -33.789 1.00 86.75 664 LYS A O 1
ATOM 4985 N N . LEU A 1 665 ? 13.360 -7.376 -33.157 1.00 87.88 665 LEU A N 1
ATOM 4986 C CA . LEU A 1 665 ? 12.931 -7.813 -34.486 1.00 87.88 665 LEU A CA 1
ATOM 4987 C C . LEU A 1 665 ? 13.025 -6.678 -35.513 1.00 87.88 665 LEU A C 1
ATOM 4989 O O . LEU A 1 665 ? 13.423 -6.922 -36.648 1.00 87.88 665 LEU A O 1
ATOM 4993 N N . ALA A 1 666 ? 12.732 -5.436 -35.116 1.00 87.62 666 ALA A N 1
ATOM 4994 C CA . ALA A 1 666 ? 12.859 -4.269 -35.983 1.00 87.62 666 ALA A CA 1
ATOM 4995 C C . ALA A 1 666 ? 14.317 -3.994 -36.396 1.00 87.62 666 ALA A C 1
ATOM 4997 O O . ALA A 1 666 ? 14.578 -3.749 -37.572 1.00 87.62 666 ALA A O 1
ATOM 4998 N N . ILE A 1 667 ? 15.272 -4.074 -35.461 1.00 86.75 667 ILE A N 1
ATOM 4999 C CA . ILE A 1 667 ? 16.704 -3.887 -35.760 1.00 86.75 667 ILE A CA 1
ATOM 5000 C C . ILE A 1 667 ? 17.240 -5.013 -36.645 1.00 86.75 667 ILE A C 1
ATOM 5002 O O . ILE A 1 667 ? 17.929 -4.744 -37.627 1.00 86.75 667 ILE A O 1
ATOM 5006 N N . VAL A 1 668 ? 16.894 -6.265 -36.337 1.00 86.75 668 VAL A N 1
ATOM 5007 C CA . VAL A 1 668 ? 17.284 -7.416 -37.162 1.00 86.75 668 VAL A CA 1
ATOM 5008 C C . VAL A 1 668 ? 16.681 -7.300 -38.567 1.00 86.75 668 VAL A C 1
ATOM 5010 O O . VAL A 1 668 ? 17.389 -7.485 -39.554 1.00 86.75 668 VAL A O 1
ATOM 5013 N N . GLY A 1 669 ? 15.408 -6.911 -38.678 1.00 87.50 669 GLY A N 1
ATOM 5014 C CA . GLY A 1 669 ? 14.746 -6.660 -39.960 1.00 87.50 669 GLY A CA 1
ATOM 5015 C C . GLY A 1 669 ? 15.409 -5.544 -40.773 1.00 87.50 669 GLY A C 1
ATOM 5016 O O . GLY A 1 669 ? 15.604 -5.701 -41.975 1.00 87.50 669 GLY A O 1
ATOM 5017 N N . LEU A 1 670 ? 15.829 -4.452 -40.125 1.00 86.69 670 LEU A N 1
ATOM 5018 C CA . LEU A 1 670 ? 16.570 -3.363 -40.774 1.00 86.69 670 LEU A CA 1
ATOM 5019 C C . LEU A 1 670 ? 17.947 -3.822 -41.281 1.00 86.69 670 LEU A C 1
ATOM 5021 O O . LEU A 1 670 ? 18.377 -3.417 -42.364 1.00 86.69 670 LEU A O 1
ATOM 5025 N N . ALA A 1 671 ? 18.615 -4.698 -40.528 1.00 85.44 671 ALA A N 1
ATOM 5026 C CA . ALA A 1 671 ? 19.886 -5.281 -40.933 1.00 85.44 671 ALA A CA 1
ATOM 5027 C C . ALA A 1 671 ? 19.724 -6.151 -42.193 1.00 85.44 671 ALA A C 1
ATOM 5029 O O . ALA A 1 671 ? 20.485 -5.985 -43.146 1.00 85.44 671 ALA A O 1
ATOM 5030 N N . PHE A 1 672 ? 18.685 -6.995 -42.245 1.00 86.19 672 PHE A N 1
ATOM 5031 C CA . PHE A 1 672 ? 18.349 -7.788 -43.437 1.00 86.19 672 PHE A CA 1
ATOM 5032 C C . PHE A 1 672 ? 17.872 -6.939 -44.626 1.00 86.19 672 PHE A C 1
ATOM 5034 O O . PHE A 1 672 ? 18.105 -7.318 -45.770 1.00 86.19 672 PHE A O 1
ATOM 5041 N N . ALA A 1 673 ? 17.266 -5.773 -44.383 1.00 85.25 673 ALA A N 1
ATOM 5042 C CA . ALA A 1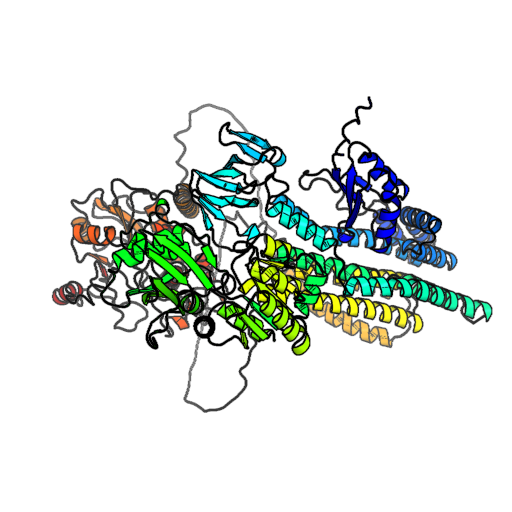 673 ? 16.873 -4.820 -45.426 1.00 85.25 673 ALA A CA 1
ATOM 5043 C C . ALA A 1 673 ? 18.062 -4.065 -46.064 1.00 85.25 673 ALA A C 1
ATOM 5045 O O . ALA A 1 673 ? 17.854 -3.200 -46.913 1.00 85.25 673 ALA A O 1
ATOM 5046 N N . GLY A 1 674 ? 19.301 -4.380 -45.671 1.00 81.38 674 GLY A N 1
ATOM 5047 C CA . GLY A 1 674 ? 20.517 -3.831 -46.271 1.00 81.38 674 GLY A CA 1
ATOM 5048 C C . GLY A 1 674 ? 21.179 -2.705 -45.474 1.00 81.38 674 GLY A C 1
ATOM 5049 O O . GLY A 1 674 ? 22.158 -2.129 -45.950 1.00 81.38 674 GLY A O 1
ATOM 5050 N N . HIS A 1 675 ? 20.711 -2.408 -44.256 1.00 84.12 675 HIS A N 1
ATOM 5051 C CA . HIS A 1 675 ? 21.269 -1.356 -43.396 1.00 84.12 675 HIS A CA 1
ATOM 5052 C C . HIS A 1 675 ? 21.822 -1.904 -42.058 1.00 84.12 675 HIS A C 1
ATOM 5054 O O . HIS A 1 675 ? 21.282 -1.589 -40.994 1.00 84.12 675 HIS A O 1
ATOM 5060 N N . PRO A 1 676 ? 22.900 -2.720 -42.066 1.00 81.06 676 PRO A N 1
ATOM 5061 C CA . PRO A 1 676 ? 23.479 -3.300 -40.853 1.00 81.06 676 PRO A CA 1
ATOM 5062 C C . PRO A 1 676 ? 24.324 -2.275 -40.068 1.00 81.06 676 PRO A C 1
ATOM 5064 O O . PRO A 1 676 ? 25.534 -2.170 -40.256 1.00 81.06 676 PRO A O 1
ATOM 5067 N N . LEU A 1 677 ? 23.681 -1.520 -39.171 1.00 83.69 677 LEU A N 1
ATOM 5068 C CA . LEU A 1 677 ? 24.320 -0.538 -38.280 1.00 83.69 677 LEU A CA 1
ATOM 5069 C C . LEU A 1 677 ? 24.596 -1.154 -36.895 1.00 83.69 677 LEU A C 1
ATOM 5071 O O . LEU A 1 677 ? 23.659 -1.428 -36.141 1.00 83.69 677 LEU A O 1
ATOM 5075 N N . ILE A 1 678 ? 25.870 -1.346 -36.533 1.00 86.75 678 ILE A N 1
ATOM 5076 C CA . ILE A 1 678 ? 26.256 -2.038 -35.287 1.00 86.75 678 ILE A CA 1
ATOM 5077 C C . ILE A 1 678 ? 25.969 -1.160 -34.063 1.00 86.75 678 ILE A C 1
ATOM 5079 O O . ILE A 1 678 ? 25.332 -1.620 -33.113 1.00 86.75 678 ILE A O 1
ATOM 5083 N N . TRP A 1 679 ? 26.358 0.121 -34.091 1.00 86.06 679 TRP A N 1
ATOM 5084 C CA . TRP A 1 679 ? 26.066 1.045 -32.984 1.00 86.06 679 TRP A CA 1
ATOM 5085 C C . TRP A 1 679 ? 24.559 1.212 -32.724 1.00 86.06 679 TRP A C 1
ATOM 5087 O O . TRP A 1 679 ? 24.146 1.372 -31.574 1.00 86.06 679 TRP A O 1
ATOM 5097 N N . ALA A 1 680 ? 23.727 1.144 -33.771 1.00 85.25 680 ALA A N 1
ATOM 5098 C CA . ALA A 1 680 ? 22.277 1.274 -33.649 1.00 85.25 680 ALA A CA 1
ATOM 5099 C C . ALA A 1 680 ? 21.664 0.076 -32.909 1.00 85.25 680 ALA A C 1
ATOM 5101 O O . ALA A 1 680 ? 20.733 0.258 -32.125 1.00 85.25 680 ALA A O 1
ATOM 5102 N N . ALA A 1 681 ? 22.214 -1.129 -33.099 1.00 86.31 681 ALA A N 1
ATOM 5103 C CA . ALA A 1 681 ? 21.797 -2.317 -32.362 1.00 86.31 681 ALA A CA 1
ATOM 5104 C C . ALA A 1 681 ? 22.091 -2.194 -30.859 1.00 86.31 681 ALA A C 1
ATOM 5106 O O . ALA A 1 681 ? 21.209 -2.472 -30.045 1.00 86.31 681 ALA A O 1
ATOM 5107 N N . VAL A 1 682 ? 23.281 -1.697 -30.492 1.00 85.94 682 VAL A N 1
ATOM 5108 C CA . VAL A 1 682 ? 23.645 -1.422 -29.087 1.00 85.94 682 VAL A CA 1
ATOM 5109 C C . VAL A 1 682 ? 22.709 -0.372 -28.485 1.00 85.94 682 VAL A C 1
ATOM 5111 O O . VAL A 1 682 ? 22.153 -0.574 -27.406 1.00 85.94 682 VAL A O 1
ATOM 5114 N N . LEU A 1 683 ? 22.498 0.744 -29.192 1.00 85.50 683 LEU A N 1
ATOM 5115 C CA . LEU A 1 683 ? 21.631 1.826 -28.725 1.00 85.50 683 LEU A CA 1
ATOM 5116 C C . LEU A 1 683 ? 20.186 1.354 -28.518 1.00 85.50 683 LEU A C 1
ATOM 5118 O O . LEU A 1 683 ? 19.547 1.756 -27.546 1.00 85.50 683 LEU A O 1
ATOM 5122 N N . ALA A 1 684 ? 19.666 0.521 -29.420 1.00 85.62 684 ALA A N 1
ATOM 5123 C CA . ALA A 1 684 ? 18.303 0.016 -29.350 1.00 85.62 684 ALA A CA 1
ATOM 5124 C C . ALA A 1 684 ? 18.090 -0.932 -28.162 1.00 85.62 684 ALA A C 1
ATOM 5126 O O . ALA A 1 684 ? 17.090 -0.789 -27.458 1.00 85.62 684 ALA A O 1
ATOM 5127 N N . ASP A 1 685 ? 19.015 -1.862 -27.905 1.00 84.69 685 ASP A N 1
ATOM 5128 C CA . ASP A 1 685 ? 18.891 -2.810 -26.789 1.00 84.69 685 ASP A CA 1
ATOM 5129 C C . ASP A 1 685 ? 18.979 -2.093 -25.432 1.00 84.69 685 ASP A C 1
ATOM 5131 O O . ASP A 1 685 ? 18.085 -2.208 -24.589 1.00 84.69 685 ASP A O 1
ATOM 5135 N N . VAL A 1 686 ? 19.984 -1.229 -25.270 1.00 82.19 686 VAL A N 1
ATOM 5136 C CA . VAL A 1 686 ? 20.170 -0.405 -24.065 1.00 82.19 686 VAL A CA 1
ATOM 5137 C C . VAL A 1 686 ? 19.015 0.572 -23.869 1.00 82.19 686 VAL A C 1
ATOM 5139 O O . VAL A 1 686 ? 18.477 0.703 -22.769 1.00 82.19 686 VAL A O 1
ATOM 5142 N N . GLY A 1 687 ? 18.633 1.289 -24.928 1.00 85.12 687 GLY A N 1
ATOM 5143 C CA . GLY A 1 687 ? 17.542 2.256 -24.882 1.00 85.12 687 GLY A CA 1
ATOM 5144 C C . GLY A 1 687 ? 16.232 1.584 -24.483 1.00 85.12 687 GLY A C 1
ATOM 5145 O O . GLY A 1 687 ? 15.496 2.111 -23.648 1.00 85.12 687 GLY A O 1
ATOM 5146 N N . THR A 1 688 ? 15.983 0.380 -25.004 1.00 87.81 688 THR A N 1
ATOM 5147 C CA . THR A 1 688 ? 14.833 -0.437 -24.610 1.00 87.81 688 THR A CA 1
ATOM 5148 C C . THR A 1 688 ? 14.925 -0.854 -23.148 1.00 87.81 688 THR A C 1
ATOM 5150 O O . THR A 1 688 ? 13.944 -0.675 -22.429 1.00 87.81 688 THR A O 1
ATOM 5153 N N . CYS A 1 689 ? 16.093 -1.309 -22.679 1.00 85.62 689 CYS A N 1
ATOM 5154 C CA . CYS A 1 689 ? 16.336 -1.652 -21.274 1.00 85.62 689 CYS A CA 1
ATOM 5155 C C . CYS A 1 689 ? 15.994 -0.478 -20.336 1.00 85.62 689 CYS A C 1
ATOM 5157 O O . CYS A 1 689 ? 15.187 -0.612 -19.416 1.00 85.62 689 CYS A O 1
ATOM 5159 N N . LEU A 1 690 ? 16.502 0.723 -20.618 1.00 83.94 690 LEU A N 1
ATOM 5160 C CA . LEU A 1 690 ? 16.208 1.910 -19.808 1.00 83.94 690 LEU A CA 1
ATOM 5161 C C . LEU A 1 690 ? 14.719 2.280 -19.823 1.00 83.94 690 LEU A C 1
ATOM 5163 O O . LEU A 1 690 ? 14.154 2.611 -18.776 1.00 83.94 690 LEU A O 1
ATOM 5167 N N . LEU A 1 691 ? 14.066 2.201 -20.986 1.00 85.88 691 LEU A N 1
ATOM 5168 C CA . LEU A 1 691 ? 12.638 2.487 -21.112 1.00 85.88 691 LEU A CA 1
ATOM 5169 C C . LEU A 1 691 ? 11.781 1.505 -20.307 1.00 85.88 691 LEU A C 1
ATOM 5171 O O . LEU A 1 691 ? 10.867 1.954 -19.611 1.00 85.88 691 LEU A O 1
ATOM 5175 N N . VAL A 1 692 ? 12.081 0.202 -20.345 1.00 88.00 692 VAL A N 1
ATOM 5176 C CA . VAL A 1 692 ? 11.325 -0.793 -19.564 1.00 88.00 692 VAL A CA 1
ATOM 5177 C C . VAL A 1 692 ? 11.537 -0.608 -18.063 1.00 88.00 692 VAL A C 1
ATOM 5179 O O . VAL A 1 692 ? 10.562 -0.668 -17.316 1.00 88.00 692 VAL A O 1
ATOM 5182 N N . ILE A 1 693 ? 12.753 -0.272 -17.608 1.00 84.19 693 ILE A N 1
ATOM 5183 C CA . ILE A 1 693 ? 13.018 0.055 -16.194 1.00 84.19 693 ILE A CA 1
ATOM 5184 C C . ILE A 1 693 ? 12.190 1.273 -15.769 1.00 84.19 693 ILE A C 1
ATOM 5186 O O . ILE A 1 693 ? 11.510 1.256 -14.740 1.00 84.19 693 ILE A O 1
ATOM 5190 N N . MET A 1 694 ? 12.204 2.338 -16.574 1.00 84.19 694 MET A N 1
ATOM 5191 C CA . MET A 1 694 ? 11.439 3.554 -16.296 1.00 84.19 694 MET A CA 1
ATOM 5192 C C . MET A 1 694 ? 9.931 3.314 -16.288 1.00 84.19 694 MET A C 1
ATOM 5194 O O . MET A 1 694 ? 9.231 3.862 -15.433 1.00 84.19 694 MET A O 1
ATOM 5198 N N . TYR A 1 695 ? 9.428 2.491 -17.207 1.00 88.69 695 TYR A N 1
ATOM 5199 C CA . TYR A 1 695 ? 8.023 2.112 -17.254 1.00 88.69 695 TYR A CA 1
ATOM 5200 C C . TYR A 1 695 ? 7.624 1.261 -16.041 1.00 88.69 695 TYR A C 1
ATOM 5202 O O . TYR A 1 695 ? 6.589 1.528 -15.429 1.00 88.69 695 TYR A O 1
ATOM 5210 N N . SER A 1 696 ? 8.476 0.323 -15.613 1.00 88.19 696 SER A N 1
ATOM 5211 C CA . SER A 1 696 ? 8.287 -0.462 -14.386 1.00 88.19 696 SER A CA 1
ATOM 5212 C C . SER A 1 696 ? 8.241 0.418 -13.134 1.00 88.19 696 SER A C 1
ATOM 5214 O O . SER A 1 696 ? 7.354 0.245 -12.298 1.00 88.19 696 SER A O 1
ATOM 5216 N N . MET A 1 697 ? 9.093 1.446 -13.037 1.00 84.19 697 MET A N 1
ATOM 5217 C CA . MET A 1 697 ? 9.054 2.410 -11.925 1.00 84.19 697 MET A CA 1
ATOM 5218 C C . MET A 1 697 ? 7.728 3.188 -11.831 1.00 84.19 697 MET A C 1
ATOM 5220 O O . MET A 1 697 ? 7.383 3.673 -10.754 1.00 84.19 697 MET A O 1
ATOM 5224 N N . LEU A 1 698 ? 6.927 3.285 -12.904 1.00 86.44 698 LEU A N 1
ATOM 5225 C CA . LEU A 1 698 ? 5.588 3.892 -12.831 1.00 86.44 698 LEU A CA 1
ATOM 5226 C C . LEU A 1 698 ? 4.610 3.091 -11.959 1.00 86.44 698 LEU A C 1
ATOM 5228 O O . LEU A 1 698 ? 3.553 3.623 -11.607 1.00 86.44 698 LEU A O 1
ATOM 5232 N N . LEU A 1 699 ? 4.927 1.839 -11.609 1.00 87.12 699 LEU A N 1
ATOM 5233 C CA . LEU A 1 699 ? 4.162 1.063 -10.630 1.00 87.12 699 LEU A CA 1
ATOM 5234 C C . LEU A 1 699 ? 4.234 1.683 -9.231 1.00 87.12 699 LEU A C 1
ATOM 5236 O O . LEU A 1 699 ? 3.237 1.625 -8.514 1.00 87.12 699 LEU A O 1
ATOM 5240 N N . LEU A 1 700 ? 5.339 2.358 -8.888 1.00 82.75 700 LEU A N 1
ATOM 5241 C CA . LEU A 1 700 ? 5.497 3.086 -7.622 1.00 82.75 700 LEU A CA 1
ATOM 5242 C C . LEU A 1 700 ? 4.630 4.348 -7.553 1.00 82.75 700 LEU A C 1
ATOM 5244 O O . LEU A 1 700 ? 4.404 4.876 -6.469 1.00 82.75 700 LEU A O 1
ATOM 5248 N N . ARG A 1 701 ? 4.144 4.853 -8.695 1.00 80.44 701 ARG A N 1
ATOM 5249 C CA . ARG A 1 701 ? 3.333 6.070 -8.738 1.00 80.44 701 ARG A CA 1
ATOM 5250 C C . ARG A 1 701 ? 1.874 5.758 -8.413 1.00 80.44 701 ARG A C 1
ATOM 5252 O O . ARG A 1 701 ? 1.228 4.905 -9.042 1.00 80.44 701 ARG A O 1
ATOM 5259 N N . GLU A 1 702 ? 1.341 6.503 -7.460 1.00 61.88 702 GLU A N 1
ATOM 5260 C CA . GLU A 1 702 ? -0.079 6.514 -7.158 1.00 61.88 702 GLU A CA 1
ATOM 5261 C C . GLU A 1 702 ? -0.836 7.197 -8.300 1.00 61.88 702 GLU A C 1
ATOM 5263 O O . GLU A 1 702 ? -0.392 8.192 -8.880 1.00 61.88 702 GLU A O 1
ATOM 5268 N N . LYS A 1 703 ? -1.925 6.571 -8.734 1.00 45.34 703 LYS A N 1
ATOM 5269 C CA . LYS A 1 703 ? -2.775 7.107 -9.790 1.00 45.34 703 LYS A CA 1
ATOM 5270 C C . LYS A 1 703 ? -4.157 7.168 -9.175 1.00 45.34 703 LYS A C 1
ATOM 5272 O O . LYS A 1 703 ? -4.803 6.126 -9.118 1.00 45.34 703 LYS A O 1
ATOM 5277 N N . ASP A 1 704 ? -4.563 8.348 -8.719 1.00 33.28 704 ASP A N 1
ATOM 5278 C CA . ASP A 1 704 ? -5.940 8.592 -8.299 1.00 33.28 704 ASP A CA 1
ATOM 5279 C C . ASP A 1 704 ? -6.861 8.213 -9.452 1.00 33.28 704 ASP A C 1
ATOM 5281 O O . ASP A 1 704 ? -6.859 8.816 -10.533 1.00 33.28 704 ASP A O 1
ATOM 5285 N N . SER A 1 705 ? -7.574 7.108 -9.277 1.00 28.50 705 SER A N 1
ATOM 5286 C CA . SER A 1 705 ? -8.508 6.608 -10.265 1.00 28.50 705 SER A CA 1
ATOM 5287 C C . SER A 1 705 ? -9.902 7.073 -9.887 1.00 28.50 705 SER A C 1
ATOM 5289 O O . SER A 1 705 ? -10.541 6.424 -9.073 1.00 28.50 705 SER A O 1
ATOM 5291 N N . GLN A 1 706 ? -10.371 8.152 -10.517 1.00 30.44 706 GLN A N 1
ATOM 5292 C CA . GLN A 1 706 ? -11.736 8.277 -11.047 1.00 30.44 706 GLN A CA 1
ATOM 5293 C C . GLN A 1 706 ? -11.858 9.555 -11.903 1.00 30.44 706 GLN A C 1
ATOM 5295 O O . GLN A 1 706 ? -12.275 10.616 -11.463 1.00 30.44 706 GLN A O 1
ATOM 5300 N N . LYS A 1 707 ? -11.497 9.444 -13.189 1.00 30.91 707 LYS A N 1
ATOM 5301 C CA . LYS A 1 707 ? -12.096 10.262 -14.256 1.00 30.91 707 LYS A CA 1
ATOM 5302 C C . LYS A 1 707 ? -13.176 9.398 -14.900 1.00 30.91 707 LYS A C 1
ATOM 5304 O O . LYS A 1 707 ? -12.862 8.595 -15.781 1.00 30.91 707 LYS A O 1
ATOM 5309 N N . ALA A 1 708 ? -14.415 9.505 -14.425 1.00 28.09 708 ALA A N 1
ATOM 5310 C CA . ALA A 1 708 ? -15.554 8.881 -15.089 1.00 28.09 708 ALA A CA 1
ATOM 5311 C C . ALA A 1 708 ? -15.780 9.577 -16.440 1.00 28.09 708 ALA A C 1
ATOM 5313 O O . ALA A 1 708 ? -15.835 10.802 -16.546 1.00 28.09 708 ALA A O 1
ATOM 5314 N N . LYS A 1 709 ? -15.786 8.768 -17.497 1.00 30.03 709 LYS A N 1
ATOM 5315 C CA . LYS A 1 709 ? -15.889 9.185 -18.892 1.00 30.03 709 LYS A CA 1
ATOM 5316 C C . LYS A 1 709 ? -17.291 9.711 -19.199 1.00 30.03 709 LYS A C 1
ATOM 5318 O O . LYS A 1 709 ? -18.283 9.105 -18.816 1.00 30.03 709 LYS A O 1
ATOM 5323 N N . LYS A 1 710 ? -17.314 10.784 -19.992 1.00 33.28 710 LYS A N 1
ATOM 5324 C CA . LYS A 1 710 ? -18.430 11.278 -20.807 1.00 33.28 710 LYS A CA 1
ATOM 5325 C C . LYS A 1 710 ? -19.289 10.136 -21.372 1.00 33.28 710 LYS A C 1
ATOM 5327 O O . LYS A 1 710 ? -18.803 9.362 -22.193 1.00 33.28 710 LYS A O 1
ATOM 5332 N N . CYS A 1 711 ? -20.564 10.116 -21.007 1.00 26.92 711 CYS A N 1
ATOM 5333 C CA . CYS A 1 711 ? -21.646 9.517 -21.782 1.00 26.92 711 CYS A CA 1
ATOM 5334 C C . CYS A 1 711 ? -22.849 10.451 -21.672 1.00 26.92 711 CYS A C 1
ATOM 5336 O O . CYS A 1 711 ? -23.518 10.456 -20.651 1.00 26.92 711 CYS A O 1
ATOM 5338 N N . CYS A 1 712 ? -23.069 11.267 -22.701 1.00 28.47 712 CYS A N 1
ATOM 5339 C CA . CYS A 1 712 ? -24.367 11.842 -23.047 1.00 28.47 712 CYS A CA 1
ATOM 5340 C C . CYS A 1 712 ? -24.296 12.252 -24.521 1.00 28.47 712 CYS A C 1
ATOM 5342 O O . CYS A 1 712 ? -23.734 13.292 -24.863 1.00 28.47 712 CYS A O 1
ATOM 5344 N N . ALA A 1 713 ? -24.829 11.395 -25.388 1.00 28.89 713 ALA A N 1
ATOM 5345 C CA . ALA A 1 713 ? -25.270 11.762 -26.723 1.00 28.89 713 ALA A CA 1
ATOM 5346 C C . ALA A 1 713 ? -26.723 11.289 -26.895 1.00 28.89 713 ALA A C 1
ATOM 5348 O O . ALA A 1 713 ? -27.026 10.140 -26.589 1.00 28.89 713 ALA A O 1
ATOM 5349 N N . SER A 1 714 ? -27.548 12.221 -27.395 1.00 29.97 714 SER A N 1
ATOM 5350 C CA . SER A 1 714 ? -28.927 12.129 -27.922 1.00 29.97 714 SER A CA 1
ATOM 5351 C C . SER A 1 714 ? -30.014 11.606 -26.962 1.00 29.97 714 SER A C 1
ATOM 5353 O O . SER A 1 714 ? -29.946 10.484 -26.486 1.00 29.97 714 SER A O 1
ATOM 5355 N N . SER A 1 715 ? -31.118 12.315 -26.715 1.00 27.42 715 SER A N 1
ATOM 5356 C CA . SER A 1 715 ? -32.161 12.538 -27.722 1.00 27.42 715 SER A CA 1
ATOM 5357 C C . SER A 1 715 ? -33.346 13.336 -27.135 1.00 27.42 715 SER A C 1
ATOM 5359 O O . SER A 1 715 ? -33.747 13.127 -26.000 1.00 27.42 715 SER A O 1
ATOM 5361 N N . HIS A 1 716 ? -33.861 14.242 -27.972 1.00 26.42 716 HIS A N 1
ATOM 5362 C CA . HIS A 1 716 ? -35.247 14.700 -28.161 1.00 26.42 716 HIS A CA 1
ATOM 5363 C C . HIS A 1 716 ? -36.171 15.126 -27.002 1.00 26.42 716 HIS A C 1
ATOM 5365 O O . HIS A 1 716 ? -36.782 14.308 -26.331 1.00 26.42 716 HIS A O 1
ATOM 5371 N N . HIS A 1 717 ? -36.402 16.446 -26.941 1.00 28.92 717 HIS A N 1
ATOM 5372 C CA . HIS A 1 717 ? -37.670 17.199 -27.133 1.00 28.92 717 HIS A CA 1
ATOM 5373 C C . HIS A 1 717 ? -37.526 18.528 -26.359 1.00 28.92 717 HIS A C 1
ATOM 5375 O O . HIS A 1 717 ? -37.067 18.525 -25.231 1.00 28.92 717 HIS A O 1
ATOM 5381 N N . GLY A 1 718 ? -37.831 19.734 -26.831 1.00 24.69 718 GLY A N 1
ATOM 5382 C CA . GLY A 1 718 ? -38.421 20.226 -28.061 1.00 24.69 718 GLY A CA 1
ATOM 5383 C C . GLY A 1 718 ? -38.876 21.675 -27.827 1.00 24.69 718 GLY A C 1
ATOM 5384 O O . GLY A 1 718 ? -40.026 21.881 -27.486 1.00 24.69 718 GLY A O 1
ATOM 5385 N N . SER A 1 719 ? -38.009 22.659 -28.110 1.00 27.08 719 SER A N 1
ATOM 5386 C CA . SER A 1 719 ? -38.373 24.002 -28.626 1.00 27.08 719 SER A CA 1
ATOM 5387 C C . SER A 1 719 ? -39.225 24.954 -27.718 1.00 27.08 719 SER A C 1
ATOM 5389 O O . SER A 1 719 ? -39.582 24.587 -26.608 1.00 27.08 719 SER A O 1
ATOM 5391 N N . PRO A 1 720 ? -39.439 26.242 -28.081 1.00 47.72 720 PRO A N 1
ATOM 5392 C CA . PRO A 1 720 ? -38.718 27.354 -27.446 1.00 47.72 720 PRO A CA 1
ATOM 5393 C C . PRO A 1 720 ? -39.630 28.542 -27.050 1.00 47.72 720 PRO A C 1
ATOM 5395 O O . PRO A 1 720 ? -40.806 28.583 -27.402 1.00 47.72 720 PRO A O 1
ATOM 5398 N N . LYS A 1 721 ? -39.073 29.579 -26.411 1.00 25.80 721 LYS A N 1
ATOM 5399 C CA . LYS A 1 721 ? -39.475 30.994 -26.603 1.00 25.80 721 LYS A CA 1
ATOM 5400 C C . LYS A 1 721 ? -38.392 31.901 -26.003 1.00 25.80 721 LYS A C 1
ATOM 5402 O O . LYS A 1 721 ? -38.029 31.727 -24.851 1.00 25.80 721 LYS A O 1
ATOM 5407 N N . LYS A 1 722 ? -37.701 32.650 -26.878 1.00 25.62 722 LYS A N 1
ATOM 5408 C CA . LYS A 1 722 ? -37.809 34.117 -27.079 1.00 25.62 722 LYS A CA 1
ATOM 5409 C C . LYS A 1 722 ? -37.187 34.913 -25.924 1.00 25.62 722 LYS A C 1
ATOM 5411 O O . LYS A 1 722 ? -37.510 34.658 -24.782 1.00 25.62 722 LYS A O 1
ATOM 5416 N N . CYS A 1 723 ? -36.421 35.975 -26.112 1.00 23.69 723 CYS A N 1
ATOM 5417 C CA . CYS A 1 723 ? -35.756 36.627 -27.240 1.00 23.69 723 CYS A CA 1
ATOM 5418 C C . CYS A 1 723 ? -35.208 37.925 -26.627 1.00 23.69 723 CYS A C 1
ATOM 5420 O O . CYS A 1 723 ? -35.970 38.563 -25.909 1.00 23.69 723 CYS A O 1
ATOM 5422 N N . CYS A 1 724 ? -34.009 38.350 -27.048 1.00 25.05 724 CYS A N 1
ATOM 5423 C CA . CYS A 1 724 ? -33.622 39.767 -27.195 1.00 25.05 724 CYS A CA 1
ATOM 5424 C C . CYS A 1 724 ? -33.439 40.580 -25.884 1.00 25.05 724 CYS A C 1
ATOM 5426 O O . CYS A 1 724 ? -34.174 40.413 -24.928 1.00 25.05 724 CYS A O 1
ATOM 5428 N N . ALA A 1 725 ? -32.503 41.516 -25.739 1.00 23.73 725 ALA A N 1
ATOM 5429 C CA . ALA A 1 725 ? -31.481 42.096 -26.606 1.00 23.73 725 ALA A CA 1
ATOM 5430 C C . ALA A 1 725 ? -30.466 42.837 -25.695 1.00 23.73 725 ALA A C 1
ATOM 5432 O O . ALA A 1 725 ? -30.849 43.269 -24.614 1.00 23.73 725 ALA A O 1
ATOM 5433 N N . SER A 1 726 ? -29.185 42.915 -26.091 1.00 25.17 726 SER A N 1
ATOM 5434 C CA . SER A 1 726 ? -28.412 44.137 -26.435 1.00 25.17 726 SER A CA 1
ATOM 5435 C C . SER A 1 726 ? -28.370 45.242 -25.358 1.00 25.17 726 SER A C 1
ATOM 5437 O O . SER A 1 726 ? -29.405 45.631 -24.846 1.00 25.17 726 SER A O 1
ATOM 5439 N N . SER A 1 727 ? -27.282 45.941 -25.036 1.00 24.25 727 SER A N 1
ATOM 5440 C CA . SER A 1 727 ? -25.988 46.195 -25.687 1.00 24.25 727 SER A CA 1
ATOM 5441 C C . SER A 1 727 ? -25.297 47.346 -24.921 1.00 24.25 727 SER A C 1
ATOM 5443 O O . SER A 1 727 ? -25.986 48.107 -24.249 1.00 24.25 727 SER A O 1
ATOM 5445 N N . HIS A 1 728 ? -23.996 47.535 -25.187 1.00 24.27 728 HIS A N 1
ATOM 5446 C CA . HIS A 1 728 ? -23.162 48.747 -24.999 1.00 24.27 728 HIS A CA 1
ATOM 5447 C C . HIS A 1 728 ? -22.490 48.961 -23.628 1.00 24.27 728 HIS A C 1
ATOM 5449 O O . HIS A 1 728 ? -23.149 49.065 -22.606 1.00 24.27 728 HIS A O 1
ATOM 5455 N N . CYS A 1 729 ? -21.150 48.827 -23.553 1.00 22.00 729 CYS A N 1
ATOM 5456 C CA . CYS A 1 729 ? -20.072 49.805 -23.882 1.00 22.00 729 CYS A CA 1
ATOM 5457 C C . CYS A 1 729 ? -19.971 50.929 -22.829 1.00 22.00 729 CYS A C 1
ATOM 5459 O O . CYS A 1 729 ? -20.969 51.570 -22.558 1.00 22.00 729 CYS A O 1
ATOM 5461 N N . GLY A 1 730 ? -18.827 51.295 -22.239 1.00 22.27 730 GLY A N 1
ATOM 5462 C CA . GLY A 1 730 ? -17.430 50.888 -22.395 1.00 22.27 730 GLY A CA 1
ATOM 5463 C C . GLY A 1 730 ? -16.488 51.752 -21.518 1.00 22.27 730 GLY A C 1
ATOM 5464 O O . GLY A 1 730 ? -16.930 52.687 -20.865 1.00 22.27 730 GLY A O 1
ATOM 5465 N N . SER A 1 731 ? -15.189 51.413 -21.565 1.00 23.05 731 SER A N 1
ATOM 5466 C CA . SER A 1 731 ? -13.970 52.243 -21.370 1.00 23.05 731 SER A CA 1
ATOM 5467 C C . SER A 1 731 ? -13.751 53.125 -20.119 1.00 23.05 731 SER A C 1
ATOM 5469 O O . SER A 1 731 ? -14.461 54.098 -19.928 1.00 23.05 731 SER A O 1
ATOM 5471 N N . HIS A 1 732 ? -12.638 52.882 -19.397 1.00 25.25 732 HIS A N 1
ATOM 5472 C CA . HIS A 1 732 ? -11.520 53.812 -19.050 1.00 25.25 732 HIS A CA 1
ATOM 5473 C C . HIS A 1 732 ? -10.549 53.079 -18.074 1.00 25.25 732 HIS A C 1
ATOM 5475 O O . HIS A 1 732 ? -10.994 52.544 -17.069 1.00 25.25 732 HIS A O 1
ATOM 5481 N N . ALA A 1 733 ? -9.279 52.765 -18.406 1.00 22.03 733 ALA A N 1
ATOM 5482 C CA . ALA A 1 733 ? -8.048 53.595 -18.330 1.00 22.03 733 ALA A CA 1
ATOM 5483 C C . ALA A 1 733 ? -7.846 54.250 -16.937 1.00 22.03 733 ALA A C 1
ATOM 5485 O O . ALA A 1 733 ? -8.762 54.904 -16.476 1.00 22.03 733 ALA A O 1
ATOM 5486 N N . LYS A 1 734 ? -6.721 54.229 -16.200 1.00 22.33 734 LYS A N 1
ATOM 5487 C CA . LYS A 1 734 ? -5.266 54.091 -16.449 1.00 22.33 734 LYS A CA 1
ATOM 5488 C C . LYS A 1 734 ? -4.584 54.023 -15.045 1.00 22.33 734 LYS A C 1
ATOM 5490 O O . LYS A 1 734 ? -4.991 54.763 -14.166 1.00 22.33 734 LYS A O 1
ATOM 5495 N N . LYS A 1 735 ? -3.615 53.120 -14.819 1.00 20.98 735 LYS A N 1
ATOM 5496 C CA . LYS A 1 735 ? -2.163 53.359 -14.555 1.00 20.98 735 LYS A CA 1
ATOM 5497 C C . LYS A 1 735 ? -1.685 53.637 -13.109 1.00 20.98 735 LYS A C 1
ATOM 5499 O O . LYS A 1 735 ? -2.002 54.676 -12.556 1.00 20.98 735 LYS A O 1
ATOM 5504 N N . ASN A 1 736 ? -0.715 52.784 -12.723 1.00 21.42 736 ASN A N 1
ATOM 5505 C CA . ASN A 1 736 ? 0.561 53.034 -12.008 1.00 21.42 736 ASN A CA 1
ATOM 5506 C C . ASN A 1 736 ? 0.499 53.508 -10.549 1.00 21.42 736 ASN A C 1
ATOM 5508 O O . ASN A 1 736 ? -0.318 54.346 -10.221 1.00 21.42 736 ASN A O 1
ATOM 5512 N N . HIS A 1 737 ? 1.363 53.141 -9.601 1.00 22.73 737 HIS A N 1
ATOM 5513 C CA . HIS A 1 737 ? 2.543 52.278 -9.365 1.00 22.73 737 HIS A CA 1
ATOM 5514 C C . HIS A 1 737 ? 2.602 52.226 -7.806 1.00 22.73 737 HIS A C 1
ATOM 5516 O O . HIS A 1 737 ? 2.094 53.142 -7.174 1.00 22.73 737 HIS A O 1
ATOM 5522 N N . GLY A 1 738 ? 3.171 51.293 -7.049 1.00 21.19 738 GLY A N 1
ATOM 5523 C CA . GLY A 1 738 ? 4.097 50.189 -7.238 1.00 21.19 738 GLY A CA 1
ATOM 5524 C C . GLY A 1 738 ? 4.818 49.965 -5.889 1.00 21.19 738 GLY A C 1
ATOM 5525 O O . GLY A 1 738 ? 4.960 50.918 -5.132 1.00 21.19 738 GLY A O 1
ATOM 5526 N N . VAL A 1 739 ? 5.336 48.741 -5.683 1.00 22.31 739 VAL A N 1
ATOM 5527 C CA . VAL A 1 739 ? 6.481 48.390 -4.797 1.00 22.31 739 VAL A CA 1
ATOM 5528 C C . VAL A 1 739 ? 6.153 48.382 -3.281 1.00 22.31 739 VAL A C 1
ATOM 5530 O O . VAL A 1 739 ? 5.623 49.349 -2.767 1.00 22.31 739 VAL A O 1
ATOM 5533 N N . SER A 1 740 ? 6.425 47.368 -2.447 1.00 22.05 740 SER A N 1
ATOM 5534 C CA . SER A 1 740 ? 7.208 46.120 -2.497 1.00 22.05 740 SER A CA 1
ATOM 5535 C C . SER A 1 740 ? 6.845 45.276 -1.256 1.00 22.05 740 SER A C 1
ATOM 5537 O O . SER A 1 740 ? 6.725 45.870 -0.192 1.00 22.05 740 SER A O 1
ATOM 5539 N N . GLN A 1 741 ? 6.798 43.938 -1.344 1.00 23.45 741 GLN A N 1
ATOM 5540 C CA . GLN A 1 741 ? 7.658 43.031 -0.549 1.00 23.45 741 GLN A CA 1
ATOM 5541 C C . GLN A 1 741 ? 7.346 41.558 -0.859 1.00 23.45 741 GLN A C 1
ATOM 5543 O O . GLN A 1 741 ? 6.197 41.125 -0.863 1.00 23.45 741 GLN A O 1
ATOM 5548 N N . HIS A 1 742 ? 8.399 40.792 -1.144 1.00 24.95 742 HIS A N 1
ATOM 5549 C CA . HIS A 1 742 ? 8.371 39.363 -1.440 1.00 24.95 742 HIS A CA 1
ATOM 5550 C C . HIS A 1 742 ? 9.480 38.684 -0.626 1.00 24.95 742 HIS A C 1
ATOM 5552 O O . HIS A 1 742 ? 10.630 39.099 -0.730 1.00 24.95 742 HIS A O 1
ATOM 5558 N N . CYS A 1 743 ? 9.100 37.691 0.179 1.00 22.11 743 CYS A N 1
ATOM 5559 C CA . CYS A 1 743 ? 9.851 36.545 0.730 1.00 22.11 743 CYS A CA 1
ATOM 5560 C C . CYS A 1 743 ? 8.851 35.891 1.708 1.00 22.11 743 CYS A C 1
ATOM 5562 O O . CYS A 1 743 ? 8.307 36.600 2.543 1.00 22.11 743 CYS A O 1
ATOM 5564 N N . SER A 1 744 ? 8.425 34.631 1.604 1.00 22.77 744 SER A N 1
ATOM 5565 C CA . SER A 1 744 ? 9.194 33.386 1.482 1.00 22.77 744 SER A CA 1
ATOM 5566 C C . SER A 1 744 ? 8.289 32.254 0.939 1.00 22.77 744 SER A C 1
ATOM 5568 O O . SER A 1 744 ? 7.080 32.427 0.833 1.00 22.77 744 SER A O 1
ATOM 5570 N N . ASP A 1 745 ? 8.880 31.094 0.640 1.00 24.31 745 ASP A N 1
ATOM 5571 C CA . ASP A 1 745 ? 8.226 29.783 0.441 1.00 24.31 745 ASP A CA 1
ATOM 5572 C C . ASP A 1 745 ? 7.653 29.431 -0.939 1.00 24.31 745 ASP A C 1
ATOM 5574 O O . ASP A 1 745 ? 6.553 28.907 -1.101 1.00 24.31 745 ASP A O 1
ATOM 5578 N N . VAL A 1 746 ? 8.506 29.563 -1.959 1.00 27.67 746 VAL A N 1
ATOM 5579 C CA . VAL A 1 746 ? 8.456 28.704 -3.154 1.00 27.67 746 VAL A CA 1
ATOM 5580 C C . VAL A 1 746 ? 9.878 28.259 -3.505 1.00 27.67 746 VAL A C 1
ATOM 5582 O O . VAL A 1 746 ? 10.544 28.887 -4.322 1.00 27.67 746 VAL A O 1
ATOM 5585 N N . SER A 1 747 ? 10.381 27.178 -2.896 1.00 25.77 747 SER A N 1
ATOM 5586 C CA . SER A 1 747 ? 11.699 26.631 -3.280 1.00 25.77 747 SER A CA 1
ATOM 5587 C C . SER A 1 747 ? 11.832 25.103 -3.325 1.00 25.77 747 SER A C 1
ATOM 5589 O O . SER A 1 747 ? 12.793 24.629 -3.920 1.00 25.77 747 SER A O 1
ATOM 5591 N N . MET A 1 748 ? 10.876 24.298 -2.837 1.00 25.28 748 MET A N 1
ATOM 5592 C CA . MET A 1 748 ? 11.062 22.828 -2.811 1.00 25.28 748 MET A CA 1
ATOM 5593 C C . MET A 1 748 ? 10.111 22.000 -3.694 1.00 25.28 748 MET A C 1
ATOM 5595 O O . MET A 1 748 ? 10.544 20.996 -4.260 1.00 25.28 748 MET A O 1
ATOM 5599 N N . LEU A 1 749 ? 8.859 22.417 -3.928 1.00 25.95 749 LEU A N 1
ATOM 5600 C CA . LEU A 1 749 ? 7.903 21.597 -4.702 1.00 25.95 749 LEU A CA 1
ATOM 5601 C C . LEU A 1 749 ? 7.891 21.854 -6.223 1.00 25.95 749 LEU A C 1
ATOM 5603 O O . LEU A 1 749 ? 7.594 20.946 -7.001 1.00 25.95 749 LEU A O 1
ATOM 5607 N N . ALA A 1 750 ? 8.280 23.045 -6.687 1.00 25.02 750 ALA A N 1
ATOM 5608 C CA . ALA A 1 750 ? 8.273 23.380 -8.119 1.00 25.02 750 ALA A CA 1
ATOM 5609 C C . ALA A 1 750 ? 9.426 22.730 -8.917 1.00 25.02 750 ALA A C 1
ATOM 5611 O O . ALA A 1 750 ? 9.382 22.657 -10.148 1.00 25.02 750 ALA A O 1
ATOM 5612 N N . MET A 1 751 ? 10.446 22.210 -8.227 1.00 26.81 751 MET A N 1
ATOM 5613 C CA . MET A 1 751 ? 11.647 21.651 -8.850 1.00 26.81 751 MET A CA 1
ATOM 5614 C C . MET A 1 751 ? 11.480 20.166 -9.229 1.00 26.81 751 MET A C 1
ATOM 5616 O O . MET A 1 751 ? 12.084 19.709 -10.194 1.00 26.81 751 MET A O 1
ATOM 5620 N N . ALA A 1 752 ? 10.604 19.400 -8.567 1.00 27.66 752 ALA A N 1
ATOM 5621 C CA . ALA A 1 752 ? 10.464 17.960 -8.825 1.00 27.66 752 ALA A CA 1
ATOM 5622 C C . ALA A 1 752 ? 9.535 17.618 -10.012 1.00 27.66 752 ALA A C 1
ATOM 5624 O O . ALA A 1 752 ? 9.835 16.708 -10.791 1.00 27.66 752 ALA A O 1
ATOM 5625 N N . MET A 1 753 ? 8.435 18.361 -10.200 1.00 28.75 753 MET A N 1
ATOM 5626 C CA . MET A 1 753 ? 7.424 18.054 -11.230 1.00 28.75 753 MET A CA 1
ATOM 5627 C C . MET A 1 753 ? 7.797 18.532 -12.639 1.00 28.75 753 MET A C 1
ATOM 5629 O O . MET A 1 753 ? 7.465 17.863 -13.621 1.00 28.75 753 MET A O 1
ATOM 5633 N N . ASN A 1 754 ? 8.548 19.629 -12.760 1.00 31.59 754 ASN A N 1
ATOM 5634 C CA . ASN A 1 754 ? 9.050 20.076 -14.059 1.00 31.59 754 ASN A CA 1
ATOM 5635 C C . ASN A 1 754 ? 10.229 19.224 -14.539 1.00 31.59 754 ASN A C 1
ATOM 5637 O O . ASN A 1 754 ? 10.368 18.985 -15.731 1.00 31.59 754 ASN A O 1
ATOM 5641 N N . ILE A 1 755 ? 11.042 18.672 -13.638 1.00 33.16 755 ILE A N 1
ATOM 5642 C CA . ILE A 1 755 ? 12.284 18.001 -14.024 1.00 33.16 755 ILE A CA 1
ATOM 5643 C C . ILE A 1 755 ? 12.059 16.606 -14.626 1.00 33.16 755 ILE A C 1
ATOM 5645 O O . ILE A 1 755 ? 12.821 16.236 -15.503 1.00 33.16 755 ILE A O 1
ATOM 5649 N N . ALA A 1 756 ? 11.042 15.827 -14.246 1.00 32.19 756 ALA A N 1
ATOM 5650 C CA . ALA A 1 756 ? 10.853 14.473 -14.801 1.00 32.19 756 ALA A CA 1
ATOM 5651 C C . ALA A 1 756 ? 10.202 14.472 -16.197 1.00 32.19 756 ALA A C 1
ATOM 5653 O O . ALA A 1 756 ? 10.621 13.729 -17.084 1.00 32.19 756 ALA A O 1
ATOM 5654 N N . THR A 1 757 ? 9.211 15.338 -16.416 1.00 34.59 757 THR A N 1
ATOM 5655 C CA . THR A 1 757 ? 8.517 15.469 -17.708 1.00 34.59 757 THR A CA 1
ATOM 5656 C C . THR A 1 757 ? 9.384 16.224 -18.712 1.00 34.59 757 THR A C 1
ATOM 5658 O O . THR A 1 757 ? 9.474 15.808 -19.863 1.00 34.59 757 THR A O 1
ATOM 5661 N N . VAL A 1 758 ? 10.114 17.255 -18.261 1.00 37.97 758 VAL A N 1
ATOM 5662 C CA . VAL A 1 758 ? 11.126 17.930 -19.082 1.00 37.97 758 VAL A CA 1
ATOM 5663 C C . VAL A 1 758 ? 12.338 17.029 -19.288 1.00 37.97 758 VAL A C 1
ATOM 5665 O O . VAL A 1 758 ? 12.805 16.991 -20.406 1.00 37.97 758 VAL A O 1
ATOM 5668 N N . LYS A 1 759 ? 12.813 16.212 -18.331 1.00 35.41 759 LYS A N 1
ATOM 5669 C CA . LYS A 1 759 ? 13.928 15.274 -18.599 1.00 35.41 759 LYS A CA 1
ATOM 5670 C C . LYS A 1 759 ? 13.549 14.122 -19.514 1.00 35.41 759 LYS A C 1
ATOM 5672 O O . LYS A 1 759 ? 14.379 13.765 -20.328 1.00 35.41 759 LYS A O 1
ATOM 5677 N N . ASN A 1 760 ? 12.343 13.564 -19.446 1.00 37.16 760 ASN A N 1
ATOM 5678 C CA . ASN A 1 760 ? 11.942 12.507 -20.383 1.00 37.16 760 ASN A CA 1
ATOM 5679 C C . ASN A 1 760 ? 11.673 13.066 -21.779 1.00 37.16 760 ASN A C 1
ATOM 5681 O O . ASN A 1 760 ? 12.011 12.421 -22.766 1.00 37.16 760 ASN A O 1
ATOM 5685 N N . LEU A 1 761 ? 11.122 14.281 -21.864 1.00 37.16 761 LEU A N 1
ATOM 5686 C CA . LEU A 1 761 ? 10.923 14.965 -23.134 1.00 37.16 761 LEU A CA 1
ATOM 5687 C C . LEU A 1 761 ? 12.251 15.458 -23.712 1.00 37.16 761 LEU A C 1
ATOM 5689 O O . LEU A 1 761 ? 12.439 15.277 -24.902 1.00 37.16 761 LEU A O 1
ATOM 5693 N N . VAL A 1 762 ? 13.173 15.986 -22.895 1.00 38.38 762 VAL A N 1
ATOM 5694 C CA . VAL A 1 762 ? 14.544 16.409 -23.255 1.00 38.38 762 VAL A CA 1
ATOM 5695 C C . VAL A 1 762 ? 15.427 15.211 -23.558 1.00 38.38 762 VAL A C 1
ATOM 5697 O O . VAL A 1 762 ? 16.216 15.293 -24.476 1.00 38.38 762 VAL A O 1
ATOM 5700 N N . PHE A 1 763 ? 15.276 14.075 -22.880 1.00 38.31 763 PHE A N 1
ATOM 5701 C CA . PHE A 1 763 ? 15.994 12.844 -23.210 1.00 38.31 763 PHE A CA 1
ATOM 5702 C C . PHE A 1 763 ? 15.436 12.219 -24.489 1.00 38.31 763 PHE A C 1
ATOM 5704 O O . PHE A 1 763 ? 16.219 11.863 -25.350 1.00 38.31 763 PHE A O 1
ATOM 5711 N N . CYS A 1 764 ? 14.112 12.186 -24.700 1.00 37.94 764 CYS A N 1
ATOM 5712 C CA . CYS A 1 764 ? 13.541 11.799 -25.996 1.00 37.94 764 CYS A CA 1
ATOM 5713 C C . CYS A 1 764 ? 13.910 12.786 -27.108 1.00 37.94 764 CYS A C 1
ATOM 5715 O O . CYS A 1 764 ? 14.230 12.344 -28.199 1.00 37.94 764 CYS A O 1
ATOM 5717 N N . THR A 1 765 ? 13.920 14.101 -26.866 1.00 39.56 765 THR A N 1
ATOM 5718 C CA . THR A 1 765 ? 14.362 15.070 -27.883 1.00 39.56 765 THR A CA 1
ATOM 5719 C C . THR A 1 765 ? 15.864 15.040 -28.080 1.00 39.56 765 THR A C 1
ATOM 5721 O O . THR A 1 765 ? 16.271 15.215 -29.212 1.00 39.56 765 THR A O 1
ATOM 5724 N N . LEU A 1 766 ? 16.693 14.759 -27.075 1.00 40.38 766 LEU A N 1
ATOM 5725 C CA . LEU A 1 766 ? 18.140 14.575 -27.229 1.00 40.38 766 LEU A CA 1
ATOM 5726 C C . LEU A 1 766 ? 18.462 13.254 -27.917 1.00 40.38 766 LEU A C 1
ATOM 5728 O O . LEU A 1 766 ? 19.353 13.244 -28.748 1.00 40.38 766 LEU A O 1
ATOM 5732 N N . LEU A 1 767 ? 17.726 12.175 -27.643 1.00 40.62 767 LEU A N 1
ATOM 5733 C CA . LEU A 1 767 ? 17.884 10.880 -28.305 1.00 40.62 767 LEU A CA 1
ATOM 5734 C C . LEU A 1 767 ? 17.388 10.952 -29.752 1.00 40.62 767 LEU A C 1
ATOM 5736 O O . LEU A 1 767 ? 18.074 10.477 -30.642 1.00 40.62 767 LEU A O 1
ATOM 5740 N N . VAL A 1 768 ? 16.254 11.613 -30.012 1.00 43.31 768 VAL A N 1
ATOM 5741 C CA . VAL A 1 768 ? 15.735 11.869 -31.368 1.00 43.31 768 VAL A CA 1
ATOM 5742 C C . VAL A 1 768 ? 16.592 12.897 -32.108 1.00 43.31 768 VAL A C 1
ATOM 5744 O O . VAL A 1 768 ? 16.775 12.754 -33.307 1.00 43.31 768 VAL A O 1
ATOM 5747 N N . SER A 1 769 ? 17.177 13.888 -31.427 1.00 41.41 769 SER A N 1
ATOM 5748 C CA . SER A 1 769 ? 18.116 14.842 -32.040 1.00 41.41 769 SER A CA 1
ATOM 5749 C C . SER A 1 769 ? 19.493 14.224 -32.259 1.00 41.41 769 SER A C 1
ATOM 5751 O O . SER A 1 769 ? 20.095 14.513 -33.279 1.00 41.41 769 SER A O 1
ATOM 5753 N N . MET A 1 770 ? 19.973 13.330 -31.385 1.00 40.72 770 MET A N 1
ATOM 5754 C CA . MET A 1 770 ? 21.171 12.514 -31.622 1.00 40.72 770 MET A CA 1
ATOM 5755 C C . MET A 1 770 ? 20.926 11.538 -32.764 1.00 40.72 770 MET A C 1
ATOM 5757 O O . MET A 1 770 ? 21.740 11.480 -33.669 1.00 40.72 770 MET A O 1
ATOM 5761 N N . LEU A 1 771 ? 19.802 10.818 -32.779 1.00 42.00 771 LEU A N 1
ATOM 5762 C CA . LEU A 1 771 ? 19.433 9.923 -33.877 1.00 42.00 771 LEU A CA 1
ATOM 5763 C C . LEU A 1 771 ? 19.273 10.706 -35.186 1.00 42.00 771 LEU A C 1
ATOM 5765 O O . LEU A 1 771 ? 19.797 10.276 -36.203 1.00 42.00 771 LEU A O 1
ATOM 5769 N N . ALA A 1 772 ? 18.658 11.891 -35.174 1.00 40.88 772 ALA A N 1
ATOM 5770 C CA . ALA A 1 772 ? 18.555 12.756 -36.350 1.00 40.88 772 ALA A CA 1
ATOM 5771 C C . ALA A 1 772 ? 19.909 13.350 -36.780 1.00 40.88 772 ALA A C 1
ATOM 5773 O O . ALA A 1 772 ? 20.153 13.492 -37.975 1.00 40.88 772 ALA A O 1
ATOM 5774 N N . MET A 1 773 ? 20.805 13.666 -35.841 1.00 38.78 773 MET A N 1
ATOM 5775 C CA . MET A 1 773 ? 22.148 14.192 -36.115 1.00 38.78 773 MET A CA 1
ATOM 5776 C C . MET A 1 773 ? 23.089 13.092 -36.630 1.00 38.78 773 MET A C 1
ATOM 5778 O O . MET A 1 773 ? 23.816 13.321 -37.587 1.00 38.78 773 MET A O 1
ATOM 5782 N N . ILE A 1 774 ? 23.007 11.877 -36.084 1.00 39.53 774 ILE A N 1
ATOM 5783 C CA . ILE A 1 774 ? 23.783 10.702 -36.506 1.00 39.53 774 ILE A CA 1
ATOM 5784 C C . ILE A 1 774 ? 23.248 10.144 -37.841 1.00 39.53 774 ILE A C 1
ATOM 5786 O O . ILE A 1 774 ? 24.029 9.766 -38.714 1.00 39.53 774 ILE A O 1
ATOM 5790 N N . MET A 1 775 ? 21.930 10.179 -38.073 1.00 36.97 775 MET A N 1
ATOM 5791 C CA . MET A 1 775 ? 21.340 9.812 -39.369 1.00 36.97 775 MET A CA 1
ATOM 5792 C C . MET A 1 775 ? 21.503 10.890 -40.448 1.00 36.97 775 MET A C 1
ATOM 5794 O O . MET A 1 775 ? 21.465 10.557 -41.627 1.00 36.97 775 MET A O 1
ATOM 5798 N N . SER A 1 776 ? 21.754 12.152 -40.080 1.00 38.19 776 SER A N 1
ATOM 5799 C CA . SER A 1 776 ? 22.168 13.191 -41.042 1.00 38.19 776 SER A CA 1
ATOM 5800 C C . SER A 1 776 ? 23.603 12.991 -41.549 1.00 38.19 776 SER A C 1
ATOM 5802 O O . SER A 1 776 ? 23.961 13.545 -42.584 1.00 38.19 776 SER A O 1
ATOM 5804 N N . ILE A 1 777 ? 24.411 12.188 -40.846 1.00 42.31 777 ILE A N 1
ATOM 5805 C CA . ILE A 1 777 ? 25.804 11.863 -41.198 1.00 42.31 777 ILE A CA 1
ATOM 5806 C C . ILE A 1 777 ? 25.887 10.558 -42.020 1.00 42.31 777 ILE A C 1
ATOM 5808 O O . ILE A 1 777 ? 26.860 10.337 -42.735 1.00 42.31 777 ILE A O 1
ATOM 5812 N N . SER A 1 778 ? 24.845 9.717 -41.997 1.00 35.56 778 SER A N 1
ATOM 5813 C CA . SER A 1 778 ? 24.777 8.485 -42.794 1.00 35.56 778 SER A CA 1
ATOM 5814 C C . SER A 1 778 ? 24.105 8.743 -44.145 1.00 35.56 778 SER A C 1
ATOM 5816 O O . SER A 1 778 ? 22.976 9.225 -44.222 1.00 35.56 778 SER A O 1
ATOM 5818 N N . THR A 1 779 ? 24.802 8.415 -45.229 1.00 41.75 779 THR A N 1
ATOM 5819 C CA . THR A 1 779 ? 24.388 8.581 -46.629 1.00 41.75 779 THR A CA 1
ATOM 5820 C C . THR A 1 779 ? 23.166 7.723 -46.995 1.00 41.75 779 THR A C 1
ATOM 5822 O O . THR A 1 779 ? 23.275 6.712 -47.680 1.00 41.75 779 THR A O 1
ATOM 5825 N N . VAL A 1 780 ? 21.963 8.128 -46.578 1.00 36.06 780 VAL A N 1
ATOM 5826 C CA . VAL A 1 780 ? 20.708 7.554 -47.094 1.00 36.06 780 VAL A CA 1
ATOM 5827 C C . VAL A 1 780 ? 20.398 8.197 -48.450 1.00 36.06 780 VAL A C 1
ATOM 5829 O O . VAL A 1 780 ? 20.081 9.384 -48.544 1.00 36.06 780 VAL A O 1
ATOM 5832 N N . THR A 1 781 ? 20.519 7.399 -49.509 1.00 40.06 781 THR A N 1
ATOM 5833 C CA . THR A 1 781 ? 20.457 7.779 -50.933 1.00 40.06 781 THR A CA 1
ATOM 5834 C C . THR A 1 781 ? 19.041 7.930 -51.507 1.00 40.06 781 THR A C 1
ATOM 5836 O O . THR A 1 781 ? 18.900 8.229 -52.688 1.00 40.06 781 THR A O 1
ATOM 5839 N N . SER A 1 782 ? 17.973 7.781 -50.713 1.00 44.31 782 SER A N 1
ATOM 5840 C CA . SER A 1 782 ? 16.591 7.877 -51.213 1.00 44.31 782 SER A CA 1
ATOM 5841 C C . SER A 1 782 ? 15.922 9.217 -50.881 1.00 44.31 782 SER A C 1
ATOM 5843 O O . SER A 1 782 ? 15.653 9.549 -49.723 1.00 44.31 782 SER A O 1
ATOM 5845 N N . GLN A 1 783 ? 15.608 9.980 -51.931 1.00 40.44 783 GLN A N 1
ATOM 5846 C CA . GLN A 1 783 ? 14.937 11.286 -51.888 1.00 40.44 783 GLN A CA 1
ATOM 5847 C C . GLN A 1 783 ? 13.515 11.204 -51.295 1.00 40.44 783 GLN A C 1
ATOM 5849 O O . GLN A 1 783 ? 13.058 12.144 -50.646 1.00 40.44 783 GLN A O 1
ATOM 5854 N N . SER A 1 784 ? 12.857 10.049 -51.417 1.00 42.22 784 SER A N 1
ATOM 5855 C CA . SER A 1 784 ? 11.515 9.785 -50.879 1.00 42.22 784 SER A CA 1
ATOM 5856 C C . SER A 1 784 ? 11.511 9.684 -49.349 1.00 42.22 784 SER A C 1
ATOM 5858 O O . SER A 1 784 ? 10.595 10.183 -48.694 1.00 42.22 784 SER A O 1
ATOM 5860 N N . ALA A 1 785 ? 12.573 9.115 -48.765 1.00 42.56 785 ALA A N 1
ATOM 5861 C CA . ALA A 1 785 ? 12.743 9.048 -47.314 1.00 42.56 785 ALA A CA 1
ATOM 5862 C C . ALA A 1 785 ? 12.997 10.440 -46.714 1.00 42.56 785 ALA A C 1
ATOM 5864 O O . ALA A 1 785 ? 12.481 10.747 -45.643 1.00 42.56 785 ALA A O 1
ATOM 5865 N N . ARG A 1 786 ? 13.710 11.322 -47.434 1.00 45.53 786 ARG A N 1
ATOM 5866 C CA . ARG A 1 786 ? 13.939 12.714 -47.007 1.00 45.53 786 ARG A CA 1
ATOM 5867 C C . ARG A 1 786 ? 12.640 13.516 -46.902 1.00 45.53 786 ARG A C 1
ATOM 5869 O O . ARG A 1 786 ? 12.483 14.260 -45.941 1.00 45.53 786 ARG A O 1
ATOM 5876 N N . ILE A 1 787 ? 11.703 13.356 -47.837 1.00 47.03 787 ILE A N 1
ATOM 5877 C CA . ILE A 1 787 ? 10.448 14.130 -47.848 1.00 47.03 787 ILE A CA 1
ATOM 5878 C C . ILE A 1 787 ? 9.527 13.697 -46.698 1.00 47.03 787 ILE A C 1
ATOM 5880 O O . ILE A 1 787 ? 9.014 14.549 -45.972 1.00 47.03 787 ILE A O 1
ATOM 5884 N N . LEU A 1 788 ? 9.392 12.387 -46.461 1.00 44.84 788 LEU A N 1
ATOM 5885 C CA . LEU A 1 788 ? 8.572 11.869 -45.361 1.00 44.84 788 LEU A CA 1
ATOM 5886 C C . LEU A 1 788 ? 9.136 12.275 -43.982 1.00 44.84 788 LEU A C 1
ATOM 5888 O O . LEU A 1 788 ? 8.380 12.643 -43.079 1.00 44.84 788 LEU A O 1
ATOM 5892 N N . LEU A 1 789 ? 10.470 12.274 -43.834 1.00 41.81 789 LEU A N 1
ATOM 5893 C CA . LEU A 1 789 ? 11.147 12.669 -42.594 1.00 41.81 789 LEU A CA 1
ATOM 5894 C C . LEU A 1 789 ? 11.089 14.183 -42.347 1.00 41.81 789 LEU A C 1
ATOM 5896 O O . LEU A 1 789 ? 10.866 14.605 -41.214 1.00 41.81 789 LEU A O 1
ATOM 5900 N N . VAL A 1 790 ? 11.247 15.009 -43.389 1.00 44.59 790 VAL A N 1
ATOM 5901 C CA . VAL A 1 790 ? 11.140 16.475 -43.285 1.00 44.59 790 VAL A CA 1
ATOM 5902 C C . VAL A 1 790 ? 9.730 16.882 -42.861 1.00 44.59 790 VAL A C 1
ATOM 5904 O O . VAL A 1 790 ? 9.592 17.763 -42.014 1.00 44.59 790 VAL A O 1
ATOM 5907 N N . SER A 1 791 ? 8.687 16.198 -43.339 1.00 42.19 791 SER A N 1
ATOM 5908 C CA . SER A 1 791 ? 7.311 16.430 -42.883 1.00 42.19 791 SER A CA 1
ATOM 5909 C C . SER A 1 791 ? 7.088 16.030 -41.416 1.00 42.19 791 SER A C 1
ATOM 5911 O O . SER A 1 791 ? 6.455 16.784 -40.673 1.00 42.19 791 SER A O 1
ATOM 5913 N N . MET A 1 792 ? 7.655 14.908 -40.951 1.00 40.91 792 MET A N 1
ATOM 5914 C CA . MET A 1 792 ? 7.558 14.489 -39.540 1.00 40.91 792 MET A CA 1
ATOM 5915 C C . MET A 1 792 ? 8.341 15.404 -38.582 1.00 40.91 792 MET A C 1
ATOM 5917 O O . MET A 1 792 ? 7.840 15.749 -37.505 1.00 40.91 792 MET A O 1
ATOM 5921 N N . VAL A 1 793 ? 9.540 15.846 -38.979 1.00 42.03 793 VAL A N 1
ATOM 5922 C CA . VAL A 1 793 ? 10.373 16.797 -38.221 1.00 42.03 793 VAL A CA 1
ATOM 5923 C C . VAL A 1 793 ? 9.748 18.196 -38.225 1.00 42.03 793 VAL A C 1
ATOM 5925 O O . VAL A 1 793 ? 9.742 18.869 -37.196 1.00 42.03 793 VAL A O 1
ATOM 5928 N N . ALA A 1 794 ? 9.147 18.635 -39.335 1.00 39.66 794 ALA A N 1
ATOM 5929 C CA . ALA A 1 794 ? 8.447 19.916 -39.407 1.00 39.66 794 ALA A CA 1
ATOM 5930 C C . ALA A 1 794 ? 7.225 19.959 -38.477 1.00 39.66 794 ALA A C 1
ATOM 5932 O O . ALA A 1 794 ? 7.036 20.964 -37.789 1.00 39.66 794 ALA A O 1
ATOM 5933 N N . MET A 1 795 ? 6.450 18.869 -38.381 1.00 39.97 795 MET A N 1
ATOM 5934 C CA . MET A 1 795 ? 5.298 18.753 -37.469 1.00 39.97 795 MET A CA 1
ATOM 5935 C C . MET A 1 795 ? 5.691 18.762 -35.982 1.00 39.97 795 MET A C 1
ATOM 5937 O O . MET A 1 795 ? 4.990 19.341 -35.148 1.00 39.97 795 MET A O 1
ATOM 5941 N N . THR A 1 796 ? 6.818 18.141 -35.624 1.00 39.16 796 THR A N 1
ATOM 5942 C CA . THR A 1 796 ? 7.320 18.135 -34.237 1.00 39.16 796 THR A CA 1
ATOM 5943 C C . THR A 1 796 ? 7.991 19.458 -33.864 1.00 39.16 796 THR A C 1
ATOM 5945 O O . THR A 1 796 ? 7.792 19.954 -32.753 1.00 39.16 796 THR A O 1
ATOM 5948 N N . ARG A 1 797 ? 8.697 20.095 -34.806 1.00 38.03 797 ARG A N 1
ATOM 5949 C CA . ARG A 1 797 ? 9.338 21.407 -34.626 1.00 38.03 797 ARG A CA 1
ATOM 5950 C C . ARG A 1 797 ? 8.325 22.551 -34.510 1.00 38.03 797 ARG A C 1
ATOM 5952 O O . ARG A 1 797 ? 8.529 23.436 -33.684 1.00 38.03 797 ARG A O 1
ATOM 5959 N N . THR A 1 798 ? 7.206 22.516 -35.242 1.00 41.19 798 THR A N 1
ATOM 5960 C CA . THR A 1 798 ? 6.122 23.516 -35.100 1.00 41.19 798 THR A CA 1
ATOM 5961 C C . THR A 1 798 ? 5.406 23.408 -33.757 1.00 41.19 798 THR A C 1
ATOM 5963 O O . THR A 1 798 ? 5.175 24.430 -33.109 1.00 41.19 798 THR A O 1
ATOM 5966 N N . ARG A 1 799 ? 5.129 22.189 -33.269 1.00 38.53 799 ARG A N 1
ATOM 5967 C CA . ARG A 1 799 ? 4.584 22.007 -31.913 1.00 38.53 799 ARG A CA 1
ATOM 5968 C C . ARG A 1 799 ? 5.564 22.472 -30.836 1.00 38.53 799 ARG A C 1
ATOM 5970 O O . ARG A 1 799 ? 5.155 23.245 -29.978 1.00 38.53 799 ARG A O 1
ATOM 5977 N N . ALA A 1 800 ? 6.847 22.112 -30.925 1.00 38.00 800 ALA A N 1
ATOM 5978 C CA . ALA A 1 800 ? 7.864 22.537 -29.959 1.00 38.00 800 ALA A CA 1
ATOM 5979 C C . ALA A 1 800 ? 8.095 24.063 -29.953 1.00 38.00 800 ALA A C 1
ATOM 5981 O O . ALA A 1 800 ? 8.164 24.666 -28.879 1.00 38.00 800 ALA A O 1
ATOM 5982 N N . MET A 1 801 ? 8.149 24.710 -31.125 1.00 38.16 801 MET A N 1
ATOM 5983 C CA . MET A 1 801 ? 8.336 26.163 -31.226 1.00 38.16 801 MET A CA 1
ATOM 5984 C C . MET A 1 801 ? 7.122 26.965 -30.746 1.00 38.16 801 MET A C 1
ATOM 5986 O O . MET A 1 801 ? 7.322 28.020 -30.152 1.00 38.16 801 MET A O 1
ATOM 5990 N N . SER A 1 802 ? 5.893 26.457 -30.898 1.00 36.78 802 SER A N 1
ATOM 5991 C CA . SER A 1 802 ? 4.703 27.102 -30.316 1.00 36.78 802 SER A CA 1
ATOM 5992 C C . SER A 1 802 ? 4.743 27.134 -28.779 1.00 36.78 802 SER A C 1
ATOM 5994 O O . SER A 1 802 ? 4.430 28.155 -28.168 1.00 36.78 802 SER A O 1
ATOM 5996 N N . THR A 1 803 ? 5.246 26.071 -28.143 1.00 37.47 803 THR A N 1
ATOM 5997 C CA . THR A 1 803 ? 5.469 26.013 -26.686 1.00 37.47 803 THR A CA 1
ATOM 5998 C C . THR A 1 803 ? 6.649 26.866 -26.212 1.00 37.47 803 THR A C 1
ATOM 6000 O O . THR A 1 803 ? 6.571 27.472 -25.146 1.00 37.47 803 THR A O 1
ATOM 6003 N N . ILE A 1 804 ? 7.723 26.974 -27.003 1.00 39.53 804 ILE A N 1
ATOM 6004 C CA . ILE A 1 804 ? 8.897 27.805 -26.677 1.00 39.53 804 ILE A CA 1
ATOM 6005 C C . ILE A 1 804 ? 8.588 29.301 -26.867 1.00 39.53 804 ILE A C 1
ATOM 6007 O O . ILE A 1 804 ? 9.005 30.121 -26.050 1.00 39.53 804 ILE A O 1
ATOM 6011 N N . ALA A 1 805 ? 7.797 29.672 -27.879 1.00 34.69 805 ALA A N 1
ATOM 6012 C CA . ALA A 1 805 ? 7.336 31.046 -28.086 1.00 34.69 805 ALA A CA 1
ATOM 6013 C C . ALA A 1 805 ? 6.404 31.523 -26.954 1.00 34.69 805 ALA A C 1
ATOM 6015 O O . ALA A 1 805 ? 6.502 32.672 -26.523 1.00 34.69 805 ALA A O 1
ATOM 6016 N N . ALA A 1 806 ? 5.577 30.627 -26.401 1.00 36.03 806 ALA A N 1
ATOM 6017 C CA . ALA A 1 806 ? 4.746 30.910 -25.227 1.00 36.03 806 ALA A CA 1
ATOM 6018 C C . ALA A 1 806 ? 5.550 31.025 -23.910 1.00 36.03 806 ALA A C 1
ATOM 6020 O O . ALA A 1 806 ? 5.098 31.680 -22.971 1.00 36.03 806 ALA A O 1
ATOM 6021 N N . MET A 1 807 ? 6.746 30.421 -23.831 1.00 34.50 807 MET A N 1
ATOM 6022 C CA . MET A 1 807 ? 7.676 30.571 -22.698 1.00 34.50 807 MET A CA 1
ATOM 6023 C C . MET A 1 807 ? 8.542 31.834 -22.804 1.00 34.50 807 MET A C 1
ATOM 6025 O O . MET A 1 807 ? 8.751 32.515 -21.801 1.00 34.50 807 MET A O 1
ATOM 6029 N N . ASN A 1 808 ? 9.005 32.196 -24.005 1.00 31.94 808 ASN A N 1
ATOM 6030 C CA . ASN A 1 808 ? 9.868 33.365 -24.212 1.00 31.94 808 ASN A CA 1
ATOM 6031 C C . ASN A 1 808 ? 9.152 34.711 -24.021 1.00 31.94 808 ASN A C 1
ATOM 6033 O O . ASN A 1 808 ? 9.810 35.695 -23.684 1.00 31.94 808 ASN A O 1
ATOM 6037 N N . SER A 1 809 ? 7.822 34.772 -24.154 1.00 30.16 809 SER A N 1
ATOM 6038 C CA . SER A 1 809 ? 7.068 35.989 -23.818 1.00 30.16 809 SER A CA 1
ATOM 6039 C C . SER A 1 809 ? 6.972 36.243 -22.305 1.00 30.16 809 SER A C 1
ATOM 6041 O O . SER A 1 809 ? 6.752 37.380 -21.899 1.00 30.16 809 SER A O 1
ATOM 6043 N N . LYS A 1 810 ? 7.199 35.221 -21.464 1.00 33.56 810 LYS A N 1
ATOM 6044 C CA . LYS A 1 810 ? 7.180 35.327 -19.991 1.00 33.56 810 LYS A CA 1
ATOM 6045 C C . LYS A 1 810 ? 8.548 35.597 -19.353 1.00 33.56 810 LYS A C 1
ATOM 6047 O O . LYS A 1 810 ? 8.596 35.964 -18.186 1.00 33.56 810 LYS A O 1
ATOM 6052 N N . LEU A 1 811 ? 9.647 35.435 -20.095 1.00 30.50 811 LEU A N 1
ATOM 6053 C CA . LEU A 1 811 ? 11.022 35.568 -19.582 1.00 30.50 811 LEU A CA 1
ATOM 6054 C C . LEU A 1 811 ? 11.663 36.948 -19.819 1.00 30.50 811 LEU A C 1
ATOM 6056 O O . LEU A 1 811 ? 12.684 37.249 -19.210 1.00 30.50 811 LEU A O 1
ATOM 6060 N N . ARG A 1 812 ? 11.068 37.822 -20.645 1.00 27.33 812 ARG A N 1
ATOM 6061 C CA . ARG A 1 812 ? 11.596 39.178 -20.917 1.00 27.33 812 ARG A CA 1
ATOM 6062 C C . ARG A 1 812 ? 11.235 40.246 -19.876 1.00 27.33 812 ARG A C 1
ATOM 6064 O O . ARG A 1 812 ? 11.666 41.383 -20.019 1.00 27.33 812 ARG A O 1
ATOM 6071 N N . THR A 1 813 ? 10.488 39.905 -18.830 1.00 31.72 813 THR A N 1
ATOM 6072 C CA . THR A 1 813 ? 9.945 40.876 -17.859 1.00 31.72 813 THR A CA 1
ATOM 6073 C C . THR A 1 813 ? 10.698 40.927 -16.521 1.00 31.72 813 THR A C 1
ATOM 6075 O O . THR A 1 813 ? 10.215 41.555 -15.587 1.00 31.72 813 THR A O 1
ATOM 6078 N N . LEU A 1 814 ? 11.859 40.267 -16.403 1.00 28.14 814 LEU A N 1
ATOM 6079 C CA . LEU A 1 814 ? 12.527 39.995 -15.115 1.00 28.14 814 LEU A CA 1
ATOM 6080 C C . LEU A 1 814 ? 13.950 40.571 -14.963 1.00 28.14 814 LEU A C 1
ATOM 6082 O O . LEU A 1 814 ? 14.666 40.199 -14.039 1.00 28.14 814 LEU A O 1
ATOM 6086 N N . GLN A 1 815 ? 14.364 41.509 -15.815 1.00 29.27 815 GLN A N 1
ATOM 6087 C CA . GLN A 1 815 ? 15.606 42.268 -15.627 1.00 29.27 815 GLN A CA 1
ATOM 6088 C C . GLN A 1 815 ? 15.290 43.760 -15.551 1.00 29.27 815 GLN A C 1
ATOM 6090 O O . GLN A 1 815 ? 14.694 44.278 -16.489 1.00 29.27 815 GLN A O 1
ATOM 6095 N N . ILE A 1 816 ? 15.719 44.397 -14.450 1.00 27.95 816 ILE A N 1
ATOM 6096 C CA . ILE A 1 816 ? 16.030 45.828 -14.209 1.00 27.95 816 ILE A CA 1
ATOM 6097 C C . ILE A 1 816 ? 15.490 46.265 -12.826 1.00 27.95 816 ILE A C 1
ATOM 6099 O O . ILE A 1 816 ? 14.291 46.475 -12.676 1.00 27.95 816 ILE A O 1
ATOM 6103 N N . CYS A 1 817 ? 16.389 46.354 -11.827 1.00 24.25 817 CYS A N 1
ATOM 6104 C CA . CYS A 1 817 ? 16.578 47.477 -10.876 1.00 24.25 817 CYS A CA 1
ATOM 6105 C C . CYS A 1 817 ? 17.202 47.041 -9.529 1.00 24.25 817 CYS A C 1
ATOM 6107 O O . CYS A 1 817 ? 16.540 46.454 -8.679 1.00 24.25 817 CYS A O 1
ATOM 6109 N N . THR A 1 818 ? 18.456 47.442 -9.312 1.00 28.17 818 THR A N 1
ATOM 6110 C CA . THR A 1 818 ? 19.093 47.719 -8.008 1.00 28.17 818 THR A CA 1
ATOM 6111 C C . THR A 1 818 ? 19.529 49.191 -8.006 1.00 28.17 818 THR A C 1
ATOM 6113 O O . THR A 1 818 ? 19.765 49.749 -9.082 1.00 28.17 818 THR A O 1
ATOM 6116 N N . PRO A 1 819 ? 19.638 49.842 -6.833 1.00 31.20 819 PRO A N 1
ATOM 6117 C CA . PRO A 1 819 ? 20.929 50.467 -6.533 1.00 31.20 819 PRO A CA 1
ATOM 6118 C C . PRO A 1 819 ? 21.372 50.351 -5.062 1.00 31.20 819 PRO A C 1
ATOM 6120 O O . PRO A 1 819 ? 20.608 50.010 -4.163 1.00 31.20 819 PRO A O 1
ATOM 6123 N N . ALA A 1 820 ? 22.666 50.613 -4.880 1.00 30.53 820 ALA A N 1
ATOM 6124 C CA . ALA A 1 820 ? 23.472 50.496 -3.672 1.00 30.53 820 ALA A CA 1
ATOM 6125 C C . ALA A 1 820 ? 23.384 51.720 -2.741 1.00 30.53 820 ALA A C 1
ATOM 6127 O O . ALA A 1 820 ? 23.160 52.833 -3.212 1.00 30.53 820 ALA A O 1
ATOM 6128 N N . MET A 1 821 ? 23.703 51.539 -1.451 1.00 23.95 821 MET A N 1
ATOM 6129 C CA . MET A 1 821 ? 24.283 52.612 -0.635 1.00 23.95 821 MET A CA 1
ATOM 6130 C C . MET A 1 821 ? 25.153 52.075 0.515 1.00 23.95 821 MET A C 1
ATOM 6132 O O . MET A 1 821 ? 24.797 51.131 1.215 1.00 23.95 821 MET A O 1
ATOM 6136 N N . THR A 1 822 ? 26.319 52.699 0.639 1.00 32.12 822 THR A N 1
ATOM 6137 C CA . THR A 1 822 ? 27.460 52.449 1.532 1.00 32.12 822 THR A CA 1
ATOM 6138 C C . THR A 1 822 ? 27.280 53.188 2.859 1.00 32.12 822 THR A C 1
ATOM 6140 O O . THR A 1 822 ? 26.888 54.350 2.803 1.00 32.12 822 THR A O 1
ATOM 6143 N N . ILE A 1 823 ? 27.641 52.617 4.021 1.00 27.45 823 ILE A N 1
ATOM 6144 C CA . ILE A 1 823 ? 27.840 53.409 5.256 1.00 27.45 823 ILE A CA 1
ATOM 6145 C C . ILE A 1 823 ? 29.062 52.931 6.058 1.00 27.45 823 ILE A C 1
ATOM 6147 O O . ILE A 1 823 ? 29.243 51.751 6.350 1.00 27.45 823 ILE A O 1
ATOM 6151 N N . THR A 1 824 ? 29.885 53.924 6.383 1.00 26.34 824 THR A N 1
ATOM 6152 C CA . THR A 1 824 ? 31.133 53.972 7.150 1.00 26.34 824 THR A CA 1
ATOM 6153 C C . THR A 1 824 ? 30.897 53.898 8.666 1.00 26.34 824 THR A C 1
ATOM 6155 O O . THR A 1 824 ? 29.901 54.405 9.175 1.00 26.34 824 THR A O 1
ATOM 6158 N N . MET A 1 825 ? 31.848 53.316 9.406 1.00 29.95 825 MET A N 1
ATOM 6159 C CA . MET A 1 825 ? 31.855 53.279 10.876 1.00 29.95 825 MET A CA 1
ATOM 6160 C C . MET A 1 825 ? 32.350 54.593 11.498 1.00 29.95 825 MET A C 1
ATOM 6162 O O . MET A 1 825 ? 33.392 55.088 11.083 1.00 29.95 825 MET A O 1
ATOM 6166 N N . THR A 1 826 ? 31.704 55.049 12.580 1.00 27.12 826 THR A N 1
ATOM 6167 C CA . THR A 1 826 ? 32.328 55.836 13.668 1.00 27.12 826 THR A CA 1
ATOM 6168 C C . THR A 1 826 ? 31.551 55.680 14.986 1.00 27.12 826 THR A C 1
ATOM 6170 O O . THR A 1 826 ? 30.366 55.364 14.997 1.00 27.12 826 THR A O 1
ATOM 6173 N N . THR A 1 827 ? 32.263 55.861 16.096 1.00 34.50 827 THR A N 1
ATOM 6174 C CA . THR A 1 827 ? 31.997 55.450 17.485 1.00 34.50 827 THR A CA 1
ATOM 6175 C C . THR A 1 827 ? 31.273 56.507 18.346 1.00 34.50 827 THR A C 1
ATOM 6177 O O . THR A 1 827 ? 31.622 57.677 18.258 1.00 34.50 827 THR A O 1
ATOM 6180 N N . ARG A 1 828 ? 30.356 56.109 19.259 1.00 28.27 828 ARG A N 1
ATOM 6181 C CA . ARG A 1 828 ? 30.334 56.450 20.716 1.00 28.27 828 ARG A CA 1
ATOM 6182 C C . ARG A 1 828 ? 29.015 56.094 21.435 1.00 28.27 828 ARG A C 1
ATOM 6184 O O . ARG A 1 828 ? 27.927 56.185 20.889 1.00 28.27 828 ARG A O 1
ATOM 6191 N N . SER A 1 829 ? 29.200 55.741 22.707 1.00 40.31 829 SER A N 1
ATOM 6192 C CA . SER A 1 829 ? 28.255 55.414 23.787 1.00 40.31 829 SER A CA 1
ATOM 6193 C C . SER A 1 829 ? 27.043 56.349 23.963 1.00 40.31 829 SER A C 1
ATOM 6195 O O . SER A 1 829 ? 27.216 57.546 24.175 1.00 40.31 829 SER A O 1
ATOM 6197 N N . SER A 1 830 ? 25.834 55.772 23.995 1.00 34.84 830 SER A N 1
ATOM 6198 C CA . SER A 1 830 ? 24.705 56.160 24.866 1.00 34.84 830 SER A CA 1
ATOM 6199 C C . SER A 1 830 ? 23.661 55.023 24.876 1.00 34.84 830 SER A C 1
ATOM 6201 O O . SER A 1 830 ? 23.487 54.339 23.870 1.00 34.84 830 SER A O 1
ATOM 6203 N N . ARG A 1 831 ? 23.043 54.732 26.031 1.00 36.19 831 ARG A N 1
ATOM 6204 C CA . ARG A 1 831 ? 22.091 53.609 26.203 1.00 36.19 831 ARG A CA 1
ATOM 6205 C C . ARG A 1 831 ? 20.886 53.757 25.253 1.00 36.19 831 ARG A C 1
ATOM 6207 O O . ARG A 1 831 ? 20.333 54.855 25.208 1.00 36.19 831 ARG A O 1
ATOM 6214 N N . PRO A 1 832 ? 20.439 52.696 24.553 1.00 39.97 832 PRO A N 1
ATOM 6215 C CA . PRO A 1 832 ? 19.245 52.785 23.723 1.00 39.97 832 PRO A CA 1
ATOM 6216 C C . PRO A 1 832 ? 17.963 52.796 24.585 1.00 39.97 832 PRO A C 1
ATOM 6218 O O . PRO A 1 832 ? 17.951 52.211 25.674 1.00 39.97 832 PRO A O 1
ATOM 6221 N N . PRO A 1 833 ? 16.888 53.463 24.123 1.00 48.12 833 PRO A N 1
ATOM 6222 C CA . PRO A 1 833 ? 15.550 53.345 24.709 1.00 48.12 833 PRO A CA 1
ATOM 6223 C C . PRO A 1 833 ? 15.053 51.887 24.633 1.00 48.12 833 PRO A C 1
ATOM 6225 O O . PRO A 1 833 ? 15.605 51.116 23.843 1.00 48.12 833 PRO A O 1
ATOM 6228 N N . PRO A 1 834 ? 14.039 51.483 25.432 1.00 48.16 834 PRO A N 1
ATOM 6229 C CA . PRO A 1 834 ? 13.477 50.137 25.335 1.00 48.16 834 PRO A CA 1
ATOM 6230 C C . PRO A 1 834 ? 13.109 49.846 23.880 1.00 48.16 834 PRO A C 1
ATOM 6232 O O . PRO A 1 834 ? 12.474 50.674 23.221 1.00 48.16 834 PRO A O 1
ATOM 6235 N N . GLU A 1 835 ? 13.569 48.701 23.375 1.00 48.94 835 GLU A N 1
ATOM 6236 C CA . GLU A 1 835 ? 13.301 48.287 22.002 1.00 48.94 835 GLU A CA 1
ATOM 6237 C C . GLU A 1 835 ? 11.786 48.324 21.753 1.00 48.94 835 GLU A C 1
ATOM 6239 O O . GLU A 1 835 ? 11.021 47.831 22.591 1.00 48.94 835 GLU A O 1
ATOM 6244 N N . PRO A 1 836 ? 11.313 48.915 20.639 1.00 52.19 836 PRO A N 1
ATOM 6245 C CA . PRO A 1 836 ? 9.902 48.851 20.300 1.00 52.19 836 PRO A CA 1
ATOM 6246 C C . PRO A 1 836 ? 9.504 47.377 20.208 1.00 52.19 836 PRO A C 1
ATOM 6248 O O . PRO A 1 836 ? 10.089 46.619 19.431 1.00 52.19 836 PRO A O 1
ATOM 6251 N N . ALA A 1 837 ? 8.535 46.964 21.030 1.00 59.84 837 ALA A N 1
ATOM 6252 C CA . ALA A 1 837 ? 8.044 45.595 21.032 1.00 59.84 837 ALA A CA 1
ATOM 6253 C C . ALA A 1 837 ? 7.645 45.209 19.601 1.00 59.84 837 ALA A C 1
ATOM 6255 O O . ALA A 1 837 ? 6.849 45.899 18.960 1.00 59.84 837 ALA A O 1
ATOM 6256 N N . ARG A 1 838 ? 8.233 44.125 19.083 1.00 68.31 838 ARG A N 1
ATOM 6257 C CA . ARG A 1 838 ? 7.926 43.613 17.745 1.00 68.31 838 ARG A CA 1
ATOM 6258 C C . ARG A 1 838 ? 6.419 43.373 17.635 1.00 68.31 838 ARG A C 1
ATOM 6260 O O . ARG A 1 838 ? 5.879 42.519 18.334 1.00 68.31 838 ARG A O 1
ATOM 6267 N N . VAL A 1 839 ? 5.759 44.104 16.740 1.00 71.69 839 VAL A N 1
ATOM 6268 C CA . VAL A 1 839 ? 4.349 43.881 16.402 1.00 71.69 839 VAL A CA 1
ATOM 6269 C C . VAL A 1 839 ? 4.274 42.657 15.494 1.00 71.69 839 VAL A C 1
ATOM 6271 O O . VAL A 1 839 ? 4.849 42.659 14.406 1.00 71.69 839 VAL A O 1
ATOM 6274 N N . TYR A 1 840 ? 3.609 41.602 15.960 1.00 77.31 840 TYR A N 1
ATOM 6275 C CA . TYR A 1 840 ? 3.416 40.380 15.182 1.00 77.31 840 TYR A CA 1
ATOM 6276 C C . TYR A 1 840 ? 2.443 40.610 14.022 1.00 77.31 840 TYR A C 1
ATOM 6278 O O . TYR A 1 840 ? 1.504 41.403 14.118 1.00 77.31 840 TYR A O 1
ATOM 6286 N N . THR A 1 841 ? 2.675 39.907 12.918 1.00 81.88 841 THR A N 1
ATOM 6287 C CA . THR A 1 841 ? 1.729 39.838 11.795 1.00 81.88 841 THR A CA 1
ATOM 6288 C C . THR A 1 841 ? 0.541 38.934 12.133 1.00 81.88 841 THR A C 1
ATOM 6290 O O . THR A 1 841 ? 0.636 38.085 13.018 1.00 81.88 841 THR A O 1
ATOM 6293 N N . ASP A 1 842 ? -0.580 39.084 11.424 1.00 78.75 842 ASP A N 1
ATOM 6294 C CA . ASP A 1 842 ? -1.787 38.279 11.678 1.00 78.75 842 ASP A CA 1
ATOM 6295 C C . ASP A 1 842 ? -1.535 36.775 11.488 1.00 78.75 842 ASP A C 1
ATOM 6297 O O . ASP A 1 842 ? -2.038 35.954 12.258 1.00 78.75 842 ASP A O 1
ATOM 6301 N N . ASP A 1 843 ? -0.698 36.418 10.510 1.00 79.00 843 ASP A N 1
ATOM 6302 C CA . ASP A 1 843 ? -0.279 35.039 10.258 1.00 79.00 843 ASP A CA 1
ATOM 6303 C C . ASP A 1 843 ? 0.606 34.507 11.397 1.00 79.00 843 ASP A C 1
ATOM 6305 O O . ASP A 1 843 ? 0.423 33.377 11.845 1.00 79.00 843 ASP A O 1
ATOM 6309 N N . GLU A 1 844 ? 1.525 35.325 11.929 1.00 81.00 844 GLU A N 1
ATOM 6310 C CA . GLU A 1 844 ? 2.346 34.958 13.093 1.00 81.00 844 GLU A CA 1
ATOM 6311 C C . GLU A 1 844 ? 1.499 34.785 14.361 1.00 81.00 844 GLU A C 1
ATOM 6313 O O . GLU A 1 844 ? 1.759 33.870 15.144 1.00 81.00 844 GLU A O 1
ATOM 6318 N N . ILE A 1 845 ? 0.488 35.635 14.571 1.00 81.75 845 ILE A N 1
ATOM 6319 C CA . ILE A 1 845 ? -0.451 35.520 15.696 1.00 81.75 845 ILE A CA 1
ATOM 6320 C C . ILE A 1 845 ? -1.270 34.236 15.560 1.00 81.75 845 ILE A C 1
ATOM 6322 O O . ILE A 1 845 ? -1.325 33.445 16.502 1.00 81.75 845 ILE A O 1
ATOM 6326 N N . SER A 1 846 ? -1.853 34.000 14.383 1.00 81.50 846 SER A N 1
ATOM 6327 C CA . SER A 1 846 ? -2.658 32.808 14.099 1.00 81.50 846 SER A CA 1
ATOM 6328 C C . SER A 1 846 ? -1.836 31.534 14.285 1.00 81.50 846 SER A C 1
ATOM 6330 O O . SER A 1 846 ? -2.259 30.625 14.997 1.00 81.50 846 SER A O 1
ATOM 6332 N N . ALA A 1 847 ? -0.621 31.493 13.728 1.00 82.44 847 ALA A N 1
ATOM 6333 C CA . ALA A 1 847 ? 0.288 30.365 13.886 1.00 82.44 847 ALA A CA 1
ATOM 6334 C C . ALA A 1 847 ? 0.660 30.143 15.355 1.00 82.44 847 ALA A C 1
ATOM 6336 O O . ALA A 1 847 ? 0.618 29.013 15.819 1.00 82.44 847 ALA A O 1
ATOM 6337 N N . ARG A 1 848 ? 0.974 31.197 16.119 1.00 82.38 848 ARG A N 1
ATOM 6338 C CA . ARG A 1 848 ? 1.304 31.069 17.548 1.00 82.38 848 ARG A CA 1
ATOM 6339 C C . ARG A 1 848 ? 0.153 30.526 18.374 1.00 82.38 848 ARG A C 1
ATOM 6341 O O . ARG A 1 848 ? 0.398 29.696 19.240 1.00 82.38 848 ARG A O 1
ATOM 6348 N N . VAL A 1 849 ? -1.065 30.995 18.130 1.00 81.00 849 VAL A N 1
ATOM 6349 C CA . VAL A 1 849 ? -2.261 30.523 18.835 1.00 81.00 849 VAL A CA 1
ATOM 6350 C C . VAL A 1 849 ? -2.514 29.053 18.524 1.00 81.00 849 VAL A C 1
ATOM 6352 O O . VAL A 1 849 ? -2.636 28.257 19.448 1.00 81.00 849 VAL A O 1
ATOM 6355 N N . VAL A 1 850 ? -2.511 28.686 17.240 1.00 82.19 850 VAL A N 1
ATOM 6356 C CA . VAL A 1 850 ? -2.720 27.302 16.800 1.00 82.19 850 VAL A CA 1
ATOM 6357 C C . VAL A 1 850 ? -1.619 26.394 17.346 1.00 82.19 850 VAL A C 1
ATOM 6359 O O . VAL A 1 850 ? -1.916 25.366 17.935 1.00 82.19 850 VAL A O 1
ATOM 6362 N N . ILE A 1 851 ? -0.351 26.796 17.238 1.00 78.88 851 ILE A N 1
ATOM 6363 C CA . ILE A 1 851 ? 0.786 26.050 17.788 1.00 78.88 851 ILE A CA 1
ATOM 6364 C C . ILE A 1 851 ? 0.661 25.914 19.307 1.00 78.88 851 ILE A C 1
ATOM 6366 O O . ILE A 1 851 ? 0.879 24.828 19.827 1.00 78.88 851 ILE A O 1
ATOM 6370 N N . ARG A 1 852 ? 0.301 26.981 20.029 1.00 77.25 852 ARG A N 1
ATOM 6371 C CA . ARG A 1 852 ? 0.129 26.937 21.487 1.00 77.25 852 ARG A CA 1
ATOM 6372 C C . ARG A 1 852 ? -0.972 25.956 21.879 1.00 77.25 852 ARG A C 1
ATOM 6374 O O . ARG A 1 852 ? -0.740 25.123 22.746 1.00 77.25 852 ARG A O 1
ATOM 6381 N N . ASP A 1 853 ? -2.142 26.061 21.258 1.00 70.31 853 ASP A N 1
ATOM 6382 C CA . ASP A 1 853 ? -3.293 25.222 21.598 1.00 70.31 853 ASP A CA 1
ATOM 6383 C C . ASP A 1 853 ? -3.095 23.760 21.144 1.00 70.31 853 ASP A C 1
ATOM 6385 O O . ASP A 1 853 ? -3.540 22.856 21.843 1.00 70.31 853 ASP A O 1
ATOM 6389 N N . ILE A 1 854 ? -2.361 23.506 20.051 1.00 67.75 854 ILE A N 1
ATOM 6390 C CA . ILE A 1 854 ? -1.987 22.147 19.612 1.00 67.75 854 ILE A CA 1
ATOM 6391 C C . ILE A 1 854 ? -0.901 21.538 20.514 1.00 67.75 854 ILE A C 1
ATOM 6393 O O . ILE A 1 854 ? -1.017 20.382 20.902 1.00 67.75 854 ILE A O 1
ATOM 6397 N N . ILE A 1 855 ? 0.152 22.288 20.868 1.00 56.19 855 ILE A N 1
ATOM 6398 C CA . ILE A 1 855 ? 1.273 21.776 21.682 1.00 56.19 855 ILE A CA 1
ATOM 6399 C C . ILE A 1 855 ? 0.857 21.533 23.134 1.00 56.19 855 ILE A C 1
ATOM 6401 O O . ILE A 1 855 ? 1.374 20.614 23.765 1.00 56.19 855 ILE A O 1
ATOM 6405 N N . LEU A 1 856 ? -0.034 22.358 23.694 1.00 50.38 856 LEU A N 1
ATOM 6406 C CA . LEU A 1 856 ? -0.400 22.226 25.104 1.00 50.38 856 LEU A CA 1
ATOM 6407 C C . LEU A 1 856 ? -1.315 21.029 25.387 1.00 50.38 856 LEU A C 1
ATOM 6409 O O . LEU A 1 856 ? -1.284 20.588 26.530 1.00 50.38 856 LEU A O 1
ATOM 6413 N N . ALA A 1 857 ? -2.054 20.510 24.390 1.00 48.00 857 ALA A N 1
ATOM 6414 C CA . ALA A 1 857 ? -2.830 19.249 24.329 1.00 48.00 857 ALA A CA 1
ATOM 6415 C C . ALA A 1 857 ? -3.745 18.856 25.520 1.00 48.00 857 ALA A C 1
ATOM 6417 O O . ALA A 1 857 ? -4.549 17.936 25.407 1.00 48.00 857 ALA A O 1
ATOM 6418 N N . GLN A 1 858 ? -3.700 19.557 26.649 1.00 48.25 858 GLN A N 1
ATOM 6419 C CA . GLN A 1 858 ? -4.680 19.496 27.719 1.00 48.25 858 GLN A CA 1
ATOM 6420 C C . GLN A 1 858 ? -5.774 20.524 27.410 1.00 48.25 858 GLN A C 1
ATOM 6422 O O . GLN A 1 858 ? -5.440 21.661 27.051 1.00 48.25 858 GLN A O 1
ATOM 6427 N N . PRO A 1 859 ? -7.072 20.193 27.569 1.00 54.03 859 PRO A N 1
ATOM 6428 C CA . PRO A 1 859 ? -8.106 21.215 27.557 1.00 54.03 859 PRO A CA 1
ATOM 6429 C C . PRO A 1 859 ? -7.732 22.227 28.635 1.00 54.03 859 PRO A C 1
ATOM 6431 O O . PRO A 1 859 ? -7.592 21.862 29.804 1.00 54.03 859 PRO A O 1
ATOM 6434 N N . VAL A 1 860 ? -7.501 23.482 28.245 1.00 54.69 860 VAL A N 1
ATOM 6435 C CA . VAL A 1 860 ? -7.206 24.538 29.209 1.00 54.69 860 VAL A CA 1
ATOM 6436 C C . VAL A 1 860 ? -8.441 24.678 30.094 1.00 54.69 860 VAL A C 1
ATOM 6438 O O . VAL A 1 860 ? -9.406 25.342 29.720 1.00 54.69 860 VAL A O 1
ATOM 6441 N N . GLN A 1 861 ? -8.441 24.010 31.250 1.00 56.94 861 GLN A N 1
ATOM 6442 C CA . GLN A 1 861 ? -9.450 24.196 32.283 1.00 56.94 861 GLN A CA 1
ATOM 6443 C C . GLN A 1 861 ? -9.238 25.595 32.852 1.00 56.94 861 GLN A C 1
ATOM 6445 O O . GLN A 1 861 ? -8.478 25.808 33.799 1.00 56.94 861 GLN A O 1
ATOM 6450 N N . SER A 1 862 ? -9.863 26.580 32.208 1.00 64.12 862 SER A N 1
ATOM 6451 C CA . SER A 1 862 ? -9.885 27.937 32.724 1.00 64.12 862 SER A CA 1
ATOM 6452 C C . SER A 1 862 ? -10.631 27.935 34.051 1.00 64.12 862 SER A C 1
ATOM 6454 O O . SER A 1 862 ? -11.739 27.410 34.164 1.00 64.12 862 SER A O 1
ATOM 6456 N N . LYS A 1 863 ? -10.019 28.546 35.066 1.00 68.75 863 LYS A N 1
ATOM 6457 C CA . LYS A 1 863 ? -10.659 28.749 36.369 1.00 68.75 863 LYS A CA 1
ATOM 6458 C C . LYS A 1 863 ? -11.852 29.708 36.269 1.00 68.75 863 LYS A C 1
ATOM 6460 O O . LYS A 1 863 ? -12.744 29.623 37.102 1.00 68.75 863 LYS A O 1
ATOM 6465 N N . ASN A 1 864 ? -11.859 30.585 35.259 1.00 83.62 864 ASN A N 1
ATOM 6466 C CA . ASN A 1 864 ? -12.882 31.598 35.009 1.00 83.62 864 ASN A CA 1
ATOM 6467 C C . ASN A 1 864 ? -13.210 31.639 33.503 1.00 83.62 864 ASN A C 1
ATOM 6469 O O . ASN A 1 864 ? -12.659 32.484 32.794 1.00 83.62 864 ASN A O 1
ATOM 6473 N N . PRO A 1 865 ? -14.069 30.737 32.994 1.00 90.19 865 PRO A N 1
ATOM 6474 C CA . PRO A 1 865 ? -14.396 30.696 31.573 1.00 90.19 865 PRO A CA 1
ATOM 6475 C C . PRO A 1 865 ? -15.075 31.994 31.109 1.00 90.19 865 PRO A C 1
ATOM 6477 O O . PRO A 1 865 ? -15.902 32.571 31.813 1.00 90.19 865 PRO A O 1
ATOM 6480 N N . LYS A 1 866 ? -14.718 32.458 29.908 1.00 92.81 866 LYS A N 1
ATOM 6481 C CA . LYS A 1 866 ? -15.217 33.701 29.303 1.00 92.81 866 LYS A CA 1
ATOM 6482 C C . LYS A 1 866 ? -15.827 33.474 27.926 1.00 92.81 866 LYS A C 1
ATOM 6484 O O . LYS A 1 866 ? -15.473 32.532 27.209 1.00 92.81 866 LYS A O 1
ATOM 6489 N N . ILE A 1 867 ? -16.702 34.401 27.539 1.00 94.44 867 ILE A N 1
ATOM 6490 C CA . ILE A 1 867 ? -17.236 34.531 26.179 1.00 94.44 867 ILE A CA 1
ATOM 6491 C C . ILE A 1 867 ? -16.539 35.689 25.463 1.00 94.44 867 ILE A C 1
ATOM 6493 O O . ILE A 1 867 ? -16.565 36.825 25.936 1.00 94.44 867 ILE A O 1
ATOM 6497 N N . ALA A 1 868 ? -15.951 35.415 24.302 1.00 95.75 868 ALA A N 1
ATOM 6498 C CA . ALA A 1 868 ? -15.408 36.435 23.417 1.00 95.75 868 ALA A CA 1
ATOM 6499 C C . ALA A 1 868 ? -16.501 36.980 22.491 1.00 95.75 868 ALA A C 1
ATOM 6501 O O . ALA A 1 868 ? -16.991 36.269 21.612 1.00 95.75 868 ALA A O 1
ATOM 6502 N N . PHE A 1 869 ? -16.851 38.252 22.663 1.00 94.50 869 PHE A N 1
ATOM 6503 C CA . PHE A 1 869 ? -17.742 38.998 21.781 1.00 94.50 869 PHE A CA 1
ATOM 6504 C C . PHE A 1 869 ? -16.914 39.739 20.729 1.00 94.50 869 PHE A C 1
ATOM 6506 O O . PHE A 1 869 ? -16.140 40.646 21.043 1.00 94.50 869 PHE A O 1
ATOM 6513 N N . MET A 1 870 ? -17.060 39.328 19.474 1.00 94.56 870 MET A N 1
ATOM 6514 C CA . MET A 1 870 ? -16.290 39.834 18.342 1.00 94.56 870 MET A CA 1
ATOM 6515 C C . MET A 1 870 ? -17.207 40.643 17.427 1.00 94.56 870 MET A C 1
ATOM 6517 O O . MET A 1 870 ? -18.113 40.089 16.809 1.00 94.56 870 MET A O 1
ATOM 6521 N N . PHE A 1 871 ? -16.966 41.946 17.328 1.00 91.25 871 PHE A N 1
ATOM 6522 C CA . PHE A 1 871 ? -17.759 42.862 16.516 1.00 91.25 871 PHE A CA 1
ATOM 6523 C C . PHE A 1 871 ? -17.053 43.149 15.196 1.00 91.25 871 PHE A C 1
ATOM 6525 O O . PHE A 1 871 ? -15.936 43.672 15.179 1.00 91.25 871 PHE A O 1
ATOM 6532 N N . LEU A 1 872 ? -17.726 42.836 14.090 1.00 89.62 872 LEU A N 1
ATOM 6533 C CA . LEU A 1 872 ? -17.287 43.186 12.747 1.00 89.62 872 LEU A CA 1
ATOM 6534 C C . LEU A 1 872 ? -18.143 44.340 12.225 1.00 89.62 872 LEU A C 1
ATOM 6536 O O . LEU A 1 872 ? -19.319 44.158 11.904 1.00 89.62 872 LEU A O 1
ATOM 6540 N N . THR A 1 873 ? -17.553 45.532 12.146 1.00 86.06 873 THR A N 1
ATOM 6541 C CA . THR A 1 873 ? -18.274 46.758 11.791 1.00 86.06 873 THR A CA 1
ATOM 6542 C C . THR A 1 873 ? -17.601 47.498 10.630 1.00 86.06 873 THR A C 1
ATOM 6544 O O . THR A 1 873 ? -16.379 47.456 10.461 1.00 86.06 873 THR A O 1
ATOM 6547 N N . PRO A 1 874 ? -18.358 48.204 9.778 1.00 79.19 874 PRO A N 1
ATOM 6548 C CA . PRO A 1 874 ? -17.790 49.153 8.830 1.00 79.19 874 PRO A CA 1
ATOM 6549 C C . PRO A 1 874 ? -17.240 50.413 9.520 1.00 79.19 874 PRO A C 1
ATOM 6551 O O . PRO A 1 874 ? -16.236 50.949 9.048 1.00 79.19 874 PRO A O 1
ATOM 6554 N N . SER A 1 875 ? -17.860 50.869 10.616 1.00 77.12 875 SER A N 1
ATOM 6555 C CA . SER A 1 875 ? -17.513 52.093 11.366 1.00 77.12 875 SER A CA 1
ATOM 6556 C C . SER A 1 875 ? -17.838 51.963 12.871 1.00 77.12 875 SER A C 1
ATOM 6558 O O . SER A 1 875 ? -17.718 50.872 13.424 1.00 77.12 875 SER A O 1
ATOM 6560 N N . SER A 1 876 ? -18.209 53.050 13.563 1.00 78.88 876 SER A N 1
ATOM 6561 C CA . SER A 1 876 ? -18.604 53.026 14.981 1.00 78.88 876 SER A CA 1
ATOM 6562 C C . SER A 1 876 ? -19.874 52.206 15.230 1.00 78.88 876 SER A C 1
ATOM 6564 O O . SER A 1 876 ? -20.762 52.166 14.383 1.00 78.88 876 SER A O 1
ATOM 6566 N N . LEU A 1 877 ? -19.969 51.585 16.410 1.00 80.06 877 LEU A N 1
ATOM 6567 C CA . LEU A 1 877 ? -21.106 50.759 16.823 1.00 80.06 877 LEU A CA 1
ATOM 6568 C C . LEU A 1 877 ? -22.332 51.639 17.149 1.00 80.06 877 LEU A C 1
ATOM 6570 O O . LEU A 1 877 ? -22.291 52.390 18.123 1.00 80.06 877 LEU A O 1
ATOM 6574 N N . PRO A 1 878 ? -23.449 51.547 16.406 1.00 76.94 878 PRO A N 1
ATOM 6575 C CA . PRO A 1 878 ? -24.619 52.397 16.645 1.00 76.94 878 PRO A CA 1
ATOM 6576 C C . PRO A 1 878 ? -25.319 52.088 17.981 1.00 76.94 878 PRO A C 1
ATOM 6578 O O . PRO A 1 878 ? -25.826 52.994 18.642 1.00 76.94 878 PRO A O 1
ATOM 6581 N N . PHE A 1 879 ? -25.309 50.824 18.419 1.00 82.69 879 PHE A N 1
ATOM 6582 C CA . PHE A 1 879 ? -25.970 50.361 19.648 1.00 82.69 879 PHE A CA 1
ATOM 6583 C C . PHE A 1 879 ? -25.020 50.221 20.849 1.00 82.69 879 PHE A C 1
ATOM 6585 O O . PHE A 1 879 ? -25.287 49.450 21.770 1.00 82.69 879 PHE A O 1
ATOM 6592 N N . GLU A 1 880 ? -23.916 50.970 20.876 1.00 84.62 880 GLU A N 1
ATOM 6593 C CA . GLU A 1 880 ? -22.870 50.842 21.901 1.00 84.62 880 GLU A CA 1
ATOM 6594 C C . GLU A 1 880 ? -23.407 50.978 23.341 1.00 84.62 880 GLU A C 1
ATOM 6596 O O . GLU A 1 880 ? -23.087 50.161 24.199 1.00 84.62 880 GLU A O 1
ATOM 6601 N N . LYS A 1 881 ? -24.319 51.931 23.595 1.00 85.25 881 LYS A N 1
ATOM 6602 C CA . LYS A 1 881 ? -24.962 52.119 24.916 1.00 85.25 881 LYS A CA 1
ATOM 6603 C C . LYS A 1 881 ? -25.858 50.951 25.343 1.00 85.25 881 LYS A C 1
ATOM 6605 O O . LYS A 1 881 ? -26.076 50.743 26.534 1.00 85.25 881 LYS A O 1
ATOM 6610 N N . LEU A 1 882 ? -26.439 50.223 24.388 1.00 87.94 882 LEU A N 1
ATOM 6611 C CA . LEU A 1 882 ? -27.252 49.041 24.684 1.00 87.94 882 LEU A CA 1
ATOM 6612 C C . LEU A 1 882 ? -26.348 47.877 25.093 1.00 87.94 882 LEU A C 1
ATOM 6614 O O . LEU A 1 882 ? -26.607 47.223 26.101 1.00 87.94 882 LEU A O 1
ATOM 6618 N N . TRP A 1 883 ? -25.261 47.669 24.350 1.00 90.00 883 TRP A N 1
ATOM 6619 C CA . TRP A 1 883 ? -24.248 46.672 24.683 1.00 90.00 883 TRP A CA 1
ATOM 6620 C C . TRP A 1 883 ? -23.537 46.986 26.002 1.00 90.00 883 TRP A C 1
ATOM 6622 O O . TRP A 1 883 ? -23.306 46.082 26.796 1.00 90.00 883 TRP A O 1
ATOM 6632 N N . GLU A 1 884 ? -23.280 48.261 26.299 1.00 89.12 884 GLU A N 1
ATOM 6633 C CA . GLU A 1 884 ? -22.782 48.698 27.606 1.00 89.12 884 GLU A CA 1
ATOM 6634 C C . GLU A 1 884 ? -23.704 48.238 28.742 1.00 89.12 884 GLU A C 1
ATOM 6636 O O . GLU A 1 884 ? -23.239 47.608 29.688 1.00 89.12 884 GLU A O 1
ATOM 6641 N N . LYS A 1 885 ? -25.021 48.460 28.620 1.00 89.38 885 LYS A N 1
ATOM 6642 C CA . LYS A 1 885 ? -26.000 47.970 29.604 1.00 89.38 885 LYS A CA 1
ATOM 6643 C C . LYS A 1 885 ? -26.037 46.447 29.710 1.00 89.38 885 LYS A C 1
ATOM 6645 O O . LYS A 1 885 ? -26.279 45.938 30.797 1.00 89.38 885 LYS A O 1
ATOM 6650 N N . PHE A 1 886 ? -25.830 45.737 28.604 1.00 91.50 886 PHE A N 1
ATOM 6651 C CA . PHE A 1 886 ? -25.795 44.275 28.582 1.00 91.50 886 PHE A CA 1
ATOM 6652 C C . PHE A 1 886 ? -24.567 43.715 29.318 1.00 91.50 886 PHE A C 1
ATOM 6654 O O . PHE A 1 886 ? -24.678 42.709 30.007 1.00 91.50 886 PHE A O 1
ATOM 6661 N N . PHE A 1 887 ? -23.411 44.373 29.213 1.00 92.12 887 PHE A N 1
ATOM 6662 C CA . PHE A 1 887 ? -22.168 43.920 29.843 1.00 92.12 887 PHE A CA 1
ATOM 6663 C C . PHE A 1 887 ? -21.969 44.412 31.286 1.00 92.12 887 PHE A C 1
ATOM 6665 O O . PHE A 1 887 ? -21.209 43.806 32.048 1.00 92.12 887 PHE A O 1
ATOM 6672 N N . MET A 1 888 ? -22.630 45.506 31.668 1.00 88.81 888 MET A N 1
ATOM 6673 C CA . MET A 1 888 ? -22.473 46.136 32.978 1.00 88.81 888 MET A CA 1
ATOM 6674 C C . MET A 1 888 ? -22.758 45.149 34.123 1.00 88.81 888 MET A C 1
ATOM 6676 O O . MET A 1 888 ? -23.833 44.563 34.196 1.00 88.81 888 MET A O 1
ATOM 6680 N N . GLY A 1 889 ? -21.798 44.990 35.041 1.00 85.38 889 GLY A N 1
ATOM 6681 C CA . GLY A 1 889 ? -21.916 44.097 36.204 1.00 85.38 889 GLY A CA 1
ATOM 6682 C C . GLY A 1 889 ? -21.384 42.672 36.003 1.00 85.38 889 GLY A C 1
ATOM 6683 O O . GLY A 1 889 ? -21.356 41.908 36.965 1.00 85.38 889 GLY A O 1
ATOM 6684 N N . HIS A 1 890 ? -20.903 42.321 34.803 1.00 90.69 890 HIS A N 1
ATOM 6685 C CA . HIS A 1 890 ? -20.409 40.972 34.478 1.00 90.69 890 HIS A CA 1
ATOM 6686 C C . HIS A 1 890 ? -18.914 40.929 34.105 1.00 90.69 890 HIS A C 1
ATOM 6688 O O . HIS A 1 890 ? -18.464 40.045 33.367 1.00 90.69 890 HIS A O 1
ATOM 6694 N N . GLU A 1 891 ? -18.129 41.888 34.604 1.00 85.81 891 GLU A N 1
ATOM 6695 C CA . GLU A 1 891 ? -16.688 41.974 34.349 1.00 85.81 891 GLU A CA 1
ATOM 6696 C C . GLU A 1 891 ? -15.976 40.668 34.744 1.00 85.81 891 GLU A C 1
ATOM 6698 O O . GLU A 1 891 ? -16.170 40.128 35.831 1.00 85.81 891 GLU A O 1
ATOM 6703 N N . GLY A 1 892 ? -15.164 40.128 33.832 1.00 85.06 892 GLY A N 1
ATOM 6704 C CA . GLY A 1 892 ? -14.444 38.866 34.033 1.00 85.06 892 GLY A CA 1
ATOM 6705 C C . GLY A 1 892 ? -15.113 37.619 33.445 1.00 85.06 892 GLY A C 1
ATOM 6706 O O . GLY A 1 892 ? -14.448 36.591 33.389 1.00 85.06 892 GLY A O 1
ATOM 6707 N N . ARG A 1 893 ? -16.358 37.707 32.946 1.00 91.50 893 ARG A N 1
ATOM 6708 C CA . ARG A 1 893 ? -17.046 36.625 32.197 1.00 91.50 893 ARG A CA 1
ATOM 6709 C C . ARG A 1 893 ? -17.071 36.828 30.679 1.00 91.50 893 ARG A C 1
ATOM 6711 O O . ARG A 1 893 ? -17.537 35.959 29.942 1.00 91.50 893 ARG A O 1
ATOM 6718 N N . TYR A 1 894 ? -16.579 37.964 30.194 1.00 93.50 894 TYR A N 1
ATOM 6719 C CA . TYR A 1 894 ? -16.552 38.283 28.771 1.00 93.50 894 TYR A CA 1
ATOM 6720 C C . TYR A 1 894 ? -15.272 39.016 28.361 1.00 93.50 894 TYR A C 1
ATOM 6722 O O . TYR A 1 894 ? -14.585 39.628 29.182 1.00 93.50 894 TYR A O 1
ATOM 6730 N N . THR A 1 895 ? -14.977 38.976 27.066 1.00 94.00 895 THR A N 1
ATOM 6731 C CA . THR A 1 895 ? -13.961 39.800 26.402 1.00 94.00 895 THR A CA 1
ATOM 6732 C C . THR A 1 895 ? -14.550 40.404 25.128 1.00 94.00 895 THR A C 1
ATOM 6734 O O . THR A 1 895 ? -15.454 39.825 24.529 1.00 94.00 895 THR A O 1
ATOM 6737 N N . ILE A 1 896 ? -14.087 41.593 24.734 1.00 93.19 896 ILE A N 1
ATOM 6738 C CA . ILE A 1 896 ? -14.615 42.332 23.576 1.00 93.19 896 ILE A CA 1
ATOM 6739 C C . ILE A 1 896 ? -13.481 42.598 22.595 1.00 93.19 896 ILE A C 1
ATOM 6741 O O . ILE A 1 896 ? -12.412 43.061 23.001 1.00 93.19 896 ILE A O 1
ATOM 6745 N N . TYR A 1 897 ? -13.749 42.350 21.315 1.00 93.00 897 TYR A N 1
ATOM 6746 C CA . TYR A 1 897 ? -12.851 42.641 20.202 1.00 93.00 897 TYR A CA 1
ATOM 6747 C C . TYR A 1 897 ? -13.624 43.348 19.095 1.00 93.00 897 TYR A C 1
ATOM 6749 O O . TYR A 1 897 ? -14.691 42.880 18.699 1.00 93.00 897 TYR A O 1
ATOM 6757 N N . VAL A 1 898 ? -13.089 44.456 18.582 1.00 90.06 898 VAL A N 1
ATOM 6758 C CA . VAL A 1 898 ? -13.740 45.245 17.525 1.00 90.06 898 VAL A CA 1
ATOM 6759 C C . VAL A 1 898 ? -12.836 45.324 16.299 1.00 90.06 898 VAL A C 1
ATOM 6761 O O . VAL A 1 898 ? -11.683 45.745 16.398 1.00 90.06 898 VAL A O 1
ATOM 6764 N N . HIS A 1 899 ? -13.360 44.930 15.139 1.00 90.06 899 HIS A N 1
ATOM 6765 C CA . HIS A 1 899 ? -12.720 45.123 13.840 1.00 90.06 899 HIS A CA 1
ATOM 6766 C C . HIS A 1 899 ? -13.537 46.113 13.005 1.00 90.06 899 HIS A C 1
ATOM 6768 O O . HIS A 1 899 ? -14.634 45.787 12.552 1.00 90.06 899 HIS A O 1
ATOM 6774 N N . ALA A 1 900 ? -12.967 47.287 12.735 1.00 83.62 900 ALA A N 1
ATOM 6775 C CA . ALA A 1 900 ? -13.622 48.375 12.017 1.00 83.62 900 ALA A CA 1
ATOM 6776 C C . ALA A 1 900 ? -13.027 48.575 10.613 1.00 83.62 900 ALA A C 1
ATOM 6778 O O . ALA A 1 900 ? -11.879 48.982 10.448 1.00 83.62 900 ALA A O 1
ATOM 6779 N N . SER A 1 901 ? -13.808 48.285 9.572 1.00 71.75 901 SER A N 1
ATOM 6780 C CA . SER A 1 901 ? -13.301 48.180 8.199 1.00 71.75 901 SER A CA 1
ATOM 6781 C C . SER A 1 901 ? -12.940 49.511 7.513 1.00 71.75 901 SER A C 1
ATOM 6783 O O . SER A 1 901 ? -12.181 49.464 6.538 1.00 71.75 901 SER A O 1
ATOM 6785 N N . ARG A 1 902 ? -13.527 50.660 7.880 1.00 63.94 902 ARG A N 1
ATOM 6786 C CA . ARG A 1 902 ? -13.339 51.929 7.135 1.00 63.94 902 ARG A CA 1
ATOM 6787 C C . ARG A 1 902 ? -12.594 52.999 7.918 1.00 63.94 902 ARG A C 1
ATOM 6789 O O . ARG A 1 902 ? -11.668 53.596 7.380 1.00 63.94 902 ARG A O 1
ATOM 6796 N N . GLU A 1 903 ? -12.998 53.240 9.157 1.00 67.06 903 GLU A N 1
ATOM 6797 C CA . GLU A 1 903 ? -12.457 54.297 10.012 1.00 67.06 903 GLU A CA 1
ATOM 6798 C C . GLU A 1 903 ? -12.239 53.750 11.419 1.00 67.06 903 GLU A C 1
ATOM 6800 O O . GLU A 1 903 ? -12.960 52.848 11.850 1.00 67.06 903 GLU A O 1
ATOM 6805 N N . ARG A 1 904 ? -11.244 54.286 12.140 1.00 69.00 904 ARG A N 1
ATOM 6806 C CA . ARG A 1 904 ? -11.054 53.931 13.548 1.00 69.00 904 ARG A CA 1
ATOM 6807 C C . ARG A 1 904 ? -12.267 54.454 14.330 1.00 69.00 904 ARG A C 1
ATOM 6809 O O . ARG A 1 904 ? -12.485 55.667 14.318 1.00 69.00 904 ARG A O 1
ATOM 6816 N N . PRO A 1 905 ? -13.056 53.581 14.969 1.00 69.31 905 PRO A N 1
ATOM 6817 C CA . PRO A 1 905 ? -14.299 53.979 15.601 1.00 69.31 905 PRO A CA 1
ATOM 6818 C C . PRO A 1 905 ? -13.998 54.872 16.807 1.00 69.31 905 PRO A C 1
ATOM 6820 O O . PRO A 1 905 ? -13.053 54.633 17.559 1.00 69.31 905 PRO A O 1
ATOM 6823 N N . VAL A 1 906 ? -14.795 55.925 16.976 1.00 72.94 906 VAL A N 1
ATOM 6824 C CA . VAL A 1 906 ? -14.808 56.712 18.210 1.00 72.94 906 VAL A CA 1
ATOM 6825 C C . VAL A 1 906 ? -15.863 56.088 19.111 1.00 72.94 906 VAL A C 1
ATOM 6827 O O . VAL A 1 906 ? -17.053 56.175 18.814 1.00 72.94 906 VAL A O 1
ATOM 6830 N N . HIS A 1 907 ? -15.411 55.431 20.175 1.00 80.75 907 HIS A N 1
ATOM 6831 C CA . HIS A 1 907 ? -16.273 54.764 21.151 1.00 80.75 907 HIS A CA 1
ATOM 6832 C C . HIS A 1 907 ? -16.831 55.778 22.148 1.00 80.75 907 HIS A C 1
ATOM 6834 O O . HIS A 1 907 ? -16.081 56.575 22.720 1.00 80.75 907 HIS A O 1
ATOM 6840 N N . ALA A 1 908 ? -18.147 55.768 22.342 1.00 76.19 908 ALA A N 1
ATOM 6841 C CA . ALA A 1 908 ? -18.827 56.615 23.318 1.00 76.19 908 ALA A CA 1
ATOM 6842 C C . ALA A 1 908 ? -18.864 55.978 24.718 1.00 76.19 908 ALA A C 1
ATOM 6844 O O . ALA A 1 908 ? -18.962 56.701 25.711 1.00 76.19 908 ALA A O 1
ATOM 6845 N N . SER A 1 909 ? -18.795 54.646 24.805 1.00 81.62 909 SER A N 1
ATOM 6846 C CA . SER A 1 909 ? -18.756 53.890 26.055 1.00 81.62 909 SER A CA 1
ATOM 6847 C C . SER A 1 909 ? -17.309 53.595 26.473 1.00 81.62 909 SER A C 1
ATOM 6849 O O . SER A 1 909 ? -16.475 53.199 25.651 1.00 81.62 909 SER A O 1
ATOM 6851 N N . PRO A 1 910 ? -16.987 53.701 27.775 1.00 83.00 910 PRO A N 1
ATOM 6852 C CA . PRO A 1 910 ? -15.684 53.306 28.299 1.00 83.00 910 PRO A CA 1
ATOM 6853 C C . PRO A 1 910 ? -15.327 51.829 28.060 1.00 83.00 910 PRO A C 1
ATOM 6855 O O . PRO A 1 910 ? -14.143 51.510 27.977 1.00 83.00 910 PRO A O 1
ATOM 6858 N N . ILE A 1 911 ? -16.316 50.931 27.932 1.00 84.81 911 ILE A N 1
ATOM 6859 C CA . ILE A 1 911 ? -16.098 49.473 27.840 1.00 84.81 911 ILE A CA 1
ATOM 6860 C C . ILE A 1 911 ? -15.413 49.068 26.523 1.00 84.81 911 ILE A C 1
ATOM 6862 O O . ILE A 1 911 ? -14.615 48.125 26.501 1.00 84.81 911 ILE A O 1
ATOM 6866 N N . PHE A 1 912 ? -15.696 49.784 25.433 1.00 85.31 912 PHE A N 1
ATOM 6867 C CA . PHE A 1 912 ? -15.142 49.505 24.105 1.00 85.31 912 PHE A CA 1
ATOM 6868 C C . PHE A 1 912 ? -13.801 50.208 23.852 1.00 85.31 912 PHE A C 1
ATOM 6870 O O . PHE A 1 912 ? -13.078 49.863 22.914 1.00 85.31 912 PHE A O 1
ATOM 6877 N N . ASN A 1 913 ? -13.413 51.155 24.711 1.00 82.25 913 ASN A N 1
ATOM 6878 C CA . ASN A 1 913 ? -12.186 51.914 24.529 1.00 82.25 913 ASN A CA 1
ATOM 6879 C C . ASN A 1 913 ? -10.942 51.008 24.639 1.00 82.25 913 ASN A C 1
ATOM 6881 O O . ASN A 1 913 ? -10.764 50.273 25.609 1.00 82.25 913 ASN A O 1
ATOM 6885 N N . GLY A 1 914 ? -10.072 51.045 23.624 1.00 80.44 914 GLY A N 1
ATOM 6886 C CA . GLY A 1 914 ? -8.873 50.201 23.559 1.00 80.44 914 GLY A CA 1
ATOM 6887 C C . GLY A 1 914 ? -9.126 48.724 23.217 1.00 80.44 914 GLY A C 1
ATOM 6888 O O . GLY A 1 914 ? -8.207 47.919 23.353 1.00 80.44 914 GLY A O 1
ATOM 6889 N N . ARG A 1 915 ? -10.338 48.358 22.771 1.00 86.56 915 ARG A N 1
ATOM 6890 C CA . ARG A 1 915 ? -10.697 46.992 22.325 1.00 86.56 915 ARG A CA 1
ATOM 6891 C C . ARG A 1 915 ? -10.599 46.784 20.807 1.00 86.56 915 ARG A C 1
ATOM 6893 O O . ARG A 1 915 ? -10.901 45.698 20.310 1.00 86.56 915 ARG A O 1
ATOM 6900 N N . ASP A 1 916 ? -10.173 47.810 20.076 1.00 84.81 916 ASP A N 1
ATOM 6901 C CA . ASP A 1 916 ? -9.987 47.747 18.628 1.00 84.81 916 ASP A CA 1
ATOM 6902 C C . ASP A 1 916 ? -8.771 46.898 18.261 1.00 84.81 916 ASP A C 1
ATOM 6904 O O . ASP A 1 916 ? -7.657 47.135 18.738 1.00 84.81 916 ASP A O 1
ATOM 6908 N N . ILE A 1 917 ? -8.967 45.950 17.350 1.00 87.06 917 ILE A N 1
ATOM 6909 C CA . ILE A 1 917 ? -7.871 45.219 16.722 1.00 87.06 917 ILE A CA 1
ATOM 6910 C C . ILE A 1 917 ? -7.442 45.902 15.419 1.00 87.06 917 ILE A C 1
ATOM 6912 O O . ILE A 1 917 ? -8.157 46.724 14.835 1.00 87.06 917 ILE A O 1
ATOM 6916 N N . ARG A 1 918 ? -6.255 45.538 14.921 1.00 79.50 918 ARG A N 1
ATOM 6917 C CA . ARG A 1 918 ? -5.796 45.969 13.596 1.00 79.50 918 ARG A CA 1
ATOM 6918 C C . ARG A 1 918 ? -6.845 45.579 12.552 1.00 79.50 918 ARG A C 1
ATOM 6920 O O . ARG A 1 918 ? -7.189 44.408 12.439 1.00 79.50 918 ARG A O 1
ATOM 6927 N N . SER A 1 919 ? -7.335 46.562 11.804 1.00 79.56 919 SER A N 1
ATOM 6928 C CA . SER A 1 919 ? -8.445 46.369 10.873 1.00 79.56 919 SER A CA 1
ATOM 6929 C C . SER A 1 919 ? -8.027 46.658 9.433 1.00 79.56 919 SER A C 1
ATOM 6931 O O . SER A 1 919 ? -7.293 47.611 9.170 1.00 79.56 919 SER A O 1
ATOM 6933 N N . GLU A 1 920 ? -8.478 45.821 8.502 1.00 81.25 920 GLU A N 1
ATOM 6934 C CA . GLU A 1 920 ? -8.282 46.003 7.059 1.00 81.25 920 GLU A CA 1
ATOM 6935 C C . GLU A 1 920 ? -9.610 46.311 6.365 1.00 81.25 920 GLU A C 1
ATOM 6937 O O . GLU A 1 920 ? -10.688 46.148 6.938 1.00 81.25 920 GLU A O 1
ATOM 6942 N N . LYS A 1 921 ? -9.551 46.768 5.112 1.00 82.94 921 LYS A N 1
ATOM 6943 C CA . LYS A 1 921 ? -10.763 47.039 4.341 1.00 82.94 921 LYS A CA 1
ATOM 6944 C C . LYS A 1 921 ? -11.450 45.726 3.959 1.00 82.94 921 LYS A C 1
ATOM 6946 O O . LYS A 1 921 ? -10.893 44.930 3.207 1.00 82.94 921 LYS A O 1
ATOM 6951 N N . VAL A 1 922 ? -12.681 45.563 4.419 1.00 84.25 922 VAL A N 1
ATOM 6952 C CA . VAL A 1 922 ? -13.538 44.402 4.198 1.00 84.25 922 VAL A CA 1
ATOM 6953 C C . VAL A 1 922 ? -14.599 44.729 3.152 1.00 84.25 922 VAL A C 1
ATOM 6955 O O . VAL A 1 922 ? -15.176 45.819 3.128 1.00 84.25 922 VAL A O 1
ATOM 6958 N N . VAL A 1 923 ? -14.848 43.775 2.259 1.00 82.31 923 VAL A N 1
ATOM 6959 C CA . VAL A 1 923 ? -15.879 43.851 1.220 1.00 82.31 923 VAL A CA 1
ATOM 6960 C C . VAL A 1 923 ? -16.772 42.618 1.316 1.00 82.31 923 VAL A C 1
ATOM 6962 O O . VAL A 1 923 ? -16.276 41.490 1.296 1.00 82.31 923 VAL A O 1
ATOM 6965 N N . TRP A 1 924 ? -18.084 42.842 1.381 1.00 77.38 924 TRP A N 1
ATOM 6966 C CA . TRP A 1 924 ? -19.100 41.788 1.440 1.00 77.38 924 TRP A CA 1
ATOM 6967 C C . TRP A 1 924 ? -19.031 40.832 0.243 1.00 77.38 924 TRP A C 1
ATOM 6969 O O . TRP A 1 924 ? -18.738 41.265 -0.876 1.00 77.38 924 TRP A O 1
ATOM 6979 N N . GLY A 1 925 ? -19.235 39.531 0.477 1.00 74.81 925 GLY A N 1
ATOM 6980 C CA . GLY A 1 925 ? -19.144 38.509 -0.567 1.00 74.81 925 GLY A CA 1
ATOM 6981 C C . GLY A 1 925 ? -17.718 38.099 -0.963 1.00 74.81 925 GLY A C 1
ATOM 6982 O O . GLY A 1 925 ? -17.530 37.258 -1.843 1.00 74.81 925 GLY A O 1
ATOM 6983 N N . THR A 1 926 ? -16.677 38.707 -0.385 1.00 83.62 926 THR A N 1
ATOM 6984 C CA . THR A 1 926 ? -15.277 38.402 -0.728 1.00 83.62 926 THR A CA 1
ATOM 6985 C C . THR A 1 926 ? -14.562 37.684 0.408 1.00 83.62 926 THR A C 1
ATOM 6987 O O . THR A 1 926 ? -14.944 37.778 1.569 1.00 83.62 926 THR A O 1
ATOM 6990 N N . ILE A 1 927 ? -13.430 37.051 0.090 1.00 88.94 927 ILE A N 1
ATOM 6991 C CA . ILE A 1 927 ? -12.559 36.425 1.095 1.00 88.94 927 ILE A CA 1
ATOM 6992 C C . ILE A 1 927 ? -12.067 37.403 2.178 1.00 88.94 927 ILE A C 1
ATOM 6994 O O . ILE A 1 927 ? -11.761 36.966 3.278 1.00 88.94 927 ILE A O 1
ATOM 6998 N N . SER A 1 928 ? -12.037 38.718 1.906 1.00 89.06 928 SER A N 1
ATOM 6999 C CA . SER A 1 928 ? -11.614 39.718 2.902 1.00 89.06 928 SER A CA 1
ATOM 7000 C C . SER A 1 928 ? -12.495 39.726 4.155 1.00 89.06 928 SER A C 1
ATOM 7002 O O . SER A 1 928 ? -12.037 40.120 5.223 1.00 89.06 928 SER A O 1
ATOM 7004 N N . MET A 1 929 ? -13.739 39.254 4.031 1.00 87.88 929 MET A N 1
ATOM 7005 C CA . MET A 1 929 ? -14.653 39.061 5.148 1.00 87.88 929 MET A CA 1
ATOM 7006 C C . MET A 1 929 ? -14.155 37.956 6.088 1.00 87.88 929 MET A C 1
ATOM 7008 O O . MET A 1 929 ? -13.945 38.196 7.273 1.00 87.88 929 MET A O 1
ATOM 7012 N N . ILE A 1 930 ? -13.833 36.787 5.529 1.00 90.56 930 ILE A N 1
ATOM 7013 C CA . ILE A 1 930 ? -13.257 35.660 6.275 1.00 90.56 930 ILE A CA 1
ATOM 7014 C C . ILE A 1 930 ? -11.883 36.026 6.849 1.00 90.56 930 ILE A C 1
ATOM 7016 O O . ILE A 1 930 ? -11.536 35.595 7.944 1.00 90.56 930 ILE A O 1
ATOM 7020 N N . ASP A 1 931 ? -11.100 36.849 6.147 1.00 89.94 931 ASP A N 1
ATOM 7021 C CA . ASP A 1 931 ? -9.807 37.329 6.649 1.00 89.94 931 ASP A CA 1
ATOM 7022 C C . ASP A 1 931 ? -9.985 38.154 7.935 1.00 89.94 931 ASP A C 1
ATOM 7024 O O . ASP A 1 931 ? -9.234 37.975 8.896 1.00 89.94 931 ASP A O 1
ATOM 7028 N N . ALA A 1 932 ? -11.013 39.007 7.996 1.00 90.50 932 ALA A N 1
ATOM 7029 C CA . ALA A 1 932 ? -11.349 39.766 9.199 1.00 90.50 932 ALA A CA 1
ATOM 7030 C C . ALA A 1 932 ? -11.883 38.874 10.333 1.00 90.50 932 ALA A C 1
ATOM 7032 O O . ALA A 1 932 ? -11.492 39.058 11.487 1.00 90.50 932 ALA A O 1
ATOM 7033 N N . GLU A 1 933 ? -12.710 37.875 10.017 1.00 91.69 933 GLU A N 1
ATOM 7034 C CA . GLU A 1 933 ? -13.216 36.891 10.987 1.00 91.69 933 GLU A CA 1
ATOM 7035 C C . GLU A 1 933 ? -12.082 36.085 11.625 1.00 91.69 933 GLU A C 1
ATOM 7037 O O . GLU A 1 933 ? -11.986 35.988 12.849 1.00 91.69 933 GLU A O 1
ATOM 7042 N N . ARG A 1 934 ? -11.169 35.554 10.802 1.00 92.19 934 ARG A N 1
ATOM 7043 C CA . ARG A 1 934 ? -9.985 34.826 11.276 1.00 92.19 934 ARG A CA 1
ATOM 7044 C C . ARG A 1 934 ? -9.088 35.723 12.121 1.00 92.19 934 ARG A C 1
ATOM 7046 O O . ARG A 1 934 ? -8.561 35.270 13.131 1.00 92.19 934 ARG A O 1
ATOM 7053 N N . ARG A 1 935 ? -8.948 37.003 11.770 1.00 91.44 935 ARG A N 1
ATOM 7054 C CA . ARG A 1 935 ? -8.172 37.965 12.564 1.00 91.44 935 ARG A CA 1
ATOM 7055 C C . ARG A 1 935 ? -8.803 38.235 13.933 1.00 91.44 935 ARG A C 1
ATOM 7057 O O . ARG A 1 935 ? -8.080 38.274 14.931 1.00 91.44 935 ARG A O 1
ATOM 7064 N N . LEU A 1 936 ? -10.125 38.397 13.998 1.00 92.88 936 LEU A N 1
ATOM 7065 C CA . LEU A 1 936 ? -10.863 38.519 15.260 1.00 92.88 936 LEU A CA 1
ATOM 7066 C C . LEU A 1 936 ? -10.676 37.265 16.124 1.00 92.88 936 LEU A C 1
ATOM 7068 O O . LEU A 1 936 ? -10.267 37.383 17.279 1.00 92.88 936 LEU A O 1
ATOM 7072 N N . LEU A 1 937 ? -10.857 36.076 15.542 1.00 94.12 937 LEU A N 1
ATOM 7073 C CA . LEU A 1 937 ? -10.657 34.794 16.226 1.00 94.12 937 LEU A CA 1
ATOM 7074 C C . LEU A 1 937 ? -9.225 34.625 16.743 1.00 94.12 937 LEU A C 1
ATOM 7076 O O . LEU A 1 937 ? -9.031 34.227 17.889 1.00 94.12 937 LEU A O 1
ATOM 7080 N N . ALA A 1 938 ? -8.219 34.962 15.936 1.00 91.62 938 ALA A N 1
ATOM 7081 C CA . ALA A 1 938 ? -6.815 34.852 16.318 1.00 91.62 938 ALA A CA 1
ATOM 7082 C C . ALA A 1 938 ? -6.458 35.773 17.491 1.00 91.62 938 ALA A C 1
ATOM 7084 O O . ALA A 1 938 ? -5.677 35.386 18.355 1.00 91.62 938 ALA A O 1
ATOM 7085 N N . ASN A 1 939 ? -7.044 36.972 17.569 1.00 92.00 939 ASN A N 1
ATOM 7086 C CA . ASN A 1 939 ? -6.863 37.855 18.725 1.00 92.00 939 ASN A CA 1
ATOM 7087 C C . ASN A 1 939 ? -7.651 37.376 19.951 1.00 92.00 939 ASN A C 1
ATOM 7089 O O . ASN A 1 939 ? -7.139 37.446 21.067 1.00 92.00 939 ASN A O 1
ATOM 7093 N N . ALA A 1 940 ? -8.853 36.836 19.752 1.00 93.06 940 ALA A N 1
ATOM 7094 C CA . ALA A 1 940 ? -9.684 36.319 20.831 1.00 93.06 940 ALA A CA 1
ATOM 7095 C C . ALA A 1 940 ? -9.108 35.051 21.481 1.00 93.06 940 ALA A C 1
ATOM 7097 O O . ALA A 1 940 ? -9.144 34.909 22.702 1.00 93.06 940 ALA A O 1
ATOM 7098 N N . LEU A 1 941 ? -8.534 34.143 20.690 1.00 91.88 941 LEU A N 1
ATOM 7099 C CA . LEU A 1 941 ? -7.960 32.884 21.173 1.00 91.88 941 LEU A CA 1
ATOM 7100 C C . LEU A 1 941 ? -6.643 33.060 21.946 1.00 91.88 941 LEU A C 1
ATOM 7102 O O . LEU A 1 941 ? -6.229 32.135 22.654 1.00 91.88 941 LEU A O 1
ATOM 7106 N N . GLN A 1 942 ? -5.996 34.232 21.859 1.00 88.94 942 GLN A N 1
ATOM 7107 C CA . GLN A 1 942 ? -4.829 34.546 22.691 1.00 88.94 942 GLN A CA 1
ATOM 7108 C C . GLN A 1 942 ? -5.167 34.470 24.182 1.00 88.94 942 GLN A C 1
ATOM 7110 O O . GLN A 1 942 ? -4.333 33.979 24.949 1.00 88.94 942 GLN A O 1
ATOM 7115 N N . ASP A 1 943 ? -6.378 34.876 24.583 1.00 88.62 943 ASP A N 1
ATOM 7116 C CA . ASP A 1 943 ? -6.865 34.667 25.947 1.00 88.62 943 ASP A CA 1
ATOM 7117 C C . ASP A 1 943 ? -7.260 33.180 26.119 1.00 88.62 943 ASP A C 1
ATOM 7119 O O . ASP A 1 943 ? -8.163 32.688 25.427 1.00 88.62 943 ASP A O 1
ATOM 7123 N N . PRO A 1 944 ? -6.563 32.419 26.985 1.00 85.88 944 PRO A N 1
ATOM 7124 C CA . PRO A 1 944 ? -6.911 31.029 27.272 1.00 85.88 944 PRO A CA 1
ATOM 7125 C C . PRO A 1 944 ? -8.268 30.877 27.976 1.00 85.88 944 PRO A C 1
ATOM 7127 O O . PRO A 1 944 ? -8.868 29.806 27.897 1.00 85.88 944 PRO A O 1
ATOM 7130 N N . ASP A 1 945 ? -8.770 31.925 28.637 1.00 89.06 945 ASP A N 1
ATOM 7131 C CA . ASP A 1 945 ? -10.045 31.878 29.356 1.00 89.06 945 ASP A CA 1
ATOM 7132 C C . ASP A 1 945 ? -11.251 31.902 28.414 1.00 89.06 945 ASP A C 1
ATOM 7134 O O . ASP A 1 945 ? -12.334 31.453 28.786 1.00 89.06 945 ASP A O 1
ATOM 7138 N N . ASN A 1 946 ? -11.080 32.378 27.178 1.00 92.38 946 ASN A N 1
ATOM 7139 C CA . ASN A 1 946 ? -12.149 32.401 26.186 1.00 92.38 946 ASN A CA 1
ATOM 7140 C C . ASN A 1 946 ? -12.480 30.974 25.712 1.00 92.38 946 ASN A C 1
ATOM 7142 O O . ASN A 1 946 ? -11.677 30.331 25.024 1.00 92.38 946 ASN A O 1
ATOM 7146 N N . GLN A 1 947 ? -13.677 30.496 26.071 1.00 90.50 947 GLN A N 1
ATOM 7147 C CA . GLN A 1 947 ? -14.183 29.158 25.728 1.00 90.50 947 GLN A CA 1
ATOM 7148 C C . GLN A 1 947 ? -15.221 29.184 24.595 1.00 90.50 947 GLN A C 1
ATOM 7150 O O . GLN A 1 947 ? -15.311 28.228 23.821 1.00 90.50 947 GLN A O 1
ATOM 7155 N N . HIS A 1 948 ? -15.961 30.289 24.459 1.00 92.88 948 HIS A N 1
ATOM 7156 C CA . HIS A 1 948 ? -16.940 30.519 23.393 1.00 92.88 948 HIS A CA 1
ATOM 7157 C C . HIS A 1 948 ? -16.660 31.823 22.648 1.00 92.88 948 HIS A C 1
ATOM 7159 O O . HIS A 1 948 ? -16.260 32.815 23.256 1.00 92.88 948 HIS A O 1
ATOM 7165 N N . PHE A 1 949 ? -16.906 31.821 21.339 1.00 94.94 949 PHE A N 1
ATOM 7166 C CA . PHE A 1 949 ? -16.619 32.924 20.424 1.00 94.94 949 PHE A CA 1
ATOM 7167 C C . PHE A 1 949 ? -17.890 33.281 19.657 1.00 94.94 949 PHE A C 1
ATOM 7169 O O . PHE A 1 949 ? -18.417 32.448 18.919 1.00 94.94 949 PHE A O 1
ATOM 7176 N N . VAL A 1 950 ? -18.376 34.507 19.841 1.00 94.25 950 VAL A N 1
ATOM 7177 C CA . VAL A 1 950 ? -19.614 35.024 19.245 1.00 94.25 950 VAL A CA 1
ATOM 7178 C C . VAL A 1 950 ? -19.249 36.114 18.243 1.00 94.25 950 VAL A C 1
ATOM 7180 O O . VAL A 1 950 ? -18.684 37.137 18.633 1.00 94.25 950 VAL A O 1
ATOM 7183 N N . LEU A 1 951 ? -19.563 35.904 16.963 1.00 92.50 951 LEU A N 1
ATOM 7184 C CA . LEU A 1 951 ? -19.365 36.906 15.914 1.00 92.50 951 LEU A CA 1
ATOM 7185 C C . LEU A 1 951 ? -20.650 37.716 15.702 1.00 92.50 951 LEU A C 1
ATOM 7187 O O . LEU A 1 951 ? -21.699 37.155 15.390 1.00 92.50 951 LEU A O 1
ATOM 7191 N N . LEU A 1 952 ? -20.551 39.037 15.842 1.00 89.88 952 LEU A N 1
ATOM 7192 C CA . LEU A 1 952 ? -21.667 39.978 15.778 1.00 89.88 952 LEU A CA 1
ATOM 7193 C C . LEU A 1 952 ? -21.415 41.082 14.746 1.00 89.88 952 LEU A C 1
ATOM 7195 O O . LEU A 1 952 ? -20.278 41.493 14.504 1.00 89.88 952 LEU A O 1
ATOM 7199 N N . SER A 1 953 ? -22.502 41.605 14.186 1.00 86.50 953 SER A N 1
ATOM 7200 C CA . SER A 1 953 ? -22.506 42.807 13.348 1.00 86.50 953 SER A CA 1
ATOM 7201 C C . SER A 1 953 ? -22.798 44.064 14.165 1.00 86.50 953 SER A C 1
ATOM 7203 O O . SER A 1 953 ? -23.270 43.991 15.300 1.00 86.50 953 SER A O 1
ATOM 7205 N N . GLU A 1 954 ? -22.624 45.228 13.537 1.00 82.12 954 GLU A N 1
ATOM 7206 C CA . GLU A 1 954 ? -23.077 46.524 14.057 1.00 82.12 954 GLU A CA 1
ATOM 7207 C C . GLU A 1 954 ? -24.589 46.581 14.327 1.00 82.12 954 GLU A C 1
ATOM 7209 O O . GLU A 1 954 ? -25.037 47.320 15.201 1.00 82.12 954 GLU A O 1
ATOM 7214 N N . SER A 1 955 ? -25.348 45.760 13.602 1.00 79.50 955 SER A N 1
ATOM 7215 C CA . SER A 1 955 ? -26.804 45.651 13.654 1.00 79.50 955 SER A CA 1
ATOM 7216 C C . SER A 1 955 ? -27.325 44.653 14.693 1.00 79.50 955 SER A C 1
ATOM 7218 O O . SER A 1 955 ? -28.534 44.520 14.860 1.00 79.50 955 SER A O 1
ATOM 7220 N N . CYS A 1 956 ? -26.458 43.899 15.375 1.00 85.50 956 CYS A N 1
ATOM 7221 C CA . CYS A 1 956 ? -26.913 42.913 16.356 1.00 85.50 956 CYS A CA 1
ATOM 7222 C C . CYS A 1 956 ? -27.379 43.577 17.656 1.00 85.50 956 CYS A C 1
ATOM 7224 O O . CYS A 1 956 ? -26.669 44.410 18.224 1.00 85.50 956 CYS A O 1
ATOM 7226 N N . VAL A 1 957 ? -28.510 43.109 18.187 1.00 85.69 957 VAL A N 1
ATOM 7227 C CA . VAL A 1 957 ? -28.986 43.439 19.537 1.00 85.69 957 VAL A CA 1
ATOM 7228 C C . VAL A 1 957 ? -29.248 42.170 20.363 1.00 85.69 957 VAL A C 1
ATOM 7230 O O . VAL A 1 957 ? -29.705 41.167 19.803 1.00 85.69 957 VAL A O 1
ATOM 7233 N N . PRO A 1 958 ? -28.968 42.175 21.679 1.00 88.25 958 PRO A N 1
ATOM 7234 C CA . PRO A 1 958 ? -29.307 41.066 22.568 1.00 88.25 958 PRO A CA 1
ATOM 7235 C C . PRO A 1 958 ? -30.805 41.064 22.907 1.00 88.25 958 PRO A C 1
ATOM 7237 O O . PRO A 1 958 ? -31.367 42.110 23.234 1.00 88.25 958 PRO A O 1
ATOM 7240 N N . LEU A 1 959 ? -31.449 39.891 22.853 1.00 85.81 959 LEU A N 1
ATOM 7241 C CA . LEU A 1 959 ? -32.853 39.724 23.267 1.00 85.81 959 LEU A CA 1
ATOM 7242 C C . LEU A 1 959 ? -33.013 39.311 24.732 1.00 85.81 959 LEU A C 1
ATOM 7244 O O . LEU A 1 959 ? -34.015 39.640 25.365 1.00 85.81 959 LEU A O 1
ATOM 7248 N N . HIS A 1 960 ? -32.029 38.591 25.266 1.00 86.06 960 HIS A N 1
ATOM 7249 C CA . HIS A 1 960 ? -32.021 38.101 26.642 1.00 86.06 960 HIS A CA 1
ATOM 7250 C C . HIS A 1 960 ? -30.956 38.818 27.476 1.00 86.06 960 HIS A C 1
ATOM 7252 O O . HIS A 1 960 ? -30.076 39.493 26.941 1.00 86.06 960 HIS A O 1
ATOM 7258 N N . ASN A 1 961 ? -31.042 38.688 28.801 1.00 88.12 961 ASN A N 1
ATOM 7259 C CA . ASN A 1 961 ? -30.023 39.219 29.705 1.00 88.12 961 ASN A CA 1
ATOM 7260 C C . ASN A 1 961 ? -28.702 38.437 29.580 1.00 88.12 961 ASN A C 1
ATOM 7262 O O . ASN A 1 961 ? -28.668 37.311 29.080 1.00 88.12 961 ASN A O 1
ATOM 7266 N N . PHE A 1 962 ? -27.606 39.034 30.049 1.00 91.62 962 PHE A N 1
ATOM 7267 C CA . PHE A 1 962 ? -26.278 38.434 29.940 1.00 91.62 962 PHE A CA 1
ATOM 7268 C C . PHE A 1 962 ? -26.186 37.070 30.629 1.00 91.62 962 PHE A C 1
ATOM 7270 O O . PHE A 1 962 ? -25.625 36.145 30.051 1.00 91.62 962 PHE A O 1
ATOM 7277 N N . ASP A 1 963 ? -26.770 36.913 31.821 1.00 90.19 963 ASP A N 1
ATOM 7278 C CA . ASP A 1 963 ? -26.709 35.651 32.569 1.00 90.19 963 ASP A CA 1
ATOM 7279 C C . ASP A 1 963 ? -27.354 34.481 31.816 1.00 90.19 963 ASP A C 1
ATOM 7281 O O . ASP A 1 963 ? -26.811 33.373 31.830 1.00 90.19 963 ASP A O 1
ATOM 7285 N N . TYR A 1 964 ? -28.466 34.719 31.112 1.00 88.38 964 TYR A N 1
ATOM 7286 C CA . TYR A 1 964 ? -29.091 33.707 30.264 1.00 88.38 964 TYR A CA 1
ATOM 7287 C C . TYR A 1 964 ? -28.187 33.341 29.088 1.00 88.38 964 TYR A C 1
ATOM 7289 O O . TYR A 1 964 ? -27.919 32.163 28.869 1.00 88.38 964 TYR A O 1
ATOM 7297 N N . VAL A 1 965 ? -27.665 34.341 28.363 1.00 89.00 965 VAL A N 1
ATOM 7298 C CA . VAL A 1 965 ? -26.748 34.113 27.231 1.00 89.00 965 VAL A CA 1
ATOM 7299 C C . VAL A 1 965 ? -25.518 33.330 27.678 1.00 89.00 965 VAL A C 1
ATOM 7301 O O . VAL A 1 965 ? -25.095 32.391 27.006 1.00 89.00 965 VAL A O 1
ATOM 7304 N N . TYR A 1 966 ? -24.952 33.714 28.820 1.00 91.50 966 TYR A N 1
ATOM 7305 C CA . TYR A 1 966 ? -23.758 33.099 29.368 1.00 91.50 966 TYR A CA 1
ATOM 7306 C C . TYR A 1 966 ? -24.002 31.640 29.750 1.00 91.50 966 TYR A C 1
ATOM 7308 O O . TYR A 1 966 ? -23.246 30.772 29.321 1.00 91.50 966 TYR A O 1
ATOM 7316 N N . SER A 1 967 ? -25.074 31.362 30.497 1.00 87.88 967 SER A N 1
ATOM 7317 C CA . SER A 1 967 ? -25.413 29.998 30.927 1.00 87.88 967 SER A CA 1
ATOM 7318 C C . SER A 1 967 ? -25.750 29.114 29.724 1.00 87.88 967 SER A C 1
ATOM 7320 O O . SER A 1 967 ? -25.187 28.034 29.581 1.00 87.88 967 SER A O 1
ATOM 7322 N N . TYR A 1 968 ? -26.556 29.622 28.785 1.00 87.69 968 TYR A N 1
ATOM 7323 C CA . TYR A 1 968 ? -26.932 28.902 27.568 1.00 87.69 968 TYR A CA 1
ATOM 7324 C C . TYR A 1 968 ? -25.716 28.509 26.718 1.00 87.69 968 TYR A C 1
ATOM 7326 O O . TYR A 1 968 ? -25.586 27.364 26.283 1.00 87.69 968 TYR A O 1
ATOM 7334 N N . LEU A 1 969 ? -24.786 29.441 26.487 1.00 88.94 969 LEU A N 1
ATOM 7335 C CA . LEU A 1 969 ? -23.594 29.138 25.698 1.00 88.94 969 LEU A CA 1
ATOM 7336 C C . LEU A 1 969 ? -22.619 28.232 26.456 1.00 88.94 969 LEU A C 1
ATOM 7338 O O . LEU A 1 969 ? -22.068 27.330 25.843 1.00 88.94 969 LEU A O 1
ATOM 7342 N N . MET A 1 970 ? -22.435 28.412 27.766 1.00 88.56 970 MET A N 1
ATOM 7343 C CA . MET A 1 970 ? -21.494 27.592 28.542 1.00 88.56 970 MET A CA 1
ATOM 7344 C C . MET A 1 970 ? -21.974 26.156 28.787 1.00 88.56 970 MET A C 1
ATOM 7346 O O . MET A 1 970 ? -21.144 25.252 28.863 1.00 88.56 970 MET A O 1
ATOM 7350 N N . GLU A 1 971 ? -23.283 25.925 28.902 1.00 85.12 971 GLU A N 1
ATOM 7351 C CA . GLU A 1 971 ? -23.858 24.592 29.141 1.00 85.12 971 GLU A CA 1
ATOM 7352 C C . GLU A 1 971 ? -24.007 23.760 27.860 1.00 85.12 971 GLU A C 1
ATOM 7354 O O . GLU A 1 971 ? -24.031 22.528 27.905 1.00 85.12 971 GLU A O 1
ATOM 7359 N N . THR A 1 972 ? -24.098 24.405 26.697 1.00 83.31 972 THR A N 1
ATOM 7360 C CA . THR A 1 972 ? -24.285 23.698 25.426 1.00 83.31 972 THR A CA 1
ATOM 7361 C C . THR A 1 972 ? -22.981 23.073 24.945 1.00 83.31 972 THR A C 1
ATOM 7363 O O . THR A 1 972 ? -21.913 23.669 25.035 1.00 83.31 972 THR A O 1
ATOM 7366 N N . ASN A 1 973 ? -23.049 21.851 24.402 1.00 83.50 973 ASN A N 1
ATOM 7367 C CA . ASN A 1 973 ? -21.881 21.123 23.882 1.00 83.50 973 ASN A CA 1
ATOM 7368 C C . ASN A 1 973 ? -21.653 21.239 22.372 1.00 83.50 973 ASN A C 1
ATOM 7370 O O . ASN A 1 973 ? -20.669 20.714 21.863 1.00 83.50 973 ASN A O 1
ATOM 7374 N N . ILE A 1 974 ? -22.500 21.995 21.681 1.00 87.88 974 ILE A N 1
ATOM 7375 C CA . ILE A 1 974 ? -22.462 22.177 20.229 1.00 87.88 974 ILE A CA 1
ATOM 7376 C C . ILE A 1 974 ? -22.077 23.613 19.868 1.00 87.88 974 ILE A C 1
ATOM 7378 O O . ILE A 1 974 ? -22.185 24.529 20.681 1.00 87.88 974 ILE A O 1
ATOM 7382 N N . SER A 1 975 ? -21.597 23.816 18.646 1.00 91.75 975 SER A N 1
ATOM 7383 C CA . SER A 1 975 ? -21.451 25.152 18.058 1.00 91.75 975 SER A CA 1
ATOM 7384 C C . SER A 1 975 ? -22.627 25.475 17.153 1.00 91.75 975 SER A C 1
ATOM 7386 O O . SER A 1 975 ? -23.191 24.594 16.523 1.00 91.75 975 SER A O 1
ATOM 7388 N N . PHE A 1 976 ? -22.997 26.742 17.068 1.00 90.12 976 PHE A N 1
ATOM 7389 C CA . PHE A 1 976 ? -24.156 27.198 16.315 1.00 90.12 976 PHE A CA 1
ATOM 7390 C C . PHE A 1 976 ? -23.684 27.887 15.041 1.00 90.12 976 PHE A C 1
ATOM 7392 O O . PHE A 1 976 ? -23.224 29.035 15.070 1.00 90.12 976 PHE A O 1
ATOM 7399 N N . VAL A 1 977 ? -23.754 27.148 13.935 1.00 88.81 977 VAL A N 1
ATOM 7400 C CA . VAL A 1 977 ? -23.339 27.590 12.605 1.00 88.81 977 VAL A CA 1
ATOM 7401 C C . VAL A 1 977 ? -24.435 27.180 11.639 1.00 88.81 977 VAL A C 1
ATOM 7403 O O . VAL A 1 977 ? -24.640 25.996 11.399 1.00 88.81 977 VAL A O 1
ATOM 7406 N N . ASP A 1 978 ? -25.132 28.157 11.072 1.00 85.31 978 ASP A N 1
ATOM 7407 C CA . ASP A 1 978 ? -26.171 27.883 10.087 1.00 85.31 978 ASP A CA 1
ATOM 7408 C C . ASP A 1 978 ? -25.584 27.089 8.905 1.00 85.31 978 ASP A C 1
ATOM 7410 O O . ASP A 1 978 ? -24.585 27.492 8.306 1.00 85.31 978 ASP A O 1
ATOM 7414 N N . CYS A 1 979 ? -26.142 25.910 8.634 1.00 87.69 979 CYS A N 1
ATOM 7415 C CA . CYS A 1 979 ? -25.564 24.950 7.701 1.00 87.69 979 CYS A CA 1
ATOM 7416 C C . CYS A 1 979 ? -26.665 24.124 7.041 1.00 87.69 979 CYS A C 1
ATOM 7418 O O . CYS A 1 979 ? -27.246 23.222 7.646 1.00 87.69 979 CYS A O 1
ATOM 7420 N N . PHE A 1 980 ? -26.952 24.426 5.777 1.00 85.56 980 PHE A N 1
ATOM 7421 C CA . PHE A 1 980 ? -27.979 23.735 5.007 1.00 85.56 980 PHE A CA 1
ATOM 7422 C C . PHE A 1 980 ? -27.568 23.531 3.546 1.00 85.56 980 PHE A C 1
ATOM 7424 O O . PHE A 1 980 ? -26.684 24.207 3.007 1.00 85.56 980 PHE A O 1
ATOM 7431 N N . ASP A 1 981 ? -28.203 22.551 2.903 1.00 87.69 981 ASP A N 1
ATOM 7432 C CA . ASP A 1 981 ? -28.060 22.293 1.471 1.00 87.69 981 ASP A CA 1
ATOM 7433 C C . ASP A 1 981 ? -29.130 23.080 0.700 1.00 87.69 981 ASP A C 1
ATOM 7435 O O . ASP A 1 981 ? -30.329 22.856 0.865 1.00 87.69 981 ASP A O 1
ATOM 7439 N N . ASP A 1 982 ? -28.692 24.034 -0.121 1.00 83.00 982 ASP A N 1
ATOM 7440 C CA . ASP A 1 982 ? -29.554 24.855 -0.974 1.00 83.00 982 ASP A CA 1
ATOM 7441 C C . ASP A 1 982 ? -29.331 24.435 -2.437 1.00 83.00 982 ASP A C 1
ATOM 7443 O O . ASP A 1 982 ? -28.320 24.815 -3.036 1.00 83.00 982 ASP A O 1
ATOM 7447 N N . PRO A 1 983 ? -30.246 23.666 -3.057 1.00 83.19 983 PRO A N 1
ATOM 7448 C CA . PRO A 1 983 ? -30.100 23.236 -4.447 1.00 83.19 983 PRO A CA 1
ATOM 7449 C C . PRO A 1 983 ? -30.309 24.380 -5.456 1.00 83.19 983 PRO A C 1
ATOM 7451 O O . PRO A 1 983 ? -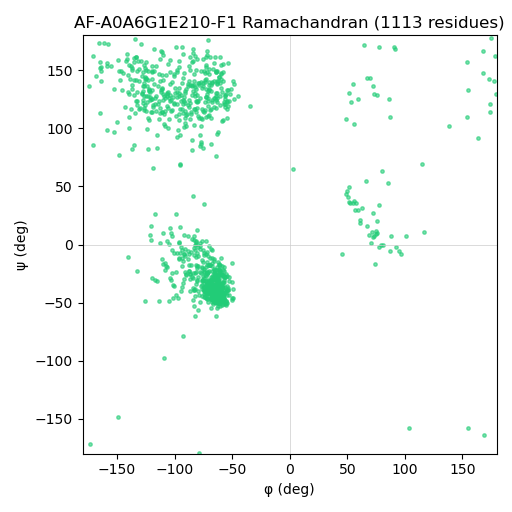30.121 24.182 -6.659 1.00 83.19 983 PRO A O 1
ATOM 7454 N N . GLY A 1 984 ? -30.710 25.569 -4.996 1.00 79.44 984 GLY A N 1
ATOM 7455 C CA . GLY A 1 984 ? -31.010 26.726 -5.823 1.00 79.44 984 GLY A CA 1
ATOM 7456 C C . GLY A 1 984 ? -29.786 27.387 -6.477 1.00 79.44 984 GLY A C 1
ATOM 7457 O O . GLY A 1 984 ? -28.627 27.040 -6.215 1.00 79.44 984 GLY A O 1
ATOM 7458 N N . PRO A 1 985 ? -30.020 28.411 -7.323 1.00 73.88 985 PRO A N 1
ATOM 7459 C CA . PRO A 1 985 ? -28.959 29.144 -8.022 1.00 73.88 985 PRO A CA 1
ATOM 7460 C C . PRO A 1 985 ? -28.007 29.880 -7.067 1.00 73.88 985 PRO A C 1
ATOM 7462 O O . PRO A 1 985 ? -26.890 30.220 -7.449 1.00 73.88 985 PRO A O 1
ATOM 7465 N N . HIS A 1 986 ? -28.442 30.117 -5.827 1.00 74.56 986 HIS A N 1
ATOM 7466 C CA . HIS A 1 986 ? -27.684 30.813 -4.791 1.00 74.56 986 HIS A CA 1
ATOM 7467 C C . HIS A 1 986 ? -26.973 29.875 -3.804 1.00 74.56 986 HIS A C 1
ATOM 7469 O O . HIS A 1 986 ? -26.183 30.360 -3.002 1.00 74.56 986 HIS A O 1
ATOM 7475 N N . GLY A 1 987 ? -27.211 28.563 -3.878 1.00 79.81 987 GLY A N 1
ATOM 7476 C CA . GLY A 1 987 ? -26.494 27.548 -3.111 1.00 79.81 987 GLY A CA 1
ATOM 7477 C C . GLY A 1 987 ? -25.574 26.723 -4.008 1.00 79.81 987 GLY A C 1
ATOM 7478 O O . GLY A 1 987 ? -24.478 27.154 -4.372 1.00 79.81 987 GLY A O 1
ATOM 7479 N N . ALA A 1 988 ? -26.043 25.550 -4.428 1.00 83.19 988 ALA A N 1
ATOM 7480 C CA . ALA A 1 988 ? -25.339 24.624 -5.310 1.00 83.19 988 ALA A CA 1
ATOM 7481 C C . ALA A 1 988 ? -25.028 25.214 -6.698 1.00 83.19 988 ALA A C 1
ATOM 7483 O O . ALA A 1 988 ? -24.096 24.753 -7.363 1.00 83.19 988 ALA A O 1
ATOM 7484 N N . GLY A 1 989 ? -25.781 26.228 -7.142 1.00 80.50 989 GLY A N 1
ATOM 7485 C CA . GLY A 1 989 ? -25.507 26.973 -8.377 1.00 80.50 989 GLY A CA 1
ATOM 7486 C C . GLY A 1 989 ? -24.233 27.826 -8.335 1.00 80.50 989 GLY A C 1
ATOM 7487 O O . GLY A 1 989 ? -23.704 28.172 -9.389 1.00 80.50 989 GLY A O 1
ATOM 7488 N N . ARG A 1 990 ? -23.708 28.129 -7.140 1.00 83.69 990 ARG A N 1
ATOM 7489 C CA . ARG A 1 990 ? -22.470 28.906 -6.946 1.00 83.69 990 ARG A CA 1
ATOM 7490 C C . ARG A 1 990 ? -21.215 28.044 -6.808 1.00 83.69 990 ARG A C 1
ATOM 7492 O O . ARG A 1 990 ? -20.109 28.580 -6.732 1.00 83.69 990 ARG A O 1
ATOM 7499 N N . TYR A 1 991 ? -21.374 26.722 -6.787 1.00 86.50 991 TYR A N 1
ATOM 7500 C CA . TYR A 1 991 ? -20.264 25.780 -6.721 1.00 86.50 991 TYR A CA 1
ATOM 7501 C C . TYR A 1 991 ? -19.369 25.886 -7.965 1.00 86.50 991 TYR A C 1
ATOM 7503 O O . TYR A 1 991 ? -19.854 25.973 -9.093 1.00 86.50 991 TYR A O 1
ATOM 7511 N N . SER A 1 992 ? -18.051 25.836 -7.762 1.00 83.69 992 SER A N 1
ATOM 7512 C CA . SER A 1 992 ? -17.062 25.831 -8.842 1.00 83.69 992 SER A CA 1
ATOM 7513 C C . SER A 1 992 ? -16.390 24.465 -8.946 1.00 83.69 992 SER A C 1
ATOM 7515 O O . SER A 1 992 ? -15.824 23.976 -7.970 1.00 83.69 992 SER A O 1
ATOM 7517 N N . ASP A 1 993 ? -16.345 23.890 -10.150 1.00 83.94 993 ASP A N 1
ATOM 7518 C CA . ASP A 1 993 ? -15.665 22.609 -10.406 1.00 83.94 993 ASP A CA 1
ATOM 7519 C C . ASP A 1 993 ? -14.150 22.662 -10.115 1.00 83.94 993 ASP A C 1
ATOM 7521 O O . ASP A 1 993 ? -13.505 21.629 -9.928 1.00 83.94 993 ASP A O 1
ATOM 7525 N N . HIS A 1 994 ? -13.563 23.863 -10.037 1.00 84.19 994 HIS A N 1
ATOM 7526 C CA . HIS A 1 994 ? -12.163 24.069 -9.646 1.00 84.19 994 HIS A CA 1
ATOM 7527 C C . HIS A 1 994 ? -11.883 23.801 -8.159 1.00 84.19 994 HIS A C 1
ATOM 7529 O O . HIS A 1 994 ? -10.716 23.754 -7.759 1.00 84.19 994 HIS A O 1
ATOM 7535 N N . MET A 1 995 ? -12.932 23.614 -7.355 1.00 84.12 995 MET A N 1
ATOM 7536 C CA . MET A 1 995 ? -12.817 23.208 -5.957 1.00 84.12 995 MET A CA 1
ATOM 7537 C C . MET A 1 995 ? -12.490 21.712 -5.793 1.00 84.12 995 MET A C 1
ATOM 7539 O O . MET A 1 995 ? -12.085 21.302 -4.708 1.00 84.12 995 MET A O 1
ATOM 7543 N N . LEU A 1 996 ? -12.611 20.899 -6.854 1.00 83.56 996 LEU A N 1
ATOM 7544 C CA . LEU A 1 996 ? -12.221 19.485 -6.839 1.00 83.56 996 LEU A CA 1
ATOM 7545 C C . LEU A 1 996 ? -10.689 19.303 -6.862 1.00 83.56 996 LEU A C 1
ATOM 7547 O O . LEU A 1 996 ? -9.990 20.045 -7.566 1.00 83.56 996 LEU A O 1
ATOM 7551 N N . PRO A 1 997 ? -10.162 18.246 -6.214 1.00 83.06 997 PRO A N 1
ATOM 7552 C CA . PRO A 1 997 ? -10.881 17.188 -5.486 1.00 83.06 997 PRO A CA 1
ATOM 7553 C C . PRO A 1 997 ? -11.224 17.509 -4.021 1.00 83.06 997 PRO A C 1
ATOM 7555 O O . PRO A 1 997 ? -11.901 16.705 -3.391 1.00 83.06 997 PRO A O 1
ATOM 7558 N N . GLU A 1 998 ? -10.748 18.626 -3.474 1.00 85.25 998 GLU A N 1
ATOM 7559 C CA . GLU A 1 998 ? -10.771 18.893 -2.032 1.00 85.25 998 GLU A CA 1
ATOM 7560 C C . GLU A 1 998 ? -12.177 19.189 -1.503 1.00 85.25 998 GLU A C 1
ATOM 7562 O O . GLU A 1 998 ? -12.499 18.761 -0.404 1.00 85.25 998 GLU A O 1
ATOM 7567 N N . ILE A 1 999 ? -13.024 19.873 -2.281 1.00 89.56 999 ILE A N 1
ATOM 7568 C CA . ILE A 1 999 ? -14.426 20.124 -1.917 1.00 89.56 999 ILE A CA 1
ATOM 7569 C C . ILE A 1 999 ? -15.317 19.580 -3.028 1.00 89.56 999 ILE A C 1
ATOM 7571 O O . ILE A 1 999 ? -15.374 20.133 -4.132 1.00 89.56 999 ILE A O 1
ATOM 7575 N N . VAL A 1 1000 ? -16.027 18.489 -2.743 1.00 91.12 1000 VAL A N 1
ATOM 7576 C CA . VAL A 1 1000 ? -16.989 17.877 -3.668 1.00 91.12 1000 VAL A CA 1
ATOM 7577 C C . VAL A 1 1000 ? -18.329 18.600 -3.558 1.00 91.12 1000 VAL A C 1
ATOM 7579 O O . VAL A 1 1000 ? -18.731 19.020 -2.479 1.00 91.12 1000 VAL A O 1
ATOM 7582 N N . LYS A 1 1001 ? -19.075 18.701 -4.664 1.00 87.56 1001 LYS A N 1
ATOM 7583 C CA . LYS A 1 1001 ? -20.387 19.370 -4.691 1.00 87.56 1001 LYS A CA 1
ATOM 7584 C C . LYS A 1 1001 ? -21.376 18.865 -3.626 1.00 87.56 1001 LYS A C 1
ATOM 7586 O O . LYS A 1 1001 ? -22.176 19.647 -3.141 1.00 87.56 1001 LYS A O 1
ATOM 7591 N N . ARG A 1 1002 ? -21.311 17.583 -3.245 1.00 89.38 1002 ARG A N 1
ATOM 7592 C CA . ARG A 1 1002 ? -22.165 16.989 -2.194 1.00 89.38 1002 ARG A CA 1
ATOM 7593 C C . ARG A 1 1002 ? -21.914 17.577 -0.799 1.00 89.38 1002 ARG A C 1
ATOM 7595 O O . ARG A 1 1002 ? -22.805 17.540 0.043 1.00 89.38 1002 ARG A O 1
ATOM 7602 N N . ASP A 1 1003 ? -20.702 18.076 -0.573 1.00 90.50 1003 ASP A N 1
ATOM 7603 C CA . ASP A 1 1003 ? -20.237 18.605 0.706 1.00 90.50 1003 ASP A CA 1
ATOM 7604 C C . ASP A 1 1003 ? -20.398 20.134 0.767 1.00 90.50 1003 ASP A C 1
ATOM 7606 O O . ASP A 1 1003 ? -20.215 20.736 1.819 1.00 90.50 1003 ASP A O 1
ATOM 7610 N N . TRP A 1 1004 ? -20.783 20.758 -0.355 1.00 91.00 1004 TRP A N 1
ATOM 7611 C CA . TRP A 1 1004 ? -21.063 22.186 -0.462 1.00 91.00 1004 TRP A CA 1
ATOM 7612 C C . TRP A 1 1004 ? -22.285 22.558 0.376 1.00 91.00 1004 TRP A C 1
ATOM 7614 O O . TRP A 1 1004 ? -23.361 21.977 0.214 1.00 91.00 1004 TRP A O 1
ATOM 7624 N N . ARG A 1 1005 ? -22.126 23.538 1.264 1.00 91.50 1005 ARG A N 1
ATOM 7625 C CA . ARG A 1 1005 ? -23.197 24.038 2.133 1.00 91.50 1005 ARG A CA 1
ATOM 7626 C C . ARG A 1 1005 ? -23.299 25.546 2.058 1.00 91.50 1005 ARG A C 1
ATOM 7628 O O . ARG A 1 1005 ? -22.351 26.231 1.674 1.00 91.50 1005 ARG A O 1
ATOM 7635 N N . LYS A 1 1006 ? -24.473 26.050 2.411 1.00 87.81 1006 LYS A N 1
ATOM 7636 C CA . LYS A 1 1006 ? -24.778 27.469 2.554 1.00 87.81 1006 LYS A CA 1
ATOM 7637 C C . LYS A 1 1006 ? -25.171 27.741 4.003 1.00 87.81 1006 LYS A C 1
ATOM 7639 O O . LYS A 1 1006 ? -25.727 26.864 4.660 1.00 87.81 1006 LYS A O 1
ATOM 7644 N N . GLY A 1 1007 ? -24.878 28.944 4.470 1.00 85.50 1007 GLY A N 1
ATOM 7645 C CA . GLY A 1 1007 ? -25.227 29.397 5.805 1.00 85.50 1007 GLY A CA 1
ATOM 7646 C C . GLY A 1 1007 ? -25.094 30.904 5.954 1.00 85.50 1007 GLY A C 1
ATOM 7647 O O . GLY A 1 1007 ? -24.618 31.599 5.053 1.00 85.50 1007 GLY A O 1
ATOM 7648 N N . ALA A 1 1008 ? -25.522 31.407 7.106 1.00 80.69 1008 ALA A N 1
ATOM 7649 C CA . ALA A 1 1008 ? -25.239 32.765 7.533 1.00 80.69 1008 ALA A CA 1
ATOM 7650 C C . ALA A 1 1008 ? -23.754 32.951 7.890 1.00 80.69 1008 ALA A C 1
ATOM 7652 O O . ALA A 1 1008 ? -23.080 32.040 8.368 1.00 80.69 1008 ALA A O 1
ATOM 7653 N N . GLN A 1 1009 ? -23.272 34.180 7.715 1.00 78.94 1009 GLN A N 1
ATOM 7654 C CA . GLN A 1 1009 ? -21.921 34.587 8.107 1.00 78.94 1009 GLN A CA 1
ATOM 7655 C C . GLN A 1 1009 ? -21.722 34.563 9.636 1.00 78.94 1009 GLN A C 1
ATOM 7657 O O . GLN A 1 1009 ? -20.621 34.376 10.146 1.00 78.94 1009 GLN A O 1
ATOM 7662 N N . TRP A 1 1010 ? -22.799 34.784 10.383 1.00 86.31 1010 TRP A N 1
ATOM 7663 C CA . TRP A 1 1010 ? -22.763 34.995 11.824 1.00 86.31 1010 TRP A CA 1
ATOM 7664 C C . TRP A 1 1010 ? -22.833 33.665 12.559 1.00 86.31 1010 TRP A C 1
ATOM 7666 O O . TRP A 1 1010 ? -23.764 32.883 12.364 1.00 86.31 1010 TRP A O 1
ATOM 7676 N N . PHE A 1 1011 ? -21.853 33.418 13.422 1.00 90.38 1011 PHE A N 1
ATOM 7677 C CA . PHE A 1 1011 ? -21.716 32.145 14.113 1.00 90.38 1011 PHE A CA 1
ATOM 7678 C C . PHE A 1 1011 ? -21.418 32.319 15.596 1.00 90.38 1011 PHE A C 1
ATOM 7680 O O . PHE A 1 1011 ? -20.917 33.347 16.059 1.00 90.38 1011 PHE A O 1
ATOM 7687 N N . THR A 1 1012 ? -21.689 31.254 16.345 1.00 92.00 1012 THR A N 1
ATOM 7688 C CA . THR A 1 1012 ? -21.181 31.079 17.703 1.00 92.00 1012 THR A CA 1
ATOM 7689 C C . THR A 1 1012 ? -20.480 29.736 17.804 1.00 92.00 1012 THR A C 1
ATOM 7691 O O . THR A 1 1012 ? -21.110 28.694 17.654 1.00 92.00 1012 THR A O 1
ATOM 7694 N N . VAL A 1 1013 ? -19.172 29.745 18.054 1.00 93.19 1013 VAL A N 1
ATOM 7695 C CA . VAL A 1 1013 ? -18.350 28.526 18.053 1.00 93.19 1013 VAL A CA 1
ATOM 7696 C C . VAL A 1 1013 ? -17.620 28.327 19.373 1.00 93.19 1013 VAL A C 1
ATOM 7698 O O . VAL A 1 1013 ? -17.250 29.283 20.056 1.00 93.19 1013 VAL A O 1
ATOM 7701 N N . LYS A 1 1014 ? -17.395 27.061 19.725 1.00 92.69 1014 LYS A N 1
ATOM 7702 C CA . LYS A 1 1014 ? -16.514 26.661 20.826 1.00 92.69 1014 LYS A CA 1
ATOM 7703 C C . LYS A 1 1014 ? -15.049 26.860 20.466 1.00 92.69 1014 LYS A C 1
ATOM 7705 O O . LYS A 1 1014 ? -14.685 26.872 19.289 1.00 92.69 1014 LYS A O 1
ATOM 7710 N N . ARG A 1 1015 ? -14.192 26.909 21.488 1.00 90.94 1015 ARG A N 1
ATOM 7711 C CA . ARG A 1 1015 ? -12.734 27.005 21.333 1.00 90.94 1015 ARG A CA 1
ATOM 7712 C C . ARG A 1 1015 ? -12.158 25.978 20.359 1.00 90.94 1015 ARG A C 1
ATOM 7714 O O . ARG A 1 1015 ? -11.401 26.365 19.479 1.00 90.94 1015 ARG A O 1
ATOM 7721 N N . GLN A 1 1016 ? -12.563 24.710 20.448 1.00 89.31 1016 GLN A N 1
ATOM 7722 C CA . GLN A 1 1016 ? -12.078 23.657 19.542 1.00 89.31 1016 GLN A CA 1
ATOM 7723 C C . GLN A 1 1016 ? -12.369 23.966 18.060 1.00 89.31 1016 GLN A C 1
ATOM 7725 O O . GLN A 1 1016 ? -11.493 23.844 17.207 1.00 89.31 1016 GLN A O 1
ATOM 7730 N N . HIS A 1 1017 ? -13.571 24.462 17.760 1.00 92.12 1017 HIS A N 1
ATOM 7731 C CA . HIS A 1 1017 ? -13.977 24.832 16.406 1.00 92.12 1017 HIS A CA 1
ATOM 7732 C C . HIS A 1 1017 ? -13.331 26.143 15.954 1.00 92.12 1017 HIS A C 1
ATOM 7734 O O . HIS A 1 1017 ? -12.979 26.277 14.787 1.00 92.12 1017 HIS A O 1
ATOM 7740 N N . ALA A 1 1018 ? -13.100 27.089 16.866 1.00 92.25 1018 ALA A N 1
ATOM 7741 C CA . ALA A 1 1018 ? -12.331 28.296 16.578 1.00 92.25 1018 ALA A CA 1
ATOM 7742 C C . ALA A 1 1018 ? -10.876 27.969 16.185 1.00 92.25 1018 ALA A C 1
ATOM 7744 O O . ALA A 1 1018 ? -10.361 28.522 15.211 1.00 92.25 1018 ALA A O 1
ATOM 7745 N N . VAL A 1 1019 ? -10.231 27.032 16.892 1.00 90.38 1019 VAL A N 1
ATOM 7746 C CA . VAL A 1 1019 ? -8.884 26.543 16.550 1.00 90.38 1019 VAL A CA 1
ATOM 7747 C C . VAL A 1 1019 ? -8.894 25.828 15.198 1.00 90.38 1019 VAL A C 1
ATOM 7749 O O . VAL A 1 1019 ? -7.999 26.073 14.392 1.00 90.38 1019 VAL A O 1
ATOM 7752 N N . LEU A 1 1020 ? -9.926 25.026 14.905 1.00 91.00 1020 LEU A N 1
ATOM 7753 C CA . LEU A 1 1020 ? -10.104 24.379 13.599 1.00 91.00 1020 LEU A CA 1
ATOM 7754 C C . LEU A 1 1020 ? -10.212 25.395 12.448 1.00 91.00 1020 LEU A C 1
ATOM 7756 O O . LEU A 1 1020 ? -9.576 25.225 11.410 1.00 91.00 1020 LEU A O 1
ATOM 7760 N N . ILE A 1 1021 ? -10.978 26.478 12.630 1.00 92.19 1021 ILE A N 1
ATOM 7761 C CA . ILE A 1 1021 ? -11.087 27.545 11.622 1.00 92.19 1021 ILE A CA 1
ATOM 7762 C C . ILE A 1 1021 ? -9.710 28.160 11.344 1.00 92.19 1021 ILE A C 1
ATOM 7764 O O . ILE A 1 1021 ? -9.378 28.405 10.185 1.00 92.19 1021 ILE A O 1
ATOM 7768 N N . LEU A 1 1022 ? -8.905 28.416 12.381 1.00 91.00 1022 LEU A N 1
ATOM 7769 C CA . LEU A 1 1022 ? -7.579 29.018 12.221 1.00 91.00 1022 LEU A CA 1
ATOM 7770 C C . LEU A 1 1022 ? -6.522 28.054 11.678 1.00 91.00 1022 LEU A C 1
ATOM 7772 O O . LEU A 1 1022 ? -5.604 28.510 10.993 1.00 91.00 1022 LEU A O 1
ATOM 7776 N N . SER A 1 1023 ? -6.634 26.758 11.966 1.00 88.62 1023 SER A N 1
ATOM 7777 C CA . SER A 1 1023 ? -5.710 25.738 11.466 1.00 88.62 1023 SER A CA 1
ATOM 7778 C C . SER A 1 1023 ? -6.001 25.330 10.020 1.00 88.62 1023 SER A C 1
ATOM 7780 O O . SER A 1 1023 ? -5.106 24.814 9.347 1.00 88.62 1023 SER A O 1
ATOM 7782 N N . ASP A 1 1024 ? -7.203 25.606 9.495 1.00 90.44 1024 ASP A N 1
ATOM 7783 C CA . ASP A 1 1024 ? -7.502 25.347 8.090 1.00 90.44 1024 ASP A CA 1
ATOM 7784 C C . ASP A 1 1024 ? -6.760 26.321 7.165 1.00 90.44 1024 ASP A C 1
ATOM 7786 O O . ASP A 1 1024 ? -7.088 27.507 7.066 1.00 90.44 1024 ASP A O 1
ATOM 7790 N N . PHE A 1 1025 ? -5.783 25.786 6.435 1.00 87.50 1025 PHE A N 1
ATOM 7791 C CA . PHE A 1 1025 ? -5.126 26.453 5.311 1.00 87.50 1025 PHE A CA 1
ATOM 7792 C C . PHE A 1 1025 ? -5.547 25.869 3.958 1.00 87.50 1025 PHE A C 1
ATOM 7794 O O . PHE A 1 1025 ? -5.359 26.517 2.926 1.00 87.50 1025 PHE A O 1
ATOM 7801 N N . LEU A 1 1026 ? -6.091 24.649 3.936 1.00 88.44 1026 LEU A N 1
ATOM 7802 C CA . LEU A 1 1026 ? -6.350 23.905 2.708 1.00 88.44 1026 LEU A CA 1
ATOM 7803 C C . LEU A 1 1026 ? -7.632 24.394 2.035 1.00 88.44 1026 LEU A C 1
ATOM 7805 O O . LEU A 1 1026 ? -7.590 24.815 0.872 1.00 88.44 1026 LEU A O 1
ATOM 7809 N N . TYR A 1 1027 ? -8.755 24.363 2.755 1.00 91.38 1027 TYR A N 1
ATOM 7810 C CA . TYR A 1 1027 ? -10.052 24.742 2.198 1.00 91.38 1027 TYR A CA 1
ATOM 7811 C C . TYR A 1 1027 ? -10.138 26.258 2.062 1.00 91.38 1027 TYR A C 1
ATOM 7813 O O . TYR A 1 1027 ? -10.491 26.760 0.991 1.00 91.38 1027 TYR A O 1
ATOM 7821 N N . TYR A 1 1028 ? -9.673 26.999 3.067 1.00 91.25 1028 TYR A N 1
ATOM 7822 C CA . TYR A 1 1028 ? -9.527 28.449 3.006 1.00 91.25 1028 TYR A CA 1
ATOM 7823 C C . TYR A 1 1028 ? -8.766 28.914 1.749 1.00 91.25 1028 TYR A C 1
ATOM 7825 O O . TYR A 1 1028 ? -9.238 29.796 1.026 1.00 91.25 1028 TYR A O 1
ATOM 7833 N N . ALA A 1 1029 ? -7.635 28.285 1.396 1.00 89.44 1029 ALA A N 1
ATOM 7834 C CA . ALA A 1 1029 ? -6.891 28.646 0.185 1.00 89.44 1029 ALA A CA 1
ATOM 7835 C C . ALA A 1 1029 ? -7.674 28.374 -1.113 1.00 89.44 1029 ALA A C 1
ATOM 7837 O O . ALA A 1 1029 ? -7.476 29.081 -2.108 1.00 89.44 1029 ALA A O 1
ATOM 7838 N N . LYS A 1 1030 ? -8.562 27.372 -1.134 1.00 90.81 1030 LYS A N 1
ATOM 7839 C CA . LYS A 1 1030 ? -9.437 27.081 -2.281 1.00 90.81 1030 LYS A CA 1
ATOM 7840 C C . LYS A 1 1030 ? -10.519 28.140 -2.433 1.00 90.81 1030 LYS A C 1
ATOM 7842 O O . LYS A 1 1030 ? -10.630 28.721 -3.516 1.00 90.81 1030 LYS A O 1
ATOM 7847 N N . PHE A 1 1031 ? -11.216 28.469 -1.347 1.00 90.12 1031 PHE A N 1
ATOM 7848 C CA . PHE A 1 1031 ? -12.181 29.569 -1.323 1.00 90.12 1031 PHE A CA 1
ATOM 7849 C C . PHE A 1 1031 ? -11.525 30.894 -1.723 1.00 90.12 1031 PHE A C 1
ATOM 7851 O O . PHE A 1 1031 ? -12.011 31.564 -2.629 1.00 90.12 1031 PHE A O 1
ATOM 7858 N N . LYS A 1 1032 ? -10.343 31.214 -1.186 1.00 88.69 1032 LYS A N 1
ATOM 7859 C CA . LYS A 1 1032 ? -9.582 32.423 -1.546 1.00 88.69 1032 LYS A CA 1
ATOM 7860 C C . LYS A 1 1032 ? -9.234 32.521 -3.033 1.00 88.69 1032 LYS A C 1
ATOM 7862 O O . LYS A 1 1032 ? -9.204 33.614 -3.601 1.00 88.69 1032 LYS A O 1
ATOM 7867 N N . ARG A 1 1033 ? -8.918 31.395 -3.679 1.00 86.88 1033 ARG A N 1
ATOM 7868 C CA . ARG A 1 1033 ? -8.487 31.370 -5.087 1.00 86.88 1033 ARG A CA 1
ATOM 7869 C C . ARG A 1 1033 ? -9.656 31.401 -6.063 1.00 86.88 1033 ARG A C 1
ATOM 7871 O O . ARG A 1 1033 ? -9.572 32.123 -7.060 1.00 86.88 1033 ARG A O 1
ATOM 7878 N N . TYR A 1 1034 ? -10.695 30.614 -5.796 1.00 85.56 1034 TYR A N 1
ATOM 7879 C CA . TYR A 1 1034 ? -11.741 30.309 -6.775 1.00 85.56 1034 TYR A CA 1
ATOM 7880 C C . TYR A 1 1034 ? -13.083 30.979 -6.485 1.00 85.56 1034 TYR A C 1
ATOM 7882 O O . TYR A 1 1034 ? -13.859 31.180 -7.416 1.00 85.56 1034 TYR A O 1
ATOM 7890 N N . CYS A 1 1035 ? -13.345 31.374 -5.240 1.00 83.38 1035 CYS A N 1
ATOM 7891 C CA . CYS A 1 1035 ? -14.579 32.047 -4.866 1.00 83.38 1035 CYS A CA 1
ATOM 7892 C C . CYS A 1 1035 ? -14.382 33.569 -4.977 1.00 83.38 1035 CYS A C 1
ATOM 7894 O O . CYS A 1 1035 ? -13.696 34.188 -4.160 1.00 83.38 1035 CYS A O 1
ATOM 7896 N N . LYS A 1 1036 ? -14.884 34.162 -6.069 1.00 77.88 1036 LYS A N 1
ATOM 7897 C CA . LYS A 1 1036 ? -14.772 35.600 -6.349 1.00 77.88 1036 LYS A CA 1
ATOM 7898 C C . LYS A 1 1036 ? -16.112 36.157 -6.832 1.00 77.88 1036 LYS A C 1
ATOM 7900 O O . LYS A 1 1036 ? -16.648 35.622 -7.804 1.00 77.88 1036 LYS A O 1
ATOM 7905 N N . PRO A 1 1037 ? -16.611 37.251 -6.237 1.00 69.69 1037 PRO A N 1
ATOM 7906 C CA . PRO A 1 1037 ? -17.846 37.872 -6.692 1.00 69.69 1037 PRO A CA 1
ATOM 7907 C C . PRO A 1 1037 ? -17.646 38.609 -8.026 1.00 69.69 1037 PRO A C 1
ATOM 7909 O O . PRO A 1 1037 ? -16.610 39.238 -8.244 1.00 69.69 1037 PRO A O 1
ATOM 7912 N N . GLY A 1 1038 ? -18.643 38.550 -8.915 1.00 62.66 1038 GLY A N 1
ATOM 7913 C CA . GLY A 1 1038 ? -18.701 39.372 -10.132 1.00 62.66 1038 GLY A CA 1
ATOM 7914 C C . GLY A 1 1038 ? -18.016 38.817 -11.389 1.00 62.66 1038 GLY A C 1
ATOM 7915 O O . GLY A 1 1038 ? -17.957 39.524 -12.392 1.00 62.66 1038 GLY A O 1
ATOM 7916 N N . ASN A 1 1039 ? -17.527 37.572 -11.394 1.00 55.06 1039 ASN A N 1
ATOM 7917 C CA . ASN A 1 1039 ? -17.137 36.906 -12.644 1.00 55.06 1039 ASN A CA 1
ATOM 7918 C C . ASN A 1 1039 ? -18.394 36.352 -13.336 1.00 55.06 1039 ASN A C 1
ATOM 7920 O O . ASN A 1 1039 ? -19.087 35.530 -12.743 1.00 55.06 1039 ASN A O 1
ATOM 7924 N N . GLU A 1 1040 ? -18.647 36.740 -14.595 1.00 48.06 1040 GLU A N 1
ATOM 7925 C CA . GLU A 1 1040 ? -19.859 36.417 -15.392 1.00 48.06 1040 GLU A CA 1
ATOM 7926 C C . GLU A 1 1040 ? -20.256 34.927 -15.434 1.00 48.06 1040 GLU A C 1
ATOM 7928 O O . GLU A 1 1040 ? -21.382 34.601 -15.793 1.00 48.06 1040 GLU A O 1
ATOM 7933 N N . TRP A 1 1041 ? -19.356 34.019 -15.050 1.00 46.69 1041 TRP A N 1
ATOM 7934 C CA . TRP A 1 1041 ? -19.596 32.579 -15.055 1.00 46.69 1041 TRP A CA 1
ATOM 7935 C C . TRP A 1 1041 ? -19.721 31.940 -13.661 1.00 46.69 1041 TRP A C 1
ATOM 7937 O O . TRP A 1 1041 ? -20.180 30.807 -13.591 1.00 46.69 1041 TRP A O 1
ATOM 7947 N N . HIS A 1 1042 ? -19.288 32.590 -12.568 1.00 56.00 1042 HIS A N 1
ATOM 7948 C CA . HIS A 1 1042 ? -19.208 31.967 -11.232 1.00 56.00 1042 HIS A CA 1
ATOM 7949 C C . HIS A 1 1042 ? -19.342 33.023 -10.121 1.00 56.00 1042 HIS A C 1
ATOM 7951 O O . HIS A 1 1042 ? -18.361 33.665 -9.749 1.00 56.00 1042 HIS A O 1
ATOM 7957 N N . ASN A 1 1043 ? -20.548 33.195 -9.579 1.00 68.19 1043 ASN A N 1
ATOM 7958 C CA . ASN A 1 1043 ? -20.836 34.167 -8.521 1.00 68.19 1043 ASN A CA 1
ATOM 7959 C C . ASN A 1 1043 ? -20.757 33.482 -7.145 1.00 68.19 1043 ASN A C 1
ATOM 7961 O O . ASN A 1 1043 ? -21.776 33.220 -6.515 1.00 68.19 1043 ASN A O 1
ATOM 7965 N N . CYS A 1 1044 ? -19.549 33.103 -6.728 1.00 80.94 1044 CYS A N 1
ATOM 7966 C CA . CYS A 1 1044 ? -19.311 32.440 -5.444 1.00 80.94 1044 CYS A CA 1
ATOM 7967 C C . CYS A 1 1044 ? -18.983 33.482 -4.365 1.00 80.94 1044 CYS A C 1
ATOM 7969 O O . CYS A 1 1044 ? -18.059 34.278 -4.554 1.00 80.94 1044 CYS A O 1
ATOM 7971 N N . TYR A 1 1045 ? -19.722 33.443 -3.252 1.00 86.31 1045 TYR A N 1
ATOM 7972 C CA . TYR A 1 1045 ? -19.505 34.277 -2.068 1.00 86.31 1045 TYR A CA 1
ATOM 7973 C C . TYR A 1 1045 ? -18.894 33.435 -0.947 1.00 86.31 1045 TYR A C 1
ATOM 7975 O O . TYR A 1 1045 ? -19.473 32.436 -0.524 1.00 86.31 1045 TYR A O 1
ATOM 7983 N N . SER A 1 1046 ? -17.676 33.779 -0.531 1.00 87.56 1046 SER A N 1
ATOM 7984 C CA . SER A 1 1046 ? -16.908 32.921 0.376 1.00 87.56 1046 SER A CA 1
ATOM 7985 C C . SER A 1 1046 ? -17.498 32.899 1.785 1.00 87.56 1046 SER A C 1
ATOM 7987 O O . SER A 1 1046 ? -17.535 31.843 2.402 1.00 87.56 1046 SER A O 1
ATOM 7989 N N . ASP A 1 1047 ? -17.966 34.044 2.269 1.00 84.94 1047 ASP A N 1
ATOM 7990 C CA . ASP A 1 1047 ? -18.573 34.279 3.585 1.00 84.94 1047 ASP A CA 1
ATOM 7991 C C . ASP A 1 1047 ? -19.820 33.422 3.855 1.00 84.94 1047 ASP A C 1
ATOM 7993 O O . ASP A 1 1047 ? -20.002 32.956 4.973 1.00 84.94 1047 ASP A O 1
ATOM 7997 N N . GLU A 1 1048 ? -20.631 33.129 2.836 1.00 86.88 1048 GLU A N 1
ATOM 7998 C CA . GLU A 1 1048 ? -21.837 32.291 2.988 1.00 86.88 1048 GLU A CA 1
ATOM 7999 C C . GLU A 1 1048 ? -21.562 30.780 2.886 1.00 86.88 1048 GLU A C 1
ATOM 8001 O O . GLU A 1 1048 ? -22.407 29.960 3.248 1.00 86.88 1048 GLU A O 1
ATOM 8006 N N . HIS A 1 1049 ? -20.410 30.388 2.333 1.00 89.12 1049 HIS A N 1
ATOM 8007 C CA . HIS A 1 1049 ? -20.153 28.999 1.939 1.00 89.12 1049 HIS A CA 1
ATOM 8008 C C . HIS A 1 1049 ? -18.968 28.353 2.653 1.00 89.12 1049 HIS A C 1
ATOM 8010 O O . HIS A 1 1049 ? -18.973 27.139 2.840 1.00 89.12 1049 HIS A O 1
ATOM 8016 N N . TYR A 1 1050 ? -17.956 29.119 3.060 1.00 92.69 1050 TYR A N 1
ATOM 8017 C CA . TYR A 1 1050 ? -16.707 28.578 3.597 1.00 92.69 1050 TYR A CA 1
ATOM 8018 C C . TYR A 1 1050 ? -16.904 27.813 4.909 1.00 92.69 1050 TYR A C 1
ATOM 8020 O O . TYR A 1 1050 ? -16.632 26.614 4.947 1.00 92.69 1050 TYR A O 1
ATOM 8028 N N . LEU A 1 1051 ? -17.395 28.475 5.964 1.00 92.38 1051 LEU A N 1
ATOM 8029 C CA . LEU A 1 1051 ? -17.556 27.852 7.282 1.00 92.38 1051 LEU A CA 1
ATOM 8030 C C . LEU A 1 1051 ? -18.590 26.714 7.283 1.00 92.38 1051 LEU A C 1
ATOM 8032 O O . LEU A 1 1051 ? -18.251 25.639 7.780 1.00 92.38 1051 LEU A O 1
ATOM 8036 N N . PRO A 1 1052 ? -19.788 26.859 6.678 1.00 92.00 1052 PRO A N 1
ATOM 8037 C CA . PRO A 1 1052 ? -20.757 25.763 6.619 1.00 92.00 1052 PRO A CA 1
ATOM 8038 C C . PRO A 1 1052 ? -20.202 24.534 5.890 1.00 92.00 1052 PRO A C 1
ATOM 8040 O O . PRO A 1 1052 ? -20.371 23.403 6.341 1.00 92.00 1052 PRO A O 1
ATOM 8043 N N . THR A 1 1053 ? -19.481 24.749 4.782 1.00 93.12 1053 THR A N 1
ATOM 8044 C CA . THR A 1 1053 ? -18.848 23.659 4.025 1.00 93.12 1053 THR A CA 1
ATOM 8045 C C . THR A 1 1053 ? -17.726 23.008 4.836 1.00 93.12 1053 THR A C 1
ATOM 8047 O O . THR A 1 1053 ? -17.646 21.783 4.882 1.00 93.12 1053 THR A O 1
ATOM 8050 N N . LEU A 1 1054 ? -16.886 23.801 5.514 1.00 94.06 1054 LEU A N 1
ATOM 8051 C CA . LEU A 1 1054 ? -15.811 23.303 6.377 1.00 94.06 1054 LEU A CA 1
ATOM 8052 C C . LEU A 1 1054 ? -16.362 22.408 7.495 1.00 94.06 1054 LEU A C 1
ATOM 8054 O O . LEU A 1 1054 ? -15.909 21.275 7.644 1.00 94.06 1054 LEU A O 1
ATOM 8058 N N . PHE A 1 1055 ? -17.355 22.884 8.247 1.00 92.69 1055 PHE A N 1
ATOM 8059 C CA . PHE A 1 1055 ? -17.904 22.124 9.369 1.00 92.69 1055 PHE A CA 1
ATOM 8060 C C . PHE A 1 1055 ? -18.689 20.892 8.921 1.00 92.69 1055 PHE A C 1
ATOM 8062 O O . PHE A 1 1055 ? -18.514 19.836 9.514 1.00 92.69 1055 PHE A O 1
ATOM 8069 N N . ASN A 1 1056 ? -19.454 20.962 7.827 1.00 92.56 1056 ASN A N 1
ATOM 8070 C CA . ASN A 1 1056 ? -20.125 19.777 7.284 1.00 92.56 1056 ASN A CA 1
ATOM 8071 C C . ASN A 1 1056 ? -19.137 18.678 6.846 1.00 92.56 1056 ASN A C 1
ATOM 8073 O O . ASN A 1 1056 ? -19.481 17.499 6.896 1.00 92.56 1056 ASN A O 1
ATOM 8077 N N . MET A 1 1057 ? -17.923 19.044 6.417 1.00 91.75 1057 MET A N 1
ATOM 8078 C CA . MET A 1 1057 ? -16.883 18.076 6.051 1.00 91.75 1057 MET A CA 1
ATOM 8079 C C . MET A 1 1057 ? -16.109 17.528 7.253 1.00 91.75 1057 MET A C 1
ATOM 8081 O O . MET A 1 1057 ? -15.726 16.361 7.228 1.00 91.75 1057 MET A O 1
ATOM 8085 N N . VAL A 1 1058 ? -15.823 18.365 8.256 1.00 89.75 1058 VAL A N 1
ATOM 8086 C CA . VAL A 1 1058 ? -14.909 18.009 9.354 1.00 89.75 1058 VAL A CA 1
ATOM 8087 C C . VAL A 1 1058 ? -15.646 17.506 10.595 1.00 89.75 1058 VAL A C 1
ATOM 8089 O O . VAL A 1 1058 ? -15.240 16.493 11.153 1.00 89.75 1058 VAL A O 1
ATOM 8092 N N . ASP A 1 1059 ? -16.715 18.182 11.019 1.00 89.56 1059 ASP A N 1
ATOM 8093 C CA . ASP A 1 1059 ? -17.502 17.803 12.197 1.00 89.56 1059 ASP A CA 1
ATOM 8094 C C . ASP A 1 1059 ? -18.989 18.184 12.030 1.00 89.56 1059 ASP A C 1
ATOM 8096 O O . ASP A 1 1059 ? -19.456 19.182 12.589 1.00 89.56 1059 ASP A O 1
ATOM 8100 N N . PRO A 1 1060 ? -19.762 17.404 11.249 1.00 86.75 1060 PRO A N 1
ATOM 8101 C CA . PRO A 1 1060 ? -21.188 17.661 11.051 1.00 86.75 1060 PRO A CA 1
ATOM 8102 C C . PRO A 1 1060 ? -22.029 17.404 12.311 1.00 86.75 1060 PRO A C 1
ATOM 8104 O O . PRO A 1 1060 ? -23.168 17.855 12.376 1.00 86.75 1060 PRO A O 1
ATOM 8107 N N . THR A 1 1061 ? -21.503 16.672 13.300 1.00 86.62 1061 THR A N 1
ATOM 8108 C CA . THR A 1 1061 ? -22.210 16.328 14.546 1.00 86.62 1061 THR A CA 1
ATOM 8109 C C . THR A 1 1061 ? -21.999 17.347 15.664 1.00 86.62 1061 THR A C 1
ATOM 8111 O O . THR A 1 1061 ? -22.858 17.480 16.534 1.00 86.62 1061 THR A O 1
ATOM 8114 N N . GLY A 1 1062 ? -20.881 18.077 15.647 1.00 84.50 1062 GLY A N 1
ATOM 8115 C CA . GLY A 1 1062 ? -20.546 19.109 16.629 1.00 84.50 1062 GLY A CA 1
ATOM 8116 C C . GLY A 1 1062 ? -21.167 20.479 16.353 1.00 84.50 1062 GLY A C 1
ATOM 8117 O O . GLY A 1 1062 ? -20.997 21.399 17.164 1.00 84.50 1062 GLY A O 1
ATOM 8118 N N . ILE A 1 1063 ? -21.897 20.637 15.243 1.00 88.81 1063 ILE A N 1
ATOM 8119 C CA . ILE A 1 1063 ? -22.616 21.867 14.898 1.00 88.81 1063 ILE A CA 1
ATOM 8120 C C . ILE A 1 1063 ? -24.140 21.687 14.913 1.00 88.81 1063 ILE A C 1
ATOM 8122 O O . ILE A 1 1063 ? -24.672 20.637 14.564 1.00 88.81 1063 ILE A O 1
ATOM 8126 N N . ALA A 1 1064 ? -24.856 22.740 15.295 1.00 85.06 1064 ALA A N 1
ATOM 8127 C CA . ALA A 1 1064 ? -26.284 22.887 15.058 1.00 85.06 1064 ALA A CA 1
ATOM 8128 C C . ALA A 1 1064 ? -26.505 23.505 13.673 1.00 85.06 1064 ALA A C 1
ATOM 8130 O O . ALA A 1 1064 ? -25.849 24.491 13.360 1.00 85.06 1064 ALA A O 1
ATOM 8131 N N . ASN A 1 1065 ? -27.472 23.008 12.895 1.00 80.19 1065 ASN A N 1
ATOM 8132 C CA . ASN A 1 1065 ? -27.838 23.550 11.573 1.00 80.19 1065 ASN A CA 1
ATOM 8133 C C . ASN A 1 1065 ? -28.627 24.880 11.649 1.00 80.19 1065 ASN A C 1
ATOM 8135 O O . ASN A 1 1065 ? -29.553 25.097 10.872 1.00 80.19 1065 ASN A O 1
ATOM 8139 N N . TRP A 1 1066 ? -28.324 25.738 12.624 1.00 79.94 1066 TRP A N 1
ATOM 8140 C CA . TRP A 1 1066 ? -28.919 27.063 12.814 1.00 79.94 1066 TRP A CA 1
ATOM 8141 C C . TRP A 1 1066 ? -27.996 27.945 13.673 1.00 79.94 1066 TRP A C 1
ATOM 8143 O O . TRP A 1 1066 ? -27.175 27.445 14.447 1.00 79.94 1066 TRP A O 1
ATOM 8153 N N . SER A 1 1067 ? -28.120 29.270 13.539 1.00 79.56 1067 SER A N 1
ATOM 8154 C CA . SER A 1 1067 ? -27.349 30.245 14.320 1.00 79.56 1067 SER A CA 1
ATOM 8155 C C . SER A 1 1067 ? -28.129 30.789 15.513 1.00 79.56 1067 SER A C 1
ATOM 8157 O O . SER A 1 1067 ? -29.333 31.006 15.445 1.00 79.56 1067 SER A O 1
ATOM 8159 N N . VAL A 1 1068 ? -27.409 31.153 16.574 1.00 78.06 1068 VAL A N 1
ATOM 8160 C CA . VAL A 1 1068 ? -27.964 31.823 17.767 1.00 78.06 1068 VAL A CA 1
ATOM 8161 C C . VAL A 1 1068 ? -28.505 33.234 17.460 1.00 78.06 1068 VAL A C 1
ATOM 8163 O O . VAL A 1 1068 ? -29.221 33.827 18.269 1.00 78.06 1068 VAL A O 1
ATOM 8166 N N . THR A 1 1069 ? -28.201 33.778 16.282 1.00 79.06 1069 THR A N 1
ATOM 8167 C CA . THR A 1 1069 ? -28.790 35.022 15.785 1.00 79.06 1069 THR A CA 1
ATOM 8168 C C . THR A 1 1069 ? -29.972 34.744 14.857 1.00 79.06 1069 THR A C 1
ATOM 8170 O O . THR A 1 1069 ? -29.866 33.910 13.961 1.00 79.06 1069 THR A O 1
ATOM 8173 N N . HIS A 1 1070 ? -31.084 35.460 15.038 1.00 78.12 1070 HIS A N 1
ATOM 8174 C CA . HIS A 1 1070 ? -32.244 35.357 14.153 1.00 78.12 1070 HIS A CA 1
ATOM 8175 C C . HIS A 1 1070 ? -31.962 36.017 12.803 1.00 78.12 1070 HIS A C 1
ATOM 8177 O O . HIS A 1 1070 ? -31.602 37.197 12.742 1.00 78.12 1070 HIS A O 1
ATOM 8183 N N . VAL A 1 1071 ? -32.187 35.268 11.726 1.00 72.31 1071 VAL A N 1
ATOM 8184 C CA . VAL A 1 1071 ? -32.009 35.717 10.347 1.00 72.31 1071 VAL A CA 1
ATOM 8185 C C . VAL A 1 1071 ? -33.272 35.364 9.561 1.00 72.31 1071 VAL A C 1
ATOM 8187 O O . VAL A 1 1071 ? -33.618 34.191 9.439 1.00 72.31 1071 VAL A O 1
ATOM 8190 N N . ASP A 1 1072 ? -33.972 36.373 9.039 1.00 70.25 1072 ASP A N 1
ATOM 8191 C CA . ASP A 1 1072 ? -35.190 36.169 8.249 1.00 70.25 1072 ASP A CA 1
ATOM 8192 C C . ASP A 1 1072 ? -34.860 36.114 6.750 1.00 70.25 1072 ASP A C 1
ATOM 8194 O O . ASP A 1 1072 ? -34.392 37.087 6.159 1.00 70.25 1072 ASP A O 1
ATOM 8198 N N . TRP A 1 1073 ? -35.119 34.964 6.131 1.00 69.31 1073 TRP A N 1
ATOM 8199 C CA . TRP A 1 1073 ? -34.913 34.719 4.701 1.00 69.31 1073 TRP A CA 1
ATOM 8200 C C . TRP A 1 1073 ? -36.214 34.757 3.880 1.00 69.31 1073 TRP A C 1
ATOM 8202 O O . TRP A 1 1073 ? -36.193 34.449 2.687 1.00 69.31 1073 TRP A O 1
ATOM 8212 N N . SER A 1 1074 ? -37.343 35.151 4.483 1.00 69.19 1074 SER A N 1
ATOM 8213 C CA . SER A 1 1074 ? -38.678 35.140 3.862 1.00 69.19 1074 SER A CA 1
ATOM 8214 C C . SER A 1 1074 ? -38.774 35.941 2.560 1.00 69.19 1074 SER A C 1
ATOM 8216 O O . SER A 1 1074 ? -39.560 35.598 1.679 1.00 69.19 1074 SER A O 1
ATOM 8218 N N . GLU A 1 1075 ? -37.945 36.974 2.390 1.00 69.38 1075 GLU A N 1
ATOM 8219 C CA . GLU A 1 1075 ? -37.934 37.805 1.182 1.00 69.38 1075 GLU A CA 1
ATOM 8220 C C . GLU A 1 1075 ? -37.287 37.125 -0.037 1.00 69.38 1075 GLU A C 1
ATOM 8222 O O . GLU A 1 1075 ? -37.349 37.677 -1.137 1.00 69.38 1075 GLU A O 1
ATOM 8227 N N . GLY A 1 1076 ? -36.637 35.964 0.132 1.00 59.19 1076 GLY A N 1
ATOM 8228 C CA . GLY A 1 1076 ? -35.992 35.224 -0.961 1.00 59.19 1076 GLY A CA 1
ATOM 8229 C C . GLY A 1 1076 ? -34.868 35.995 -1.669 1.00 59.19 1076 GLY A C 1
ATOM 8230 O O . GLY A 1 1076 ? -34.515 35.679 -2.805 1.00 59.19 1076 GLY A O 1
ATOM 8231 N N . LYS A 1 1077 ? -34.330 37.038 -1.025 1.00 61.34 1077 LYS A N 1
ATOM 8232 C CA . LYS A 1 1077 ? -33.253 37.883 -1.551 1.00 61.34 1077 LYS A CA 1
ATOM 8233 C C . LYS A 1 1077 ? -31.879 37.261 -1.292 1.00 61.34 1077 LYS A C 1
ATOM 8235 O O . LYS A 1 1077 ? -31.713 36.339 -0.502 1.00 61.34 1077 LYS A O 1
ATOM 8240 N N . TRP A 1 1078 ? -30.869 37.827 -1.949 1.00 54.09 1078 TRP A N 1
ATOM 8241 C CA . TRP A 1 1078 ? -29.448 37.501 -1.769 1.00 54.09 1078 TRP A CA 1
ATOM 8242 C C . TRP A 1 1078 ? -28.858 37.895 -0.404 1.00 54.09 1078 TRP A C 1
ATOM 8244 O O . TRP A 1 1078 ? -27.700 37.603 -0.155 1.00 54.09 1078 TRP A O 1
ATOM 8254 N N . HIS A 1 1079 ? -29.629 38.567 0.450 1.00 57.97 1079 HIS A N 1
ATOM 8255 C CA . HIS A 1 1079 ? -29.276 38.935 1.813 1.00 57.97 1079 HIS A CA 1
ATOM 8256 C C . HIS A 1 1079 ? -30.520 38.723 2.687 1.00 57.97 1079 HIS A C 1
ATOM 8258 O O . HIS A 1 1079 ? -31.640 38.820 2.162 1.00 57.97 1079 HIS A O 1
ATOM 8264 N N . PRO A 1 1080 ? -30.353 38.479 3.996 1.00 64.88 1080 PRO A N 1
ATOM 8265 C CA . PRO A 1 1080 ? -31.468 38.432 4.933 1.00 64.88 1080 PRO A CA 1
ATOM 8266 C C . PRO A 1 1080 ? -32.324 39.694 4.862 1.00 64.88 1080 PRO A C 1
ATOM 8268 O O . PRO A 1 1080 ? -31.842 40.763 4.466 1.00 64.88 1080 PRO A O 1
ATOM 8271 N N . LYS A 1 1081 ? -33.585 39.598 5.277 1.00 70.25 1081 LYS A N 1
ATOM 8272 C CA . LYS A 1 1081 ? -34.444 40.763 5.459 1.00 70.25 1081 LYS A CA 1
ATOM 8273 C C . LYS A 1 1081 ? -33.770 41.741 6.422 1.00 70.25 1081 LYS A C 1
ATOM 8275 O O . LYS A 1 1081 ? -33.468 41.412 7.567 1.00 70.25 1081 LYS A O 1
ATOM 8280 N N . ALA A 1 1082 ? -33.540 42.954 5.939 1.00 67.38 1082 ALA A N 1
ATOM 8281 C CA . ALA A 1 1082 ? -33.053 44.056 6.749 1.00 67.38 1082 ALA A CA 1
ATOM 8282 C C . ALA A 1 1082 ? -34.255 44.693 7.454 1.00 67.38 1082 ALA A C 1
ATOM 8284 O O . ALA A 1 1082 ? -35.030 45.409 6.816 1.00 67.38 1082 ALA A O 1
ATOM 8285 N N . TYR A 1 1083 ? -34.430 44.406 8.744 1.00 70.56 1083 TYR A N 1
ATOM 8286 C CA . TYR A 1 1083 ? -35.453 45.056 9.559 1.00 70.56 1083 TYR A CA 1
ATOM 8287 C C . TYR A 1 1083 ? -35.146 46.547 9.652 1.00 70.56 1083 TYR A C 1
ATOM 8289 O O . TYR A 1 1083 ? -34.100 46.916 10.177 1.00 70.56 1083 TYR A O 1
ATOM 8297 N N . ARG A 1 1084 ? -36.037 47.399 9.140 1.00 74.19 1084 ARG A N 1
ATOM 8298 C CA . ARG A 1 1084 ? -35.934 48.853 9.310 1.00 74.19 1084 ARG A CA 1
ATOM 8299 C C . ARG A 1 1084 ? -36.541 49.250 10.653 1.00 74.19 1084 ARG A C 1
ATOM 8301 O O . ARG A 1 1084 ? -37.353 48.518 11.210 1.00 74.19 1084 ARG A O 1
ATOM 8308 N N . ALA A 1 1085 ? -36.264 50.469 11.114 1.00 69.06 1085 ALA A N 1
ATOM 8309 C CA . ALA A 1 1085 ? -36.855 51.012 12.346 1.00 69.06 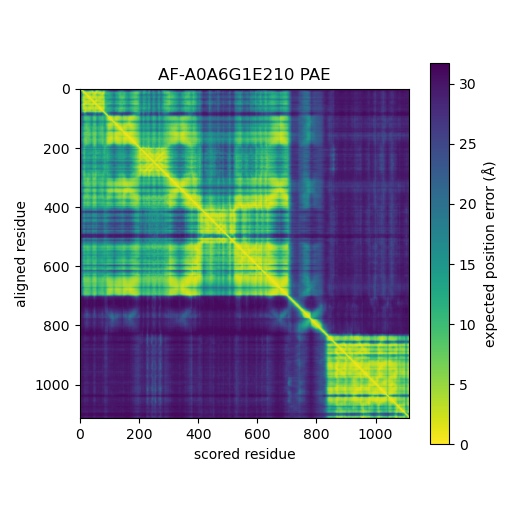1085 ALA A CA 1
ATOM 8310 C C . ALA A 1 1085 ? -38.402 50.934 12.400 1.00 69.06 1085 ALA A C 1
ATOM 8312 O O . ALA A 1 1085 ? -38.981 50.841 13.479 1.00 69.06 1085 ALA A O 1
ATOM 8313 N N . VAL A 1 1086 ? -39.075 50.956 11.242 1.00 74.88 1086 VAL A N 1
ATOM 8314 C CA . VAL A 1 1086 ? -40.537 50.782 11.111 1.00 74.88 1086 VAL A CA 1
ATOM 8315 C C . VAL A 1 1086 ? -41.002 49.327 11.222 1.00 74.88 1086 VAL A C 1
ATOM 8317 O O . VAL A 1 1086 ? -42.153 49.097 11.580 1.00 74.88 1086 VAL A O 1
ATOM 8320 N N . ASP A 1 1087 ? -40.132 48.358 10.936 1.00 71.94 1087 ASP A N 1
ATOM 8321 C CA . ASP A 1 1087 ? -40.434 46.927 11.035 1.00 71.94 1087 ASP A CA 1
ATOM 8322 C C . ASP A 1 1087 ? -40.247 46.409 12.473 1.00 71.94 1087 ASP A C 1
ATOM 8324 O O . ASP A 1 1087 ? -40.873 45.431 12.873 1.00 71.94 1087 ASP A O 1
ATOM 8328 N N . THR A 1 1088 ? -39.412 47.074 13.278 1.00 73.12 1088 THR A N 1
ATOM 8329 C CA . THR A 1 1088 ? -39.147 46.727 14.682 1.00 73.12 1088 THR A CA 1
ATOM 8330 C C . THR A 1 1088 ? -40.272 47.171 15.620 1.00 73.12 1088 THR A C 1
ATOM 8332 O O . THR A 1 1088 ? -40.212 48.244 16.221 1.00 73.12 1088 THR A O 1
ATOM 8335 N N . SER A 1 1089 ? -41.297 46.329 15.780 1.00 80.25 1089 SER A N 1
ATOM 8336 C CA . SER A 1 1089 ? -42.347 46.494 16.794 1.00 80.25 1089 SER A CA 1
ATOM 8337 C C . SER A 1 1089 ? -42.068 45.666 18.058 1.00 80.25 1089 SER A C 1
ATOM 8339 O O . SER A 1 1089 ? -41.356 44.661 18.025 1.00 80.25 1089 SER A O 1
ATOM 8341 N N . PHE A 1 1090 ? -42.662 46.062 19.191 1.00 78.19 1090 PHE A N 1
ATOM 8342 C CA . PHE A 1 1090 ? -42.606 45.267 20.425 1.00 78.19 1090 PHE A CA 1
ATOM 8343 C C . PHE A 1 1090 ? -43.194 43.862 20.223 1.00 78.19 1090 PHE A C 1
ATOM 8345 O O . PHE A 1 1090 ? -42.665 42.893 20.755 1.00 78.19 1090 PHE A O 1
ATOM 8352 N N . GLU A 1 1091 ? -44.248 43.736 19.412 1.00 77.75 1091 GLU A N 1
ATOM 8353 C CA . GLU A 1 1091 ? -44.850 42.444 19.069 1.00 77.75 1091 GLU A CA 1
ATOM 8354 C C . GLU A 1 1091 ? -43.908 41.564 18.246 1.00 77.75 1091 GLU A C 1
ATOM 8356 O O . GLU A 1 1091 ? -43.811 40.374 18.522 1.00 77.75 1091 GLU A O 1
ATOM 8361 N N . LEU A 1 1092 ? -43.163 42.132 17.292 1.00 78.44 1092 LEU A N 1
ATOM 8362 C CA . LEU A 1 1092 ? -42.167 41.385 16.526 1.00 78.44 1092 LEU A CA 1
ATOM 8363 C C . LEU A 1 1092 ? -41.050 40.860 17.440 1.00 78.44 1092 LEU A C 1
ATOM 8365 O O . LEU A 1 1092 ? -40.737 39.673 17.403 1.00 78.44 1092 LEU A O 1
ATOM 8369 N N . LEU A 1 1093 ? -40.485 41.713 18.301 1.00 76.44 1093 LEU A N 1
ATOM 8370 C CA . LEU A 1 1093 ? -39.443 41.307 19.255 1.00 76.44 1093 LEU A CA 1
ATOM 8371 C C . LEU A 1 1093 ? -39.965 40.282 20.273 1.00 76.44 1093 LEU A C 1
ATOM 8373 O O . LEU A 1 1093 ? -39.246 39.355 20.648 1.00 76.44 1093 LEU A O 1
ATOM 8377 N N . LYS A 1 1094 ? -41.231 40.404 20.687 1.00 75.19 1094 LYS A N 1
ATOM 8378 C CA . LYS A 1 1094 ? -41.904 39.423 21.541 1.00 75.19 1094 LYS A CA 1
ATOM 8379 C C . LYS A 1 1094 ? -42.115 38.090 20.818 1.00 75.19 1094 LYS A C 1
ATOM 8381 O O . LYS A 1 1094 ? -41.868 37.050 21.407 1.00 75.19 1094 LYS A O 1
ATOM 8386 N N . ASN A 1 1095 ? -42.505 38.102 19.546 1.00 74.81 1095 ASN A N 1
ATOM 8387 C CA . ASN A 1 1095 ? -42.695 36.879 18.764 1.00 74.81 1095 ASN A CA 1
ATOM 8388 C C . ASN A 1 1095 ? -41.370 36.159 18.498 1.00 74.81 1095 ASN A C 1
ATOM 8390 O O . ASN A 1 1095 ? -41.322 34.937 18.553 1.00 74.81 1095 ASN A O 1
ATOM 8394 N N . ILE A 1 1096 ? -40.287 36.902 18.253 1.00 73.44 1096 ILE A N 1
ATOM 8395 C CA . ILE A 1 1096 ? -38.952 36.309 18.078 1.00 73.44 1096 ILE A CA 1
ATOM 8396 C C . ILE A 1 1096 ? -38.415 35.750 19.411 1.00 73.44 1096 ILE A C 1
ATOM 8398 O O . ILE A 1 1096 ? -37.689 34.760 19.406 1.00 73.44 1096 ILE A O 1
ATOM 8402 N N . SER A 1 1097 ? -38.783 36.348 20.551 1.00 67.94 1097 SER A N 1
ATOM 8403 C CA . SER A 1 1097 ? -38.340 35.888 21.879 1.00 67.94 1097 SER A CA 1
ATOM 8404 C C . SER A 1 1097 ? -39.217 34.801 22.516 1.00 67.94 1097 SER A C 1
ATOM 8406 O O . SER A 1 1097 ? -38.753 34.130 23.435 1.00 67.94 1097 SER A O 1
ATOM 8408 N N . VAL A 1 1098 ? -40.459 34.598 22.057 1.00 59.66 1098 VAL A N 1
ATOM 8409 C CA . VAL A 1 1098 ? -41.414 33.629 22.627 1.00 59.66 1098 VAL A CA 1
ATOM 8410 C C . VAL A 1 1098 ? -41.728 32.524 21.612 1.00 59.66 1098 VAL A C 1
ATOM 8412 O O . VAL A 1 1098 ? -42.636 32.653 20.797 1.00 59.66 1098 VAL A O 1
ATOM 8415 N N . SER A 1 1099 ? -41.004 31.408 21.702 1.00 52.06 1099 SER A N 1
ATOM 8416 C CA . SER A 1 1099 ? -41.345 30.123 21.072 1.00 52.06 1099 SER A CA 1
ATOM 8417 C C . SER A 1 1099 ? -41.497 29.078 22.183 1.00 52.06 1099 SER A C 1
ATOM 8419 O O . SER A 1 1099 ? -40.544 28.817 22.916 1.00 52.06 1099 SER A O 1
ATOM 8421 N N . THR A 1 1100 ? -42.709 28.551 22.380 1.00 36.72 1100 THR A N 1
ATOM 8422 C CA . THR A 1 1100 ? -43.100 27.744 23.558 1.00 36.72 1100 THR A CA 1
ATOM 8423 C C . THR A 1 1100 ? -43.253 26.242 23.297 1.00 36.72 1100 THR A C 1
ATOM 8425 O O . THR A 1 1100 ? -43.599 25.512 24.224 1.00 36.72 1100 THR A O 1
ATOM 8428 N N . ASP A 1 1101 ? -42.982 25.748 22.088 1.00 35.53 1101 ASP A N 1
ATOM 8429 C CA . ASP A 1 1101 ? -43.067 24.312 21.792 1.00 35.53 1101 ASP A CA 1
ATOM 8430 C C . ASP A 1 1101 ? -41.723 23.611 22.039 1.00 35.53 1101 ASP A C 1
ATOM 8432 O O . ASP A 1 1101 ? -40.677 24.061 21.583 1.00 35.53 1101 ASP A O 1
ATOM 8436 N N . ILE A 1 1102 ? -41.734 22.462 22.724 1.00 39.81 1102 ILE A N 1
ATOM 8437 C CA . ILE A 1 1102 ? -40.527 21.673 23.066 1.00 39.81 1102 ILE A CA 1
ATOM 8438 C C . ILE A 1 1102 ? -39.753 21.219 21.805 1.00 39.81 1102 ILE A C 1
ATOM 8440 O O . ILE A 1 1102 ? -38.538 21.045 21.851 1.00 39.81 1102 ILE A O 1
ATOM 8444 N N . LEU A 1 1103 ? -40.435 21.088 20.660 1.00 34.75 1103 LEU A N 1
ATOM 8445 C CA . LEU A 1 1103 ? -39.829 20.821 19.345 1.00 34.75 1103 LEU A CA 1
ATOM 8446 C C . LEU A 1 1103 ? -39.252 22.078 18.664 1.00 34.75 1103 LEU A C 1
ATOM 8448 O O . LEU A 1 1103 ? -38.398 21.955 17.792 1.00 34.75 1103 LEU A O 1
ATOM 8452 N N . ASP A 1 1104 ? -39.683 23.272 19.074 1.00 40.25 1104 ASP A N 1
ATOM 8453 C CA . ASP A 1 1104 ? -39.322 24.569 18.482 1.00 40.25 1104 ASP A CA 1
ATOM 8454 C C . ASP A 1 1104 ? -38.474 25.440 19.443 1.00 40.25 1104 ASP A C 1
ATOM 8456 O O . ASP A 1 1104 ? -38.018 26.523 19.069 1.00 40.25 1104 ASP A O 1
ATOM 8460 N N . MET A 1 1105 ? -38.145 24.930 20.645 1.00 40.22 1105 MET A N 1
ATOM 8461 C CA . MET A 1 1105 ? -37.060 25.444 21.503 1.00 40.22 1105 MET A CA 1
ATOM 8462 C C . MET A 1 1105 ? -35.704 25.443 20.779 1.00 40.22 1105 MET A C 1
ATOM 8464 O O . MET A 1 1105 ? -34.810 26.196 21.155 1.00 40.22 1105 MET A O 1
ATOM 8468 N N . GLN A 1 1106 ? -35.556 24.665 19.700 1.00 45.72 1106 GLN A N 1
ATOM 8469 C CA . GLN A 1 1106 ? -34.406 24.744 18.796 1.00 45.72 1106 GLN A CA 1
ATOM 8470 C C . GLN A 1 1106 ? -34.343 26.048 17.973 1.00 45.72 1106 GLN A C 1
ATOM 8472 O O . GLN A 1 1106 ? -33.386 26.223 17.234 1.00 45.72 1106 GLN A O 1
ATOM 8477 N N . LYS A 1 1107 ? -35.319 26.967 18.051 1.00 48.66 1107 LYS A N 1
ATOM 8478 C CA . LYS A 1 1107 ? -35.324 28.220 17.263 1.00 48.66 1107 LYS A CA 1
ATOM 8479 C C . LYS A 1 1107 ? -35.369 29.513 18.087 1.00 48.66 1107 LYS A C 1
ATOM 8481 O O . LYS A 1 1107 ? -35.524 30.587 17.507 1.00 48.66 1107 LYS A O 1
ATOM 8486 N N . GLY A 1 1108 ? -35.226 29.446 19.414 1.00 57.81 1108 GLY A N 1
ATOM 8487 C CA . GLY A 1 1108 ? -35.133 30.644 20.258 1.00 57.81 1108 GLY A CA 1
ATOM 8488 C C . GLY A 1 1108 ? -33.825 31.398 20.000 1.00 57.81 1108 GLY A C 1
ATOM 8489 O O . GLY A 1 1108 ? -32.753 30.917 20.358 1.00 57.81 1108 GLY A O 1
ATOM 8490 N N . ALA A 1 1109 ? -33.892 32.561 19.352 1.00 65.94 1109 ALA A N 1
ATOM 8491 C CA . ALA A 1 1109 ? -32.705 33.345 19.024 1.00 65.94 1109 ALA A CA 1
ATOM 8492 C C . ALA A 1 1109 ? -32.235 34.186 20.219 1.00 65.94 1109 ALA A C 1
ATOM 8494 O O . ALA A 1 1109 ? -33.020 34.900 20.836 1.00 65.94 1109 ALA A O 1
ATOM 8495 N N . THR A 1 1110 ? -30.935 34.171 20.506 1.00 78.56 1110 THR A N 1
ATOM 8496 C CA . THR A 1 1110 ? -30.353 34.986 21.584 1.00 78.56 1110 THR A CA 1
ATOM 8497 C C . THR A 1 1110 ? -30.039 36.412 21.132 1.00 78.56 1110 THR A C 1
ATOM 8499 O O . THR A 1 1110 ? -30.086 37.352 21.931 1.00 78.56 1110 THR A O 1
ATOM 8502 N N . PHE A 1 1111 ? -29.750 36.582 19.841 1.00 82.38 1111 PHE A N 1
ATOM 8503 C CA . PHE A 1 1111 ? -29.462 37.872 19.216 1.00 82.38 1111 PHE A CA 1
ATOM 8504 C C . PHE A 1 1111 ? -30.362 38.094 17.994 1.00 82.38 1111 PHE A C 1
ATOM 8506 O O . PHE A 1 1111 ? -30.783 37.137 17.345 1.00 82.38 1111 PHE A O 1
ATOM 8513 N N . VAL A 1 1112 ? -30.612 39.352 17.628 1.00 77.56 1112 VAL A N 1
ATOM 8514 C CA . VAL A 1 1112 ? -31.379 39.719 16.420 1.00 77.56 1112 VAL A CA 1
ATOM 8515 C C . VAL A 1 1112 ? -30.635 40.772 15.613 1.00 77.56 1112 VAL A C 1
ATOM 8517 O O . VAL A 1 1112 ? -30.051 41.689 16.187 1.00 77.56 1112 VAL A O 1
ATOM 8520 N N . PHE A 1 1113 ? -30.670 40.649 14.284 1.00 69.94 1113 PHE A N 1
ATOM 8521 C CA . PHE A 1 1113 ? -30.201 41.687 13.365 1.00 69.94 1113 PHE A CA 1
ATOM 8522 C C . PHE A 1 1113 ? -31.259 42.772 13.171 1.00 69.94 1113 PHE A C 1
ATOM 8524 O O . PHE A 1 1113 ? -32.363 42.479 12.726 1.00 69.94 1113 PHE A O 1
ATOM 8531 N N . ILE A 1 1114 ? -30.903 44.024 13.445 1.00 65.06 1114 ILE A N 1
ATOM 8532 C CA . ILE A 1 1114 ? -31.711 45.212 13.163 1.00 65.06 1114 ILE A CA 1
ATOM 8533 C C . ILE A 1 1114 ? -30.864 46.163 12.314 1.00 65.06 1114 ILE A C 1
ATOM 8535 O O . ILE A 1 1114 ? -29.818 46.631 12.766 1.00 65.06 1114 ILE A O 1
ATOM 8539 N N . SER A 1 1115 ? -31.282 46.390 11.066 1.00 56.41 1115 SER A N 1
ATOM 8540 C CA . SER A 1 1115 ? -30.516 47.161 10.079 1.00 56.41 1115 SER A CA 1
ATOM 8541 C C . SER A 1 1115 ? -30.700 48.665 10.205 1.00 56.41 1115 SER A C 1
ATOM 8543 O O . SER A 1 1115 ? -31.794 49.127 10.600 1.00 56.41 1115 SER A O 1
#

InterPro domains:
  IPR001757 P-type ATPase [PR00120] (568-584)
  IPR001757 P-type ATPase [PR00120] (596-612)
  IPR001757 P-type ATPase [TIGR01494] (170-674)
  IPR003406 Glycosyl transferase, family 14 [PF02485] (867-1096)
  IPR006121 Heavy metal-associated domain, HMA [PS50846] (13-79)
  IPR006121 Heavy metal-associated domain, HMA [cd00371] (17-79)
  IPR008250 P-type ATPase, A domain superfamily [SSF81653] (211-296)
  IPR018303 P-type ATPase, phosphorylation site [PS00154] (399-405)
  IPR023214 HAD superfamily [G3DSA:3.40.50.1000] (388-647)
  IPR023298 P-type ATPase, transmembrane domain superfamily [SSF81665] (148-686)
  IPR023299 P-type ATPase, cytoplasmic domain N [G3DSA:3.40.1110.10] (408-527)
  IPR027256 P-type ATPase, subfamily IB [TIGR01525] (148-699)
  IPR036163 Heavy metal-associated domain superfamily [SSF55008] (10-82)
  IPR036412 HAD-like superfamily [SSF56784] (396-696)
  IPR044492 P-type ATPase, haloacid dehalogenase domain [SFLDF00027] (380-649)
  IPR051014 Cation Transport ATPase Type IB [PTHR48085] (9-743)
  IPR059000 P-type ATPase, A domain [PF00122] (207-297)

Organism: NCBI:txid110450

Nearest PDB structures (foldseek):
  7r0i-assembly1_A  TM=8.948E-01  e=5.782E-42  Archaeoglobus fulgidus
  4byg-assembly1_A  TM=4.874E-01  e=1.344E-36  Legionella pneumophila subsp. pneumophila str. Philadelphia 1
  7nnl-assembly1_B  TM=6.809E-01  e=3.803E-28  Escherichia coli
  3j09-assembly1_A  TM=4.836E-01  e=1.787E-33  Archaeoglobus fulgidus
  7zrl-assembly1_B  TM=4.655E-01  e=1.618E-26  Escherichia coli K-12

Mean predicted aligned error: 20.26 Å

Foldseek 3Di:
DDDDDPDPPQPWDKWKKQQLQQQAPVCVVVLCVLQVPQPFWDDWFALRLRSMIITGGRCVRDPPVVSQVSSCVLPRRMDTDPDDDQDDDPDDPDADVLLVQLVVLLVQLVCCVVPVVSVVSLVVSLVSLCPVLVVNLVSCVVVVHDDLSVLLVVLLVLCVVLVNSSLSSLSSNLVSVLSVLSNVLSCVLCVLLSVLVVLADQWWQQPVPRDIDGLQVDDAQTKTKDAAFGFARAKFFFQDKKFWKACCQAQVDRDTDIHDGRDIDFGSIGGHHMMTTTGHHDRSCPTPSNVLSVLLVQQLSADAPLLVVLVVCLVPQLVVLLVVLVCLLPVCVVVVHPCSVLSSLLSSLSSSLSDLSLLNPLQSSLLSLLQSLCRSNQKHFNYSNLLLLLLVAAAEEEEVAVAQFVVQKAWPDKDWDDDPDDPLRVLQVLLLLLVPPPHNVSVNSVVVSVVVVRHHDVVQWDPWDADPLFFIWTDGPNKIKTKGAPVSLVVLLAPDDDPCPDDPAQAKMWMDINNYTTMITHMATGGDPCSLVLLVLCVVVNHAYEYEYLTDPSNQVVSCVNSVVSHPYYHYNDFLVRLLVVLVVCCVPRNQYEYEEAEPSCLNNQQSGSFREYEAPRHDPSSVVSGSMYRSHSNSSVSSVSNVLSNVSVVLSVVLNVLSVVLSVVQSVCSVVSDSSNSVSSCSNSVSSSVSSVSSNCSNDDDPDDPDDDDDDDDDDDDDDDDDDDDDDDDDDDYDDDDDDDDDDDDPPVPPVCCPVCVVVVVVCVVVVVVVVVVVVDPPPDPVVVVVVCVVVVVVVVVVVVVVVVVVVVPPPPDDDDDDDDDDDDDDDDDDDPDDPDDDDLLRLLCVLLCVCVVVPDLPPDPQAAAEEEEEEQEAQPCLVQVCVQCPPVPRRYAYAYAHQHDDYDHPDPRCPPRYDDYHHDDFLALSLVVSVLSSLSVQSVPSRYFKYWYDYSQKHFLDHNVVVSCVLVVDQAWEWAWDQDPDCLFLVQDDPQLPPVQDSVLWIFTALTIMDGPVVSSVSSPDPDLSVSCNPPRDDDDPRHHHRCSGTPSNSSCSVPPVPRYDNHHLEDFACPVVDPGTDAAEPVNDDPVVSVVLQDDPDPVCVSRNHRMYGHD

Secondary structure (DSSP, 8-state):
----PPP----EEEEEEEETT--SGGGHHHHHHHHTTSTTEEEEEEETTTTEEEEEEETTT--HHHHHHHHHHTT--EEE--TT--S-----SSPPHHHHHHHHHHHHHGGGGT-GGGGHHHHHHHHHHHHHHHHHHHHHHTTT---HHHHHHHHHHHHHHTT-HHHHHHHHHHHHHHHHHHHHHHHHHHHHHHHHHTTS-SEEEETTT--EEEGGGPPTT-EEEE-TTPBP-S-EEEEEE-EEEE-TTTT--SS-EEE-TT-EE-TTPEE-SS-EEEEE-S-GGGSHHHHHHHHHHHHHHSPPHHHHHHHHHHHHHHHHHHHHHHHHHHHHHHTT-S-HHHHHHHHHHHHHHT--HHHHHHHHHHHHHHHHHHHHTTEEE--HHHHHHHHH--EEEEEIIIIIEEEEEEEEEEEE-SSSS-HHHHHHHHHHHHTT--SHHHHHHHHHHHHTT----GGG-EEEEEETTTEEEEEETTEEEEEESHHHHHHTT--------S---SEEEEEEETTEEEEEEEEEEEEPTTHHHHHHHHHHTTPEEEEE-SS-HHHHHHHHHHTTS--SEEE-S--HHHHHHHHHHHHHHH-SEEEEE-SGGGHHHHHHSSEEEEESSSS-HHHHHH-SEEESSS-TTHHHHHHHHHHHHHHHHHHHHHHHHHHHHHHHHHHHTT---HHHHHHHHHHHHHHHHHHHHGGGS------------------------------------------S--SSSHHHHHHHHHHHHHHHHHHHHHHHHHHTTS----HHHHHHHHHHHHHHHHHHHHHHHHHHHHHTTS----------------PPPPPPPPPPPHHHHHHHHHHHHHHH-S----SS-EEEEEEEESSS-TTHHHHHHHHTT-TTSEEEEEEESSS----SSTTTTT-BPP-----TTSHHHHHHHHHHHHHHTTSTTEEEEEEEETTEEESS-HHHHHHHHHH--SEE---B---STTTGGG--GGGTTTS-GGG--B--S--EEEHHHHHHHHH--HHHHHHHHH--TTBTTB---HHHHHHHHHHHHH-SSSEESS-SEE---TT-SSS-----TTT--HHHHHHHH----TTTGGG--SEEE--

Radius of gyration: 39.01 Å; Cα contacts (8 Å, |Δi|>4): 1821; chains: 1; bounding box: 89×99×96 Å

Sequence (1115 aa):
MGDAAPATEGRYQKSYFDVLGICCPSEVPLVEKLLQPLEGVQKVTVIVPSRTVIVVHDADVLSQSQIVKALNQARLEASVRAYGSGTEKITNKWPSPYVLLCGVLLVVSLFEHFWHPLKWFALVAAAAGLPPIVLRSIAAIRRLTLDVNILMLIAVAGAVALKDYSEAGFIVFLFTTAEWLETRASHKATAGMSALMSMTPQKAVLAETGEVVAARDVKVNTVIAVKAGEVIPIDGVVVDGRSEVDESTLTGESFPVSKQPDSEVWAGTLNIDGYIAMRTTAMADNSAVAKMARLVEEAQNSRSNTQRLIDTCAKYYTPAVVVMAGSVAAIPAIVKAHNLKHWFQLALVLLVSACPCALVLSTPIATFCALLRAARTGLLIKGGDVLESLASTKVAAFDKTGTITRGEFSVEEFQAVGERVSMQQLLYWVASIESRSSHPMASVLVDYAQSKSVEPKSENVTEFQIYPGEGIYGEIDGSGIYIGNKRILSRASCETVPDMKDMKGVTVGYVACNKELIGVFTLSDACRTGSAEALKELRSLGIKSVMLTGDSTAAATYAQNQLGNVLAEVHAELLPEDKVRIVGELKERDGPTLMVGDGMNDAPALAKADVGVSMGVSGSAVAMETSHITLMSNDIRRIPKAVRLARRTHRTIIVNIIFSVITKLAIVGLAFAGHPLIWAAVLADVGTCLLVIMYSMLLLREKDSQKAKKCCASSHHGSPKKCCASSHCGSHAKKNHGVSQHCSDVSMLAMAMNIATVKNLVFCTLLVSMLAMIMSISTVTSQSARILLVSMVAMTRTRAMSTIAAMNSKLRTLQICTPAMTITMTTRSSRPPPEPARVYTDDEISARVVIRDIILAQPVQSKNPKIAFMFLTPSSLPFEKLWEKFFMGHEGRYTIYVHASRERPVHASPIFNGRDIRSEKVVWGTISMIDAERRLLANALQDPDNQHFVLLSESCVPLHNFDYVYSYLMETNISFVDCFDDPGPHGAGRYSDHMLPEIVKRDWRKGAQWFTVKRQHAVLILSDFLYYAKFKRYCKPGNEWHNCYSDEHYLPTLFNMVDPTGIANWSVTHVDWSEGKWHPKAYRAVDTSFELLKNISVSTDILDMQKGATFVFIS

Solvent-accessible surface area (backbone atoms only — not comparable to full-atom values): 61157 Å² total; per-residue (Å²): 141,79,87,77,74,78,81,78,80,68,62,70,39,83,45,48,29,42,22,75,54,52,84,51,79,83,49,48,65,55,54,46,68,63,45,63,78,41,76,47,47,78,46,77,45,66,38,59,72,71,19,33,38,38,36,35,26,21,57,89,74,39,50,72,67,57,54,34,48,55,43,38,73,74,63,25,60,42,41,82,48,70,92,79,70,75,94,75,78,85,77,68,100,61,78,56,70,45,57,54,49,16,48,53,32,38,58,55,21,70,47,26,90,83,41,74,79,32,48,57,34,9,47,51,15,23,62,54,44,36,60,68,44,51,55,52,24,54,58,33,58,79,67,77,49,95,46,68,46,45,48,51,50,52,41,37,52,49,27,48,74,72,69,37,31,61,51,22,19,44,42,38,44,52,50,58,51,38,55,53,51,49,54,51,51,36,45,62,64,46,49,62,56,56,57,60,67,63,47,39,45,68,52,37,32,34,56,90,78,67,47,80,41,50,32,76,78,45,56,61,70,39,51,32,45,44,46,51,71,34,54,30,42,44,17,22,32,27,68,38,52,51,32,37,31,38,41,31,66,55,30,45,45,91,62,63,44,82,40,40,60,77,31,78,46,54,24,38,21,34,31,58,39,48,49,36,36,26,31,24,72,34,40,37,80,65,11,64,52,40,45,49,52,47,40,50,52,51,12,66,62,39,74,23,66,69,52,53,52,48,54,54,48,50,67,54,47,37,59,51,35,46,54,49,17,50,47,48,38,47,53,45,62,75,70,65,45,88,63,59,69,57,38,45,37,36,16,42,27,44,38,59,57,37,59,58,62,32,51,66,52,32,46,63,50,28,46,48,30,45,51,55,44,33,40,59,54,11,33,43,52,55,28,38,41,49,39,51,45,45,40,61,45,29,32,36,40,29,31,40,73,47,47,44,18,60,55,56,54,44,79,67,43,77,46,58,43,68,89,89,56,55,65,68,58,53,38,34,53,51,14,14,50,26,67,74,47,89,49,70,65,24,56,42,49,31,53,52,22,44,77,70,76,36,78,58,54,53,84,60,52,39,81,73,44,80,42,89,98,28,35,40,37,28,27,45,95,91,43,53,36,39,40,20,36,80,65,38,38,63,76,49,65,38,86,77,75,82,87,74,86,77,70,77,55,40,44,65,36,40,31,33,42,86,46,39,62,46,29,41,35,18,32,39,65,50,69,39,84,51,36,46,58,24,52,51,49,28,45,74,71,64,25,48,39,31,41,43,32,59,48,52,60,63,31,52,52,50,54,37,54,76,41,66,64,69,60,76,46,78,47,50,60,42,53,57,69,51,48,35,52,51,52,50,52,45,34,74,74,65,32,47,25,30,24,36,30,18,44,64,66,37,25,66,30,21,56,71,28,68,33,6,35,12,34,51,76,86,22,34,71,59,12,47,70,47,25,48,27,34,28,45,37,93,54,58,50,51,55,48,51,50,35,51,50,24,39,50,44,54,50,51,41,51,52,38,43,52,52,42,51,50,56,50,52,50,50,54,49,40,28,74,72,73,56,47,50,53,44,57,38,54,51,50,47,48,52,43,27,55,50,33,50,57,57,27,52,53,60,61,53,87,70,90,83,79,82,82,75,91,84,88,80,88,82,91,88,80,87,90,80,88,77,89,76,89,84,82,87,78,92,81,90,83,85,88,86,78,89,86,91,89,86,85,90,87,82,71,72,76,61,61,68,54,48,56,58,48,46,53,49,48,47,49,49,48,51,50,46,47,50,49,54,56,52,70,72,48,89,76,88,52,71,69,60,52,54,60,47,51,53,56,51,50,57,52,48,53,55,51,48,55,57,48,55,66,49,56,72,69,64,75,79,79,80,91,89,84,87,87,88,86,87,84,91,85,88,84,92,76,87,79,73,84,75,80,77,83,80,75,50,71,66,57,43,36,49,50,42,45,49,50,61,60,73,62,71,60,83,73,78,47,95,56,60,18,39,28,44,34,37,52,24,60,45,57,61,82,53,45,74,57,53,48,63,53,51,62,93,47,84,70,44,56,46,69,40,35,37,32,30,74,41,88,55,76,66,91,48,78,86,56,58,90,28,66,50,96,53,62,75,56,45,89,46,26,48,47,42,51,53,50,50,51,51,49,50,37,62,48,56,65,44,68,35,39,46,35,40,37,48,40,50,53,38,51,44,74,75,61,58,52,69,59,55,50,50,55,59,71,73,48,89,59,19,23,41,18,41,43,81,40,85,47,73,85,33,60,57,28,64,58,80,82,42,53,85,85,50,49,79,91,50,54,24,30,32,61,73,50,35,33,36,38,44,71,56,53,46,49,62,67,65,48,60,68,64,53,52,45,41,61,72,72,27,40,64,81,45,99,88,45,62,15,40,28,46,35,27,49,64,28,20,49,37,56,69,74,42,59,82,52,41,37,70,42,35,50,49,50,75,48,59,88,77,74,57,100,56,60,60,70,36,42,79,87,65,68,42,73,64,54,57,48,55,54,66,58,61,89,46,88,86,44,54,86,64,60,34,50,28,38,60,46,90

pLDDT: mean 74.97, std 19.26, range [20.98, 95.75]